Protein AF-0000000083272454 (afdb_homodimer)

Structure (mmCIF, N/CA/C/O backbone):
data_AF-0000000083272454-model_v1
#
loop_
_entity.id
_entity.type
_entity.pdbx_description
1 polymer 'Ammonium transporter'
#
loop_
_atom_site.group_PDB
_atom_site.id
_atom_site.type_symbol
_atom_site.label_atom_id
_atom_site.label_alt_id
_atom_site.label_comp_id
_atom_site.label_asym_id
_atom_site.label_entity_id
_atom_site.label_seq_id
_atom_site.pdbx_PDB_ins_code
_atom_site.Cartn_x
_atom_site.Cartn_y
_atom_site.Cartn_z
_atom_site.occupancy
_atom_site.B_iso_or_equiv
_atom_site.auth_seq_id
_atom_site.auth_comp_id
_atom_site.auth_asym_id
_atom_site.auth_atom_id
_atom_site.pdbx_PDB_model_num
ATOM 1 N N . MET A 1 1 ? -32.188 -14.422 2.324 1 35.94 1 MET A N 1
ATOM 2 C CA . MET A 1 1 ? -32.25 -13.211 3.135 1 35.94 1 MET A CA 1
ATOM 3 C C . MET A 1 1 ? -33.625 -12.57 3.037 1 35.94 1 MET A C 1
ATOM 5 O O . MET A 1 1 ? -34.156 -12.375 1.938 1 35.94 1 MET A O 1
ATOM 9 N N . ALA A 1 2 ? -34.5 -12.734 3.887 1 45.25 2 ALA A N 1
ATOM 10 C CA . ALA A 1 2 ? -35.844 -12.133 3.828 1 45.25 2 ALA A CA 1
ATOM 11 C C . ALA A 1 2 ? -35.781 -10.695 3.336 1 45.25 2 ALA A C 1
ATOM 13 O O . ALA A 1 2 ? -35 -9.891 3.846 1 45.25 2 ALA A O 1
ATOM 14 N N . GLU A 1 3 ? -36.125 -10.609 2.119 1 54.66 3 GLU A N 1
ATOM 15 C CA . GLU A 1 3 ? -36.25 -9.305 1.476 1 54.66 3 GLU A CA 1
ATOM 16 C C . GLU A 1 3 ? -36.969 -8.305 2.383 1 54.66 3 GLU A C 1
ATOM 18 O O . GLU A 1 3 ? -38.031 -8.617 2.949 1 54.66 3 GLU A O 1
ATOM 23 N N . MET A 1 4 ? -36.188 -7.562 3.189 1 67.75 4 MET A N 1
ATOM 24 C CA . MET A 1 4 ? -36.781 -6.504 3.98 1 67.75 4 MET A CA 1
ATOM 25 C C . MET A 1 4 ? -37.781 -5.703 3.137 1 67.75 4 MET A C 1
ATOM 27 O O . MET A 1 4 ? -38.188 -4.605 3.523 1 67.75 4 MET A O 1
ATOM 31 N N . ALA A 1 5 ? -38.219 -6.48 2.119 1 76.94 5 ALA A N 1
ATOM 32 C CA . ALA A 1 5 ? -39.156 -5.77 1.263 1 76.94 5 ALA A CA 1
ATOM 33 C C . ALA A 1 5 ? -40.531 -5.656 1.929 1 76.94 5 ALA A C 1
ATOM 35 O O . ALA A 1 5 ? -41.031 -6.621 2.514 1 76.94 5 ALA A O 1
ATOM 36 N N . CYS A 1 6 ? -41.031 -4.477 2.133 1 85.31 6 CYS A N 1
ATOM 37 C CA . CYS A 1 6 ? -42.375 -4.152 2.615 1 85.31 6 CYS A CA 1
ATOM 38 C C . CYS A 1 6 ? -43.281 -3.787 1.46 1 85.31 6 CYS A C 1
ATOM 40 O O . CYS A 1 6 ? -43.031 -2.811 0.75 1 85.31 6 CYS A O 1
ATOM 42 N N . SER A 1 7 ? -44.312 -4.66 1.194 1 87.44 7 SER A N 1
ATOM 43 C CA . SER A 1 7 ? -45.281 -4.379 0.149 1 87.44 7 SER A CA 1
ATOM 44 C C . SER A 1 7 ? -46.469 -3.592 0.7 1 87.44 7 SER A C 1
ATOM 46 O O . SER A 1 7 ? -47.25 -4.121 1.477 1 87.44 7 SER A O 1
ATOM 48 N N . THR A 1 8 ? -46.688 -2.396 0.195 1 88.56 8 THR A N 1
ATOM 49 C CA . THR A 1 8 ? -47.812 -1.562 0.633 1 88.56 8 THR A CA 1
ATOM 50 C C . THR A 1 8 ? -49.125 -2.217 0.287 1 88.56 8 THR A C 1
ATOM 52 O O . THR A 1 8 ? -50.094 -2.154 1.07 1 88.56 8 THR A O 1
ATOM 55 N N . ALA A 1 9 ? -49.188 -2.824 -0.837 1 87.12 9 ALA A N 1
ATOM 56 C CA . ALA A 1 9 ? -50.406 -3.482 -1.287 1 87.12 9 ALA A CA 1
ATOM 57 C C . ALA A 1 9 ? -50.781 -4.633 -0.358 1 87.12 9 ALA A C 1
ATOM 59 O O . ALA A 1 9 ? -51.938 -4.766 0.038 1 87.12 9 ALA A O 1
ATOM 60 N N . ASP A 1 10 ? -49.812 -5.363 0.024 1 87.62 10 ASP A N 1
ATOM 61 C CA . ASP A 1 10 ? -50.094 -6.5 0.901 1 87.62 10 ASP A CA 1
ATOM 62 C C . ASP A 1 10 ? -50.531 -6.035 2.287 1 87.62 10 ASP A C 1
ATOM 64 O O . ASP A 1 10 ? -51.469 -6.586 2.863 1 87.62 10 ASP A O 1
ATOM 68 N N . LEU A 1 11 ? -49.812 -5.043 2.779 1 87.69 11 LEU A N 1
ATOM 69 C CA . LEU A 1 11 ? -50.156 -4.551 4.113 1 87.69 11 LEU A CA 1
ATOM 70 C C . LEU A 1 11 ? -51.531 -3.895 4.125 1 87.69 11 LEU A C 1
ATOM 72 O O . LEU A 1 11 ? -52.281 -4.02 5.102 1 87.69 11 LEU A O 1
ATOM 76 N N . HIS A 1 12 ? -51.875 -3.219 3.059 1 86.19 12 HIS A N 1
ATOM 77 C CA . HIS A 1 12 ? -53.188 -2.615 2.934 1 86.19 12 HIS A CA 1
ATOM 78 C C . HIS A 1 12 ? -54.281 -3.664 3.064 1 86.19 12 HIS A C 1
ATOM 80 O O . HIS A 1 12 ? -55.281 -3.436 3.744 1 86.19 12 HIS A O 1
ATOM 86 N N . HIS A 1 13 ? -54.094 -4.711 2.439 1 86.75 13 HIS A N 1
ATOM 87 C CA . HIS A 1 13 ? -55.094 -5.785 2.48 1 86.75 13 HIS A CA 1
ATOM 88 C C . HIS A 1 13 ? -55.25 -6.32 3.9 1 86.75 13 HIS A C 1
ATOM 90 O O . HIS A 1 13 ? -56.375 -6.652 4.309 1 86.75 13 HIS A O 1
ATOM 96 N N . LEU A 1 14 ? -54.188 -6.398 4.582 1 82.94 14 LEU A N 1
ATOM 97 C CA . LEU A 1 14 ? -54.25 -6.926 5.941 1 82.94 14 LEU A CA 1
ATOM 98 C C . LEU A 1 14 ? -54.875 -5.918 6.895 1 82.94 14 LEU A C 1
ATOM 100 O O . LEU A 1 14 ? -55.5 -6.301 7.883 1 82.94 14 LEU A O 1
ATOM 104 N N . LEU A 1 15 ? -54.625 -4.609 6.621 1 82.25 15 LEU A N 1
ATOM 105 C CA . LEU A 1 15 ? -55.188 -3.551 7.457 1 82.25 15 LEU A CA 1
ATOM 106 C C . LEU A 1 15 ? -56.688 -3.416 7.227 1 82.25 15 LEU A C 1
ATOM 108 O O . LEU A 1 15 ? -57.406 -2.869 8.07 1 82.25 15 LEU A O 1
ATOM 112 N N . GLY A 1 16 ? -57.156 -4.086 6.254 1 73.81 16 GLY A N 1
ATOM 113 C CA . GLY A 1 16 ? -58.562 -4.164 5.996 1 73.81 16 GLY A CA 1
ATOM 114 C C . GLY A 1 16 ? -59.188 -2.838 5.578 1 73.81 16 GLY A C 1
ATOM 115 O O . GLY A 1 16 ? -58.5 -2.006 4.969 1 73.81 16 GLY A O 1
ATOM 116 N N . GLY A 1 17 ? -60.625 -2.635 5.793 1 67.44 17 GLY A N 1
ATOM 117 C CA . GLY A 1 17 ? -61.5 -1.564 5.355 1 67.44 17 GLY A CA 1
ATOM 118 C C . GLY A 1 17 ? -61.344 -0.292 6.164 1 67.44 17 GLY A C 1
ATOM 119 O O . GLY A 1 17 ? -62.25 0.567 6.16 1 67.44 17 GLY A O 1
ATOM 120 N N . SER A 1 18 ? -60.281 -0.209 6.84 1 69.25 18 SER A N 1
ATOM 121 C CA . SER A 1 18 ? -60.156 1.032 7.598 1 69.25 18 SER A CA 1
ATOM 122 C C . SER A 1 18 ? -59.969 2.227 6.668 1 69.25 18 SER A C 1
ATOM 124 O O . SER A 1 18 ? -59.469 2.08 5.559 1 69.25 18 SER A O 1
ATOM 126 N N . ALA A 1 19 ? -60.5 3.371 6.898 1 73.19 19 ALA A N 1
ATOM 127 C CA . ALA A 1 19 ? -60.562 4.566 6.062 1 73.19 19 ALA A CA 1
ATOM 128 C C . ALA A 1 19 ? -59.156 5.012 5.652 1 73.19 19 ALA A C 1
ATOM 130 O O . ALA A 1 19 ? -58.938 5.473 4.527 1 73.19 19 ALA A O 1
ATOM 131 N N . ASN A 1 20 ? -58.156 4.723 6.477 1 84.62 20 ASN A N 1
ATOM 132 C CA . ASN A 1 20 ? -56.844 5.246 6.18 1 84.62 20 ASN A CA 1
ATOM 133 C C . ASN A 1 20 ? -55.812 4.117 5.973 1 84.62 20 ASN A C 1
ATOM 135 O O . ASN A 1 20 ? -54.625 4.305 6.191 1 84.62 20 ASN A O 1
ATOM 139 N N . ALA A 1 21 ? -56.312 3.059 5.586 1 85.31 21 ALA A N 1
ATOM 140 C CA . ALA A 1 21 ? -55.469 1.857 5.48 1 85.31 21 ALA A CA 1
ATOM 141 C C . ALA A 1 21 ? -54.312 2.076 4.52 1 85.31 21 ALA A C 1
ATOM 143 O O . ALA A 1 21 ? -53.188 1.616 4.773 1 85.31 21 ALA A O 1
ATOM 144 N N . THR A 1 22 ? -54.625 2.764 3.445 1 87.56 22 THR A N 1
ATOM 145 C CA . THR A 1 22 ? -53.562 3.021 2.463 1 87.56 22 THR A CA 1
ATOM 146 C C . THR A 1 22 ? -52.469 3.889 3.061 1 87.56 22 THR A C 1
ATOM 148 O O . THR A 1 22 ? -51.281 3.588 2.908 1 87.56 22 THR A O 1
ATOM 151 N N . ALA A 1 23 ? -52.844 4.879 3.744 1 88.75 23 ALA A N 1
ATOM 152 C CA . ALA A 1 23 ? -51.875 5.801 4.332 1 88.75 23 ALA A CA 1
ATOM 153 C C . ALA A 1 23 ? -51.062 5.117 5.418 1 88.75 23 ALA A C 1
ATOM 155 O O . ALA A 1 23 ? -49.875 5.375 5.555 1 88.75 23 ALA A O 1
ATOM 156 N N . VAL A 1 24 ? -51.656 4.277 6.207 1 89 24 VAL A N 1
ATOM 157 C CA . VAL A 1 24 ? -50.969 3.545 7.266 1 89 24 VAL A CA 1
ATOM 158 C C . VAL A 1 24 ? -49.969 2.57 6.648 1 89 24 VAL A C 1
ATOM 160 O O . VAL A 1 24 ? -48.812 2.484 7.098 1 89 24 VAL A O 1
ATOM 163 N N . ALA A 1 25 ? -50.406 1.935 5.68 1 90.69 25 ALA A N 1
ATOM 164 C CA . ALA A 1 25 ? -49.531 0.975 5.004 1 90.69 25 ALA A CA 1
ATOM 165 C C . ALA A 1 25 ? -48.312 1.668 4.395 1 90.69 25 ALA A C 1
ATOM 167 O O . ALA A 1 25 ? -47.188 1.184 4.52 1 90.69 25 ALA A O 1
ATOM 168 N N . GLU A 1 26 ? -48.562 2.746 3.736 1 90.31 26 GLU A N 1
ATOM 169 C CA . GLU A 1 26 ? -47.469 3.51 3.135 1 90.31 26 GLU A CA 1
ATOM 170 C C . GLU A 1 26 ? -46.5 4.004 4.199 1 90.31 26 GLU A C 1
ATOM 172 O O . GLU A 1 26 ? -45.281 3.975 3.994 1 90.31 26 GLU A O 1
ATOM 177 N N . TYR A 1 27 ? -47 4.434 5.262 1 89.5 27 TYR A N 1
ATOM 178 C CA . TYR A 1 27 ? -46.188 4.941 6.352 1 89.5 27 TYR A CA 1
ATOM 179 C C . TYR A 1 27 ? -45.281 3.852 6.895 1 89.5 27 TYR A C 1
ATOM 181 O O . TYR A 1 27 ? -44.062 4.062 7.043 1 89.5 27 TYR A O 1
ATOM 189 N N . ILE A 1 28 ? -45.75 2.756 7.148 1 88.5 28 ILE A N 1
ATOM 190 C CA . ILE A 1 28 ? -45 1.654 7.734 1 88.5 28 ILE A CA 1
ATOM 191 C C . ILE A 1 28 ? -44 1.116 6.719 1 88.5 28 ILE A C 1
ATOM 193 O O . ILE A 1 28 ? -42.812 0.934 7.035 1 88.5 28 ILE A O 1
ATOM 197 N N . CYS A 1 29 ? -44.438 1.001 5.535 1 90.19 29 CYS A N 1
ATOM 198 C CA . CYS A 1 29 ? -43.594 0.413 4.512 1 90.19 29 CYS A CA 1
ATOM 199 C C . CYS A 1 29 ? -42.438 1.359 4.145 1 90.19 29 CYS A C 1
ATOM 201 O O . CYS A 1 29 ? -41.344 0.916 3.826 1 90.19 29 CYS A O 1
ATOM 203 N N . SER A 1 30 ? -42.688 2.596 4.188 1 89.5 30 SER A N 1
ATOM 204 C CA . SER A 1 30 ? -41.625 3.557 3.92 1 89.5 30 SER A CA 1
ATOM 205 C C . SER A 1 30 ? -40.531 3.455 4.961 1 89.5 30 SER A C 1
ATOM 207 O O . SER A 1 30 ? -39.344 3.656 4.648 1 89.5 30 SER A O 1
ATOM 209 N N . ARG A 1 31 ? -40.875 3.148 6.16 1 88.31 31 ARG A N 1
ATOM 210 C CA . ARG A 1 31 ? -39.875 2.975 7.211 1 88.31 31 ARG A CA 1
ATOM 211 C C . ARG A 1 31 ? -39.062 1.714 6.977 1 88.31 31 ARG A C 1
ATOM 213 O O . ARG A 1 31 ? -37.844 1.709 7.207 1 88.31 31 ARG A O 1
ATOM 220 N N . PHE A 1 32 ? -39.656 0.693 6.488 1 89.44 32 PHE A N 1
ATOM 221 C CA . PHE A 1 32 ? -38.938 -0.533 6.195 1 89.44 32 PHE A CA 1
ATOM 222 C C . PHE A 1 32 ? -38 -0.336 5.008 1 89.44 32 PHE A C 1
ATOM 224 O O . PHE A 1 32 ? -36.938 -0.926 4.953 1 89.44 32 PHE A O 1
ATOM 231 N N . GLU A 1 33 ? -38.469 0.474 4.109 1 88.31 33 GLU A N 1
ATOM 232 C CA . GLU A 1 33 ? -37.594 0.809 2.988 1 88.31 33 GLU A CA 1
ATOM 233 C C . GLU A 1 33 ? -36.344 1.552 3.463 1 88.31 33 GLU A C 1
ATOM 235 O O . GLU A 1 33 ? -35.25 1.307 2.967 1 88.31 33 GLU A O 1
ATOM 240 N N . SER A 1 34 ? -36.531 2.434 4.398 1 88.38 34 SER A N 1
ATOM 241 C CA . SER A 1 34 ? -35.406 3.162 4.977 1 88.38 34 SER A CA 1
ATOM 242 C C . SER A 1 34 ? -34.438 2.221 5.695 1 88.38 34 SER A C 1
ATOM 244 O O . SER A 1 34 ? -33.219 2.379 5.605 1 88.38 34 SER A O 1
ATOM 246 N N . VAL A 1 35 ? -35 1.29 6.363 1 90.38 35 VAL A N 1
ATOM 247 C CA . VAL A 1 35 ? -34.188 0.287 7.066 1 90.38 35 VAL A CA 1
ATOM 248 C C . VAL A 1 35 ? -33.406 -0.53 6.059 1 90.38 35 VAL A C 1
ATOM 250 O O . VAL A 1 35 ? -32.188 -0.774 6.262 1 90.38 35 VAL A O 1
ATOM 253 N N . SER A 1 36 ? -34.031 -0.897 4.98 1 90.06 36 SER A N 1
ATOM 254 C CA . SER A 1 36 ? -33.375 -1.669 3.936 1 90.06 36 SER A CA 1
ATOM 255 C C . SER A 1 36 ? -32.219 -0.89 3.322 1 90.06 36 SER A C 1
ATOM 257 O O . SER A 1 36 ? -31.141 -1.446 3.09 1 90.06 36 SER A O 1
ATOM 259 N N . THR A 1 37 ? -32.438 0.342 3.121 1 89.62 37 THR A N 1
ATOM 260 C CA . THR A 1 37 ? -31.406 1.199 2.547 1 89.62 37 THR A CA 1
ATOM 261 C C . THR A 1 37 ? -30.203 1.296 3.479 1 89.62 37 THR A C 1
ATOM 263 O O . THR A 1 37 ? -29.047 1.245 3.029 1 89.62 37 THR A O 1
ATOM 266 N N . LYS A 1 38 ? -30.438 1.36 4.75 1 91.62 38 LYS A N 1
ATOM 267 C CA . LYS A 1 38 ? -29.359 1.45 5.727 1 91.62 38 LYS A CA 1
ATOM 268 C C . LYS A 1 38 ? -28.547 0.16 5.766 1 91.62 38 LYS A C 1
ATOM 270 O O . LYS A 1 38 ? -27.328 0.194 5.957 1 91.62 38 LYS A O 1
ATOM 275 N N . PHE A 1 39 ? -29.219 -0.948 5.586 1 92.75 39 PHE A N 1
ATOM 276 C CA . PHE A 1 39 ? -28.516 -2.221 5.547 1 92.75 39 PHE A CA 1
ATOM 277 C C . PHE A 1 39 ? -27.625 -2.307 4.32 1 92.75 39 PHE A C 1
ATOM 279 O O . PHE A 1 39 ? -26.5 -2.82 4.398 1 92.75 39 PHE A O 1
ATOM 286 N N . VAL A 1 40 ? -28.141 -1.793 3.229 1 92.5 40 VAL A N 1
ATOM 287 C CA . VAL A 1 40 ? -27.375 -1.799 1.993 1 92.5 40 VAL A CA 1
ATOM 288 C C . VAL A 1 40 ? -26.125 -0.931 2.158 1 92.5 40 VAL A C 1
ATOM 290 O O . VAL A 1 40 ? -25.016 -1.347 1.808 1 92.5 40 VAL A O 1
ATOM 293 N N . ASP A 1 41 ? -26.266 0.231 2.746 1 94.06 41 ASP A N 1
ATOM 294 C CA . ASP A 1 41 ? -25.141 1.128 2.994 1 94.06 41 ASP A CA 1
ATOM 295 C C . ASP A 1 41 ? -24.094 0.47 3.896 1 94.06 41 ASP A C 1
ATOM 297 O O . ASP A 1 41 ? -22.891 0.554 3.633 1 94.06 41 ASP A O 1
ATOM 301 N N . THR A 1 42 ? -24.578 -0.123 4.922 1 96 42 THR A N 1
ATOM 302 C CA . THR A 1 42 ? -23.703 -0.794 5.867 1 96 42 THR A CA 1
ATOM 303 C C . THR A 1 42 ? -22.922 -1.91 5.18 1 96 42 THR A C 1
ATOM 305 O O . THR A 1 42 ? -21.719 -2.086 5.43 1 96 42 THR A O 1
ATOM 308 N N . THR A 1 43 ? -23.578 -2.615 4.316 1 96.38 43 THR A N 1
ATOM 309 C CA . THR A 1 43 ? -22.938 -3.695 3.578 1 96.38 43 THR A CA 1
ATOM 310 C C . THR A 1 43 ? -21.797 -3.156 2.717 1 96.38 43 THR A C 1
ATOM 312 O O . THR A 1 43 ? -20.688 -3.705 2.725 1 96.38 43 THR A O 1
ATOM 315 N N . TYR A 1 44 ? -22.016 -2.033 2.014 1 95.81 44 TYR A N 1
ATOM 316 C CA . TYR A 1 44 ? -20.969 -1.431 1.188 1 95.81 44 TYR A CA 1
ATOM 317 C C . TYR A 1 44 ? -19.781 -0.999 2.039 1 95.81 44 TYR A C 1
ATOM 319 O O . TYR A 1 44 ? -18.641 -1.234 1.671 1 95.81 44 TYR A O 1
ATOM 327 N N . ALA A 1 45 ? -20.031 -0.412 3.168 1 97.75 45 ALA A N 1
ATOM 328 C CA . ALA A 1 45 ? -18.969 0.078 4.035 1 97.75 45 ALA A CA 1
ATOM 329 C C . ALA A 1 45 ? -18.125 -1.075 4.574 1 97.75 45 ALA A C 1
ATOM 331 O O . ALA A 1 45 ? -16.891 -1.021 4.547 1 97.75 45 ALA A O 1
ATOM 332 N N . VAL A 1 46 ? -18.797 -2.129 5.062 1 97.94 46 VAL A N 1
ATOM 333 C CA . VAL A 1 46 ? -18.125 -3.281 5.652 1 97.94 46 VAL A CA 1
ATOM 334 C C . VAL A 1 46 ? -17.312 -4.008 4.578 1 97.94 46 VAL A C 1
ATOM 336 O O . VAL A 1 46 ? -16.125 -4.309 4.781 1 97.94 46 VAL A O 1
ATOM 339 N N . ASP A 1 47 ? -17.891 -4.215 3.432 1 97.94 47 ASP A N 1
ATOM 340 C CA . ASP A 1 47 ? -17.234 -4.945 2.352 1 97.94 47 ASP A CA 1
ATOM 341 C C . ASP A 1 47 ? -16.047 -4.164 1.803 1 97.94 47 ASP A C 1
ATOM 343 O O . ASP A 1 47 ? -15 -4.742 1.51 1 97.94 47 ASP A O 1
ATOM 347 N N . ASN A 1 48 ? -16.203 -2.867 1.67 1 97.62 48 ASN A N 1
ATOM 348 C CA . ASN A 1 48 ? -15.102 -2.082 1.136 1 97.62 48 ASN A CA 1
ATOM 349 C C . ASN A 1 48 ? -13.969 -1.94 2.152 1 97.62 48 ASN A C 1
ATOM 351 O O . ASN A 1 48 ? -12.797 -1.886 1.78 1 97.62 48 ASN A O 1
ATOM 355 N N . THR A 1 49 ? -14.281 -1.88 3.469 1 98 49 THR A N 1
ATOM 356 C CA . THR A 1 49 ? -13.234 -1.929 4.484 1 98 49 THR A CA 1
ATOM 357 C C . THR A 1 49 ? -12.406 -3.201 4.348 1 98 49 THR A C 1
ATOM 359 O O . THR A 1 49 ? -11.172 -3.143 4.312 1 98 49 THR A O 1
ATOM 362 N N . TYR A 1 50 ? -13.133 -4.324 4.215 1 98.25 50 TYR A N 1
ATOM 363 C CA . TYR A 1 50 ? -12.469 -5.617 4.078 1 98.25 50 TYR A CA 1
ATOM 364 C C . TYR A 1 50 ? -11.594 -5.652 2.832 1 98.25 50 TYR A C 1
ATOM 366 O O . TYR A 1 50 ? -10.438 -6.07 2.891 1 98.25 50 TYR A O 1
ATOM 374 N N . LEU A 1 51 ? -12.109 -5.168 1.741 1 98.5 51 LEU A N 1
ATOM 375 C CA . LEU A 1 51 ? -11.414 -5.25 0.459 1 98.5 51 LEU A CA 1
ATOM 376 C C . LEU A 1 51 ? -10.195 -4.34 0.442 1 98.5 51 LEU A C 1
ATOM 378 O O . LEU A 1 51 ? -9.117 -4.75 0.003 1 98.5 51 LEU A O 1
ATOM 382 N N . LEU A 1 52 ? -10.336 -3.107 0.897 1 98.38 52 LEU A N 1
ATOM 383 C CA . LEU A 1 52 ? -9.227 -2.16 0.9 1 98.38 52 LEU A CA 1
ATOM 384 C C . LEU A 1 52 ? -8.086 -2.66 1.783 1 98.38 52 LEU A C 1
ATOM 386 O O . LEU A 1 52 ? -6.922 -2.643 1.372 1 98.38 52 LEU A O 1
ATOM 390 N N . PHE A 1 53 ? -8.367 -3.17 2.904 1 98.06 53 PHE A N 1
ATOM 391 C CA . PHE A 1 53 ? -7.312 -3.648 3.795 1 98.06 53 PHE A CA 1
ATOM 392 C C . PHE A 1 53 ? -6.66 -4.906 3.236 1 98.06 53 PHE A C 1
ATOM 394 O O . PHE A 1 53 ? -5.461 -5.125 3.424 1 98.06 53 PHE A O 1
ATOM 401 N N . SER A 1 54 ? -7.445 -5.762 2.535 1 98.62 54 SER A N 1
ATOM 402 C CA . SER A 1 54 ? -6.852 -6.887 1.819 1 98.62 54 SER A CA 1
ATOM 403 C C . SER A 1 54 ? -5.895 -6.41 0.732 1 98.62 54 SER A C 1
ATOM 405 O O . SER A 1 54 ? -4.805 -6.957 0.575 1 98.62 54 SER A O 1
ATOM 407 N N . ALA A 1 55 ? -6.305 -5.355 0.011 1 98.56 55 ALA A N 1
ATOM 408 C CA . ALA A 1 55 ? -5.465 -4.797 -1.045 1 98.56 55 ALA A CA 1
ATOM 409 C C . ALA A 1 55 ? -4.145 -4.281 -0.48 1 98.56 55 ALA A C 1
ATOM 411 O O . ALA A 1 55 ? -3.084 -4.477 -1.083 1 98.56 55 ALA A O 1
ATOM 412 N N . TYR A 1 56 ? -4.191 -3.615 0.671 1 98.56 56 TYR A N 1
ATOM 413 C CA . TYR A 1 56 ? -2.988 -3.088 1.309 1 98.56 56 TYR A CA 1
ATOM 414 C C . TYR A 1 56 ? -2.047 -4.215 1.714 1 98.56 56 TYR A C 1
ATOM 416 O O . TYR A 1 56 ? -0.826 -4.09 1.589 1 98.56 56 TYR A O 1
ATOM 424 N N . LEU A 1 57 ? -2.623 -5.312 2.18 1 98.25 57 LEU A N 1
ATOM 425 C CA . LEU A 1 57 ? -1.806 -6.465 2.541 1 98.25 57 LEU A CA 1
ATOM 426 C C . LEU A 1 57 ? -1.154 -7.078 1.306 1 98.25 57 LEU A C 1
ATOM 428 O O . LEU A 1 57 ? 0.012 -7.477 1.347 1 98.25 57 LEU A O 1
ATOM 432 N N . VAL A 1 58 ? -1.908 -7.176 0.203 1 98.56 58 VAL A N 1
ATOM 433 C CA . VAL A 1 58 ? -1.312 -7.688 -1.025 1 98.56 58 VAL A CA 1
ATOM 434 C C . VAL A 1 58 ? -0.16 -6.785 -1.457 1 98.56 58 VAL A C 1
ATOM 436 O O . VAL A 1 58 ? 0.889 -7.27 -1.891 1 98.56 58 VAL A O 1
ATOM 439 N N . PHE A 1 59 ? -0.309 -5.488 -1.315 1 98.31 59 PHE A N 1
ATOM 440 C CA . PHE A 1 59 ? 0.758 -4.562 -1.674 1 98.31 59 PHE A CA 1
ATOM 441 C C . PHE A 1 59 ? 1.998 -4.805 -0.822 1 98.31 59 PHE A C 1
ATOM 443 O O . PHE A 1 59 ? 3.125 -4.66 -1.3 1 98.31 59 PHE A O 1
ATOM 450 N N . ALA A 1 60 ? 1.82 -5.207 0.43 1 97.06 60 ALA A N 1
ATOM 451 C CA . ALA A 1 60 ? 2.947 -5.504 1.312 1 97.06 60 ALA A CA 1
ATOM 452 C C . ALA A 1 60 ? 3.818 -6.613 0.735 1 97.06 60 ALA A C 1
ATOM 454 O O . ALA A 1 60 ? 5.004 -6.719 1.063 1 97.06 60 ALA A O 1
ATOM 455 N N . MET A 1 61 ? 3.277 -7.402 -0.155 1 97.62 61 MET A N 1
ATOM 456 C CA . MET A 1 61 ? 4.043 -8.461 -0.804 1 97.62 61 MET A CA 1
ATOM 457 C C . MET A 1 61 ? 5.133 -7.875 -1.698 1 97.62 61 MET A C 1
ATOM 459 O O . MET A 1 61 ? 6.176 -8.5 -1.9 1 97.62 61 MET A O 1
ATOM 463 N N . GLN A 1 62 ? 4.871 -6.645 -2.229 1 96.56 62 GLN A N 1
ATOM 464 C CA . GLN A 1 62 ? 5.906 -5.992 -3.023 1 96.56 62 GLN A CA 1
ATOM 465 C C . GLN A 1 62 ? 7.148 -5.719 -2.188 1 96.56 62 GLN A C 1
ATOM 467 O O . GLN A 1 62 ? 8.273 -5.855 -2.672 1 96.56 62 GLN A O 1
ATOM 472 N N . LEU A 1 63 ? 6.887 -5.324 -0.972 1 96.5 63 LEU A N 1
ATOM 473 C CA . LEU A 1 63 ? 7.969 -5.152 -0.013 1 96.5 63 LEU A CA 1
ATOM 474 C C . LEU A 1 63 ? 8.68 -6.477 0.249 1 96.5 63 LEU A C 1
ATOM 476 O O . LEU A 1 63 ? 9.906 -6.531 0.298 1 96.5 63 LEU A O 1
ATOM 480 N N . GLY A 1 64 ? 7.949 -7.52 0.399 1 97.44 64 GLY A N 1
ATOM 481 C CA . GLY A 1 64 ? 8.516 -8.844 0.598 1 97.44 64 GLY A CA 1
ATOM 482 C C . GLY A 1 64 ? 9.352 -9.32 -0.58 1 97.44 64 GLY A C 1
ATOM 483 O O . GLY A 1 64 ? 10.445 -9.852 -0.399 1 97.44 64 GLY A O 1
ATOM 484 N N . PHE A 1 65 ? 8.891 -9.062 -1.771 1 96.62 65 PHE A N 1
ATOM 485 C CA . PHE A 1 65 ? 9.609 -9.445 -2.984 1 96.62 65 PHE A CA 1
ATOM 486 C C . PHE A 1 65 ? 10.93 -8.695 -3.086 1 96.62 65 PHE A C 1
ATOM 488 O O . PHE A 1 65 ? 11.953 -9.281 -3.447 1 96.62 65 PHE A O 1
ATOM 495 N N . ALA A 1 66 ? 10.852 -7.434 -2.773 1 96.75 66 ALA A N 1
ATOM 496 C CA . ALA A 1 66 ? 12.07 -6.625 -2.854 1 96.75 66 ALA A CA 1
ATOM 497 C C . ALA A 1 66 ? 13.156 -7.172 -1.935 1 96.75 66 ALA A C 1
ATOM 499 O O . ALA A 1 66 ? 14.312 -7.312 -2.346 1 96.75 66 ALA A O 1
ATOM 500 N N . MET A 1 67 ? 12.781 -7.539 -0.711 1 97.56 67 MET A N 1
ATOM 501 C CA . MET A 1 67 ? 13.758 -8.039 0.255 1 97.56 67 MET A CA 1
ATOM 502 C C . MET A 1 67 ? 14.227 -9.445 -0.125 1 97.56 67 MET A C 1
ATOM 504 O O . MET A 1 67 ? 15.422 -9.734 -0.073 1 97.56 67 MET A O 1
ATOM 508 N N . LEU A 1 68 ? 13.297 -10.289 -0.527 1 97.12 68 LEU A N 1
ATOM 509 C CA . LEU A 1 68 ? 13.625 -11.648 -0.935 1 97.12 68 LEU A CA 1
ATOM 510 C C . LEU A 1 68 ? 14.586 -11.641 -2.119 1 97.12 68 LEU A C 1
ATOM 512 O O . LEU A 1 68 ? 15.594 -12.359 -2.113 1 97.12 68 LEU A O 1
ATOM 516 N N . CYS A 1 69 ? 14.336 -10.836 -3.115 1 96 69 CYS A N 1
ATOM 517 C CA . CYS A 1 69 ? 15.164 -10.758 -4.312 1 96 69 CYS A CA 1
ATOM 518 C C . CYS A 1 69 ? 16.547 -10.195 -3.982 1 96 69 CYS A C 1
ATOM 520 O O . CYS A 1 69 ? 17.562 -10.734 -4.43 1 96 69 CYS A O 1
ATOM 522 N N . ALA A 1 70 ? 16.516 -9.148 -3.186 1 95.88 70 ALA A N 1
ATOM 523 C CA . ALA A 1 70 ? 17.797 -8.555 -2.805 1 95.88 70 ALA A CA 1
ATOM 524 C C . ALA A 1 70 ? 18.672 -9.562 -2.066 1 95.88 70 ALA A C 1
ATOM 526 O O . ALA A 1 70 ? 19.859 -9.695 -2.369 1 95.88 70 ALA A O 1
ATOM 527 N N . GLY A 1 71 ? 18.094 -10.289 -1.168 1 96.31 71 GLY A N 1
ATOM 528 C CA . GLY A 1 71 ? 18.859 -11.25 -0.388 1 96.31 71 GLY A CA 1
ATOM 529 C C . GLY A 1 71 ? 19.344 -12.43 -1.205 1 96.31 71 GLY A C 1
ATOM 530 O O . GLY A 1 71 ? 20.359 -13.047 -0.876 1 96.31 71 GLY A O 1
ATOM 531 N N . SER A 1 72 ? 18.688 -12.703 -2.314 1 95.31 72 SER A N 1
ATOM 532 C CA . SER A 1 72 ? 18.938 -13.922 -3.082 1 95.31 72 SER A CA 1
ATOM 533 C C . SER A 1 72 ? 19.938 -13.672 -4.203 1 95.31 72 SER A C 1
ATOM 535 O O . SER A 1 72 ? 20.312 -14.602 -4.922 1 95.31 72 SER A O 1
ATOM 537 N N . VAL A 1 73 ? 20.391 -12.438 -4.41 1 94.62 73 VAL A N 1
ATOM 538 C CA . VAL A 1 73 ? 21.375 -12.133 -5.445 1 94.62 73 VAL A CA 1
ATOM 539 C C . VAL A 1 73 ? 22.688 -11.734 -4.801 1 94.62 73 VAL A C 1
ATOM 541 O O . VAL A 1 73 ? 22.75 -11.469 -3.6 1 94.62 73 VAL A O 1
ATOM 544 N N . ARG A 1 74 ? 23.812 -11.766 -5.648 1 93.75 74 ARG A N 1
ATOM 545 C CA . ARG A 1 74 ? 25.109 -11.328 -5.168 1 93.75 74 ARG A CA 1
ATOM 546 C C . ARG A 1 74 ? 25.094 -9.844 -4.824 1 93.75 74 ARG A C 1
ATOM 548 O O . ARG A 1 74 ? 24.422 -9.055 -5.488 1 93.75 74 ARG A O 1
ATOM 555 N N . ALA A 1 75 ? 25.812 -9.422 -3.885 1 93.56 75 ALA A N 1
ATOM 556 C CA . ALA A 1 75 ? 25.812 -8.078 -3.312 1 93.56 75 ALA A CA 1
ATOM 557 C C . ALA A 1 75 ? 26.047 -7.02 -4.391 1 93.56 75 ALA A C 1
ATOM 559 O O . ALA A 1 75 ? 25.469 -5.926 -4.332 1 93.56 75 ALA A O 1
ATOM 560 N N . LYS A 1 76 ? 26.844 -7.316 -5.379 1 93.06 76 LYS A N 1
ATOM 561 C CA . LYS A 1 76 ? 27.234 -6.363 -6.414 1 93.06 76 LYS A CA 1
ATOM 562 C C . LYS A 1 76 ? 26.062 -6.035 -7.336 1 93.06 76 LYS A C 1
ATOM 564 O O . LYS A 1 76 ? 26.188 -5.172 -8.211 1 93.06 76 LYS A O 1
ATOM 569 N N . ASN A 1 77 ? 24.828 -6.699 -7.145 1 94.38 77 ASN A N 1
ATOM 570 C CA . ASN A 1 77 ? 23.656 -6.484 -7.988 1 94.38 77 ASN A CA 1
ATOM 571 C C . ASN A 1 77 ? 22.453 -6.016 -7.168 1 94.38 77 ASN A C 1
ATOM 573 O O . ASN A 1 77 ? 21.328 -5.984 -7.672 1 94.38 77 ASN A O 1
ATOM 577 N N . THR A 1 78 ? 22.672 -5.645 -5.973 1 94 78 THR A N 1
ATOM 578 C CA . THR A 1 78 ? 21.609 -5.359 -5.023 1 94 78 THR A CA 1
ATOM 579 C C . THR A 1 78 ? 20.844 -4.094 -5.418 1 94 78 THR A C 1
ATOM 581 O O . THR A 1 78 ? 19.609 -4.078 -5.434 1 94 78 THR A O 1
ATOM 584 N N . MET A 1 79 ? 21.516 -3.041 -5.805 1 92.88 79 MET A N 1
ATOM 585 C CA . MET A 1 79 ? 20.875 -1.799 -6.203 1 92.88 79 MET A CA 1
ATOM 586 C C . MET A 1 79 ? 19.969 -2.021 -7.418 1 92.88 79 MET A C 1
ATOM 588 O O . MET A 1 79 ? 18.859 -1.484 -7.484 1 92.88 79 MET A O 1
ATOM 592 N N . ASN A 1 80 ? 20.453 -2.771 -8.242 1 92.31 80 ASN A N 1
ATOM 593 C CA . ASN A 1 80 ? 19.703 -3.037 -9.469 1 92.31 80 ASN A CA 1
ATOM 594 C C . ASN A 1 80 ? 18.391 -3.738 -9.18 1 92.31 80 ASN A C 1
ATOM 596 O O . ASN A 1 80 ? 17.328 -3.309 -9.648 1 92.31 80 ASN A O 1
ATOM 600 N N . ILE A 1 81 ? 18.469 -4.789 -8.453 1 93.19 81 ILE A N 1
ATOM 601 C CA . ILE A 1 81 ? 17.266 -5.582 -8.203 1 93.19 81 ILE A CA 1
ATOM 602 C C . ILE A 1 81 ? 16.297 -4.781 -7.348 1 93.19 81 ILE A C 1
ATOM 604 O O . ILE A 1 81 ? 15.07 -4.906 -7.5 1 93.19 81 ILE A O 1
ATOM 608 N N . MET A 1 82 ? 16.781 -3.977 -6.488 1 93.81 82 MET A N 1
ATOM 609 C CA . MET A 1 82 ? 15.93 -3.129 -5.664 1 93.81 82 MET A CA 1
ATOM 610 C C . MET A 1 82 ? 15.211 -2.09 -6.516 1 93.81 82 MET A C 1
ATOM 612 O O . MET A 1 82 ? 14 -1.891 -6.371 1 93.81 82 MET A O 1
ATOM 616 N N . LEU A 1 83 ? 15.945 -1.452 -7.328 1 92.62 83 LEU A N 1
ATOM 617 C CA . LEU A 1 83 ? 15.359 -0.448 -8.211 1 92.62 83 LEU A CA 1
ATOM 618 C C . LEU A 1 83 ? 14.297 -1.069 -9.109 1 92.62 83 LEU A C 1
ATOM 620 O O . LEU A 1 83 ? 13.242 -0.478 -9.328 1 92.62 83 LEU A O 1
ATOM 624 N N . THR A 1 84 ? 14.578 -2.215 -9.578 1 92.5 84 THR A N 1
ATOM 625 C CA . THR A 1 84 ? 13.625 -2.904 -10.445 1 92.5 84 THR A CA 1
ATOM 626 C C . THR A 1 84 ? 12.328 -3.186 -9.703 1 92.5 84 THR A C 1
ATOM 628 O O . THR A 1 84 ? 11.242 -3.09 -10.281 1 92.5 84 THR A O 1
ATOM 631 N N . ASN A 1 85 ? 12.414 -3.52 -8.5 1 94 85 ASN A N 1
ATOM 632 C CA . ASN A 1 85 ? 11.219 -3.799 -7.719 1 94 85 ASN A CA 1
ATOM 633 C C . ASN A 1 85 ? 10.383 -2.541 -7.504 1 94 85 ASN A C 1
ATOM 635 O O . ASN A 1 85 ? 9.148 -2.588 -7.578 1 94 85 ASN A O 1
ATOM 639 N N . VAL A 1 86 ? 11.016 -1.432 -7.246 1 94.5 86 VAL A N 1
ATOM 640 C CA . VAL A 1 86 ? 10.305 -0.163 -7.105 1 94.5 86 VAL A CA 1
ATOM 641 C C . VAL A 1 86 ? 9.625 0.198 -8.422 1 94.5 86 VAL A C 1
ATOM 643 O O . VAL A 1 86 ? 8.453 0.597 -8.43 1 94.5 86 VAL A O 1
ATOM 646 N N . LEU A 1 87 ? 10.273 -0.049 -9.453 1 93.06 87 LEU A N 1
ATOM 647 C CA . LEU A 1 87 ? 9.766 0.366 -10.75 1 93.06 87 LEU A CA 1
ATOM 648 C C . LEU A 1 87 ? 8.695 -0.596 -11.25 1 93.06 87 LEU A C 1
ATOM 650 O O . LEU A 1 87 ? 7.801 -0.203 -12.008 1 93.06 87 LEU A O 1
ATOM 654 N N . ASP A 1 88 ? 8.844 -1.843 -10.805 1 94 88 ASP A N 1
ATOM 655 C CA . ASP A 1 88 ? 7.762 -2.777 -11.094 1 94 88 ASP A CA 1
ATOM 656 C C . ASP A 1 88 ? 6.434 -2.27 -10.539 1 94 88 ASP A C 1
ATOM 658 O O . ASP A 1 88 ? 5.414 -2.305 -11.227 1 94 88 ASP A O 1
ATOM 662 N N . ALA A 1 89 ? 6.5 -1.786 -9.367 1 95.38 89 ALA A N 1
ATOM 663 C CA . ALA A 1 89 ? 5.293 -1.261 -8.734 1 95.38 89 ALA A CA 1
ATOM 664 C C . ALA A 1 89 ? 4.82 0.013 -9.43 1 95.38 89 ALA A C 1
ATOM 666 O O . ALA A 1 89 ? 3.627 0.169 -9.703 1 95.38 89 ALA A O 1
ATOM 667 N N . ALA A 1 90 ? 5.738 0.871 -9.789 1 96.69 90 ALA A N 1
ATOM 668 C CA . ALA A 1 90 ? 5.398 2.174 -10.352 1 96.69 90 ALA A CA 1
ATOM 669 C C . ALA A 1 90 ? 4.895 2.033 -11.781 1 96.69 90 ALA A C 1
ATOM 671 O O . ALA A 1 90 ? 3.848 2.582 -12.141 1 96.69 90 ALA A O 1
ATOM 672 N N . THR A 1 91 ? 5.617 1.263 -12.57 1 96.5 91 THR A N 1
ATOM 673 C CA . THR A 1 91 ? 5.219 1.045 -13.961 1 96.5 91 THR A CA 1
ATOM 674 C C . THR A 1 91 ? 3.91 0.265 -14.031 1 96.5 91 THR A C 1
ATOM 676 O O . THR A 1 91 ? 3.029 0.592 -14.828 1 96.5 91 THR A O 1
ATOM 679 N N . GLY A 1 92 ? 3.844 -0.733 -13.195 1 96.88 92 GLY A N 1
ATOM 680 C CA . GLY A 1 92 ? 2.605 -1.492 -13.125 1 96.88 92 GLY A CA 1
ATOM 681 C C . GLY A 1 92 ? 1.406 -0.643 -12.742 1 96.88 92 GLY A C 1
ATOM 682 O O . GLY A 1 92 ? 0.288 -0.902 -13.195 1 96.88 92 GLY A O 1
ATOM 683 N N . GLY A 1 93 ? 1.638 0.355 -11.859 1 97.06 93 GLY A N 1
ATOM 684 C CA . GLY A 1 93 ? 0.566 1.265 -11.484 1 97.06 93 GLY A CA 1
ATOM 685 C C . GLY A 1 93 ? 0.02 2.061 -12.656 1 97.06 93 GLY A C 1
ATOM 686 O O . GLY A 1 93 ? -1.194 2.127 -12.852 1 97.06 93 GLY A O 1
ATOM 687 N N . ILE A 1 94 ? 0.88 2.543 -13.484 1 97.69 94 ILE A N 1
ATOM 688 C CA . ILE A 1 94 ? 0.478 3.408 -14.586 1 97.69 94 ILE A CA 1
ATOM 689 C C . ILE A 1 94 ? -0.122 2.564 -15.711 1 97.69 94 ILE A C 1
ATOM 691 O O . ILE A 1 94 ? -1.204 2.873 -16.219 1 97.69 94 ILE A O 1
ATOM 695 N N . PHE A 1 95 ? 0.458 1.448 -16.047 1 98.25 95 PHE A N 1
ATOM 696 C CA . PHE A 1 95 ? 0.021 0.678 -17.203 1 98.25 95 PHE A CA 1
ATOM 697 C C . PHE A 1 95 ? -1.247 -0.106 -16.891 1 98.25 95 PHE A C 1
ATOM 699 O O . PHE A 1 95 ? -2.096 -0.304 -17.766 1 98.25 95 PHE A O 1
ATOM 706 N N . TYR A 1 96 ? -1.322 -0.598 -15.68 1 98.5 96 TYR A N 1
ATOM 707 C CA . TYR A 1 96 ? -2.57 -1.256 -15.32 1 98.5 96 TYR A CA 1
ATOM 708 C C . TYR A 1 96 ? -3.723 -0.258 -15.273 1 98.5 96 TYR A C 1
ATOM 710 O O . TYR A 1 96 ? -4.859 -0.597 -15.617 1 98.5 96 TYR A O 1
ATOM 718 N N . TYR A 1 97 ? -3.455 1.002 -14.844 1 98.38 97 TYR A N 1
ATOM 719 C CA . TYR A 1 97 ? -4.453 2.064 -14.805 1 98.38 97 TYR A CA 1
ATOM 720 C C . TYR A 1 97 ? -4.91 2.438 -16.219 1 98.38 97 TYR A C 1
ATOM 722 O O . TYR A 1 97 ? -6.109 2.527 -16.484 1 98.38 97 TYR A O 1
ATOM 730 N N . VAL A 1 98 ? -3.959 2.576 -17.125 1 97.94 98 VAL A N 1
ATOM 731 C CA . VAL A 1 98 ? -4.273 3.072 -18.453 1 97.94 98 VAL A CA 1
ATOM 732 C C . VAL A 1 98 ? -4.898 1.957 -19.297 1 97.94 98 VAL A C 1
ATOM 734 O O . VAL A 1 98 ? -5.875 2.184 -20.016 1 97.94 98 VAL A O 1
ATOM 737 N N . PHE A 1 99 ? -4.375 0.638 -19.156 1 97.88 99 PHE A N 1
ATOM 738 C CA . PHE A 1 99 ? -4.773 -0.409 -20.094 1 97.88 99 PHE A CA 1
ATOM 739 C C . PHE A 1 99 ? -5.266 -1.642 -19.344 1 97.88 99 PHE A C 1
ATOM 741 O O . PHE A 1 99 ? -6.328 -2.186 -19.656 1 97.88 99 PHE A O 1
ATOM 748 N N . GLY A 1 100 ? -4.551 -2.062 -18.359 1 98.44 100 GLY A N 1
ATOM 749 C CA . GLY A 1 100 ? -4.676 -3.395 -17.781 1 98.44 100 GLY A CA 1
ATOM 750 C C . GLY A 1 100 ? -6.059 -3.684 -17.234 1 98.44 100 GLY A C 1
ATOM 751 O O . GLY A 1 100 ? -6.66 -4.711 -17.562 1 98.44 100 GLY A O 1
ATOM 752 N N . PHE A 1 101 ? -6.559 -2.729 -16.422 1 98.38 101 PHE A N 1
ATOM 753 C CA . PHE A 1 101 ? -7.859 -2.969 -15.82 1 98.38 101 PHE A CA 1
ATOM 754 C C . PHE A 1 101 ? -8.938 -3.115 -16.891 1 98.38 101 PHE A C 1
ATOM 756 O O . PHE A 1 101 ? -9.805 -3.99 -16.781 1 98.38 101 PHE A O 1
ATOM 763 N N . ALA A 1 102 ? -8.906 -2.27 -17.906 1 98 102 ALA A N 1
ATOM 764 C CA . ALA A 1 102 ? -9.875 -2.285 -19 1 98 102 ALA A CA 1
ATOM 765 C C . ALA A 1 102 ? -9.852 -3.625 -19.734 1 98 102 ALA A C 1
ATOM 767 O O . ALA A 1 102 ? -10.906 -4.211 -20 1 98 102 ALA A O 1
ATOM 768 N N . LEU A 1 103 ? -8.719 -4.137 -19.953 1 98.5 103 LEU A N 1
ATOM 769 C CA . LEU A 1 103 ? -8.57 -5.379 -20.703 1 98.5 103 LEU A CA 1
ATOM 770 C C . LEU A 1 103 ? -8.961 -6.582 -19.859 1 98.5 103 LEU A C 1
ATOM 772 O O . LEU A 1 103 ? -9.406 -7.602 -20.391 1 98.5 103 LEU A O 1
ATOM 776 N N . ALA A 1 104 ? -8.898 -6.434 -18.562 1 98.5 104 ALA A N 1
ATOM 777 C CA . ALA A 1 104 ? -9.195 -7.535 -17.656 1 98.5 104 ALA A CA 1
ATOM 778 C C . ALA A 1 104 ? -10.688 -7.594 -17.328 1 98.5 104 ALA A C 1
ATOM 780 O O . ALA A 1 104 ? -11.289 -8.672 -17.359 1 98.5 104 ALA A O 1
ATOM 781 N N . PHE A 1 105 ? -11.336 -6.391 -17.078 1 97.5 105 PHE A N 1
ATOM 782 C CA . PHE A 1 105 ? -12.664 -6.422 -16.484 1 97.5 105 PHE A CA 1
ATOM 783 C C . PHE A 1 105 ? -13.609 -5.473 -17.203 1 97.5 105 PHE A C 1
ATOM 785 O O . PHE A 1 105 ? -14.766 -5.316 -16.812 1 97.5 105 PHE A O 1
ATOM 792 N N . GLY A 1 106 ? -13.148 -4.789 -18.281 1 95.94 106 GLY A N 1
ATOM 793 C CA . GLY A 1 106 ? -13.969 -3.818 -18.984 1 95.94 106 GLY A CA 1
ATOM 794 C C . GLY A 1 106 ? -15.195 -4.434 -19.641 1 95.94 106 GLY A C 1
ATOM 795 O O . GLY A 1 106 ? -15.117 -4.914 -20.781 1 95.94 106 GLY A O 1
ATOM 796 N N . THR A 1 107 ? -16.328 -4.445 -18.969 1 91.06 107 THR A N 1
ATOM 797 C CA . THR A 1 107 ? -17.578 -5.02 -19.484 1 91.06 107 THR A CA 1
ATOM 798 C C . THR A 1 107 ? -18.5 -3.926 -20 1 91.06 107 THR A C 1
ATOM 800 O O . THR A 1 107 ? -18.469 -2.793 -19.516 1 91.06 107 THR A O 1
ATOM 803 N N . PRO A 1 108 ? -19.328 -4.199 -20.922 1 91.12 108 PRO A N 1
ATOM 804 C CA . PRO A 1 108 ? -19.453 -5.457 -21.656 1 91.12 108 PRO A CA 1
ATOM 805 C C . PRO A 1 108 ? -18.234 -5.762 -22.531 1 91.12 108 PRO A C 1
ATOM 807 O O . PRO A 1 108 ? -17.547 -4.84 -22.969 1 91.12 108 PRO A O 1
ATOM 810 N N . SER A 1 109 ? -18.016 -7.09 -22.547 1 93 109 SER A N 1
ATOM 811 C CA . SER A 1 109 ? -16.828 -7.52 -23.266 1 93 109 SER A CA 1
ATOM 812 C C . SER A 1 109 ? -17.078 -8.812 -24.031 1 93 109 SER A C 1
ATOM 814 O O . SER A 1 109 ? -18.188 -9.359 -24 1 93 109 SER A O 1
ATOM 816 N N . ASN A 1 110 ? -16.141 -9.148 -24.875 1 94.44 110 ASN A N 1
ATOM 817 C CA . ASN A 1 110 ? -16.172 -10.508 -25.422 1 94.44 110 ASN A CA 1
ATOM 818 C C . ASN A 1 110 ? -15.453 -11.492 -24.5 1 94.44 110 ASN A C 1
ATOM 820 O O . ASN A 1 110 ? -14.961 -11.109 -23.438 1 94.44 110 ASN A O 1
ATOM 824 N N . SER A 1 111 ? -15.406 -12.742 -24.906 1 96.69 111 SER A N 1
ATOM 825 C CA . SER A 1 111 ? -14.898 -13.805 -24.031 1 96.69 111 SER A CA 1
ATOM 826 C C . SER A 1 111 ? -13.383 -13.773 -23.953 1 96.69 111 SER A C 1
ATOM 828 O O . SER A 1 111 ? -12.789 -14.375 -23.047 1 96.69 111 SER A O 1
ATOM 830 N N . PHE A 1 112 ? -12.742 -13.062 -24.797 1 98 112 PHE A N 1
ATOM 831 C CA . PHE A 1 112 ? -11.289 -13.117 -24.906 1 98 112 PHE A CA 1
ATOM 832 C C . PHE A 1 112 ? -10.648 -11.914 -24.219 1 98 112 PHE A C 1
ATOM 834 O O . PHE A 1 112 ? -9.547 -12.008 -23.672 1 98 112 PHE A O 1
ATOM 841 N N . ILE A 1 113 ? -11.289 -10.727 -24.266 1 97.94 113 ILE A N 1
ATOM 842 C CA . ILE A 1 113 ? -10.633 -9.5 -23.812 1 97.94 113 ILE A CA 1
ATOM 843 C C . ILE A 1 113 ? -11.688 -8.461 -23.438 1 97.94 113 ILE A C 1
ATOM 845 O O . ILE A 1 113 ? -12.766 -8.414 -24.047 1 97.94 113 ILE A O 1
ATOM 849 N N . GLY A 1 114 ? -11.367 -7.633 -22.375 1 96.62 114 GLY A N 1
ATOM 850 C CA . GLY A 1 114 ? -12.219 -6.516 -22.016 1 96.62 114 GLY A CA 1
ATOM 851 C C . GLY A 1 114 ? -11.984 -5.285 -22.859 1 96.62 114 GLY A C 1
ATOM 852 O O . GLY A 1 114 ? -10.945 -5.16 -23.516 1 96.62 114 GLY A O 1
ATOM 853 N N . HIS A 1 115 ? -12.969 -4.258 -22.781 1 93.88 115 HIS A N 1
ATOM 854 C CA . HIS A 1 115 ? -12.867 -3.17 -23.75 1 93.88 115 HIS A CA 1
ATOM 855 C C . HIS A 1 115 ? -13.281 -1.84 -23.125 1 93.88 115 HIS A C 1
ATOM 857 O O . HIS A 1 115 ? -13.383 -0.828 -23.828 1 93.88 115 HIS A O 1
ATOM 863 N N . HIS A 1 116 ? -13.562 -1.806 -21.906 1 91.31 116 HIS A N 1
ATOM 864 C CA . HIS A 1 116 ? -14.062 -0.583 -21.297 1 91.31 116 HIS A CA 1
ATOM 865 C C . HIS A 1 116 ? -13.25 -0.213 -20.062 1 91.31 116 HIS A C 1
ATOM 867 O O . HIS A 1 116 ? -12.438 -1.008 -19.594 1 91.31 116 HIS A O 1
ATOM 873 N N . TYR A 1 117 ? -13.414 1.062 -19.547 1 94.19 117 TYR A N 1
ATOM 874 C CA . TYR A 1 117 ? -12.836 1.565 -18.312 1 94.19 117 TYR A CA 1
ATOM 875 C C . TYR A 1 117 ? -11.359 1.901 -18.484 1 94.19 117 TYR A C 1
ATOM 877 O O . TYR A 1 117 ? -10.578 1.804 -17.531 1 94.19 117 TYR A O 1
ATOM 885 N N . PHE A 1 118 ? -10.891 2.154 -19.75 1 96.19 118 PHE A N 1
ATOM 886 C CA . PHE A 1 118 ? -9.531 2.645 -19.938 1 96.19 118 PHE A CA 1
ATOM 887 C C . PHE A 1 118 ? -9.305 3.92 -19.141 1 96.19 118 PHE A C 1
ATOM 889 O O . PHE A 1 118 ? -10.125 4.836 -19.172 1 96.19 118 PHE A O 1
ATOM 896 N N . GLY A 1 119 ? -8.273 3.98 -18.359 1 96.25 119 GLY A N 1
ATOM 897 C CA . GLY A 1 119 ? -8.016 5.129 -17.5 1 96.25 119 GLY A CA 1
ATOM 898 C C . GLY A 1 119 ? -9.086 5.336 -16.438 1 96.25 119 GLY A C 1
ATOM 899 O O . GLY A 1 119 ? -9.344 6.469 -16.031 1 96.25 119 GLY A O 1
ATOM 900 N N . LEU A 1 120 ? -9.828 4.273 -16.125 1 95.75 120 LEU A N 1
ATOM 901 C CA . LEU A 1 120 ? -10.922 4.293 -15.164 1 95.75 120 LEU A CA 1
ATOM 902 C C . LEU A 1 120 ? -11.984 5.316 -15.57 1 95.75 120 LEU A C 1
ATOM 904 O O . LEU A 1 120 ? -12.539 6.012 -14.711 1 95.75 120 LEU A O 1
ATOM 908 N N . SER A 1 121 ? -12.141 5.379 -16.812 1 92.12 121 SER A N 1
ATOM 909 C CA . SER A 1 121 ? -13.273 6.164 -17.297 1 92.12 121 SER A CA 1
ATOM 910 C C . SER A 1 121 ? -14.602 5.559 -16.859 1 92.12 121 SER A C 1
ATOM 912 O O . SER A 1 121 ? -14.734 4.336 -16.781 1 92.12 121 SER A O 1
ATOM 914 N N . GLN A 1 122 ? -15.562 6.379 -16.406 1 88.44 122 GLN A N 1
ATOM 915 C CA . GLN A 1 122 ? -16.891 5.961 -15.969 1 88.44 122 GLN A CA 1
ATOM 916 C C . GLN A 1 122 ? -16.812 5.195 -14.648 1 88.44 122 GLN A C 1
ATOM 918 O O . GLN A 1 122 ? -17.438 4.148 -14.5 1 88.44 122 GLN A O 1
ATOM 923 N N . PHE A 1 123 ? -15.883 5.496 -13.805 1 89.12 123 PHE A N 1
ATOM 924 C CA . PHE A 1 123 ? -15.719 4.953 -12.461 1 89.12 123 PHE A CA 1
ATOM 925 C C . PHE A 1 123 ? -16.219 5.938 -11.414 1 89.12 123 PHE A C 1
ATOM 927 O O . PHE A 1 123 ? -16.094 7.152 -11.578 1 89.12 123 PHE A O 1
ATOM 934 N N . PRO A 1 124 ? -16.891 5.453 -10.383 1 92.31 124 PRO A N 1
ATOM 935 C CA . PRO A 1 124 ? -17.297 4.062 -10.164 1 92.31 124 PRO A CA 1
ATOM 936 C C . PRO A 1 124 ? -18.562 3.693 -10.922 1 92.31 124 PRO A C 1
ATOM 938 O O . PRO A 1 124 ? -19.219 4.562 -11.5 1 92.31 124 PRO A O 1
ATOM 941 N N . SER A 1 125 ? -18.797 2.42 -11.039 1 90.25 125 SER A N 1
ATOM 942 C CA . SER A 1 125 ? -20.016 1.869 -11.625 1 90.25 125 SER A CA 1
ATOM 943 C C . SER A 1 125 ? -20.688 0.886 -10.672 1 90.25 125 SER A C 1
ATOM 945 O O . SER A 1 125 ? -20.219 0.69 -9.547 1 90.25 125 SER A O 1
ATOM 947 N N . SER A 1 126 ? -21.859 0.352 -11.109 1 87.25 126 SER A N 1
ATOM 948 C CA . SER A 1 126 ? -22.562 -0.638 -10.305 1 87.25 126 SER A CA 1
ATOM 949 C C . SER A 1 126 ? -21.75 -1.93 -10.188 1 87.25 126 SER A C 1
ATOM 951 O O . SER A 1 126 ? -21.953 -2.703 -9.242 1 87.25 126 SER A O 1
ATOM 953 N N . SER A 1 127 ? -20.734 -2.053 -11.086 1 87 127 SER A N 1
ATOM 954 C CA . SER A 1 127 ? -20.016 -3.316 -11.141 1 87 127 SER A CA 1
ATOM 955 C C . SER A 1 127 ? -18.672 -3.213 -10.414 1 87 127 SER A C 1
ATOM 957 O O . SER A 1 127 ? -18.219 -4.184 -9.812 1 87 127 SER A O 1
ATOM 959 N N . PHE A 1 128 ? -18.094 -2.018 -10.617 1 92.94 128 PHE A N 1
ATOM 960 C CA . PHE A 1 128 ? -16.734 -1.927 -10.109 1 92.94 128 PHE A CA 1
ATOM 961 C C . PHE A 1 128 ? -16.5 -0.588 -9.422 1 92.94 128 PHE A C 1
ATOM 963 O O . PHE A 1 128 ? -17.016 0.443 -9.867 1 92.94 128 PHE A O 1
ATOM 970 N N . ASP A 1 129 ? -15.797 -0.667 -8.328 1 96.19 129 ASP A N 1
ATOM 971 C CA . ASP A 1 129 ? -15.391 0.525 -7.586 1 96.19 129 ASP A CA 1
ATOM 972 C C . ASP A 1 129 ? -13.875 0.58 -7.422 1 96.19 129 ASP A C 1
ATOM 974 O O . ASP A 1 129 ? -13.164 -0.357 -7.801 1 96.19 129 ASP A O 1
ATOM 978 N N . TYR A 1 130 ? -13.359 1.663 -6.934 1 97.88 130 TYR A N 1
ATOM 979 C CA . TYR A 1 130 ? -11.93 1.958 -6.863 1 97.88 130 TYR A CA 1
ATOM 980 C C . TYR A 1 130 ? -11.203 0.926 -6.012 1 97.88 130 TYR A C 1
ATOM 982 O O . TYR A 1 130 ? -10.047 0.59 -6.285 1 97.88 130 TYR A O 1
ATOM 990 N N . GLY A 1 131 ? -11.852 0.449 -4.984 1 97.75 131 GLY A N 1
ATOM 991 C CA . GLY A 1 131 ? -11.234 -0.581 -4.164 1 97.75 131 GLY A CA 1
ATOM 992 C C . GLY A 1 131 ? -10.875 -1.829 -4.949 1 97.75 131 GLY A C 1
ATOM 993 O O . GLY A 1 131 ? -9.812 -2.422 -4.73 1 97.75 131 GLY A O 1
ATOM 994 N N . PHE A 1 132 ? -11.711 -2.223 -5.867 1 98.25 132 PHE A N 1
ATOM 995 C CA . PHE A 1 132 ? -11.461 -3.398 -6.695 1 98.25 132 PHE A CA 1
ATOM 996 C C . PHE A 1 132 ? -10.289 -3.154 -7.645 1 98.25 132 PHE A C 1
ATOM 998 O O . PHE A 1 132 ? -9.469 -4.043 -7.859 1 98.25 132 PHE A O 1
ATOM 1005 N N . PHE A 1 133 ? -10.203 -2.006 -8.172 1 98.19 133 PHE A N 1
ATOM 1006 C CA . PHE A 1 133 ? -9.062 -1.658 -9.016 1 98.19 133 PHE A CA 1
ATOM 1007 C C . PHE A 1 133 ? -7.762 -1.815 -8.242 1 98.19 133 PHE A C 1
ATOM 1009 O O . PHE A 1 133 ? -6.809 -2.422 -8.742 1 98.19 133 PHE A O 1
ATOM 1016 N N . LEU A 1 134 ? -7.719 -1.196 -7.074 1 98.44 134 LEU A N 1
ATOM 1017 C CA . LEU A 1 134 ? -6.504 -1.236 -6.266 1 98.44 134 LEU A CA 1
ATOM 1018 C C . LEU A 1 134 ? -6.109 -2.676 -5.949 1 98.44 134 LEU A C 1
ATOM 1020 O O . LEU A 1 134 ? -4.93 -3.027 -6.012 1 98.44 134 LEU A O 1
ATOM 1024 N N . PHE A 1 135 ? -7.102 -3.461 -5.559 1 98.56 135 PHE A N 1
ATOM 1025 C CA . PHE A 1 135 ? -6.875 -4.867 -5.246 1 98.56 135 PHE A CA 1
ATOM 1026 C C . PHE A 1 135 ? -6.285 -5.598 -6.445 1 98.56 135 PHE A C 1
ATOM 1028 O O . PHE A 1 135 ? -5.285 -6.309 -6.312 1 98.56 135 PHE A O 1
ATOM 1035 N N . GLN A 1 136 ? -6.848 -5.406 -7.633 1 98.62 136 GLN A N 1
ATOM 1036 C CA . GLN A 1 136 ? -6.41 -6.094 -8.844 1 98.62 136 GLN A CA 1
ATOM 1037 C C . GLN A 1 136 ? -5.062 -5.562 -9.32 1 98.62 136 GLN A C 1
ATOM 1039 O O . GLN A 1 136 ? -4.254 -6.309 -9.875 1 98.62 136 GLN A O 1
ATOM 1044 N N . TRP A 1 137 ? -4.828 -4.273 -9.164 1 98.25 137 TRP A N 1
ATOM 1045 C CA . TRP A 1 137 ? -3.521 -3.709 -9.484 1 98.25 137 TRP A CA 1
ATOM 1046 C C . TRP A 1 137 ? -2.424 -4.398 -8.68 1 98.25 137 TRP A C 1
ATOM 1048 O O . TRP A 1 137 ? -1.354 -4.703 -9.211 1 98.25 137 TRP A O 1
ATOM 1058 N N . ALA A 1 138 ? -2.678 -4.645 -7.395 1 98.31 138 ALA A N 1
ATOM 1059 C CA . ALA A 1 138 ? -1.69 -5.289 -6.535 1 98.31 138 ALA A CA 1
ATOM 1060 C C . ALA A 1 138 ? -1.364 -6.695 -7.035 1 98.31 138 ALA A C 1
ATOM 1062 O O . ALA A 1 138 ? -0.222 -7.148 -6.934 1 98.31 138 ALA A O 1
ATOM 1063 N N . PHE A 1 139 ? -2.363 -7.387 -7.629 1 98.5 139 PHE A N 1
ATOM 1064 C CA . PHE A 1 139 ? -2.131 -8.695 -8.227 1 98.5 139 PHE A CA 1
ATOM 1065 C C . PHE A 1 139 ? -1.271 -8.578 -9.477 1 98.5 139 PHE A C 1
ATOM 1067 O O . PHE A 1 139 ? -0.377 -9.398 -9.703 1 98.5 139 PHE A O 1
ATOM 1074 N N . ALA A 1 140 ? -1.546 -7.59 -10.219 1 98.31 140 ALA A N 1
ATOM 1075 C CA . ALA A 1 140 ? -0.828 -7.395 -11.477 1 98.31 140 ALA A CA 1
ATOM 1076 C C . ALA A 1 140 ? 0.661 -7.172 -11.234 1 98.31 140 ALA A C 1
ATOM 1078 O O . ALA A 1 140 ? 1.505 -7.754 -11.914 1 98.31 140 ALA A O 1
ATOM 1079 N N . ILE A 1 141 ? 0.976 -6.34 -10.25 1 97.56 141 ILE A N 1
ATOM 1080 C CA . ILE A 1 141 ? 2.385 -6.035 -10.023 1 97.56 141 ILE A CA 1
ATOM 1081 C C . ILE A 1 141 ? 3.072 -7.238 -9.375 1 97.56 141 ILE A C 1
ATOM 1083 O O . ILE A 1 141 ? 4.277 -7.438 -9.555 1 97.56 141 ILE A O 1
ATOM 1087 N N . ALA A 1 142 ? 2.312 -8.078 -8.672 1 96.5 142 ALA A N 1
ATOM 1088 C CA . ALA A 1 142 ? 2.879 -9.312 -8.141 1 96.5 142 ALA A CA 1
ATOM 1089 C C . ALA A 1 142 ? 3.324 -10.242 -9.266 1 96.5 142 ALA A C 1
ATOM 1091 O O . ALA A 1 142 ? 4.41 -10.828 -9.211 1 96.5 142 ALA A O 1
ATOM 1092 N N . ALA A 1 143 ? 2.508 -10.336 -10.289 1 97.12 143 ALA A N 1
ATOM 1093 C CA . ALA A 1 143 ? 2.865 -11.172 -11.43 1 97.12 143 ALA A CA 1
ATOM 1094 C C . ALA A 1 143 ? 4.148 -10.68 -12.094 1 97.12 143 ALA A C 1
ATOM 1096 O O . ALA A 1 143 ? 5.02 -11.477 -12.445 1 97.12 143 ALA A O 1
ATOM 1097 N N . ALA A 1 144 ? 4.254 -9.398 -12.242 1 96.56 144 ALA A N 1
ATOM 1098 C CA . ALA A 1 144 ? 5.457 -8.82 -12.836 1 96.56 144 ALA A CA 1
ATOM 1099 C C . ALA A 1 144 ? 6.68 -9.078 -11.961 1 96.56 144 ALA A C 1
ATOM 1101 O O . ALA A 1 144 ? 7.773 -9.336 -12.469 1 96.56 144 ALA A O 1
ATOM 1102 N N . GLY A 1 145 ? 6.492 -8.977 -10.672 1 95.5 145 GLY A N 1
ATOM 1103 C CA . GLY A 1 145 ? 7.582 -9.227 -9.734 1 95.5 145 GLY A CA 1
ATOM 1104 C C . GLY A 1 145 ? 8.125 -10.641 -9.812 1 95.5 145 GLY A C 1
ATOM 1105 O O . GLY A 1 145 ? 9.328 -10.859 -9.68 1 95.5 145 GLY A O 1
ATOM 1106 N N . ILE A 1 146 ? 7.301 -11.602 -10.086 1 97.12 146 ILE A N 1
ATOM 1107 C CA . ILE A 1 146 ? 7.699 -13 -10.203 1 97.12 146 ILE A CA 1
ATOM 1108 C C . ILE A 1 146 ? 8.672 -13.164 -11.375 1 97.12 146 ILE A C 1
ATOM 1110 O O . ILE A 1 146 ? 9.734 -13.773 -11.227 1 97.12 146 ILE A O 1
ATOM 1114 N N . THR A 1 147 ? 8.422 -12.516 -12.43 1 97.38 147 THR A N 1
ATOM 1115 C CA . THR A 1 147 ? 9.234 -12.617 -13.641 1 97.38 147 THR A CA 1
ATOM 1116 C C . THR A 1 147 ? 10.609 -11.992 -13.422 1 97.38 147 THR A C 1
ATOM 1118 O O . THR A 1 147 ? 11.625 -12.531 -13.883 1 97.38 147 THR A O 1
ATOM 1121 N N . SER A 1 148 ? 10.648 -10.922 -12.695 1 94.81 148 SER A N 1
ATOM 1122 C CA . SER A 1 148 ? 11.906 -10.211 -12.477 1 94.81 148 SER A CA 1
ATOM 1123 C C . SER A 1 148 ? 12.914 -11.094 -11.742 1 94.81 148 SER A C 1
ATOM 1125 O O . SER A 1 148 ? 14.117 -10.977 -11.961 1 94.81 148 SER A O 1
ATOM 1127 N N . GLY A 1 149 ? 12.461 -11.977 -10.93 1 94.06 149 GLY A N 1
ATOM 1128 C CA . GLY A 1 149 ? 13.336 -12.883 -10.195 1 94.06 149 GLY A CA 1
ATOM 1129 C C . GLY A 1 149 ? 14.078 -13.852 -11.094 1 94.06 149 GLY A C 1
ATOM 1130 O O . GLY A 1 149 ? 15.227 -14.219 -10.805 1 94.06 149 GLY A O 1
ATOM 1131 N N . SER A 1 150 ? 13.516 -14.18 -12.188 1 96.69 150 SER A N 1
ATOM 1132 C CA . SER A 1 150 ? 14.086 -15.18 -13.086 1 96.69 150 SER A CA 1
ATOM 1133 C C . SER A 1 150 ? 15.25 -14.602 -13.891 1 96.69 150 SER A C 1
ATOM 1135 O O . SER A 1 150 ? 16.156 -15.328 -14.305 1 96.69 150 SER A O 1
ATOM 1137 N N . ILE A 1 151 ? 15.258 -13.328 -14.07 1 95.94 151 ILE A N 1
ATOM 1138 C CA . ILE A 1 151 ? 16.219 -12.75 -15 1 95.94 151 ILE A CA 1
ATOM 1139 C C . ILE A 1 151 ? 17.156 -11.805 -14.25 1 95.94 151 ILE A C 1
ATOM 1141 O O . ILE A 1 151 ? 17.875 -11.008 -14.859 1 95.94 151 ILE A O 1
ATOM 1145 N N . ALA A 1 152 ? 17.25 -11.992 -13.016 1 94.25 152 ALA A N 1
ATOM 1146 C CA . ALA A 1 152 ? 18.047 -11.125 -12.156 1 94.25 152 ALA A CA 1
ATOM 1147 C C . ALA A 1 152 ? 19.547 -11.281 -12.453 1 94.25 152 ALA A C 1
ATOM 1149 O O . ALA A 1 152 ? 19.969 -12.328 -12.945 1 94.25 152 ALA A O 1
ATOM 1150 N N . GLU A 1 153 ? 20.375 -10.266 -12.258 1 94.75 153 GLU A N 1
ATOM 1151 C CA . GLU A 1 153 ? 21.844 -10.188 -12.172 1 94.75 153 GLU A CA 1
ATOM 1152 C C . GLU A 1 153 ? 22.453 -10.031 -13.555 1 94.75 153 GLU A C 1
ATOM 1154 O O . GLU A 1 153 ? 23.672 -9.82 -13.68 1 94.75 153 GLU A O 1
ATOM 1159 N N . ARG A 1 154 ? 21.672 -10.117 -14.633 1 95.88 154 ARG A N 1
ATOM 1160 C CA . ARG A 1 154 ? 22.344 -10 -15.922 1 95.88 154 ARG A CA 1
ATOM 1161 C C . ARG A 1 154 ? 21.438 -9.32 -16.953 1 95.88 154 ARG A C 1
ATOM 1163 O O . ARG A 1 154 ? 21.734 -9.367 -18.156 1 95.88 154 ARG A O 1
ATOM 1170 N N . THR A 1 155 ? 20.359 -8.766 -16.578 1 96.38 155 THR A N 1
ATOM 1171 C CA . THR A 1 155 ? 19.391 -8.156 -17.484 1 96.38 155 THR A CA 1
ATOM 1172 C C . THR A 1 155 ? 19.531 -6.637 -17.469 1 96.38 155 THR A C 1
ATOM 1174 O O . THR A 1 155 ? 19.703 -6.031 -16.422 1 96.38 155 THR A O 1
ATOM 1177 N N . GLN A 1 156 ? 19.453 -6.066 -18.672 1 94.38 156 GLN A N 1
ATOM 1178 C CA . GLN A 1 156 ? 19.5 -4.613 -18.781 1 94.38 156 GLN A CA 1
ATOM 1179 C C . GLN A 1 156 ? 18.281 -3.975 -18.141 1 94.38 156 GLN A C 1
ATOM 1181 O O . GLN A 1 156 ? 17.172 -4.516 -18.234 1 94.38 156 GLN A O 1
ATOM 1186 N N . PHE A 1 157 ? 18.516 -2.812 -17.609 1 89.44 157 PHE A N 1
ATOM 1187 C CA . PHE A 1 157 ? 17.469 -2.096 -16.906 1 89.44 157 PHE A CA 1
ATOM 1188 C C . PHE A 1 157 ? 16.281 -1.804 -17.828 1 89.44 157 PHE A C 1
ATOM 1190 O O . PHE A 1 157 ? 15.133 -1.921 -17.422 1 89.44 157 PHE A O 1
ATOM 1197 N N . VAL A 1 158 ? 16.453 -1.438 -18.984 1 91.19 158 VAL A N 1
ATOM 1198 C CA . VAL A 1 158 ? 15.422 -1.088 -19.953 1 91.19 158 VAL A CA 1
ATOM 1199 C C . VAL A 1 158 ? 14.531 -2.297 -20.219 1 91.19 158 VAL A C 1
ATOM 1201 O O . VAL A 1 158 ? 13.32 -2.148 -20.422 1 91.19 158 VAL A O 1
ATOM 1204 N N . ALA A 1 159 ? 15.086 -3.424 -20.219 1 95.69 159 ALA A N 1
ATOM 1205 C CA . ALA A 1 159 ? 14.32 -4.652 -20.406 1 95.69 159 ALA A CA 1
ATOM 1206 C C . ALA A 1 159 ? 13.297 -4.84 -19.297 1 95.69 159 ALA A C 1
ATOM 1208 O O . ALA A 1 159 ? 12.172 -5.277 -19.547 1 95.69 159 ALA A O 1
ATOM 1209 N N . TYR A 1 160 ? 13.688 -4.484 -18.125 1 93.81 160 TYR A N 1
ATOM 1210 C CA . TYR A 1 160 ? 12.781 -4.59 -16.984 1 93.81 160 TYR A CA 1
ATOM 1211 C C . TYR A 1 160 ? 11.57 -3.68 -17.172 1 93.81 160 TYR A C 1
ATOM 1213 O O . TYR A 1 160 ? 10.438 -4.078 -16.891 1 93.81 160 TYR A O 1
ATOM 1221 N N . LEU A 1 161 ? 11.781 -2.508 -17.609 1 94.19 161 LEU A N 1
ATOM 1222 C CA . LEU A 1 161 ? 10.695 -1.552 -17.812 1 94.19 161 LEU A CA 1
ATOM 1223 C C . LEU A 1 161 ? 9.742 -2.041 -18.906 1 94.19 161 LEU A C 1
ATOM 1225 O O . LEU A 1 161 ? 8.523 -1.966 -18.734 1 94.19 161 LEU A O 1
ATOM 1229 N N . ILE A 1 162 ? 10.32 -2.58 -19.906 1 96.62 162 ILE A N 1
ATOM 1230 C CA . ILE A 1 162 ? 9.523 -2.98 -21.062 1 96.62 162 ILE A CA 1
ATOM 1231 C C . ILE A 1 162 ? 8.68 -4.203 -20.719 1 96.62 162 ILE A C 1
ATOM 1233 O O . ILE A 1 162 ? 7.457 -4.195 -20.891 1 96.62 162 ILE A O 1
ATOM 1237 N N . TYR A 1 163 ? 9.281 -5.262 -20.266 1 96.75 163 TYR A N 1
ATOM 1238 C CA . TYR A 1 163 ? 8.477 -6.457 -20.031 1 96.75 163 TYR A CA 1
ATOM 1239 C C . TYR A 1 163 ? 7.418 -6.203 -18.969 1 96.75 163 TYR A C 1
ATOM 1241 O O . TYR A 1 163 ? 6.305 -6.723 -19.047 1 96.75 163 TYR A O 1
ATOM 1249 N N . SER A 1 164 ? 7.797 -5.434 -17.859 1 96.88 164 SER A N 1
ATOM 1250 C CA . SER A 1 164 ? 6.84 -5.137 -16.797 1 96.88 164 SER A CA 1
ATOM 1251 C C . SER A 1 164 ? 5.621 -4.398 -17.344 1 96.88 164 SER A C 1
ATOM 1253 O O . SER A 1 164 ? 4.488 -4.695 -16.969 1 96.88 164 SER A O 1
ATOM 1255 N N . SER A 1 165 ? 5.887 -3.426 -18.234 1 97.62 165 SER A N 1
ATOM 1256 C CA . SER A 1 165 ? 4.805 -2.666 -18.859 1 97.62 165 SER A CA 1
ATOM 1257 C C . SER A 1 165 ? 3.898 -3.57 -19.688 1 97.62 165 SER A C 1
ATOM 1259 O O . SER A 1 165 ? 2.674 -3.512 -19.562 1 97.62 165 SER A O 1
ATOM 1261 N N . VAL A 1 166 ? 4.492 -4.469 -20.406 1 98.38 166 VAL A N 1
ATOM 1262 C CA . VAL A 1 166 ? 3.736 -5.336 -21.297 1 98.38 166 VAL A CA 1
ATOM 1263 C C . VAL A 1 166 ? 2.986 -6.391 -20.484 1 98.38 166 VAL A C 1
ATOM 1265 O O . VAL A 1 166 ? 1.826 -6.691 -20.781 1 98.38 166 VAL A O 1
ATOM 1268 N N . LEU A 1 167 ? 3.646 -6.902 -19.531 1 98.5 167 LEU A N 1
ATOM 1269 C CA . LEU A 1 167 ? 3.043 -7.961 -18.734 1 98.5 167 LEU A CA 1
ATOM 1270 C C . LEU A 1 167 ? 1.853 -7.43 -17.938 1 98.5 167 LEU A C 1
ATOM 1272 O O . LEU A 1 167 ? 0.787 -8.047 -17.922 1 98.5 167 LEU A O 1
ATOM 1276 N N . THR A 1 168 ? 1.933 -6.234 -17.312 1 98.44 168 THR A N 1
ATOM 1277 C CA . THR A 1 168 ? 0.88 -5.699 -16.453 1 98.44 168 THR A CA 1
ATOM 1278 C C . THR A 1 168 ? -0.179 -4.977 -17.281 1 98.44 168 THR A C 1
ATOM 1280 O O . THR A 1 168 ? -1.336 -4.879 -16.875 1 98.44 168 THR A O 1
ATOM 1283 N N . GLY A 1 169 ? 0.216 -4.512 -18.469 1 98.31 169 GLY A N 1
ATOM 1284 C CA . GLY A 1 169 ? -0.698 -3.719 -19.281 1 98.31 169 GLY A CA 1
ATOM 1285 C C . GLY A 1 169 ? -1.452 -4.539 -20.312 1 98.31 169 GLY A C 1
ATOM 1286 O O . GLY A 1 169 ? -2.494 -4.113 -20.812 1 98.31 169 GLY A O 1
ATOM 1287 N N . LEU A 1 170 ? -0.934 -5.781 -20.562 1 98.44 170 LEU A N 1
ATOM 1288 C CA . LEU A 1 170 ? -1.533 -6.496 -21.688 1 98.44 170 LEU A CA 1
ATOM 1289 C C . LEU A 1 170 ? -1.648 -7.984 -21.375 1 98.44 170 LEU A C 1
ATOM 1291 O O . LEU A 1 170 ? -2.754 -8.523 -21.312 1 98.44 170 LEU A O 1
ATOM 1295 N N . VAL A 1 171 ? -0.59 -8.672 -21.094 1 98.81 171 VAL A N 1
ATOM 1296 C CA . VAL A 1 171 ? -0.545 -10.125 -21.094 1 98.81 171 VAL A CA 1
ATOM 1297 C C . VAL A 1 171 ? -1.319 -10.664 -19.891 1 98.81 171 VAL A C 1
ATOM 1299 O O . VAL A 1 171 ? -2.229 -11.484 -20.047 1 98.81 171 VAL A O 1
ATOM 1302 N N . TYR A 1 172 ? -0.966 -10.195 -18.719 1 98.75 172 TYR A N 1
ATOM 1303 C CA . TYR A 1 172 ? -1.628 -10.609 -17.484 1 98.75 172 TYR A CA 1
ATOM 1304 C C . TYR A 1 172 ? -3.107 -10.25 -17.5 1 98.75 172 TYR A C 1
ATOM 1306 O O . TYR A 1 172 ? -3.963 -11.07 -17.172 1 98.75 172 TYR A O 1
ATOM 1314 N N . PRO A 1 173 ? -3.475 -9.039 -17.953 1 98.81 173 PRO A N 1
ATOM 1315 C CA . PRO A 1 173 ? -4.883 -8.633 -17.938 1 98.81 173 PRO A CA 1
ATOM 1316 C C . PRO A 1 173 ? -5.766 -9.531 -18.812 1 98.81 173 PRO A C 1
ATOM 1318 O O . PRO A 1 173 ? -6.906 -9.82 -18.453 1 98.81 173 PRO A O 1
ATOM 1321 N N . ILE A 1 174 ? -5.242 -10.016 -19.859 1 98.81 174 ILE A N 1
ATOM 1322 C CA . ILE A 1 174 ? -6.031 -10.859 -20.75 1 98.81 174 ILE A CA 1
ATOM 1323 C C . ILE A 1 174 ? -6.27 -12.219 -20.094 1 98.81 174 ILE A C 1
ATOM 1325 O O . ILE A 1 174 ? -7.379 -12.758 -20.156 1 98.81 174 ILE A O 1
ATOM 1329 N N . VAL A 1 175 ? -5.277 -12.734 -19.453 1 98.88 175 VAL A N 1
ATOM 1330 C CA . VAL A 1 175 ? -5.445 -14 -18.734 1 98.88 175 VAL A CA 1
ATOM 1331 C C . VAL A 1 175 ? -6.43 -13.812 -17.578 1 98.88 175 VAL A C 1
ATOM 1333 O O . VAL A 1 175 ? -7.289 -14.672 -17.344 1 98.88 175 VAL A O 1
ATOM 1336 N N . SER A 1 176 ? -6.262 -12.695 -16.859 1 98.69 176 SER A N 1
ATOM 1337 C CA . SER A 1 176 ? -7.195 -12.383 -15.781 1 98.69 176 SER A CA 1
ATOM 1338 C C . SER A 1 176 ? -8.625 -12.312 -16.297 1 98.69 176 SER A C 1
ATOM 1340 O O . SER A 1 176 ? -9.555 -12.75 -15.617 1 98.69 176 SER A O 1
ATOM 1342 N N . HIS A 1 177 ? -8.797 -11.789 -17.469 1 98.75 177 HIS A N 1
ATOM 1343 C CA . HIS A 1 177 ? -10.109 -11.727 -18.094 1 98.75 177 HIS A CA 1
ATOM 1344 C C . HIS A 1 177 ? -10.68 -13.117 -18.328 1 98.75 177 HIS A C 1
ATOM 1346 O O . HIS A 1 177 ? -11.844 -13.383 -18 1 98.75 177 HIS A O 1
ATOM 1352 N N . TRP A 1 178 ? -9.898 -13.992 -18.812 1 98.81 178 TRP A N 1
ATOM 1353 C CA . TRP A 1 178 ? -10.344 -15.336 -19.188 1 98.81 178 TRP A CA 1
ATOM 1354 C C . TRP A 1 178 ? -10.93 -16.062 -17.984 1 98.81 178 TRP A C 1
ATOM 1356 O O . TRP A 1 178 ? -11.93 -16.781 -18.125 1 98.81 178 TRP A O 1
ATOM 1366 N N . PHE A 1 179 ? -10.383 -15.812 -16.844 1 98.81 179 PHE A N 1
ATOM 1367 C CA . PHE A 1 179 ? -10.703 -16.766 -15.789 1 98.81 179 PHE A CA 1
ATOM 1368 C C . PHE A 1 179 ? -11.367 -16.047 -14.609 1 98.81 179 PHE A C 1
ATOM 1370 O O . PHE A 1 179 ? -11.953 -16.703 -13.742 1 98.81 179 PHE A O 1
ATOM 1377 N N . TRP A 1 180 ? -11.281 -14.688 -14.586 1 98.19 180 TRP A N 1
ATOM 1378 C CA . TRP A 1 180 ? -11.828 -14.008 -13.414 1 98.19 180 TRP A CA 1
ATOM 1379 C C . TRP A 1 180 ? -12.953 -13.055 -13.812 1 98.19 180 TRP A C 1
ATOM 1381 O O . TRP A 1 180 ? -13.734 -12.625 -12.961 1 98.19 180 TRP A O 1
ATOM 1391 N N . SER A 1 181 ? -13.047 -12.641 -15.047 1 97.56 181 SER A N 1
ATOM 1392 C CA . SER A 1 181 ? -14.164 -11.828 -15.508 1 97.56 181 SER A CA 1
ATOM 1393 C C . SER A 1 181 ? -15.406 -12.68 -15.758 1 97.56 181 SER A C 1
ATOM 1395 O O . SER A 1 181 ? -15.305 -13.812 -16.219 1 97.56 181 SER A O 1
ATOM 1397 N N . SER A 1 182 ? -16.547 -12.172 -15.516 1 95.44 182 SER A N 1
ATOM 1398 C CA . SER A 1 182 ? -17.781 -12.898 -15.742 1 95.44 182 SER A CA 1
ATOM 1399 C C . SER A 1 182 ? -18 -13.195 -17.219 1 95.44 182 SER A C 1
ATOM 1401 O O . SER A 1 182 ? -18.75 -14.094 -17.578 1 95.44 182 SER A O 1
ATOM 1403 N N . ASP A 1 183 ? -17.266 -12.461 -18.062 1 96.38 183 ASP A N 1
ATOM 1404 C CA . ASP A 1 183 ? -17.375 -12.648 -19.516 1 96.38 183 ASP A CA 1
ATOM 1405 C C . ASP A 1 183 ? -16.297 -13.586 -20.031 1 96.38 183 ASP A C 1
ATOM 1407 O O . ASP A 1 183 ? -16.344 -14.023 -21.188 1 96.38 183 ASP A O 1
ATOM 1411 N N . GLY A 1 184 ? -15.359 -13.945 -19.25 1 98.25 184 GLY A N 1
ATOM 1412 C CA . GLY A 1 184 ? -14.227 -14.742 -19.688 1 98.25 184 GLY A CA 1
ATOM 1413 C C . GLY A 1 184 ? -14.609 -16.156 -20.078 1 98.25 184 GLY A C 1
ATOM 1414 O O . GLY A 1 184 ? -15.445 -16.781 -19.422 1 98.25 184 GLY A O 1
ATOM 1415 N N . TRP A 1 185 ? -14 -16.672 -21.016 1 98.31 185 TRP A N 1
ATOM 1416 C CA . TRP A 1 185 ? -14.406 -17.953 -21.609 1 98.31 185 TRP A CA 1
ATOM 1417 C C . TRP A 1 185 ? -14.172 -19.094 -20.641 1 98.31 185 TRP A C 1
ATOM 1419 O O . TRP A 1 185 ? -14.844 -20.125 -20.719 1 98.31 185 TRP A O 1
ATOM 1429 N N . GLY A 1 186 ? -13.281 -18.953 -19.766 1 98.56 186 GLY A N 1
ATOM 1430 C CA . GLY A 1 186 ? -12.953 -20.031 -18.844 1 98.56 186 GLY A CA 1
ATOM 1431 C C . GLY A 1 186 ? -13.398 -19.75 -17.422 1 98.56 186 GLY A C 1
ATOM 1432 O O . GLY A 1 186 ? -13.109 -20.531 -16.516 1 98.56 186 GLY A O 1
ATOM 1433 N N . SER A 1 187 ? -14.133 -18.656 -17.188 1 98.25 187 SER A N 1
ATOM 1434 C CA . SER A 1 187 ? -14.469 -18.188 -15.859 1 98.25 187 SER A CA 1
ATOM 1435 C C . SER A 1 187 ? -15.562 -19.062 -15.227 1 98.25 187 SER A C 1
ATOM 1437 O O . SER A 1 187 ? -16.562 -19.375 -15.875 1 98.25 187 SER A O 1
ATOM 1439 N N . ALA A 1 188 ? -15.359 -19.359 -13.953 1 97.75 188 ALA A N 1
ATOM 1440 C CA . ALA A 1 188 ? -16.375 -20.094 -13.203 1 97.75 188 ALA A CA 1
ATOM 1441 C C . ALA A 1 188 ? -17.531 -19.188 -12.812 1 97.75 188 ALA A C 1
ATOM 1443 O O . ALA A 1 188 ? -18.594 -19.672 -12.406 1 97.75 188 ALA A O 1
ATOM 1444 N N . ALA A 1 189 ? -17.375 -17.922 -12.984 1 95.12 189 ALA A N 1
ATOM 1445 C CA . ALA A 1 189 ? -18.406 -16.953 -12.609 1 95.12 189 ALA A CA 1
ATOM 1446 C C . ALA A 1 189 ? -19.312 -16.625 -13.797 1 95.12 189 ALA A C 1
ATOM 1448 O O . ALA A 1 189 ? -20.266 -15.867 -13.656 1 95.12 189 ALA A O 1
ATOM 1449 N N . ARG A 1 190 ? -19.062 -17.203 -14.898 1 94.31 190 ARG A N 1
ATOM 1450 C CA . ARG A 1 190 ? -19.891 -16.984 -16.078 1 94.31 190 ARG A CA 1
ATOM 1451 C C . ARG A 1 190 ? -21.297 -17.516 -15.875 1 94.31 190 ARG A C 1
ATOM 1453 O O . ARG A 1 190 ? -21.484 -18.562 -15.25 1 94.31 190 ARG A O 1
ATOM 1460 N N . SER A 1 191 ? -22.234 -16.812 -16.484 1 91.38 191 SER A N 1
ATOM 1461 C CA . SER A 1 191 ? -23.625 -17.203 -16.297 1 91.38 191 SER A CA 1
ATOM 1462 C C . SER A 1 191 ? -24.031 -18.297 -17.266 1 91.38 191 SER A C 1
ATOM 1464 O O . SER A 1 191 ? -24.969 -19.047 -17.016 1 91.38 191 SER A O 1
ATOM 1466 N N . ASP A 1 192 ? -23.328 -18.297 -18.391 1 91.75 192 ASP A N 1
ATOM 1467 C CA . ASP A 1 192 ? -23.688 -19.297 -19.391 1 91.75 192 ASP A CA 1
ATOM 1468 C C . ASP A 1 192 ? -22.438 -19.859 -20.078 1 91.75 192 ASP A C 1
ATOM 1470 O O . ASP A 1 192 ? -21.344 -19.297 -19.953 1 91.75 192 ASP A O 1
ATOM 1474 N N . ASN A 1 193 ? -22.562 -21.094 -20.703 1 94.44 193 ASN A N 1
ATOM 1475 C CA . ASN A 1 193 ? -21.516 -21.719 -21.531 1 94.44 193 ASN A CA 1
ATOM 1476 C C . ASN A 1 193 ? -20.234 -21.953 -20.719 1 94.44 193 ASN A C 1
ATOM 1478 O O . ASN A 1 193 ? -19.156 -21.547 -21.156 1 94.44 193 ASN A O 1
ATOM 1482 N N . LEU A 1 194 ? -20.469 -22.562 -19.562 1 97.12 194 LEU A N 1
ATOM 1483 C CA . LEU A 1 194 ? -19.328 -22.859 -18.703 1 97.12 194 LEU A CA 1
ATOM 1484 C C . LEU A 1 194 ? -18.453 -23.953 -19.328 1 97.12 194 LEU A C 1
ATOM 1486 O O . LEU A 1 194 ? -18.969 -24.969 -19.797 1 97.12 194 LEU A O 1
ATOM 1490 N N . LEU A 1 195 ? -17.172 -23.656 -19.328 1 98.06 195 LEU A N 1
ATOM 1491 C CA . LEU A 1 195 ? -16.219 -24.656 -19.812 1 98.06 195 LEU A CA 1
ATOM 1492 C C . LEU A 1 195 ? -16.391 -25.969 -19.078 1 98.06 195 LEU A C 1
ATOM 1494 O O . LEU A 1 195 ? -16.203 -26.047 -17.859 1 98.06 195 LEU A O 1
ATOM 1498 N N . PHE A 1 196 ? -16.844 -27.047 -19.75 1 97.75 196 PHE A N 1
ATOM 1499 C CA . PHE A 1 196 ? -17.094 -28.391 -19.25 1 97.75 196 PHE A CA 1
ATOM 1500 C C . PHE A 1 196 ? -18.078 -28.375 -18.094 1 97.75 196 PHE A C 1
ATOM 1502 O O . PHE A 1 196 ? -17.969 -29.188 -17.172 1 97.75 196 PHE A O 1
ATOM 1509 N N . GLY A 1 197 ? -18.922 -27.391 -18.047 1 96.44 197 GLY A N 1
ATOM 1510 C CA . GLY A 1 197 ? -19.984 -27.297 -17.062 1 96.44 197 GLY A CA 1
ATOM 1511 C C . GLY A 1 197 ? -19.531 -26.688 -15.75 1 96.44 197 GLY A C 1
ATOM 1512 O O . GLY A 1 197 ? -20.344 -26.438 -14.859 1 96.44 197 GLY A O 1
ATOM 1513 N N . SER A 1 198 ? -18.344 -26.359 -15.648 1 96.31 198 SER A N 1
ATOM 1514 C CA . SER A 1 198 ? -17.812 -25.875 -14.375 1 96.31 198 SER A CA 1
ATOM 1515 C C . SER A 1 198 ? -17.188 -24.5 -14.516 1 96.31 198 SER A C 1
ATOM 1517 O O . SER A 1 198 ? -17.406 -23.625 -13.688 1 96.31 198 SER A O 1
ATOM 1519 N N . GLY A 1 199 ? -16.406 -24.328 -15.57 1 97.81 199 GLY A N 1
ATOM 1520 C CA . GLY A 1 199 ? -15.414 -23.266 -15.594 1 97.81 199 GLY A CA 1
ATOM 1521 C C . GLY A 1 199 ? -14.188 -23.578 -14.75 1 97.81 199 GLY A C 1
ATOM 1522 O O . GLY A 1 199 ? -14.117 -24.641 -14.125 1 97.81 199 GLY A O 1
ATOM 1523 N N . VAL A 1 200 ? -13.281 -22.688 -14.742 1 98.62 200 VAL A N 1
ATOM 1524 C CA . VAL A 1 200 ? -12.039 -22.906 -14 1 98.62 200 VAL A CA 1
ATOM 1525 C C . VAL A 1 200 ? -12.133 -22.219 -12.633 1 98.62 200 VAL A C 1
ATOM 1527 O O . VAL A 1 200 ? -12.602 -21.094 -12.523 1 98.62 200 VAL A O 1
ATOM 1530 N N . ILE A 1 201 ? -11.734 -22.969 -11.617 1 98.62 201 ILE A N 1
ATOM 1531 C CA . ILE A 1 201 ? -11.68 -22.406 -10.273 1 98.62 201 ILE A CA 1
ATOM 1532 C C . ILE A 1 201 ? -10.234 -22.109 -9.891 1 98.62 201 ILE A C 1
ATOM 1534 O O . ILE A 1 201 ? -9.57 -22.922 -9.25 1 98.62 201 ILE A O 1
ATOM 1538 N N . ASP A 1 202 ? -9.75 -21.047 -10.336 1 98.88 202 ASP A N 1
ATOM 1539 C CA . ASP A 1 202 ? -8.492 -20.438 -9.906 1 98.88 202 ASP A CA 1
ATOM 1540 C C . ASP A 1 202 ? -8.742 -19.25 -8.984 1 98.88 202 ASP A C 1
ATOM 1542 O O . ASP A 1 202 ? -8.531 -18.094 -9.375 1 98.88 202 ASP A O 1
ATOM 1546 N N . PHE A 1 203 ? -9.102 -19.547 -7.797 1 98.81 203 PHE A N 1
ATOM 1547 C CA . PHE A 1 203 ? -9.766 -18.625 -6.879 1 98.81 203 PHE A CA 1
ATOM 1548 C C . PHE A 1 203 ? -8.938 -17.375 -6.68 1 98.81 203 PHE A C 1
ATOM 1550 O O . PHE A 1 203 ? -9.461 -16.25 -6.762 1 98.81 203 PHE A O 1
ATOM 1557 N N . ALA A 1 204 ? -7.609 -17.578 -6.367 1 98.81 204 ALA A N 1
ATOM 1558 C CA . ALA A 1 204 ? -6.785 -16.422 -6.051 1 98.81 204 ALA A CA 1
ATOM 1559 C C . ALA A 1 204 ? -5.605 -16.297 -7.016 1 98.81 204 ALA A C 1
ATOM 1561 O O . ALA A 1 204 ? -4.875 -15.305 -6.996 1 98.81 204 ALA A O 1
ATOM 1562 N N . GLY A 1 205 ? -5.262 -17.344 -7.816 1 98.81 205 GLY A N 1
ATOM 1563 C CA . GLY A 1 205 ? -4.355 -17.016 -8.906 1 98.81 205 GLY A CA 1
ATOM 1564 C C . GLY A 1 205 ? -3.131 -17.906 -8.953 1 98.81 205 GLY A C 1
ATOM 1565 O O . GLY A 1 205 ? -2.037 -17.453 -9.289 1 98.81 205 GLY A O 1
ATOM 1566 N N . SER A 1 206 ? -3.223 -19.25 -8.617 1 98.94 206 SER A N 1
ATOM 1567 C CA . SER A 1 206 ? -2.113 -20.156 -8.93 1 98.94 206 SER A CA 1
ATOM 1568 C C . SER A 1 206 ? -1.77 -20.109 -10.414 1 98.94 206 SER A C 1
ATOM 1570 O O . SER A 1 206 ? -0.6 -20.219 -10.789 1 98.94 206 SER A O 1
ATOM 1572 N N . GLY A 1 207 ? -2.795 -20.062 -11.172 1 98.88 207 GLY A N 1
ATOM 1573 C CA . GLY A 1 207 ? -2.629 -19.953 -12.617 1 98.88 207 GLY A CA 1
ATOM 1574 C C . GLY A 1 207 ? -2.477 -18.516 -13.078 1 98.88 207 GLY A C 1
ATOM 1575 O O . GLY A 1 207 ? -1.391 -18.109 -13.492 1 98.88 207 GLY A O 1
ATOM 1576 N N . VAL A 1 208 ? -3.457 -17.672 -12.836 1 98.88 208 VAL A N 1
ATOM 1577 C CA . VAL A 1 208 ? -3.592 -16.344 -13.398 1 98.88 208 VAL A CA 1
ATOM 1578 C C . VAL A 1 208 ? -2.398 -15.477 -12.984 1 98.88 208 VAL A C 1
ATOM 1580 O O . VAL A 1 208 ? -1.901 -14.672 -13.781 1 98.88 208 VAL A O 1
ATOM 1583 N N . VAL A 1 209 ? -1.927 -15.656 -11.766 1 98.81 209 VAL A N 1
ATOM 1584 C CA . VAL A 1 209 ? -0.839 -14.812 -11.281 1 98.81 209 VAL A CA 1
ATOM 1585 C C . VAL A 1 209 ? 0.475 -15.594 -11.32 1 98.81 209 VAL A C 1
ATOM 1587 O O . VAL A 1 209 ? 1.403 -15.219 -12.039 1 98.81 209 VAL A O 1
ATOM 1590 N N . HIS A 1 210 ? 0.536 -16.75 -10.602 1 98.88 210 HIS A N 1
ATOM 1591 C CA . HIS A 1 210 ? 1.791 -17.469 -10.383 1 98.88 210 HIS A CA 1
ATOM 1592 C C . HIS A 1 210 ? 2.289 -18.109 -11.68 1 98.88 210 HIS A C 1
ATOM 1594 O O . HIS A 1 210 ? 3.439 -17.906 -12.07 1 98.88 210 HIS A O 1
ATOM 1600 N N . MET A 1 211 ? 1.447 -18.797 -12.406 1 98.88 211 MET A N 1
ATOM 1601 C CA . MET A 1 211 ? 1.893 -19.422 -13.648 1 98.88 211 MET A CA 1
ATOM 1602 C C . MET A 1 211 ? 2.232 -18.375 -14.695 1 98.88 211 MET A C 1
ATOM 1604 O O . MET A 1 211 ? 3.201 -18.516 -15.438 1 98.88 211 MET A O 1
ATOM 1608 N N . VAL A 1 212 ? 1.425 -17.297 -14.758 1 98.94 212 VAL A N 1
ATOM 1609 C CA . VAL A 1 212 ? 1.708 -16.25 -15.734 1 98.94 212 VAL A CA 1
ATOM 1610 C C . VAL A 1 212 ? 3.09 -15.664 -15.469 1 98.94 212 VAL A C 1
ATOM 1612 O O . VAL A 1 212 ? 3.916 -15.57 -16.375 1 98.94 212 VAL A O 1
ATOM 1615 N N . GLY A 1 213 ? 3.328 -15.289 -14.25 1 98.75 213 GLY A N 1
ATOM 1616 C CA . GLY A 1 213 ? 4.637 -14.766 -13.898 1 98.75 213 GLY A CA 1
ATOM 1617 C C . GLY A 1 213 ? 5.754 -15.773 -14.086 1 98.75 213 GLY A C 1
ATOM 1618 O O . GLY A 1 213 ? 6.828 -15.438 -14.578 1 98.75 213 GLY A O 1
ATOM 1619 N N . GLY A 1 214 ? 5.488 -17.031 -13.688 1 98.81 214 GLY A N 1
ATOM 1620 C CA . GLY A 1 214 ? 6.484 -18.078 -13.773 1 98.81 214 GLY A CA 1
ATOM 1621 C C . GLY A 1 214 ? 6.852 -18.438 -15.203 1 98.81 214 GLY A C 1
ATOM 1622 O O . GLY A 1 214 ? 8.031 -18.625 -15.516 1 98.81 214 GLY A O 1
ATOM 1623 N N . ILE A 1 215 ? 5.879 -18.5 -16.062 1 98.88 215 ILE A N 1
ATOM 1624 C CA . ILE A 1 215 ? 6.121 -18.859 -17.453 1 98.88 215 ILE A CA 1
ATOM 1625 C C . ILE A 1 215 ? 6.82 -17.719 -18.172 1 98.88 215 ILE A C 1
ATOM 1627 O O . ILE A 1 215 ? 7.695 -17.938 -19 1 98.88 215 ILE A O 1
ATOM 1631 N N . ALA A 1 216 ? 6.402 -16.5 -17.875 1 98.81 216 ALA A N 1
ATOM 1632 C CA . ALA A 1 216 ? 7.133 -15.359 -18.406 1 98.81 216 ALA A CA 1
ATOM 1633 C C . ALA A 1 216 ? 8.602 -15.398 -17.984 1 98.81 216 ALA A C 1
ATOM 1635 O O . ALA A 1 216 ? 9.492 -15.188 -18.797 1 98.81 216 ALA A O 1
ATOM 1636 N N . GLY A 1 217 ? 8.789 -15.703 -16.703 1 98.56 217 GLY A N 1
ATOM 1637 C CA . GLY A 1 217 ? 10.148 -15.844 -16.203 1 98.56 217 GLY A CA 1
ATOM 1638 C C . GLY A 1 217 ? 10.922 -16.953 -16.875 1 98.56 217 GLY A C 1
ATOM 1639 O O . GLY A 1 217 ? 12.117 -16.828 -17.125 1 98.56 217 GLY A O 1
ATOM 1640 N N . LEU A 1 218 ? 10.258 -18.047 -17.141 1 98.69 218 LEU A N 1
ATOM 1641 C CA . LEU A 1 218 ? 10.875 -19.188 -17.828 1 98.69 218 LEU A CA 1
ATOM 1642 C C . LEU A 1 218 ? 11.453 -18.75 -19.172 1 98.69 218 LEU A C 1
ATOM 1644 O O . LEU A 1 218 ? 12.617 -19.031 -19.469 1 98.69 218 LEU A O 1
ATOM 1648 N N . TRP A 1 219 ? 10.695 -18.047 -19.953 1 98.75 219 TRP A N 1
ATOM 1649 C CA . TRP A 1 219 ? 11.133 -17.609 -21.281 1 98.75 219 TRP A CA 1
ATOM 1650 C C . TRP A 1 219 ? 12.211 -16.531 -21.172 1 98.75 219 TRP A C 1
ATOM 1652 O O . TRP A 1 219 ? 13.18 -16.531 -21.938 1 98.75 219 TRP A O 1
ATOM 1662 N N . GLY A 1 220 ? 12.016 -15.617 -20.25 1 98.44 220 GLY A N 1
ATOM 1663 C CA . GLY A 1 220 ? 13.047 -14.609 -20.031 1 98.44 220 GLY A CA 1
ATOM 1664 C C . GLY A 1 220 ? 14.406 -15.203 -19.734 1 98.44 220 GLY A C 1
ATOM 1665 O O . GLY A 1 220 ? 15.398 -14.883 -20.391 1 98.44 220 GLY A O 1
ATOM 1666 N N . ALA A 1 221 ? 14.43 -16.125 -18.828 1 98.31 221 ALA A N 1
ATOM 1667 C CA . ALA A 1 221 ? 15.688 -16.734 -18.391 1 98.31 221 ALA A CA 1
ATOM 1668 C C . ALA A 1 221 ? 16.25 -17.656 -19.469 1 98.31 221 ALA A C 1
ATOM 1670 O O . ALA A 1 221 ? 17.469 -17.719 -19.656 1 98.31 221 ALA A O 1
ATOM 1671 N N . LEU A 1 222 ? 15.398 -18.344 -20.141 1 98.25 222 LEU A N 1
ATOM 1672 C CA . LEU A 1 222 ? 15.844 -19.266 -21.188 1 98.25 222 LEU A CA 1
ATOM 1673 C C . LEU A 1 222 ? 16.5 -18.516 -22.344 1 98.25 222 LEU A C 1
ATOM 1675 O O . LEU A 1 222 ? 17.578 -18.891 -22.812 1 98.25 222 LEU A O 1
ATOM 1679 N N . ILE A 1 223 ? 15.898 -17.453 -22.797 1 98.38 223 ILE A N 1
ATOM 1680 C CA . ILE A 1 223 ? 16.391 -16.672 -23.938 1 98.38 223 ILE A CA 1
ATOM 1681 C C . ILE A 1 223 ? 17.641 -15.898 -23.531 1 98.38 223 ILE A C 1
ATOM 1683 O O . ILE A 1 223 ? 18.578 -15.773 -24.312 1 98.38 223 ILE A O 1
ATOM 1687 N N . GLU A 1 224 ? 17.656 -15.461 -22.328 1 97.38 224 GLU A N 1
ATOM 1688 C CA . GLU A 1 224 ? 18.781 -14.672 -21.828 1 97.38 224 GLU A CA 1
ATOM 1689 C C . GLU A 1 224 ? 20 -15.555 -21.578 1 97.38 224 GLU A C 1
ATOM 1691 O O . GLU A 1 224 ? 21.141 -15.094 -21.719 1 97.38 224 GLU A O 1
ATOM 1696 N N . GLY A 1 225 ? 19.781 -16.828 -21.188 1 96.88 225 GLY A N 1
ATOM 1697 C CA . GLY A 1 225 ? 20.859 -17.75 -20.906 1 96.88 225 GLY A CA 1
ATOM 1698 C C . GLY A 1 225 ? 21.359 -17.656 -19.469 1 96.88 225 GLY A C 1
ATOM 1699 O O . GLY A 1 225 ? 21.016 -16.719 -18.75 1 96.88 225 GLY A O 1
ATOM 1700 N N . PRO A 1 226 ? 22.203 -18.578 -19.109 1 97.06 226 PRO A N 1
ATOM 1701 C CA . PRO A 1 226 ? 22.656 -18.656 -17.719 1 97.06 226 PRO A CA 1
ATOM 1702 C C . PRO A 1 226 ? 23.656 -17.562 -17.359 1 97.06 226 PRO A C 1
ATOM 1704 O O . PRO A 1 226 ? 24.391 -17.078 -18.234 1 97.06 226 PRO A O 1
ATOM 1707 N N . ARG A 1 227 ? 23.766 -17.203 -16.156 1 96.88 227 ARG A N 1
ATOM 1708 C CA . ARG A 1 227 ? 24.781 -16.281 -15.648 1 96.88 227 ARG A CA 1
ATOM 1709 C C . ARG A 1 227 ? 26.172 -16.859 -15.797 1 96.88 227 ARG A C 1
ATOM 1711 O O . ARG A 1 227 ? 26.375 -18.078 -15.703 1 96.88 227 ARG A O 1
ATOM 1718 N N . ILE A 1 228 ? 27.047 -15.93 -15.914 1 94.94 228 ILE A N 1
ATOM 1719 C CA . ILE A 1 228 ? 28.438 -16.344 -16.016 1 94.94 228 ILE A CA 1
ATOM 1720 C C . ILE A 1 228 ? 28.875 -17.016 -14.711 1 94.94 228 ILE A C 1
ATOM 1722 O O . ILE A 1 228 ? 28.688 -16.453 -13.625 1 94.94 228 ILE A O 1
ATOM 1726 N N . GLY A 1 229 ? 29.328 -18.219 -14.859 1 93.81 229 GLY A N 1
ATOM 1727 C CA . GLY A 1 229 ? 29.844 -18.922 -13.695 1 93.81 229 GLY A CA 1
ATOM 1728 C C . GLY A 1 229 ? 28.844 -19.906 -13.102 1 93.81 229 GLY A C 1
ATOM 1729 O O . GLY A 1 229 ? 29.203 -20.703 -12.234 1 93.81 229 GLY A O 1
ATOM 1730 N N . ARG A 1 230 ? 27.641 -19.891 -13.562 1 94.5 230 ARG A N 1
ATOM 1731 C CA . ARG A 1 230 ? 26.609 -20.766 -13.016 1 94.5 230 ARG A CA 1
ATOM 1732 C C . ARG A 1 230 ? 26.859 -22.219 -13.406 1 94.5 230 ARG A C 1
ATOM 1734 O O . ARG A 1 230 ? 26.516 -23.141 -12.656 1 94.5 230 ARG A O 1
ATOM 1741 N N . PHE A 1 231 ? 27.406 -22.406 -14.523 1 93.38 231 PHE A N 1
ATOM 1742 C CA . PHE A 1 231 ? 27.828 -23.719 -15.008 1 93.38 231 PHE A CA 1
ATOM 1743 C C . PHE A 1 231 ? 29.281 -23.672 -15.477 1 93.38 231 PHE A C 1
ATOM 1745 O O . PHE A 1 231 ? 29.672 -22.75 -16.203 1 93.38 231 PHE A O 1
ATOM 1752 N N . ASP A 1 232 ? 30 -24.562 -15.016 1 89.25 232 ASP A N 1
ATOM 1753 C CA . ASP A 1 232 ? 31.422 -24.516 -15.336 1 89.25 232 ASP A CA 1
ATOM 1754 C C . ASP A 1 232 ? 31.703 -25.094 -16.719 1 89.25 232 ASP A C 1
ATOM 1756 O O . ASP A 1 232 ? 30.766 -25.406 -17.469 1 89.25 232 ASP A O 1
ATOM 1760 N N . HIS A 1 233 ? 33 -25.203 -17.047 1 88.19 233 HIS A N 1
ATOM 1761 C CA . HIS A 1 233 ? 33.438 -25.609 -18.375 1 88.19 233 HIS A CA 1
ATOM 1762 C C . HIS A 1 233 ? 33.031 -27.047 -18.688 1 88.19 233 HIS A C 1
ATOM 1764 O O . HIS A 1 233 ? 32.812 -27.406 -19.844 1 88.19 233 HIS A O 1
ATOM 1770 N N . ALA A 1 234 ? 32.875 -27.766 -17.656 1 87.94 234 ALA A N 1
ATOM 1771 C CA . ALA A 1 234 ? 32.5 -29.156 -17.844 1 87.94 234 ALA A CA 1
ATOM 1772 C C . ALA A 1 234 ? 30.969 -29.312 -17.781 1 87.94 234 ALA A C 1
ATOM 1774 O O . ALA A 1 234 ? 30.453 -30.422 -17.891 1 87.94 234 ALA A O 1
ATOM 1775 N N . GLY A 1 235 ? 30.344 -28.234 -17.469 1 85.38 235 GLY A N 1
ATOM 1776 C CA . GLY A 1 235 ? 28.891 -28.234 -17.438 1 85.38 235 GLY A CA 1
ATOM 1777 C C . GLY A 1 235 ? 28.344 -28.531 -16.047 1 85.38 235 GLY A C 1
ATOM 1778 O O . GLY A 1 235 ? 27.125 -28.719 -15.891 1 85.38 235 GLY A O 1
ATOM 1779 N N . ARG A 1 236 ? 29.25 -28.547 -15.086 1 84.19 236 ARG A N 1
ATOM 1780 C CA . ARG A 1 236 ? 28.812 -28.828 -13.719 1 84.19 236 ARG A CA 1
ATOM 1781 C C . ARG A 1 236 ? 28.203 -27.578 -13.086 1 84.19 236 ARG A C 1
ATOM 1783 O O . ARG A 1 236 ? 28.688 -26.469 -13.305 1 84.19 236 ARG A O 1
ATOM 1790 N N . SER A 1 237 ? 27.188 -27.812 -12.305 1 89.75 237 SER A N 1
ATOM 1791 C CA . SER A 1 237 ? 26.453 -26.734 -11.641 1 89.75 237 SER A CA 1
ATOM 1792 C C . SER A 1 237 ? 27.281 -26.125 -10.508 1 89.75 237 SER A C 1
ATOM 1794 O O . SER A 1 237 ? 27.875 -26.859 -9.711 1 89.75 237 SER A O 1
ATOM 1796 N N . VAL A 1 238 ? 27.375 -24.781 -10.516 1 90.19 238 VAL A N 1
ATOM 1797 C CA . VAL A 1 238 ? 28.016 -24.016 -9.445 1 90.19 238 VAL A CA 1
ATOM 1798 C C . VAL A 1 238 ? 26.984 -23.125 -8.758 1 90.19 238 VAL A C 1
ATOM 1800 O O . VAL A 1 238 ? 26.266 -22.391 -9.422 1 90.19 238 VAL A O 1
ATOM 1803 N N . ALA A 1 239 ? 27.016 -23.234 -7.461 1 86.38 239 ALA A N 1
ATOM 1804 C CA . ALA A 1 239 ? 26.016 -22.453 -6.715 1 86.38 239 ALA A CA 1
ATOM 1805 C C . ALA A 1 239 ? 26.453 -21 -6.59 1 86.38 239 ALA A C 1
ATOM 1807 O O . ALA A 1 239 ? 27.547 -20.703 -6.109 1 86.38 239 ALA A O 1
ATOM 1808 N N . LEU A 1 240 ? 25.672 -20.109 -7.117 1 90.69 240 LEU A N 1
ATOM 1809 C CA . LEU A 1 240 ? 25.828 -18.688 -6.875 1 90.69 240 LEU A CA 1
ATOM 1810 C C . LEU A 1 240 ? 24.922 -18.234 -5.73 1 90.69 240 LEU A C 1
ATOM 1812 O O . LEU A 1 240 ? 23.719 -18.047 -5.914 1 90.69 240 LEU A O 1
ATOM 1816 N N . ARG A 1 241 ? 25.5 -18 -4.598 1 89.38 241 ARG A N 1
ATOM 1817 C CA . ARG A 1 241 ? 24.734 -17.781 -3.377 1 89.38 241 ARG A CA 1
ATOM 1818 C C . ARG A 1 241 ? 24.359 -16.312 -3.229 1 89.38 241 ARG A C 1
ATOM 1820 O O . ARG A 1 241 ? 25.125 -15.422 -3.586 1 89.38 241 ARG A O 1
ATOM 1827 N N . GLY A 1 242 ? 23.156 -16.141 -2.699 1 92.81 242 GLY A N 1
ATOM 1828 C CA . GLY A 1 242 ? 22.766 -14.789 -2.307 1 92.81 242 GLY A CA 1
ATOM 1829 C C . GLY A 1 242 ? 23.594 -14.234 -1.16 1 92.81 242 GLY A C 1
ATOM 1830 O O . GLY A 1 242 ? 24.234 -14.992 -0.431 1 92.81 242 GLY A O 1
ATOM 1831 N N . HIS A 1 243 ? 23.516 -12.93 -0.965 1 93.62 243 HIS A N 1
ATOM 1832 C CA . HIS A 1 243 ? 24.484 -12.32 -0.055 1 93.62 243 HIS A CA 1
ATOM 1833 C C . HIS A 1 243 ? 23.891 -12.156 1.343 1 93.62 243 HIS A C 1
ATOM 1835 O O . HIS A 1 243 ? 24.625 -11.898 2.303 1 93.62 243 HIS A O 1
ATOM 1841 N N . SER A 1 244 ? 22.516 -12.305 1.506 1 96.06 244 SER A N 1
ATOM 1842 C CA . SER A 1 244 ? 21.953 -12 2.818 1 96.06 244 SER A CA 1
ATOM 1843 C C . SER A 1 244 ? 20.781 -12.922 3.154 1 96.06 244 SER A C 1
ATOM 1845 O O . SER A 1 244 ? 19.641 -12.648 2.783 1 96.06 244 SER A O 1
ATOM 1847 N N . GLY A 1 245 ? 21.047 -13.891 4.016 1 94.94 245 GLY A N 1
ATOM 1848 C CA . GLY A 1 245 ? 20 -14.781 4.488 1 94.94 245 GLY A CA 1
ATOM 1849 C C . GLY A 1 245 ? 18.938 -14.07 5.305 1 94.94 245 GLY A C 1
ATOM 1850 O O . GLY A 1 245 ? 17.766 -14.453 5.293 1 94.94 245 GLY A O 1
ATOM 1851 N N . THR A 1 246 ? 19.375 -13.031 5.992 1 95.44 246 THR A N 1
ATOM 1852 C CA . THR A 1 246 ? 18.453 -12.25 6.812 1 95.44 246 THR A CA 1
ATOM 1853 C C . THR A 1 246 ? 17.391 -11.578 5.945 1 95.44 246 THR A C 1
ATOM 1855 O O . THR A 1 246 ? 16.219 -11.562 6.293 1 95.44 246 THR A O 1
ATOM 1858 N N . LEU A 1 247 ? 17.797 -11.047 4.809 1 97.38 247 LEU A N 1
ATOM 1859 C CA . LEU A 1 247 ? 16.844 -10.398 3.902 1 97.38 247 LEU A CA 1
ATOM 1860 C C . LEU A 1 247 ? 15.906 -11.422 3.277 1 97.38 247 LEU A C 1
ATOM 1862 O O . LEU A 1 247 ? 14.727 -11.141 3.07 1 97.38 247 LEU A O 1
ATOM 1866 N N . VAL A 1 248 ? 16.359 -12.602 2.984 1 97.31 248 VAL A N 1
ATOM 1867 C CA . VAL A 1 248 ? 15.539 -13.672 2.432 1 97.31 248 VAL A CA 1
ATOM 1868 C C . VAL A 1 248 ? 14.43 -14.031 3.418 1 97.31 248 VAL A C 1
ATOM 1870 O O . VAL A 1 248 ? 13.266 -14.125 3.039 1 97.31 248 VAL A O 1
ATOM 1873 N N . VAL A 1 249 ? 14.789 -14.188 4.688 1 97.5 249 VAL A N 1
ATOM 1874 C CA . VAL A 1 249 ? 13.82 -14.555 5.711 1 97.5 249 VAL A CA 1
ATOM 1875 C C . VAL A 1 249 ? 12.82 -13.414 5.922 1 97.5 249 VAL A C 1
ATOM 1877 O O . VAL A 1 249 ? 11.617 -13.648 6.016 1 97.5 249 VAL A O 1
ATOM 1880 N N . LEU A 1 250 ? 13.344 -12.172 5.957 1 97.5 250 LEU A N 1
ATOM 1881 C CA . LEU A 1 250 ? 12.469 -11.016 6.078 1 97.5 250 LEU A CA 1
ATOM 1882 C C . LEU A 1 250 ? 11.469 -10.969 4.926 1 97.5 250 LEU A C 1
ATOM 1884 O O . LEU A 1 250 ? 10.266 -10.812 5.148 1 97.5 250 LEU A O 1
ATOM 1888 N N . GLY A 1 251 ? 12 -11.125 3.742 1 98.19 251 GLY A N 1
ATOM 1889 C CA . GLY A 1 251 ? 11.133 -11.141 2.574 1 98.19 251 GLY A CA 1
ATOM 1890 C C . GLY A 1 251 ? 10.094 -12.242 2.611 1 98.19 251 GLY A C 1
ATOM 1891 O O . GLY A 1 251 ? 8.93 -12.016 2.275 1 98.19 251 GLY A O 1
ATOM 1892 N N . THR A 1 252 ? 10.438 -13.367 3.064 1 98.38 252 THR A N 1
ATOM 1893 C CA . THR A 1 252 ? 9.539 -14.516 3.131 1 98.38 252 THR A CA 1
ATOM 1894 C C . THR A 1 252 ? 8.383 -14.25 4.094 1 98.38 252 THR A C 1
ATOM 1896 O O . THR A 1 252 ? 7.223 -14.492 3.762 1 98.38 252 THR A O 1
ATOM 1899 N N . PHE A 1 253 ? 8.688 -13.711 5.25 1 98 253 PHE A N 1
ATOM 1900 C CA . PHE A 1 253 ? 7.648 -13.445 6.234 1 98 253 PHE A CA 1
ATOM 1901 C C . PHE A 1 253 ? 6.734 -12.32 5.77 1 98 253 PHE A C 1
ATOM 1903 O O . PHE A 1 253 ? 5.535 -12.32 6.055 1 98 253 PHE A O 1
ATOM 1910 N N . LEU A 1 254 ? 7.281 -11.344 5.105 1 98.06 254 LEU A N 1
ATOM 1911 C CA . LEU A 1 254 ? 6.445 -10.273 4.574 1 98.06 254 LEU A CA 1
ATOM 1912 C C . LEU A 1 254 ? 5.531 -10.789 3.471 1 98.06 254 LEU A C 1
ATOM 1914 O O . LEU A 1 254 ? 4.383 -10.359 3.359 1 98.06 254 LEU A O 1
ATOM 1918 N N . LEU A 1 255 ? 6.035 -11.695 2.65 1 98.56 255 LEU A N 1
ATOM 1919 C CA . LEU A 1 255 ? 5.191 -12.336 1.651 1 98.56 255 LEU A CA 1
ATOM 1920 C C . LEU A 1 255 ? 4.09 -13.156 2.318 1 98.56 255 LEU A C 1
ATOM 1922 O O . LEU A 1 255 ? 2.928 -13.086 1.915 1 98.56 255 LEU A O 1
ATOM 1926 N N . TRP A 1 256 ? 4.445 -13.906 3.379 1 98.5 256 TRP A N 1
ATOM 1927 C CA . TRP A 1 256 ? 3.457 -14.664 4.137 1 98.5 256 TRP A CA 1
ATOM 1928 C C . TRP A 1 256 ? 2.385 -13.75 4.715 1 98.5 256 TRP A C 1
ATOM 1930 O O . TRP A 1 256 ? 1.188 -14.008 4.566 1 98.5 256 TRP A O 1
ATOM 1940 N N . PHE A 1 257 ? 2.789 -12.68 5.266 1 98.25 257 PHE A N 1
ATOM 1941 C CA . PHE A 1 257 ? 1.882 -11.68 5.816 1 98.25 257 PHE A CA 1
ATOM 1942 C C . PHE A 1 257 ? 0.931 -11.156 4.746 1 98.25 257 PHE A C 1
ATOM 1944 O O . PHE A 1 257 ? -0.278 -11.07 4.969 1 98.25 257 PHE A O 1
ATOM 1951 N N . GLY A 1 258 ? 1.478 -10.844 3.596 1 98.62 258 GLY A N 1
ATOM 1952 C CA . GLY A 1 258 ? 0.675 -10.336 2.496 1 98.62 258 GLY A CA 1
ATOM 1953 C C . GLY A 1 258 ? -0.277 -11.367 1.922 1 98.62 258 GLY A C 1
ATOM 1954 O O . GLY A 1 258 ? -1.347 -11.016 1.416 1 98.62 258 GLY A O 1
ATOM 1955 N N . TRP A 1 259 ? 0.011 -12.656 2.084 1 98.75 259 TRP A N 1
ATOM 1956 C CA . TRP A 1 259 ? -0.808 -13.727 1.515 1 98.75 259 TRP A CA 1
ATOM 1957 C C . TRP A 1 259 ? -2.164 -13.797 2.207 1 98.75 259 TRP A C 1
ATOM 1959 O O . TRP A 1 259 ? -3.121 -14.352 1.657 1 98.75 259 TRP A O 1
ATOM 1969 N N . TYR A 1 260 ? -2.266 -13.234 3.393 1 98.62 260 TYR A N 1
ATOM 1970 C CA . TYR A 1 260 ? -3.545 -13.203 4.09 1 98.62 260 TYR A CA 1
ATOM 1971 C C . TYR A 1 260 ? -4.496 -12.203 3.441 1 98.62 260 TYR A C 1
ATOM 1973 O O . TYR A 1 260 ? -5.711 -12.281 3.627 1 98.62 260 TYR A O 1
ATOM 1981 N N . GLY A 1 261 ? -3.918 -11.227 2.758 1 98.62 261 GLY A N 1
ATOM 1982 C CA . GLY A 1 261 ? -4.742 -10.375 1.916 1 98.62 261 GLY A CA 1
ATOM 1983 C C . GLY A 1 261 ? -5.008 -10.969 0.545 1 98.62 261 GLY A C 1
ATOM 1984 O O . GLY A 1 261 ? -6.051 -10.703 -0.058 1 98.62 261 GLY A O 1
ATOM 1985 N N . PHE A 1 262 ? -4.148 -11.781 0.093 1 98.69 262 PHE A N 1
ATOM 1986 C CA . PHE A 1 262 ? -4.152 -12.344 -1.254 1 98.69 262 PHE A CA 1
ATOM 1987 C C . PHE A 1 262 ? -5.227 -13.414 -1.391 1 98.69 262 PHE A C 1
ATOM 1989 O O . PHE A 1 262 ? -6.211 -13.227 -2.109 1 98.69 262 PHE A O 1
ATOM 1996 N N . ASN A 1 263 ? -5.125 -14.461 -0.59 1 98.88 263 ASN A N 1
ATOM 1997 C CA . ASN A 1 263 ? -6.043 -15.586 -0.706 1 98.88 263 ASN A CA 1
ATOM 1998 C C . ASN A 1 263 ? -7.391 -15.281 -0.06 1 98.88 263 ASN A C 1
ATOM 2000 O O . ASN A 1 263 ? -8.422 -15.266 -0.737 1 98.88 263 ASN A O 1
ATOM 2004 N N . PRO A 1 264 ? -7.445 -14.969 1.248 1 98.88 264 PRO A N 1
ATOM 2005 C CA . PRO A 1 264 ? -8.734 -14.617 1.839 1 98.88 264 PRO A CA 1
ATOM 2006 C C . PRO A 1 264 ? -9.383 -13.406 1.17 1 98.88 264 PRO A C 1
ATOM 2008 O O . PRO A 1 264 ? -10.602 -13.375 0.986 1 98.88 264 PRO A O 1
ATOM 2011 N N . GLY A 1 265 ? -8.555 -12.445 0.807 1 98.75 265 GLY A N 1
ATOM 2012 C CA . GLY A 1 265 ? -9.062 -11.219 0.21 1 98.75 265 GLY A CA 1
ATOM 2013 C C . GLY A 1 265 ? -9.75 -11.453 -1.124 1 98.75 265 GLY A C 1
ATOM 2014 O O . GLY A 1 265 ? -10.578 -10.641 -1.546 1 98.75 265 GLY A O 1
ATOM 2015 N N . SER A 1 266 ? -9.547 -12.562 -1.735 1 98.81 266 SER A N 1
ATOM 2016 C CA . SER A 1 266 ? -10.07 -12.852 -3.066 1 98.81 266 SER A CA 1
ATOM 2017 C C . SER A 1 266 ? -11.555 -13.203 -3.008 1 98.81 266 SER A C 1
ATOM 2019 O O . SER A 1 266 ? -12.203 -13.344 -4.043 1 98.81 266 SER A O 1
ATOM 2021 N N . PHE A 1 267 ? -12.109 -13.234 -1.799 1 98.69 267 PHE A N 1
ATOM 2022 C CA . PHE A 1 267 ? -13.562 -13.289 -1.672 1 98.69 267 PHE A CA 1
ATOM 2023 C C . PHE A 1 267 ? -14.195 -11.961 -2.064 1 98.69 267 PHE A C 1
ATOM 2025 O O . PHE A 1 267 ? -15.383 -11.898 -2.379 1 98.69 267 PHE A O 1
ATOM 2032 N N . LEU A 1 268 ? -13.438 -10.852 -1.929 1 97.88 268 LEU A N 1
ATOM 2033 C CA . LEU A 1 268 ? -13.789 -9.5 -2.361 1 97.88 268 LEU A CA 1
ATOM 2034 C C . LEU A 1 268 ? -14.773 -8.859 -1.387 1 97.88 268 LEU A C 1
ATOM 2036 O O . LEU A 1 268 ? -14.773 -7.637 -1.217 1 97.88 268 LEU A O 1
ATOM 2040 N N . ASN A 1 269 ? -15.734 -9.594 -0.805 1 97.88 269 ASN A N 1
ATOM 2041 C CA . ASN A 1 269 ? -16.688 -9.125 0.19 1 97.88 269 ASN A CA 1
ATOM 2042 C C . ASN A 1 269 ? -16.797 -10.102 1.363 1 97.88 269 ASN A C 1
ATOM 2044 O O . ASN A 1 269 ? -16.406 -11.258 1.252 1 97.88 269 ASN A O 1
ATOM 2048 N N . ILE A 1 270 ? -17.25 -9.594 2.486 1 98.38 270 ILE A N 1
ATOM 2049 C CA . ILE A 1 270 ? -17.25 -10.422 3.684 1 98.38 270 ILE A CA 1
ATOM 2050 C C . ILE A 1 270 ? -18.656 -10.523 4.246 1 98.38 270 ILE A C 1
ATOM 2052 O O . ILE A 1 270 ? -19.031 -11.547 4.836 1 98.38 270 ILE A O 1
ATOM 2056 N N . LEU A 1 271 ? -19.531 -9.484 4.055 1 97.25 271 LEU A N 1
ATOM 2057 C CA . LEU A 1 271 ? -20.875 -9.508 4.609 1 97.25 271 LEU A CA 1
ATOM 2058 C C . LEU A 1 271 ? -21.828 -10.234 3.676 1 97.25 271 LEU A C 1
ATOM 2060 O O . LEU A 1 271 ? -22.703 -9.609 3.055 1 97.25 271 LEU A O 1
ATOM 2064 N N . LYS A 1 272 ? -21.75 -11.539 3.68 1 96.06 272 LYS A N 1
ATOM 2065 C CA . LYS A 1 272 ? -22.594 -12.445 2.889 1 96.06 272 LYS A CA 1
ATOM 2066 C C . LYS A 1 272 ? -22.984 -13.68 3.693 1 96.06 272 LYS A C 1
ATOM 2068 O O . LYS A 1 272 ? -22.141 -14.539 3.959 1 96.06 272 LYS A O 1
ATOM 2073 N N . ALA A 1 273 ? -24.188 -13.75 4.008 1 93.94 273 ALA A N 1
ATOM 2074 C CA . ALA A 1 273 ? -24.719 -14.898 4.734 1 93.94 273 ALA A CA 1
ATOM 2075 C C . ALA A 1 273 ? -24.984 -16.062 3.789 1 93.94 273 ALA A C 1
ATOM 2077 O O . ALA A 1 273 ? -25.453 -15.867 2.664 1 93.94 273 ALA A O 1
ATOM 2078 N N . TYR A 1 274 ? -24.719 -17.25 4.227 1 92.38 274 TYR A N 1
ATOM 2079 C CA . TYR A 1 274 ? -25 -18.422 3.412 1 92.38 274 TYR A CA 1
ATOM 2080 C C . TYR A 1 274 ? -26.406 -18.953 3.674 1 92.38 274 TYR A C 1
ATOM 2082 O O . TYR A 1 274 ? -26.922 -19.75 2.889 1 92.38 274 TYR A O 1
ATOM 2090 N N . GLY A 1 275 ? -27.047 -18.578 4.719 1 87.56 275 GLY A N 1
ATOM 2091 C CA . GLY A 1 275 ? -28.453 -18.828 4.945 1 87.56 275 GLY A CA 1
ATOM 2092 C C . GLY A 1 275 ? -28.75 -20.234 5.414 1 87.56 275 GLY A C 1
ATOM 2093 O O . GLY A 1 275 ? -29.812 -20.781 5.129 1 87.56 275 GLY A O 1
ATOM 2094 N N . HIS A 1 276 ? -27.828 -20.828 6.027 1 86.5 276 HIS A N 1
ATOM 2095 C CA . HIS A 1 276 ? -28.094 -22.141 6.59 1 86.5 276 HIS A CA 1
ATOM 2096 C C . HIS A 1 276 ? -28.906 -22.047 7.871 1 86.5 276 HIS A C 1
ATOM 2098 O O . HIS A 1 276 ? -28.375 -21.656 8.922 1 86.5 276 HIS A O 1
ATOM 2104 N N . PRO A 1 277 ? -30.141 -22.5 7.848 1 86.81 277 PRO A N 1
ATOM 2105 C CA . PRO A 1 277 ? -30.984 -22.344 9.031 1 86.81 277 PRO A CA 1
ATOM 2106 C C . PRO A 1 277 ? -30.422 -23.031 10.266 1 86.81 277 PRO A C 1
ATOM 2108 O O . PRO A 1 277 ? -30.547 -22.531 11.375 1 86.81 277 PRO A O 1
ATOM 2111 N N . ALA A 1 278 ? -29.797 -24.156 10.047 1 89.69 278 ALA A N 1
ATOM 2112 C CA . ALA A 1 278 ? -29.266 -24.922 11.164 1 89.69 278 ALA A CA 1
ATOM 2113 C C . ALA A 1 278 ? -27.953 -24.328 11.664 1 89.69 278 ALA A C 1
ATOM 2115 O O . ALA A 1 278 ? -27.516 -24.625 12.781 1 89.69 278 ALA A O 1
ATOM 2116 N N . ALA A 1 279 ? -27.344 -23.5 10.891 1 92 279 ALA A N 1
ATOM 2117 C CA . ALA A 1 279 ? -26.062 -22.891 11.258 1 92 279 ALA A CA 1
ATOM 2118 C C . ALA A 1 279 ? -26.016 -21.422 10.875 1 92 279 ALA A C 1
ATOM 2120 O O . ALA A 1 279 ? -25.219 -21.016 10.023 1 92 279 ALA A O 1
ATOM 2121 N N . PRO A 1 280 ? -26.719 -20.547 11.594 1 89.31 280 PRO A N 1
ATOM 2122 C CA . PRO A 1 280 ? -26.828 -19.125 11.227 1 89.31 280 PRO A CA 1
ATOM 2123 C C . PRO A 1 280 ? -25.5 -18.375 11.383 1 89.31 280 PRO A C 1
ATOM 2125 O O . PRO A 1 280 ? -25.344 -17.281 10.836 1 89.31 280 PRO A O 1
ATOM 2128 N N . TYR A 1 281 ? -24.562 -19 12.125 1 93.62 281 TYR A N 1
ATOM 2129 C CA . TYR A 1 281 ? -23.266 -18.375 12.359 1 93.62 281 TYR A CA 1
ATOM 2130 C C . TYR A 1 281 ? -22.328 -18.609 11.18 1 93.62 281 TYR A C 1
ATOM 2132 O O . TYR A 1 281 ? -21.266 -17.969 11.086 1 93.62 281 TYR A O 1
ATOM 2140 N N . TYR A 1 282 ? -22.781 -19.391 10.281 1 95.25 282 TYR A N 1
ATOM 2141 C CA . TYR A 1 282 ? -21.922 -19.781 9.164 1 95.25 282 TYR A CA 1
ATOM 2142 C C . TYR A 1 282 ? -22.203 -18.906 7.941 1 95.25 282 TYR A C 1
ATOM 2144 O O . TYR A 1 282 ? -23.344 -18.828 7.477 1 95.25 282 TYR A O 1
ATOM 2152 N N . GLY A 1 283 ? -21.25 -18.172 7.469 1 96.81 283 GLY A N 1
ATOM 2153 C CA . GLY A 1 283 ? -21.312 -17.297 6.301 1 96.81 283 GLY A CA 1
ATOM 2154 C C . GLY A 1 283 ? -19.984 -17.125 5.613 1 96.81 283 GLY A C 1
ATOM 2155 O O . GLY A 1 283 ? -19.031 -17.859 5.883 1 96.81 283 GLY A O 1
ATOM 2156 N N . GLN A 1 284 ? -19.953 -16.281 4.676 1 97.94 284 GLN A N 1
ATOM 2157 C CA . GLN A 1 284 ? -18.734 -16.062 3.91 1 97.94 284 GLN A CA 1
ATOM 2158 C C . GLN A 1 284 ? -17.578 -15.648 4.82 1 97.94 284 GLN A C 1
ATOM 2160 O O . GLN A 1 284 ? -16.422 -15.961 4.547 1 97.94 284 GLN A O 1
ATOM 2165 N N . TRP A 1 285 ? -17.859 -14.945 5.996 1 98.12 285 TRP A N 1
ATOM 2166 C CA . TRP A 1 285 ? -16.844 -14.578 6.965 1 98.12 285 TRP A CA 1
ATOM 2167 C C . TRP A 1 285 ? -16.141 -15.812 7.523 1 98.12 285 TRP A C 1
ATOM 2169 O O . TRP A 1 285 ? -14.953 -15.781 7.832 1 98.12 285 TRP A O 1
ATOM 2179 N N . SER A 1 286 ? -16.875 -16.938 7.574 1 98.25 286 SER A N 1
ATOM 2180 C CA . SER A 1 286 ? -16.297 -18.203 8 1 98.25 286 SER A CA 1
ATOM 2181 C C . SER A 1 286 ? -15.406 -18.797 6.91 1 98.25 286 SER A C 1
ATOM 2183 O O . SER A 1 286 ? -14.312 -19.281 7.188 1 98.25 286 SER A O 1
ATOM 2185 N N . ALA A 1 287 ? -15.906 -18.734 5.672 1 98.5 287 ALA A N 1
ATOM 2186 C CA . ALA A 1 287 ? -15.148 -19.234 4.531 1 98.5 287 ALA A CA 1
ATOM 2187 C C . ALA A 1 287 ? -13.828 -18.469 4.379 1 98.5 287 ALA A C 1
ATOM 2189 O O . ALA A 1 287 ? -12.805 -19.062 4.035 1 98.5 287 ALA A O 1
ATOM 2190 N N . ILE A 1 288 ? -13.859 -17.203 4.613 1 98.75 288 ILE A N 1
ATOM 2191 C CA . ILE A 1 288 ? -12.664 -16.375 4.574 1 98.75 288 ILE A CA 1
ATOM 2192 C C . ILE A 1 288 ? -11.656 -16.844 5.613 1 98.75 288 ILE A C 1
ATOM 2194 O O . ILE A 1 288 ? -10.477 -17.031 5.309 1 98.75 288 ILE A O 1
ATOM 2198 N N . GLY A 1 289 ? -12.133 -17.156 6.832 1 98.75 289 GLY A N 1
ATOM 2199 C CA . GLY A 1 289 ? -11.273 -17.703 7.871 1 98.75 289 GLY A CA 1
ATOM 2200 C C . GLY A 1 289 ? -10.688 -19.047 7.504 1 98.75 289 GLY A C 1
ATOM 2201 O O . GLY A 1 289 ? -9.5 -19.297 7.738 1 98.75 289 GLY A O 1
ATOM 2202 N N . ARG A 1 290 ? -11.461 -19.875 6.914 1 98.69 290 ARG A N 1
ATOM 2203 C CA . ARG A 1 290 ? -10.992 -21.188 6.465 1 98.69 290 ARG A CA 1
ATOM 2204 C C . ARG A 1 290 ? -9.891 -21.047 5.418 1 98.69 290 ARG A C 1
ATOM 2206 O O . ARG A 1 290 ? -8.906 -21.781 5.441 1 98.69 290 ARG A O 1
ATOM 2213 N N . THR A 1 291 ? -10.109 -20.109 4.543 1 98.88 291 THR A N 1
ATOM 2214 C CA . THR A 1 291 ? -9.141 -19.859 3.484 1 98.88 291 THR A CA 1
ATOM 2215 C C . THR A 1 291 ? -7.797 -19.438 4.07 1 98.88 291 THR A C 1
ATOM 2217 O O . THR A 1 291 ? -6.742 -19.859 3.596 1 98.88 291 THR A O 1
ATOM 2220 N N . ALA A 1 292 ? -7.824 -18.594 5.137 1 98.88 292 ALA A N 1
ATOM 2221 C CA . ALA A 1 292 ? -6.594 -18.219 5.824 1 98.88 292 ALA A CA 1
ATOM 2222 C C . ALA A 1 292 ? -5.91 -19.438 6.438 1 98.88 292 ALA A C 1
ATOM 2224 O O . ALA A 1 292 ? -4.684 -19.562 6.379 1 98.88 292 ALA A O 1
ATOM 2225 N N . VAL A 1 293 ? -6.699 -20.328 6.953 1 98.88 293 VAL A N 1
ATOM 2226 C CA . VAL A 1 293 ? -6.18 -21.531 7.594 1 98.88 293 VAL A CA 1
ATOM 2227 C C . VAL A 1 293 ? -5.566 -22.453 6.539 1 98.88 293 VAL A C 1
ATOM 2229 O O . VAL A 1 293 ? -4.449 -22.938 6.711 1 98.88 293 VAL A O 1
ATOM 2232 N N . THR A 1 294 ? -6.254 -22.688 5.438 1 98.94 294 THR A N 1
ATOM 2233 C CA . THR A 1 294 ? -5.711 -23.547 4.391 1 98.94 294 THR A CA 1
ATOM 2234 C C . THR A 1 294 ? -4.422 -22.953 3.822 1 98.94 294 THR A C 1
ATOM 2236 O O . THR A 1 294 ? -3.473 -23.688 3.539 1 98.94 294 THR A O 1
ATOM 2239 N N . THR A 1 295 ? -4.395 -21.656 3.631 1 98.88 295 THR A N 1
ATOM 2240 C CA . THR A 1 295 ? -3.188 -20.969 3.166 1 98.88 295 THR A CA 1
ATOM 2241 C C . THR A 1 295 ? -2.016 -21.25 4.102 1 98.88 295 THR A C 1
ATOM 2243 O O . THR A 1 295 ? -0.948 -21.688 3.656 1 98.88 295 THR A O 1
ATOM 2246 N N . THR A 1 296 ? -2.262 -21.094 5.402 1 98.88 296 THR A N 1
ATOM 2247 C CA . THR A 1 296 ? -1.224 -21.266 6.414 1 98.88 296 THR A CA 1
ATOM 2248 C C . THR A 1 296 ? -0.722 -22.703 6.438 1 98.88 296 THR A C 1
ATOM 2250 O O . THR A 1 296 ? 0.487 -22.953 6.449 1 98.88 296 THR A O 1
ATOM 2253 N N . LEU A 1 297 ? -1.606 -23.594 6.367 1 98.88 297 LEU A N 1
ATOM 2254 C CA . LEU A 1 297 ? -1.242 -25 6.5 1 98.88 297 LEU A CA 1
ATOM 2255 C C . LEU A 1 297 ? -0.468 -25.484 5.273 1 98.88 297 LEU A C 1
ATOM 2257 O O . LEU A 1 297 ? 0.46 -26.281 5.395 1 98.88 297 LEU A O 1
ATOM 2261 N N . ALA A 1 298 ? -0.842 -25.031 4.117 1 98.94 298 ALA A N 1
ATOM 2262 C CA . ALA A 1 298 ? -0.112 -25.422 2.91 1 98.94 298 ALA A CA 1
ATOM 2263 C C . ALA A 1 298 ? 1.325 -24.906 2.955 1 98.94 298 ALA A C 1
ATOM 2265 O O . ALA A 1 298 ? 2.264 -25.656 2.66 1 98.94 298 ALA A O 1
ATOM 2266 N N . GLY A 1 299 ? 1.471 -23.641 3.305 1 98.88 299 GLY A N 1
ATOM 2267 C CA . GLY A 1 299 ? 2.809 -23.078 3.43 1 98.88 299 GLY A CA 1
ATOM 2268 C C . GLY A 1 299 ? 3.65 -23.781 4.477 1 98.88 299 GLY A C 1
ATOM 2269 O O . GLY A 1 299 ? 4.812 -24.109 4.227 1 98.88 299 GLY A O 1
ATOM 2270 N N . CYS A 1 300 ? 3.061 -24.062 5.645 1 98.69 300 CYS A N 1
ATOM 2271 C CA . CYS A 1 300 ? 3.756 -24.734 6.734 1 98.69 300 CYS A CA 1
ATOM 2272 C C . CYS A 1 300 ? 4.215 -26.125 6.316 1 98.69 300 CYS A C 1
ATOM 2274 O O . CYS A 1 300 ? 5.355 -26.516 6.578 1 98.69 300 CYS A O 1
ATOM 2276 N N . THR A 1 301 ? 3.387 -26.797 5.672 1 98.88 301 THR A N 1
ATOM 2277 C CA . THR A 1 301 ? 3.703 -28.156 5.266 1 98.88 301 THR A CA 1
ATOM 2278 C C . THR A 1 301 ? 4.797 -28.172 4.203 1 98.88 301 THR A C 1
ATOM 2280 O O . THR A 1 301 ? 5.715 -28.984 4.258 1 98.88 301 THR A O 1
ATOM 2283 N N . ALA A 1 302 ? 4.664 -27.312 3.25 1 98.94 302 ALA A N 1
ATOM 2284 C CA . ALA A 1 302 ? 5.68 -27.25 2.203 1 98.94 302 ALA A CA 1
ATOM 2285 C C . ALA A 1 302 ? 7.047 -26.891 2.783 1 98.94 302 ALA A C 1
ATOM 2287 O O . ALA A 1 302 ? 8.07 -27.438 2.354 1 98.94 302 ALA A O 1
ATOM 2288 N N . ALA A 1 303 ? 7.094 -26 3.762 1 98.62 303 ALA A N 1
ATOM 2289 C CA . ALA A 1 303 ? 8.336 -25.625 4.43 1 98.62 303 ALA A CA 1
ATOM 2290 C C . ALA A 1 303 ? 8.977 -26.828 5.117 1 98.62 303 ALA A C 1
ATOM 2292 O O . ALA A 1 303 ? 10.164 -27.109 4.922 1 98.62 303 ALA A O 1
ATOM 2293 N N . LEU A 1 304 ? 8.188 -27.547 5.871 1 98.31 304 LEU A N 1
ATOM 2294 C CA . LEU A 1 304 ? 8.695 -28.688 6.625 1 98.31 304 LEU A CA 1
ATOM 2295 C C . LEU A 1 304 ? 9.109 -29.812 5.688 1 98.31 304 LEU A C 1
ATOM 2297 O O . LEU A 1 304 ? 10.125 -30.469 5.91 1 98.31 304 LEU A O 1
ATOM 2301 N N . THR A 1 305 ? 8.344 -30.031 4.684 1 98.5 305 THR A N 1
ATOM 2302 C CA . THR A 1 305 ? 8.672 -31.062 3.711 1 98.5 305 THR A CA 1
ATOM 2303 C C . THR A 1 305 ? 9.969 -30.734 2.98 1 98.5 305 THR A C 1
ATOM 2305 O O . THR A 1 305 ? 10.805 -31.609 2.756 1 98.5 305 THR A O 1
ATOM 2308 N N . THR A 1 306 ? 10.102 -29.516 2.578 1 98 306 THR A N 1
ATOM 2309 C CA . THR A 1 306 ? 11.336 -29.078 1.93 1 98 306 THR A CA 1
ATOM 2310 C C . THR A 1 306 ? 12.523 -29.25 2.869 1 98 306 THR A C 1
ATOM 2312 O O . THR A 1 306 ? 13.602 -29.688 2.447 1 98 306 THR A O 1
ATOM 2315 N N . LEU A 1 307 ? 12.336 -28.828 4.145 1 96.19 307 LEU A N 1
ATOM 2316 C CA . LEU A 1 307 ? 13.391 -28.938 5.152 1 96.19 307 LEU A CA 1
ATOM 2317 C C . LEU A 1 307 ? 13.906 -30.375 5.234 1 96.19 307 LEU A C 1
ATOM 2319 O O . LEU A 1 307 ? 15.109 -30.609 5.086 1 96.19 307 LEU A O 1
ATOM 2323 N N . PHE A 1 308 ? 13.047 -31.328 5.375 1 96.06 308 PHE A N 1
ATOM 2324 C CA . PHE A 1 308 ? 13.445 -32.719 5.566 1 96.06 308 PHE A CA 1
ATOM 2325 C C . PHE A 1 308 ? 13.82 -33.344 4.238 1 96.06 308 PHE A C 1
ATOM 2327 O O . PHE A 1 308 ? 14.734 -34.188 4.176 1 96.06 308 PHE A O 1
ATOM 2334 N N . GLY A 1 309 ? 13.094 -33.031 3.232 1 94.31 309 GLY A N 1
ATOM 2335 C CA . GLY A 1 309 ? 13.438 -33.531 1.919 1 94.31 309 GLY A CA 1
ATOM 2336 C C . GLY A 1 309 ? 14.828 -33.156 1.461 1 94.31 309 GLY A C 1
ATOM 2337 O O . GLY A 1 309 ? 15.594 -34 0.992 1 94.31 309 GLY A O 1
ATOM 2338 N N . LYS A 1 310 ? 15.133 -31.922 1.62 1 92.25 310 LYS A N 1
ATOM 2339 C CA . LYS A 1 310 ? 16.438 -31.422 1.197 1 92.25 310 LYS A CA 1
ATOM 2340 C C . LYS A 1 310 ? 17.547 -31.969 2.096 1 92.25 310 LYS A C 1
ATOM 2342 O O . LYS A 1 310 ? 18.672 -32.219 1.635 1 92.25 310 LYS A O 1
ATOM 2347 N N . ARG A 1 311 ? 17.297 -32.031 3.387 1 91 311 ARG A N 1
ATOM 2348 C CA . ARG A 1 311 ? 18.281 -32.625 4.285 1 91 311 ARG A CA 1
ATOM 2349 C C . ARG A 1 311 ? 18.641 -34.062 3.84 1 91 311 ARG A C 1
ATOM 2351 O O . ARG A 1 311 ? 19.797 -34.438 3.902 1 91 311 ARG A O 1
ATOM 2358 N N . LEU A 1 312 ? 17.734 -34.75 3.389 1 91.12 312 LEU A N 1
ATOM 2359 C CA . LEU A 1 312 ? 17.953 -36.125 2.941 1 91.12 312 LEU A CA 1
ATOM 2360 C C . LEU A 1 312 ? 18.734 -36.156 1.629 1 91.12 312 LEU A C 1
ATOM 2362 O O . LEU A 1 312 ? 19.562 -37.062 1.41 1 91.12 312 LEU A O 1
ATOM 2366 N N . LEU A 1 313 ? 18.547 -35.219 0.858 1 88 313 LEU A N 1
ATOM 2367 C CA . LEU A 1 313 ? 19.141 -35.219 -0.475 1 88 313 LEU A CA 1
ATOM 2368 C C . LEU A 1 313 ? 20.531 -34.594 -0.442 1 88 313 LEU A C 1
ATOM 2370 O O . LEU A 1 313 ? 21.438 -35.062 -1.139 1 88 313 L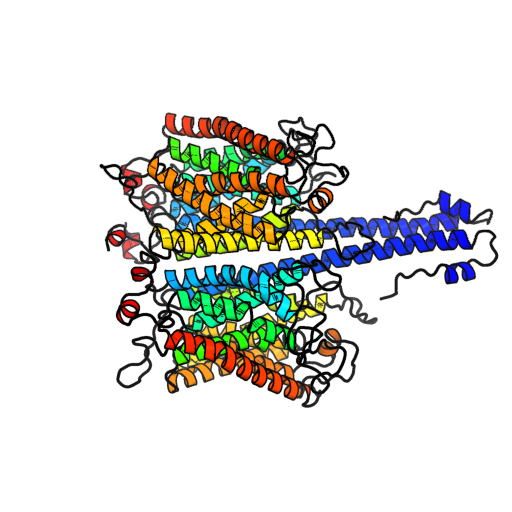EU A O 1
ATOM 2374 N N . VAL A 1 314 ? 20.719 -33.531 0.373 1 86.69 314 VAL A N 1
ATOM 2375 C CA . VAL A 1 314 ? 21.969 -32.781 0.251 1 86.69 314 VAL A CA 1
ATOM 2376 C C . VAL A 1 314 ? 22.703 -32.812 1.583 1 86.69 314 VAL A C 1
ATOM 2378 O O . VAL A 1 314 ? 23.906 -32.5 1.638 1 86.69 314 VAL A O 1
ATOM 2381 N N . GLY A 1 315 ? 22.062 -33.062 2.688 1 87.81 315 GLY A N 1
ATOM 2382 C CA . GLY A 1 315 ? 22.766 -33.312 3.939 1 87.81 315 GLY A CA 1
ATOM 2383 C C . GLY A 1 315 ? 22.781 -32.125 4.855 1 87.81 315 GLY A C 1
ATOM 2384 O O . GLY A 1 315 ? 23.266 -32.188 5.988 1 87.81 315 GLY A O 1
ATOM 2385 N N . HIS A 1 316 ? 22.406 -30.938 4.352 1 88.38 316 HIS A N 1
ATOM 2386 C CA . HIS A 1 316 ? 22.438 -29.766 5.223 1 88.38 316 HIS A CA 1
ATOM 2387 C C . HIS A 1 316 ? 21.078 -29.094 5.273 1 88.38 316 HIS A C 1
ATOM 2389 O O . HIS A 1 316 ? 20.266 -29.266 4.371 1 88.38 316 HIS A O 1
ATOM 2395 N N . TRP A 1 317 ? 20.844 -28.375 6.426 1 88.62 317 TRP A N 1
ATOM 2396 C CA . TRP A 1 317 ? 19.672 -27.531 6.598 1 88.62 317 TRP A CA 1
ATOM 2397 C C . TRP A 1 317 ? 19.891 -26.156 5.969 1 88.62 317 TRP A C 1
ATOM 2399 O O . TRP A 1 317 ? 20.812 -25.422 6.355 1 88.62 317 TRP A O 1
ATOM 2409 N N . ASN A 1 318 ? 19.125 -25.844 4.98 1 90.44 318 ASN A N 1
ATOM 2410 C CA . ASN A 1 318 ? 19.297 -24.578 4.266 1 90.44 318 ASN A CA 1
ATOM 2411 C C . ASN A 1 318 ? 18.078 -23.688 4.391 1 90.44 318 ASN A C 1
ATOM 2413 O O . ASN A 1 318 ? 16.984 -24.062 3.957 1 90.44 318 ASN A O 1
ATOM 2417 N N . VAL A 1 319 ? 18.25 -22.469 4.902 1 93.69 319 VAL A N 1
ATOM 2418 C CA . VAL A 1 319 ? 17.156 -21.547 5.199 1 93.69 319 VAL A CA 1
ATOM 2419 C C . VAL A 1 319 ? 16.5 -21.078 3.898 1 93.69 319 VAL A C 1
ATOM 2421 O O . VAL A 1 319 ? 15.281 -20.938 3.826 1 93.69 319 VAL A O 1
ATOM 2424 N N . THR A 1 320 ? 17.281 -20.844 2.904 1 93.81 320 THR A N 1
ATOM 2425 C CA . THR A 1 320 ? 16.75 -20.359 1.634 1 93.81 320 THR A CA 1
ATOM 2426 C C . THR A 1 320 ? 15.836 -21.406 0.993 1 93.81 320 THR A C 1
ATOM 2428 O O . THR A 1 320 ? 14.781 -21.078 0.458 1 93.81 320 THR A O 1
ATOM 2431 N N . ASP A 1 321 ? 16.266 -22.672 1.054 1 95 321 ASP A N 1
ATOM 2432 C CA . ASP A 1 321 ? 15.438 -23.75 0.517 1 95 321 ASP A CA 1
ATOM 2433 C C . ASP A 1 321 ? 14.086 -23.812 1.225 1 95 321 ASP A C 1
ATOM 2435 O O . ASP A 1 321 ? 13.047 -23.969 0.579 1 95 321 ASP A O 1
ATOM 2439 N N . VAL A 1 322 ? 14.156 -23.719 2.488 1 96.81 322 VAL A N 1
ATOM 2440 C CA . VAL A 1 322 ? 12.938 -23.828 3.287 1 96.81 322 VAL A CA 1
ATOM 2441 C C . VAL A 1 322 ? 12.008 -22.656 2.973 1 96.81 322 VAL A C 1
ATOM 2443 O O . VAL A 1 322 ? 10.797 -22.828 2.844 1 96.81 322 VAL A O 1
ATOM 2446 N N . CYS A 1 323 ? 12.594 -21.422 2.873 1 98.06 323 CYS A N 1
ATOM 2447 C CA . CYS A 1 323 ? 11.805 -20.25 2.521 1 98.06 323 CYS A CA 1
ATOM 2448 C C . CYS A 1 323 ? 11.156 -20.422 1.154 1 98.06 323 CYS A C 1
ATOM 2450 O O . CYS A 1 323 ? 9.969 -20.141 0.99 1 98.06 323 CYS A O 1
ATOM 2452 N N . ASN A 1 324 ? 11.867 -20.953 0.213 1 97.88 324 ASN A N 1
ATOM 2453 C CA . ASN A 1 324 ? 11.32 -21.172 -1.12 1 97.88 324 ASN A CA 1
ATOM 2454 C C . ASN A 1 324 ? 10.242 -22.25 -1.108 1 97.88 324 ASN A C 1
ATOM 2456 O O . ASN A 1 324 ? 9.242 -22.141 -1.817 1 97.88 324 ASN A O 1
ATOM 2460 N N . GLY A 1 325 ? 10.547 -23.297 -0.361 1 98.5 325 GLY A N 1
ATOM 2461 C CA . GLY A 1 325 ? 9.516 -24.312 -0.205 1 98.5 325 GLY A CA 1
ATOM 2462 C C . GLY A 1 325 ? 8.219 -23.766 0.358 1 98.5 325 GLY A C 1
ATOM 2463 O O . GLY A 1 325 ? 7.141 -24.062 -0.158 1 98.5 325 GLY A O 1
ATOM 2464 N N . LEU A 1 326 ? 8.336 -23 1.411 1 98.75 326 LEU A N 1
ATOM 2465 C CA . LEU A 1 326 ? 7.188 -22.344 2.025 1 98.75 326 LEU A CA 1
ATOM 2466 C C . LEU A 1 326 ? 6.406 -21.531 0.992 1 98.75 326 LEU A C 1
ATOM 2468 O O . LEU A 1 326 ? 5.188 -21.672 0.883 1 98.75 326 LEU A O 1
ATOM 2472 N N . LEU A 1 327 ? 7.078 -20.75 0.231 1 98.81 327 LEU A N 1
ATOM 2473 C CA . LEU A 1 327 ? 6.461 -19.906 -0.786 1 98.81 327 LEU A CA 1
ATOM 2474 C C . LEU A 1 327 ? 5.82 -20.766 -1.88 1 98.81 327 LEU A C 1
ATOM 2476 O O . LEU A 1 327 ? 4.777 -20.391 -2.426 1 98.81 327 LEU A O 1
ATOM 2480 N N . GLY A 1 328 ? 6.465 -21.875 -2.205 1 98.88 328 GLY A N 1
ATOM 2481 C CA . GLY A 1 328 ? 5.859 -22.797 -3.15 1 98.88 328 GLY A CA 1
ATOM 2482 C C . GLY A 1 328 ? 4.52 -23.328 -2.684 1 98.88 328 GLY A C 1
ATOM 2483 O O . GLY A 1 328 ? 3.602 -23.516 -3.486 1 98.88 328 GLY A O 1
ATOM 2484 N N . GLY A 1 329 ? 4.461 -23.641 -1.413 1 98.94 329 GLY A N 1
ATOM 2485 C CA . GLY A 1 329 ? 3.195 -24.062 -0.845 1 98.94 329 GLY A CA 1
ATOM 2486 C C . GLY A 1 329 ? 2.104 -23.016 -0.955 1 98.94 329 GLY A C 1
ATOM 2487 O O . GLY A 1 329 ? 0.952 -23.344 -1.257 1 98.94 329 GLY A O 1
ATOM 2488 N N . PHE A 1 330 ? 2.436 -21.766 -0.699 1 98.94 330 PHE A N 1
ATOM 2489 C CA . PHE A 1 330 ? 1.485 -20.656 -0.83 1 98.94 330 PHE A CA 1
ATOM 2490 C C . PHE A 1 330 ? 1.006 -20.531 -2.271 1 98.94 330 PHE A C 1
ATOM 2492 O O . PHE A 1 330 ? -0.193 -20.391 -2.521 1 98.94 330 PHE A O 1
ATOM 2499 N N . ALA A 1 331 ? 1.935 -20.578 -3.232 1 98.88 331 ALA A N 1
ATOM 2500 C CA . ALA A 1 331 ? 1.583 -20.453 -4.645 1 98.88 331 ALA A CA 1
ATOM 2501 C C . ALA A 1 331 ? 0.651 -21.578 -5.078 1 98.88 331 ALA A C 1
ATOM 2503 O O . ALA A 1 331 ? -0.292 -21.359 -5.84 1 98.88 331 ALA A O 1
ATOM 2504 N N . ALA A 1 332 ? 0.854 -22.703 -4.543 1 98.94 332 ALA A N 1
ATOM 2505 C CA . ALA A 1 332 ? 0.09 -23.891 -4.938 1 98.94 332 ALA A CA 1
ATOM 2506 C C . ALA A 1 332 ? -1.337 -23.812 -4.402 1 98.94 332 ALA A C 1
ATOM 2508 O O . ALA A 1 332 ? -2.297 -24.031 -5.148 1 98.94 332 ALA A O 1
ATOM 2509 N N . ILE A 1 333 ? -1.514 -23.516 -3.168 1 98.94 333 ILE A N 1
ATOM 2510 C CA . ILE A 1 333 ? -2.822 -23.594 -2.529 1 98.94 333 ILE A CA 1
ATOM 2511 C C . ILE A 1 333 ? -3.715 -22.469 -3.023 1 98.94 333 ILE A C 1
ATOM 2513 O O . ILE A 1 333 ? -4.934 -22.484 -2.824 1 98.94 333 ILE A O 1
ATOM 2517 N N . THR A 1 334 ? -3.16 -21.5 -3.662 1 98.88 334 THR A N 1
ATOM 2518 C CA . THR A 1 334 ? -3.803 -20.234 -4.016 1 98.88 334 THR A CA 1
ATOM 2519 C C . THR A 1 334 ? -5.02 -20.484 -4.906 1 98.88 334 THR A C 1
ATOM 2521 O O . THR A 1 334 ? -6.035 -19.797 -4.781 1 98.88 334 THR A O 1
ATOM 2524 N N . SER A 1 335 ? -5.004 -21.484 -5.719 1 98.88 335 SER A N 1
ATOM 2525 C CA . SER A 1 335 ? -6.121 -21.812 -6.602 1 98.88 335 SER A CA 1
ATOM 2526 C C . SER A 1 335 ? -7.281 -22.422 -5.824 1 98.88 335 SER A C 1
ATOM 2528 O O . SER A 1 335 ? -8.438 -22.062 -6.047 1 98.88 335 SER A O 1
ATOM 2530 N N . GLY A 1 336 ? -7.008 -23.312 -4.941 1 98.88 336 GLY A N 1
ATOM 2531 C CA . GLY A 1 336 ? -8.047 -24.078 -4.281 1 98.88 336 GLY A CA 1
ATOM 2532 C C . GLY A 1 336 ? -8.281 -23.656 -2.844 1 98.88 336 GLY A C 1
ATOM 2533 O O . GLY A 1 336 ? -9.086 -24.266 -2.139 1 98.88 336 GLY A O 1
ATOM 2534 N N . CYS A 1 337 ? -7.676 -22.578 -2.381 1 98.88 337 CYS A N 1
ATOM 2535 C CA . CYS A 1 337 ? -7.625 -22.219 -0.968 1 98.88 337 CYS A CA 1
ATOM 2536 C C . CYS A 1 337 ? -9.023 -22.047 -0.395 1 98.88 337 CYS A C 1
ATOM 2538 O O . CYS A 1 337 ? -9.25 -22.297 0.792 1 98.88 337 CYS A O 1
ATOM 2540 N N . ALA A 1 338 ? -10.008 -21.688 -1.19 1 98.88 338 ALA A N 1
ATOM 2541 C CA . ALA A 1 338 ? -11.344 -21.359 -0.698 1 98.88 338 ALA A CA 1
ATOM 2542 C C . ALA A 1 338 ? -12.273 -22.562 -0.833 1 98.88 338 ALA A C 1
ATOM 2544 O O . ALA A 1 338 ? -13.391 -22.562 -0.305 1 98.88 338 ALA A O 1
ATOM 2545 N N . VAL A 1 339 ? -11.812 -23.656 -1.513 1 98.81 339 VAL A N 1
ATOM 2546 C CA . VAL A 1 339 ? -12.789 -24.688 -1.841 1 98.81 339 VAL A CA 1
ATOM 2547 C C . VAL A 1 339 ? -12.289 -26.047 -1.354 1 98.81 339 VAL A C 1
ATOM 2549 O O . VAL A 1 339 ? -12.727 -27.094 -1.839 1 98.81 339 VAL A O 1
ATOM 2552 N N . VAL A 1 340 ? -11.344 -26.047 -0.468 1 98.88 340 VAL A N 1
ATOM 2553 C CA . VAL A 1 340 ? -10.852 -27.328 0.061 1 98.88 340 VAL A CA 1
ATOM 2554 C C . VAL A 1 340 ? -10.875 -27.297 1.588 1 98.88 340 VAL A C 1
ATOM 2556 O O . VAL A 1 340 ? -10.938 -26.219 2.191 1 98.88 340 VAL A O 1
ATOM 2559 N N . ASP A 1 341 ? -10.812 -28.438 2.15 1 98.62 341 ASP A N 1
ATOM 2560 C CA . ASP A 1 341 ? -10.703 -28.578 3.6 1 98.62 341 ASP A CA 1
ATOM 2561 C C . ASP A 1 341 ? -9.266 -28.328 4.062 1 98.62 341 ASP A C 1
ATOM 2563 O O . ASP A 1 341 ? -8.32 -28.484 3.285 1 98.62 341 ASP A O 1
ATOM 2567 N N . PRO A 1 342 ? -9.102 -28 5.316 1 98.75 342 PRO A N 1
ATOM 2568 C CA . PRO A 1 342 ? -7.758 -27.781 5.855 1 98.75 342 PRO A CA 1
ATOM 2569 C C . PRO A 1 342 ? -6.852 -29 5.699 1 98.75 342 PRO A C 1
ATOM 2571 O O . PRO A 1 342 ? -5.66 -28.859 5.41 1 98.75 342 PRO A O 1
ATOM 2574 N N . TRP A 1 343 ? -7.359 -30.203 5.848 1 98.75 343 TRP A N 1
ATOM 2575 C CA . TRP A 1 343 ? -6.512 -31.391 5.703 1 98.75 343 TRP A CA 1
ATOM 2576 C C . TRP A 1 343 ? -5.973 -31.5 4.281 1 98.75 343 TRP A C 1
ATOM 2578 O O . TRP A 1 343 ? -4.844 -31.953 4.07 1 98.75 343 TRP A O 1
ATOM 2588 N N . ALA A 1 344 ? -6.762 -31.172 3.291 1 98.88 344 ALA A N 1
ATOM 2589 C CA . ALA A 1 344 ? -6.336 -31.219 1.895 1 98.88 344 ALA A CA 1
ATOM 2590 C C . ALA A 1 344 ? -5.215 -30.234 1.625 1 98.88 344 ALA A C 1
ATOM 2592 O O . ALA A 1 344 ? -4.344 -30.469 0.785 1 98.88 344 ALA A O 1
ATOM 2593 N N . ALA A 1 345 ? -5.242 -29.094 2.336 1 98.94 345 ALA A N 1
ATOM 2594 C CA . ALA A 1 345 ? -4.188 -28.109 2.182 1 98.94 345 ALA A CA 1
ATOM 2595 C C . ALA A 1 345 ? -2.828 -28.672 2.582 1 98.94 345 ALA A C 1
ATOM 2597 O O . ALA A 1 345 ? -1.801 -28.312 2.006 1 98.94 345 ALA A O 1
ATOM 2598 N N . ILE A 1 346 ? -2.82 -29.5 3.586 1 98.88 346 ILE A N 1
ATOM 2599 C CA . ILE A 1 346 ? -1.596 -30.188 3.998 1 98.88 346 ILE A CA 1
ATOM 2600 C C . ILE A 1 346 ? -1.069 -31.031 2.85 1 98.88 346 ILE A C 1
ATOM 2602 O O . ILE A 1 346 ? 0.125 -31.016 2.543 1 98.88 346 ILE A O 1
ATOM 2606 N N . VAL A 1 347 ? -1.912 -31.734 2.145 1 98.88 347 VAL A N 1
ATOM 2607 C CA . VAL A 1 347 ? -1.553 -32.562 0.993 1 98.88 347 VAL A CA 1
ATOM 2608 C C . VAL A 1 347 ? -0.996 -31.672 -0.119 1 98.88 347 VAL A C 1
ATOM 2610 O O . VAL A 1 347 ? 0.003 -32.031 -0.755 1 98.88 347 VAL A O 1
ATOM 2613 N N . CYS A 1 348 ? -1.648 -30.578 -0.294 1 98.94 348 CYS A N 1
ATOM 2614 C CA . CYS A 1 348 ? -1.205 -29.625 -1.311 1 98.94 348 CYS A CA 1
ATOM 2615 C C . CYS A 1 348 ? 0.233 -29.188 -1.061 1 98.94 348 CYS A C 1
ATOM 2617 O O . CYS A 1 348 ? 1.066 -29.234 -1.968 1 98.94 348 CYS A O 1
ATOM 2619 N N . GLY A 1 349 ? 0.469 -28.75 0.187 1 98.94 349 GLY A N 1
ATOM 2620 C CA . GLY A 1 349 ? 1.803 -28.281 0.539 1 98.94 349 GLY A CA 1
ATOM 2621 C C . GLY A 1 349 ? 2.859 -29.375 0.417 1 98.94 349 GLY A C 1
ATOM 2622 O O . GLY A 1 349 ? 3.975 -29.109 -0.037 1 98.94 349 GLY A O 1
ATOM 2623 N N . PHE A 1 350 ? 2.508 -30.594 0.796 1 98.88 350 PHE A N 1
ATOM 2624 C CA . PHE A 1 350 ? 3.441 -31.719 0.741 1 98.88 350 PHE A CA 1
ATOM 2625 C C . PHE A 1 350 ? 3.932 -31.938 -0.684 1 98.88 350 PHE A C 1
ATOM 2627 O O . PHE A 1 350 ? 5.141 -32.031 -0.924 1 98.88 350 PHE A O 1
ATOM 2634 N N . PHE A 1 351 ? 3.061 -31.984 -1.622 1 98.88 351 PHE A N 1
ATOM 2635 C CA . PHE A 1 351 ? 3.451 -32.281 -2.994 1 98.88 351 PHE A CA 1
ATOM 2636 C C . PHE A 1 351 ? 4.059 -31.047 -3.662 1 98.88 351 PHE A C 1
ATOM 2638 O O . PHE A 1 351 ? 4.914 -31.172 -4.539 1 98.88 351 PHE A O 1
ATOM 2645 N N . ALA A 1 352 ? 3.609 -29.828 -3.236 1 98.94 352 ALA A N 1
ATOM 2646 C CA . ALA A 1 352 ? 4.223 -28.625 -3.773 1 98.94 352 ALA A CA 1
ATOM 2647 C C . ALA A 1 352 ? 5.73 -28.625 -3.541 1 98.94 352 ALA A C 1
ATOM 2649 O O . ALA A 1 352 ? 6.5 -28.219 -4.418 1 98.94 352 ALA A O 1
ATOM 2650 N N . ALA A 1 353 ? 6.129 -29.062 -2.352 1 98.75 353 ALA A N 1
ATOM 2651 C CA . ALA A 1 353 ? 7.551 -29.141 -2.027 1 98.75 353 ALA A CA 1
ATOM 2652 C C . ALA A 1 353 ? 8.289 -30.047 -3.01 1 98.75 353 ALA A C 1
ATOM 2654 O O . ALA A 1 353 ? 9.367 -29.688 -3.502 1 98.75 353 ALA A O 1
ATOM 2655 N N . TRP A 1 354 ? 7.758 -31.141 -3.344 1 98.62 354 TRP A N 1
ATOM 2656 C CA . TRP A 1 354 ? 8.406 -32.094 -4.242 1 98.62 354 TRP A CA 1
ATOM 2657 C C . TRP A 1 354 ? 8.391 -31.578 -5.676 1 98.62 354 TRP A C 1
ATOM 2659 O O . TRP A 1 354 ? 9.32 -31.844 -6.445 1 98.62 354 TRP A O 1
ATOM 2669 N N . VAL A 1 355 ? 7.355 -30.906 -6.039 1 98.81 355 VAL A N 1
ATOM 2670 C CA . VAL A 1 355 ? 7.316 -30.281 -7.352 1 98.81 355 VAL A CA 1
ATOM 2671 C C . VAL A 1 355 ? 8.469 -29.281 -7.484 1 98.81 355 VAL A C 1
ATOM 2673 O O . VAL A 1 355 ? 9.195 -29.297 -8.484 1 98.81 355 VAL A O 1
ATOM 2676 N N . LEU A 1 356 ? 8.625 -28.438 -6.477 1 98.56 356 LEU A N 1
ATOM 2677 C CA . LEU A 1 356 ? 9.711 -27.469 -6.512 1 98.56 356 LEU A CA 1
ATOM 2678 C C . LEU A 1 356 ? 11.07 -28.156 -6.539 1 98.56 356 LEU A C 1
ATOM 2680 O O . LEU A 1 356 ? 11.93 -27.797 -7.348 1 98.56 356 LEU A O 1
ATOM 2684 N N . ILE A 1 357 ? 11.289 -29.172 -5.703 1 97.56 357 ILE A N 1
ATOM 2685 C CA . ILE A 1 357 ? 12.547 -29.906 -5.652 1 97.56 357 ILE A CA 1
ATOM 2686 C C . ILE A 1 357 ? 12.812 -30.562 -7 1 97.56 357 ILE A C 1
ATOM 2688 O O . ILE A 1 357 ? 13.93 -30.516 -7.516 1 97.56 357 ILE A O 1
ATOM 2692 N N . GLY A 1 358 ? 11.773 -31.172 -7.555 1 98 358 GLY A N 1
ATOM 2693 C CA . GLY A 1 358 ? 11.898 -31.844 -8.844 1 98 358 GLY A CA 1
ATOM 2694 C C . GLY A 1 358 ? 12.258 -30.891 -9.969 1 98 358 GLY A C 1
ATOM 2695 O O . GLY A 1 358 ? 13.141 -31.172 -10.781 1 98 358 GLY A O 1
ATOM 2696 N N . PHE A 1 359 ? 11.594 -29.75 -10.047 1 98.5 359 PHE A N 1
ATOM 2697 C CA . PHE A 1 359 ? 11.852 -28.797 -11.117 1 98.5 359 PHE A CA 1
ATOM 2698 C C . PHE A 1 359 ? 13.211 -28.125 -10.938 1 98.5 359 PHE A C 1
ATOM 2700 O O . PHE A 1 359 ? 13.859 -27.734 -11.906 1 98.5 359 PHE A O 1
ATOM 2707 N N . ASN A 1 360 ? 13.625 -27.953 -9.711 1 96.62 360 ASN A N 1
ATOM 2708 C CA . ASN A 1 360 ? 14.977 -27.453 -9.492 1 96.62 360 ASN A CA 1
ATOM 2709 C C . ASN A 1 360 ? 16.031 -28.438 -10.008 1 96.62 360 ASN A C 1
ATOM 2711 O O . ASN A 1 360 ? 17.016 -28.031 -10.609 1 96.62 360 ASN A O 1
ATOM 2715 N N . LYS A 1 361 ? 15.852 -29.719 -9.75 1 95.5 361 LYS A N 1
ATOM 2716 C CA . LYS A 1 361 ? 16.75 -30.734 -10.281 1 95.5 361 LYS A CA 1
ATOM 2717 C C . LYS A 1 361 ? 16.75 -30.75 -11.805 1 95.5 361 LYS A C 1
ATOM 2719 O O . LYS A 1 361 ? 17.797 -30.875 -12.438 1 95.5 361 LYS A O 1
ATOM 2724 N N . LEU A 1 362 ? 15.562 -30.625 -12.344 1 97.62 362 LEU A N 1
ATOM 2725 C CA . LEU A 1 362 ? 15.43 -30.594 -13.797 1 97.62 362 LEU A CA 1
ATOM 2726 C C . LEU A 1 362 ? 16.141 -29.375 -14.383 1 97.62 362 LEU A C 1
ATOM 2728 O O . LEU A 1 362 ? 16.781 -29.469 -15.43 1 97.62 362 LEU A O 1
ATOM 2732 N N . ALA A 1 363 ? 15.953 -28.25 -13.758 1 97.12 363 ALA A N 1
ATOM 2733 C CA . ALA A 1 363 ? 16.625 -27.031 -14.211 1 97.12 363 ALA A CA 1
ATOM 2734 C C . ALA A 1 363 ? 18.141 -27.219 -14.242 1 97.12 363 ALA A C 1
ATOM 2736 O O . ALA A 1 363 ? 18.797 -26.781 -15.18 1 97.12 363 ALA A O 1
ATOM 2737 N N . GLU A 1 364 ? 18.625 -27.859 -13.234 1 94.62 364 GLU A N 1
ATOM 2738 C CA . GLU A 1 364 ? 20.062 -28.125 -13.188 1 94.62 364 GLU A CA 1
ATOM 2739 C C . GLU A 1 364 ? 20.5 -29.031 -14.336 1 94.62 364 GLU A C 1
ATOM 2741 O O . GLU A 1 364 ? 21.516 -28.781 -14.977 1 94.62 364 GLU A O 1
ATOM 2746 N N . LYS A 1 365 ? 19.781 -30 -14.547 1 95.44 365 LYS A N 1
ATOM 2747 C CA . LYS A 1 365 ? 20.094 -30.969 -15.594 1 95.44 365 LYS A CA 1
ATOM 2748 C C . LYS A 1 365 ? 20.062 -30.297 -16.969 1 95.44 365 LYS A C 1
ATOM 2750 O O . LYS A 1 365 ? 20.875 -30.625 -17.844 1 95.44 365 LYS A O 1
ATOM 2755 N N . LEU A 1 366 ? 19.141 -29.344 -17.156 1 96.69 366 LEU A N 1
ATOM 2756 C CA . LEU A 1 366 ? 18.953 -28.688 -18.438 1 96.69 366 LEU A CA 1
ATOM 2757 C C . LEU A 1 366 ? 19.797 -27.422 -18.547 1 96.69 366 LEU A C 1
ATOM 2759 O O . LEU A 1 366 ? 19.734 -26.688 -19.531 1 96.69 366 LEU A O 1
ATOM 2763 N N . LYS A 1 367 ? 20.516 -27.109 -17.547 1 96.44 367 LYS A N 1
ATOM 2764 C CA . LYS A 1 367 ? 21.391 -25.938 -17.453 1 96.44 367 LYS A CA 1
ATOM 2765 C C . LYS A 1 367 ? 20.594 -24.656 -17.594 1 96.44 367 LYS A C 1
ATOM 2767 O O . LYS A 1 367 ? 20.984 -23.75 -18.328 1 96.44 367 LYS A O 1
ATOM 2772 N N . TYR A 1 368 ? 19.406 -24.688 -17.016 1 97.25 368 TYR A N 1
ATOM 2773 C CA . TYR A 1 368 ? 18.531 -23.531 -16.891 1 97.25 368 TYR A CA 1
ATOM 2774 C C . TYR A 1 368 ? 18.844 -22.734 -15.633 1 97.25 368 TYR A C 1
ATOM 2776 O O . TYR A 1 368 ? 18.891 -23.281 -14.531 1 97.25 368 TYR A O 1
ATOM 2784 N N . ASP A 1 369 ? 19.109 -21.438 -15.797 1 97.38 369 ASP A N 1
ATOM 2785 C CA . ASP A 1 369 ? 19.5 -20.609 -14.664 1 97.38 369 ASP A CA 1
ATOM 2786 C C . ASP A 1 369 ? 18.422 -19.578 -14.328 1 97.38 369 ASP A C 1
ATOM 2788 O O . ASP A 1 369 ? 18.234 -18.609 -15.07 1 97.38 369 ASP A O 1
ATOM 2792 N N . ASP A 1 370 ? 17.797 -19.781 -13.242 1 97 370 ASP A N 1
ATOM 2793 C CA . ASP A 1 370 ? 16.812 -18.891 -12.633 1 97 370 ASP A CA 1
ATOM 2794 C C . ASP A 1 370 ? 17.219 -18.531 -11.203 1 97 370 ASP A C 1
ATOM 2796 O O . ASP A 1 370 ? 16.953 -19.297 -10.273 1 97 370 ASP A O 1
ATOM 2800 N N . PRO A 1 371 ? 17.797 -17.344 -11.023 1 95.06 371 PRO A N 1
ATOM 2801 C CA . PRO A 1 371 ? 18.406 -17 -9.734 1 95.06 371 PRO A CA 1
ATOM 2802 C C . PRO A 1 371 ? 17.438 -17.141 -8.562 1 95.06 371 PRO A C 1
ATOM 2804 O O . PRO A 1 371 ? 17.844 -17.484 -7.457 1 95.06 371 PRO A O 1
ATOM 2807 N N . LEU A 1 372 ? 16.156 -16.922 -8.758 1 95.88 372 LEU A N 1
ATOM 2808 C CA . LEU A 1 372 ? 15.211 -16.984 -7.652 1 95.88 372 LEU A CA 1
ATOM 2809 C C . LEU A 1 372 ? 14.297 -18.203 -7.801 1 95.88 372 LEU A C 1
ATOM 2811 O O . LEU A 1 372 ? 13.281 -18.297 -7.109 1 95.88 372 LEU A O 1
ATOM 2815 N N . GLU A 1 373 ? 14.57 -19.078 -8.75 1 97.06 373 GLU A N 1
ATOM 2816 C CA . GLU A 1 373 ? 13.766 -20.266 -9.016 1 97.06 373 GLU A CA 1
ATOM 2817 C C . GLU A 1 373 ? 12.305 -19.891 -9.258 1 97.06 373 GLU A C 1
ATOM 2819 O O . GLU A 1 373 ? 11.398 -20.594 -8.797 1 97.06 373 GLU A O 1
ATOM 2824 N N . ALA A 1 374 ? 12.062 -18.766 -9.859 1 97.38 374 ALA A N 1
ATOM 2825 C CA . ALA A 1 374 ? 10.703 -18.25 -10.016 1 97.38 374 ALA A CA 1
ATOM 2826 C C . ALA A 1 374 ? 9.883 -19.141 -10.953 1 97.38 374 ALA A C 1
ATOM 2828 O O . ALA A 1 374 ? 8.719 -19.438 -10.672 1 97.38 374 ALA A O 1
ATOM 2829 N N . ALA A 1 375 ? 10.445 -19.578 -12.047 1 98.5 375 ALA A N 1
ATOM 2830 C CA . ALA A 1 375 ? 9.734 -20.453 -12.969 1 98.5 375 ALA A CA 1
AT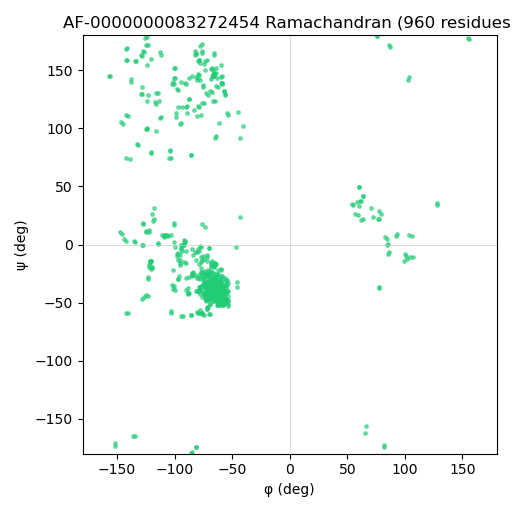OM 2831 C C . ALA A 1 375 ? 9.383 -21.781 -12.305 1 98.5 375 ALA A C 1
ATOM 2833 O O . ALA A 1 375 ? 8.273 -22.297 -12.469 1 98.5 375 ALA A O 1
ATOM 2834 N N . GLN A 1 376 ? 10.367 -22.359 -11.625 1 98.69 376 GLN A N 1
ATOM 2835 C CA . GLN A 1 376 ? 10.164 -23.641 -10.945 1 98.69 376 GLN A CA 1
ATOM 2836 C C . GLN A 1 376 ? 9.102 -23.516 -9.852 1 98.69 376 GLN A C 1
ATOM 2838 O O . GLN A 1 376 ? 8.227 -24.375 -9.742 1 98.69 376 GLN A O 1
ATOM 2843 N N . LEU A 1 377 ? 9.211 -22.453 -9.102 1 98.75 377 LEU A N 1
ATOM 2844 C CA . LEU A 1 377 ? 8.328 -22.266 -7.949 1 98.75 377 LEU A CA 1
ATOM 2845 C C . LEU A 1 377 ? 6.938 -21.828 -8.398 1 98.75 377 LEU A C 1
ATOM 2847 O O . LEU A 1 377 ? 5.953 -22.516 -8.148 1 98.75 377 LEU A O 1
ATOM 2851 N N . HIS A 1 378 ? 6.844 -20.703 -9.102 1 98.88 378 HIS A N 1
ATOM 2852 C CA . HIS A 1 378 ? 5.551 -20.125 -9.461 1 98.88 378 HIS A CA 1
ATOM 2853 C C . HIS A 1 378 ? 4.945 -20.828 -10.664 1 98.88 378 HIS A C 1
ATOM 2855 O O . HIS A 1 378 ? 3.73 -21.031 -10.734 1 98.88 378 HIS A O 1
ATOM 2861 N N . GLY A 1 379 ? 5.75 -21.172 -11.648 1 98.81 379 GLY A N 1
ATOM 2862 C CA . GLY A 1 379 ? 5.25 -21.953 -12.766 1 98.81 379 GLY A CA 1
ATOM 2863 C C . GLY A 1 379 ? 4.902 -23.375 -12.383 1 98.81 379 GLY A C 1
ATOM 2864 O O . GLY A 1 379 ? 3.809 -23.859 -12.68 1 98.81 379 GLY A O 1
ATOM 2865 N N . GLY A 1 380 ? 5.852 -24.031 -11.734 1 98.88 380 GLY A N 1
ATOM 2866 C CA . GLY A 1 380 ? 5.672 -25.438 -11.359 1 98.88 380 GLY A CA 1
ATOM 2867 C C . GLY A 1 380 ? 4.641 -25.625 -10.258 1 98.88 380 GLY A C 1
ATOM 2868 O O . GLY A 1 380 ? 3.646 -26.328 -10.453 1 98.88 380 GLY A O 1
ATOM 2869 N N . CYS A 1 381 ? 4.879 -25.016 -9.109 1 98.94 381 CYS A N 1
ATOM 2870 C CA . CYS A 1 381 ? 3.949 -25.156 -7.992 1 98.94 381 CYS A CA 1
ATOM 2871 C C . CYS A 1 381 ? 2.596 -24.547 -8.328 1 98.94 381 CYS A C 1
ATOM 2873 O O . CYS A 1 381 ? 1.558 -25.031 -7.871 1 98.94 381 CYS A O 1
ATOM 2875 N N . GLY A 1 382 ? 2.57 -23.453 -9.125 1 98.88 382 GLY A N 1
ATOM 2876 C CA . GLY A 1 382 ? 1.308 -22.922 -9.609 1 98.88 382 GLY A CA 1
ATOM 2877 C C . GLY A 1 382 ? 0.494 -23.922 -10.398 1 98.88 382 GLY A C 1
ATOM 2878 O O . GLY A 1 382 ? -0.706 -24.078 -10.164 1 98.88 382 GLY A O 1
ATOM 2879 N N . ALA A 1 383 ? 1.168 -24.609 -11.281 1 98.94 383 ALA A N 1
ATOM 2880 C CA . ALA A 1 383 ? 0.502 -25.641 -12.07 1 98.94 383 ALA A CA 1
ATOM 2881 C C . ALA A 1 383 ? -0.004 -26.766 -11.172 1 98.94 383 ALA A C 1
ATOM 2883 O O . ALA A 1 383 ? -1.122 -27.266 -11.352 1 98.94 383 ALA A O 1
ATOM 2884 N N . TRP A 1 384 ? 0.806 -27.141 -10.273 1 98.94 384 TRP A N 1
ATOM 2885 C CA . TRP A 1 384 ? 0.363 -28.141 -9.312 1 98.94 384 TRP A CA 1
ATOM 2886 C C . TRP A 1 384 ? -0.887 -27.672 -8.578 1 98.94 384 TRP A C 1
ATOM 2888 O O . TRP A 1 384 ? -1.817 -28.453 -8.359 1 98.94 384 TRP A O 1
ATOM 2898 N N . GLY A 1 385 ? -0.873 -26.438 -8.133 1 98.94 385 GLY A N 1
ATOM 2899 C CA . GLY A 1 385 ? -2.033 -25.891 -7.453 1 98.94 385 GLY A CA 1
ATOM 2900 C C . GLY A 1 385 ? -3.311 -26 -8.266 1 98.94 385 GLY A C 1
ATOM 2901 O O . GLY A 1 385 ? -4.367 -26.328 -7.727 1 98.94 385 GLY A O 1
ATOM 2902 N N . ILE A 1 386 ? -3.193 -25.75 -9.547 1 98.88 386 ILE A N 1
ATOM 2903 C CA . ILE A 1 386 ? -4.336 -25.828 -10.445 1 98.88 386 ILE A CA 1
ATOM 2904 C C . ILE A 1 386 ? -4.824 -27.281 -10.531 1 98.88 386 ILE A C 1
ATOM 2906 O O . ILE A 1 386 ? -6.023 -27.547 -10.43 1 98.88 386 ILE A O 1
ATOM 2910 N N . LEU A 1 387 ? -3.924 -28.219 -10.727 1 98.88 387 LEU A N 1
ATOM 2911 C CA . LEU A 1 387 ? -4.285 -29.625 -10.766 1 98.88 387 LEU A CA 1
ATOM 2912 C C . LEU A 1 387 ? -4.891 -30.078 -9.438 1 98.88 387 LEU A C 1
ATOM 2914 O O . LEU A 1 387 ? -5.902 -30.781 -9.414 1 98.88 387 LEU A O 1
ATOM 2918 N N . PHE A 1 388 ? -4.285 -29.656 -8.391 1 98.94 388 PHE A N 1
ATOM 2919 C CA . PHE A 1 388 ? -4.73 -29.984 -7.043 1 98.94 388 PHE A CA 1
ATOM 2920 C C . PHE A 1 388 ? -6.18 -29.578 -6.832 1 98.94 388 PHE A C 1
ATOM 2922 O O . PHE A 1 388 ? -6.977 -30.344 -6.281 1 98.94 388 PHE A O 1
ATOM 2929 N N . THR A 1 389 ? -6.547 -28.375 -7.211 1 98.88 389 THR A N 1
ATOM 2930 C CA . THR A 1 389 ? -7.91 -27.875 -7.066 1 98.88 389 THR A CA 1
ATOM 2931 C C . THR A 1 389 ? -8.898 -28.766 -7.816 1 98.88 389 THR A C 1
ATOM 2933 O O . THR A 1 389 ? -9.961 -29.109 -7.293 1 98.88 389 THR A O 1
ATOM 2936 N N . GLY A 1 390 ? -8.5 -29.219 -9.047 1 98.75 390 GLY A N 1
ATOM 2937 C CA . GLY A 1 390 ? -9.344 -30.109 -9.836 1 98.75 390 GLY A CA 1
ATOM 2938 C C . GLY A 1 390 ? -9.523 -31.469 -9.195 1 98.75 390 GLY A C 1
ATOM 2939 O O . GLY A 1 390 ? -10.492 -32.188 -9.477 1 98.75 390 GLY A O 1
ATOM 2940 N N . LEU A 1 391 ? -8.664 -31.797 -8.297 1 98.81 391 LEU A N 1
ATOM 2941 C CA . LEU A 1 391 ? -8.695 -33.125 -7.664 1 98.81 391 LEU A CA 1
ATOM 2942 C C . LEU A 1 391 ? -9.43 -33.062 -6.332 1 98.81 391 LEU A C 1
ATOM 2944 O O . LEU A 1 391 ? -10.117 -34.031 -5.957 1 98.81 391 LEU A O 1
ATOM 2948 N N . PHE A 1 392 ? -9.414 -31.875 -5.582 1 98.88 392 PHE A N 1
ATOM 2949 C CA . PHE A 1 392 ? -9.781 -31.969 -4.172 1 98.88 392 PHE A CA 1
ATOM 2950 C C . PHE A 1 392 ? -10.875 -30.953 -3.83 1 98.88 392 PHE A C 1
ATOM 2952 O O . PHE A 1 392 ? -11.352 -30.922 -2.695 1 98.88 392 PHE A O 1
ATOM 2959 N N . ALA A 1 393 ? -11.344 -30.141 -4.734 1 98.88 393 ALA A N 1
ATOM 2960 C CA . ALA A 1 393 ? -12.391 -29.172 -4.445 1 98.88 393 ALA A CA 1
ATOM 2961 C C . ALA A 1 393 ? -13.641 -29.859 -3.898 1 98.88 393 ALA A C 1
ATOM 2963 O O . ALA A 1 393 ? -14.109 -30.844 -4.469 1 98.88 393 ALA A O 1
ATOM 2964 N N . LYS A 1 394 ? -14.125 -29.312 -2.836 1 98.56 394 LYS A N 1
ATOM 2965 C CA . LYS A 1 394 ? -15.305 -29.891 -2.188 1 98.56 394 LYS A CA 1
ATOM 2966 C C . LYS A 1 394 ? -16.578 -29.266 -2.736 1 98.56 394 LYS A C 1
ATOM 2968 O O . LYS A 1 394 ? -16.672 -28.047 -2.895 1 98.56 394 LYS A O 1
ATOM 2973 N N . GLN A 1 395 ? -17.562 -30.156 -2.939 1 97.94 395 GLN A N 1
ATOM 2974 C CA . GLN A 1 395 ? -18.812 -29.719 -3.555 1 97.94 395 GLN A CA 1
ATOM 2975 C C . GLN A 1 395 ? -19.453 -28.578 -2.768 1 97.94 395 GLN A C 1
ATOM 2977 O O . GLN A 1 395 ? -19.859 -27.578 -3.348 1 97.94 395 GLN A O 1
ATOM 2982 N N . ALA A 1 396 ? -19.531 -28.703 -1.492 1 96.44 396 ALA A N 1
ATOM 2983 C CA . ALA A 1 396 ? -20.188 -27.719 -0.635 1 96.44 396 ALA A CA 1
ATOM 2984 C C . ALA A 1 396 ? -19.531 -26.344 -0.767 1 96.44 396 ALA A C 1
ATOM 2986 O O . ALA A 1 396 ? -20.219 -25.328 -0.835 1 96.44 396 ALA A O 1
ATOM 2987 N N . TYR A 1 397 ? -18.219 -26.359 -0.771 1 98.06 397 TYR A N 1
ATOM 2988 C CA . TYR A 1 397 ? -17.484 -25.094 -0.825 1 98.06 397 TYR A CA 1
ATOM 2989 C C . TYR A 1 397 ? -17.578 -24.469 -2.213 1 98.06 397 TYR A C 1
ATOM 2991 O O . TYR A 1 397 ? -17.672 -23.25 -2.348 1 98.06 397 TYR A O 1
ATOM 2999 N N . VAL A 1 398 ? -17.547 -25.266 -3.273 1 98.06 398 VAL A N 1
ATOM 3000 C CA . VAL A 1 398 ? -17.719 -24.781 -4.641 1 98.06 398 VAL A CA 1
ATOM 3001 C C . VAL A 1 398 ? -19.062 -24.094 -4.777 1 98.06 398 VAL A C 1
ATOM 3003 O O . VAL A 1 398 ? -19.156 -23.016 -5.363 1 98.06 398 VAL A O 1
ATOM 3006 N N . ASN A 1 399 ? -20.109 -24.656 -4.191 1 95.94 399 ASN A N 1
ATOM 3007 C CA . ASN A 1 399 ? -21.453 -24.094 -4.273 1 95.94 399 ASN A CA 1
ATOM 3008 C C . ASN A 1 399 ? -21.594 -22.812 -3.453 1 95.94 399 ASN A C 1
ATOM 3010 O O . ASN A 1 399 ? -22.422 -21.969 -3.756 1 95.94 399 ASN A O 1
ATOM 3014 N N . GLU A 1 400 ? -20.766 -22.719 -2.43 1 95.19 400 GLU A N 1
ATOM 3015 C CA . GLU A 1 400 ? -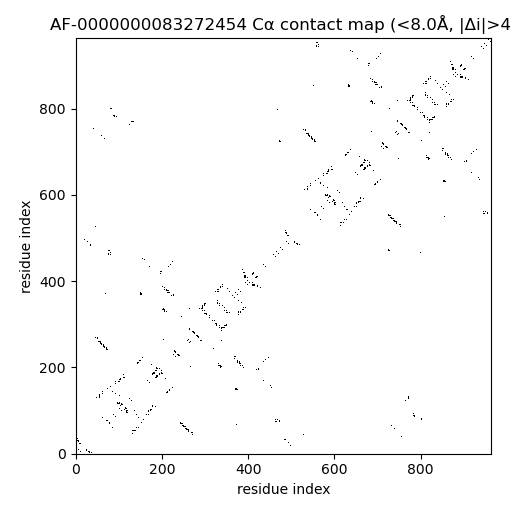20.75 -21.484 -1.638 1 95.19 400 GLU A CA 1
ATOM 3016 C C . GLU A 1 400 ? -20.219 -20.312 -2.445 1 95.19 400 GLU A C 1
ATOM 3018 O O . GLU A 1 400 ? -20.734 -19.203 -2.361 1 95.19 400 GLU A O 1
ATOM 3023 N N . ILE A 1 401 ? -19.25 -20.578 -3.225 1 96.06 401 ILE A N 1
ATOM 3024 C CA . ILE A 1 401 ? -18.547 -19.516 -3.949 1 96.06 401 ILE A CA 1
ATOM 3025 C C . ILE A 1 401 ? -19.25 -19.25 -5.273 1 96.06 401 ILE A C 1
ATOM 3027 O O . ILE A 1 401 ? -19.375 -18.094 -5.691 1 96.06 401 ILE A O 1
ATOM 3031 N N . TYR A 1 402 ? -19.641 -20.328 -5.898 1 95.31 402 TYR A N 1
ATOM 3032 C CA . TYR A 1 402 ? -20.328 -20.25 -7.18 1 95.31 402 TYR A CA 1
ATOM 3033 C C . TYR A 1 402 ? -21.719 -20.891 -7.102 1 95.31 402 TYR A C 1
ATOM 3035 O O . TYR A 1 402 ? -21.938 -21.969 -7.648 1 95.31 402 TYR A O 1
ATOM 3043 N N . PRO A 1 403 ? -22.641 -20.172 -6.555 1 92.88 403 PRO A N 1
ATOM 3044 C CA . PRO A 1 403 ? -23.984 -20.75 -6.348 1 92.88 403 PRO A CA 1
ATOM 3045 C C . PRO A 1 403 ? -24.797 -20.828 -7.633 1 92.88 403 PRO A C 1
ATOM 3047 O O . PRO A 1 403 ? -24.438 -20.203 -8.633 1 92.88 403 PRO A O 1
ATOM 3050 N N . GLY A 1 404 ? -25.891 -21.594 -7.57 1 90.69 404 GLY A N 1
ATOM 3051 C CA . GLY A 1 404 ? -26.875 -21.594 -8.648 1 90.69 404 GLY A CA 1
ATOM 3052 C C . GLY A 1 404 ? -26.797 -22.828 -9.516 1 90.69 404 GLY A C 1
ATOM 3053 O O . GLY A 1 404 ? -27.703 -23.078 -10.328 1 90.69 404 GLY A O 1
ATOM 3054 N N . LEU A 1 405 ? -25.766 -23.609 -9.352 1 92.62 405 LEU A N 1
ATOM 3055 C CA . LEU A 1 405 ? -25.609 -24.859 -10.094 1 92.62 405 LEU A CA 1
ATOM 3056 C C . LEU A 1 405 ? -25.25 -26.016 -9.164 1 92.62 405 LEU A C 1
ATOM 3058 O O . LEU A 1 405 ? -24.078 -26.422 -9.094 1 92.62 405 LEU A O 1
ATOM 3062 N N . PRO A 1 406 ? -26.188 -26.625 -8.602 1 90 406 PRO A N 1
ATOM 3063 C CA . PRO A 1 406 ? -25.938 -27.656 -7.586 1 90 406 PRO A CA 1
ATOM 3064 C C . PRO A 1 406 ? -25.156 -28.844 -8.133 1 90 406 PRO A C 1
ATOM 3066 O O . PRO A 1 406 ? -24.438 -29.5 -7.383 1 90 406 PRO A O 1
ATOM 3069 N N . GLU A 1 407 ? -25.266 -29.062 -9.422 1 91.62 407 GLU A N 1
ATOM 3070 C CA . GLU A 1 407 ? -24.609 -30.234 -9.992 1 91.62 407 GLU A CA 1
ATOM 3071 C C . GLU A 1 407 ? -23.297 -29.844 -10.672 1 91.62 407 GLU A C 1
ATOM 3073 O O . GLU A 1 407 ? -22.75 -30.625 -11.461 1 91.62 407 GLU A O 1
ATOM 3078 N N . ARG A 1 408 ? -22.828 -28.719 -10.32 1 95.5 408 ARG A N 1
ATOM 3079 C CA . ARG A 1 408 ? -21.547 -28.281 -10.891 1 95.5 408 ARG A CA 1
ATOM 3080 C C . ARG A 1 408 ? -20.438 -29.266 -10.555 1 95.5 408 ARG A C 1
ATOM 3082 O O . ARG A 1 408 ? -20.359 -29.766 -9.43 1 95.5 408 ARG A O 1
ATOM 3089 N N . PRO A 1 409 ? -19.594 -29.531 -11.531 1 97.81 409 PRO A N 1
ATOM 3090 C CA . PRO A 1 409 ? -18.453 -30.422 -11.258 1 97.81 409 PRO A CA 1
ATOM 3091 C C . PRO A 1 409 ? -17.547 -29.891 -10.148 1 97.81 409 PRO A C 1
ATOM 3093 O O . PRO A 1 409 ? -17.406 -28.672 -9.984 1 97.81 409 PRO A O 1
ATOM 3096 N N . TYR A 1 410 ? -17 -30.797 -9.344 1 98.19 410 TYR A N 1
ATOM 3097 C CA . TYR A 1 410 ? -16.047 -30.516 -8.281 1 98.19 410 TYR A CA 1
ATOM 3098 C C . TYR A 1 410 ? -14.883 -31.5 -8.305 1 98.19 410 TYR A C 1
ATOM 3100 O O . TYR A 1 410 ? -14.617 -32.125 -9.336 1 98.19 410 TYR A O 1
ATOM 3108 N N . GLY A 1 411 ? -14.109 -31.594 -7.277 1 98.62 411 GLY A N 1
ATOM 3109 C CA . GLY A 1 411 ? -12.875 -32.375 -7.301 1 98.62 411 GLY A CA 1
ATOM 3110 C C . GLY A 1 411 ? -13.086 -33.844 -7.637 1 98.62 411 GLY A C 1
ATOM 3111 O O . GLY A 1 411 ? -14.008 -34.469 -7.109 1 98.62 411 GLY A O 1
ATOM 3112 N N . MET A 1 412 ? -12.203 -34.312 -8.445 1 98.69 412 MET A N 1
ATOM 3113 C CA . MET A 1 412 ? -12.32 -35.688 -8.922 1 98.69 412 MET A CA 1
ATOM 3114 C C . MET A 1 412 ? -12.242 -36.656 -7.766 1 98.69 412 MET A C 1
ATOM 3116 O O . MET A 1 412 ? -13.062 -37.594 -7.664 1 98.69 412 MET A O 1
ATOM 3120 N N . LEU A 1 413 ? -11.312 -36.469 -6.887 1 98.56 413 LEU A N 1
ATOM 3121 C CA . LEU A 1 413 ? -11.086 -37.406 -5.793 1 98.56 413 LEU A CA 1
ATOM 3122 C C . LEU A 1 413 ? -12.109 -37.188 -4.68 1 98.56 413 LEU A C 1
ATOM 3124 O O . LEU A 1 413 ? -12.164 -37.969 -3.723 1 98.56 413 LEU A O 1
ATOM 3128 N N . MET A 1 414 ? -12.906 -36.188 -4.805 1 98.19 414 MET A N 1
ATOM 3129 C CA . MET A 1 414 ? -13.977 -35.875 -3.844 1 98.19 414 MET A CA 1
ATOM 3130 C C . MET A 1 414 ? -15.32 -36.375 -4.375 1 98.19 414 MET A C 1
ATOM 3132 O O . MET A 1 414 ? -16.359 -36.094 -3.77 1 98.19 414 MET A O 1
ATOM 3136 N N . GLY A 1 415 ? -15.297 -36.938 -5.594 1 97.31 415 GLY A N 1
ATOM 3137 C CA . GLY A 1 415 ? -16.516 -37.5 -6.152 1 97.31 415 GLY A CA 1
ATOM 3138 C C . GLY A 1 415 ? -17.125 -36.656 -7.258 1 97.31 415 GLY A C 1
ATOM 3139 O O . GLY A 1 415 ? -18.219 -36.969 -7.73 1 97.31 415 GLY A O 1
ATOM 3140 N N . GLY A 1 416 ? -16.484 -35.625 -7.719 1 96.5 416 GLY A N 1
ATOM 3141 C CA . GLY A 1 416 ? -17.078 -34.625 -8.602 1 96.5 416 GLY A CA 1
ATOM 3142 C C . GLY A 1 416 ? -16.875 -34.969 -10.07 1 96.5 416 GLY A C 1
ATOM 3143 O O . GLY A 1 416 ? -17.25 -34.156 -10.945 1 96.5 416 GLY A O 1
ATOM 3144 N N . GLY A 1 417 ? -16.266 -36.062 -10.352 1 94.44 417 GLY A N 1
ATOM 3145 C CA . GLY A 1 417 ? -15.984 -36.406 -11.742 1 94.44 417 GLY A CA 1
ATOM 3146 C C . GLY A 1 417 ? -14.75 -35.719 -12.289 1 94.44 417 GLY A C 1
ATOM 3147 O O . GLY A 1 417 ? -14.07 -35 -11.57 1 94.44 417 GLY A O 1
ATOM 3148 N N . GLY A 1 418 ? -14.422 -35.844 -13.578 1 97.19 418 GLY A N 1
ATOM 3149 C CA . GLY A 1 418 ? -13.156 -35.406 -14.133 1 97.19 418 GLY A CA 1
ATOM 3150 C C . GLY A 1 418 ? -13.266 -34.094 -14.898 1 97.19 418 GLY A C 1
ATOM 3151 O O . GLY A 1 418 ? -12.258 -33.562 -15.375 1 97.19 418 GLY A O 1
ATOM 3152 N N . TRP A 1 419 ? -14.422 -33.438 -14.836 1 98 419 TRP A N 1
ATOM 3153 C CA . TRP A 1 419 ? -14.656 -32.312 -15.727 1 98 419 TRP A CA 1
ATOM 3154 C C . TRP A 1 419 ? -13.969 -31.047 -15.188 1 98 419 TRP A C 1
ATOM 3156 O O . TRP A 1 419 ? -13.477 -30.234 -15.961 1 98 419 TRP A O 1
ATOM 3166 N N . LEU A 1 420 ? -14.039 -30.859 -13.836 1 98.62 420 LEU A N 1
ATOM 3167 C CA . LEU A 1 420 ? -13.281 -29.734 -13.297 1 98.62 420 LEU A CA 1
ATOM 3168 C C . LEU A 1 420 ? -11.797 -29.891 -13.609 1 98.62 420 LEU A C 1
ATOM 3170 O O . LEU A 1 420 ? -11.133 -28.922 -13.984 1 98.62 420 LEU A O 1
ATOM 3174 N N . LEU A 1 421 ? -11.266 -31.062 -13.43 1 98.75 421 LEU A N 1
ATOM 3175 C CA . LEU A 1 421 ? -9.859 -31.312 -13.742 1 98.75 421 LEU A CA 1
ATOM 3176 C C . LEU A 1 421 ? -9.57 -31.016 -15.203 1 98.75 421 LEU A C 1
ATOM 3178 O O . LEU A 1 421 ? -8.523 -30.438 -15.523 1 98.75 421 LEU A O 1
ATOM 3182 N N . ALA A 1 422 ? -10.453 -31.406 -16.078 1 98.69 422 ALA A N 1
ATOM 3183 C CA . ALA A 1 422 ? -10.297 -31.125 -17.5 1 98.69 422 ALA A CA 1
ATOM 3184 C C . ALA A 1 422 ? -10.227 -29.625 -17.766 1 98.69 422 ALA A C 1
ATOM 3186 O O . ALA A 1 422 ? -9.406 -29.156 -18.562 1 98.69 422 ALA A O 1
ATOM 3187 N N . ALA A 1 423 ? -11.148 -28.891 -17.141 1 98.69 423 ALA A N 1
ATOM 3188 C CA . ALA A 1 423 ? -11.133 -27.438 -17.281 1 98.69 423 ALA A CA 1
ATOM 3189 C C . ALA A 1 423 ? -9.797 -26.859 -16.828 1 98.69 423 ALA A C 1
ATOM 3191 O O . ALA A 1 423 ? -9.258 -25.938 -17.453 1 98.69 423 ALA A O 1
ATOM 3192 N N . HIS A 1 424 ? -9.32 -27.375 -15.719 1 98.81 424 HIS A N 1
ATOM 3193 C CA . HIS A 1 424 ? -8.062 -26.906 -15.164 1 98.81 424 HIS A CA 1
ATOM 3194 C C . HIS A 1 424 ? -6.891 -27.234 -16.078 1 98.81 424 HIS A C 1
ATOM 3196 O O . HIS A 1 424 ? -5.941 -26.453 -16.203 1 98.81 424 HIS A O 1
ATOM 3202 N N . LEU A 1 425 ? -6.879 -28.344 -16.734 1 98.81 425 LEU A N 1
ATOM 3203 C CA . LEU A 1 425 ? -5.863 -28.688 -17.734 1 98.81 425 LEU A CA 1
ATOM 3204 C C . LEU A 1 425 ? -5.879 -27.688 -18.891 1 98.81 425 LEU A C 1
ATOM 3206 O O . LEU A 1 425 ? -4.824 -27.266 -19.375 1 98.81 425 LEU A O 1
ATOM 3210 N N . VAL A 1 426 ? -7.078 -27.359 -19.297 1 98.81 426 VAL A N 1
ATOM 3211 C CA . VAL A 1 426 ? -7.219 -26.375 -20.359 1 98.81 426 VAL A CA 1
ATOM 3212 C C . VAL A 1 426 ? -6.625 -25.047 -19.906 1 98.81 426 VAL A C 1
ATOM 3214 O O . VAL A 1 426 ? -5.977 -24.344 -20.703 1 98.81 426 VAL A O 1
ATOM 3217 N N . GLN A 1 427 ? -6.875 -24.672 -18.641 1 98.88 427 GLN A N 1
ATOM 3218 C CA . GLN A 1 427 ? -6.293 -23.438 -18.109 1 98.88 427 GLN A CA 1
ATOM 3219 C C . GLN A 1 427 ? -4.77 -23.469 -18.203 1 98.88 427 GLN A C 1
ATOM 3221 O O . GLN A 1 427 ? -4.152 -22.516 -18.656 1 98.88 427 GLN A O 1
ATOM 3226 N N . ILE A 1 428 ? -4.18 -24.547 -17.719 1 98.94 428 ILE A N 1
ATOM 3227 C CA . ILE A 1 428 ? -2.725 -24.672 -17.719 1 98.94 428 ILE A CA 1
ATOM 3228 C C . ILE A 1 428 ? -2.191 -24.516 -19.141 1 98.94 428 ILE A C 1
ATOM 3230 O O . ILE A 1 428 ? -1.282 -23.719 -19.391 1 98.94 428 ILE A O 1
ATOM 3234 N N . LEU A 1 429 ? -2.764 -25.172 -20.078 1 98.88 429 LEU A N 1
ATOM 3235 C CA . LEU A 1 429 ? -2.293 -25.156 -21.469 1 98.88 429 LEU A CA 1
ATOM 3236 C C . LEU A 1 429 ? -2.492 -23.781 -22.094 1 98.88 429 LEU A C 1
ATOM 3238 O O . LEU A 1 429 ? -1.635 -23.297 -22.844 1 98.88 429 LEU A O 1
ATOM 3242 N N . SER A 1 430 ? -3.648 -23.172 -21.859 1 98.88 430 SER A N 1
ATOM 3243 C CA . SER A 1 430 ? -3.924 -21.859 -22.422 1 98.88 430 SER A CA 1
ATOM 3244 C C . SER A 1 430 ? -2.957 -20.812 -21.891 1 98.88 430 SER A C 1
ATOM 3246 O O . SER A 1 430 ? -2.486 -19.953 -22.641 1 98.88 430 SER A O 1
ATOM 3248 N N . ILE A 1 431 ? -2.695 -20.859 -20.547 1 98.88 431 ILE A N 1
ATOM 3249 C CA . ILE A 1 431 ? -1.772 -19.891 -19.953 1 98.88 431 ILE A CA 1
ATOM 3250 C C . ILE A 1 431 ? -0.365 -20.125 -20.5 1 98.88 431 ILE A C 1
ATOM 3252 O O . ILE A 1 431 ? 0.311 -19.172 -20.906 1 98.88 431 ILE A O 1
ATOM 3256 N N . VAL A 1 432 ? 0.102 -21.406 -20.516 1 98.88 432 VAL A N 1
ATOM 3257 C CA . VAL A 1 432 ? 1.418 -21.719 -21.062 1 98.88 432 VAL A CA 1
ATOM 3258 C C . VAL A 1 432 ? 1.51 -21.234 -22.5 1 98.88 432 VAL A C 1
ATOM 3260 O O . VAL A 1 432 ? 2.49 -20.578 -22.891 1 98.88 432 VAL A O 1
ATOM 3263 N N . GLY A 1 433 ? 0.513 -21.516 -23.281 1 98.88 433 GLY A N 1
ATOM 3264 C CA . GLY A 1 433 ? 0.506 -21.094 -24.672 1 98.88 433 GLY A CA 1
ATOM 3265 C C . GLY A 1 433 ? 0.527 -19.594 -24.859 1 98.88 433 GLY A C 1
ATOM 3266 O O . GLY A 1 433 ? 1.384 -19.062 -25.562 1 98.88 433 GLY A O 1
ATOM 3267 N N . TRP A 1 434 ? -0.38 -18.875 -24.203 1 98.81 434 TRP A N 1
ATOM 3268 C CA . TRP A 1 434 ? -0.538 -17.438 -24.344 1 98.81 434 TRP A CA 1
ATOM 3269 C C . TRP A 1 434 ? 0.72 -16.703 -23.891 1 98.81 434 TRP A C 1
ATOM 3271 O O . TRP A 1 434 ? 1.237 -15.844 -24.609 1 98.81 434 TRP A O 1
ATOM 3281 N N . VAL A 1 435 ? 1.205 -17.047 -22.703 1 98.88 435 VAL A N 1
ATOM 3282 C CA . VAL A 1 435 ? 2.355 -16.359 -22.141 1 98.88 435 VAL A CA 1
ATOM 3283 C C . VAL A 1 435 ? 3.609 -16.688 -22.938 1 98.88 435 VAL A C 1
ATOM 3285 O O . VAL A 1 435 ? 4.469 -15.828 -23.156 1 98.88 435 VAL A O 1
ATOM 3288 N N . SER A 1 436 ? 3.707 -17.984 -23.438 1 98.88 436 SER A N 1
ATOM 3289 C CA . SER A 1 436 ? 4.848 -18.359 -24.266 1 98.88 436 SER A CA 1
ATOM 3290 C C . SER A 1 436 ? 4.867 -17.562 -25.578 1 98.88 436 SER A C 1
ATOM 3292 O O . SER A 1 436 ? 5.914 -17.062 -25.984 1 98.88 436 SER A O 1
ATOM 3294 N N . VAL A 1 437 ? 3.783 -17.406 -26.203 1 98.75 437 VAL A N 1
ATOM 3295 C CA . VAL A 1 437 ? 3.723 -16.703 -27.484 1 98.75 437 VAL A CA 1
ATOM 3296 C C . VAL A 1 437 ? 3.959 -15.203 -27.266 1 98.75 437 VAL A C 1
ATOM 3298 O O . VAL A 1 437 ? 4.719 -14.578 -28 1 98.75 437 VAL A O 1
ATOM 3301 N N . THR A 1 438 ? 3.365 -14.625 -26.25 1 98.75 438 THR A N 1
ATOM 3302 C CA . THR A 1 438 ? 3.432 -13.18 -26.047 1 98.75 438 THR A CA 1
ATOM 3303 C C . THR A 1 438 ? 4.75 -12.781 -25.406 1 98.75 438 THR A C 1
ATOM 3305 O O . THR A 1 438 ? 5.574 -12.102 -26.016 1 98.75 438 THR A O 1
ATOM 3308 N N . MET A 1 439 ? 5.023 -13.336 -24.203 1 98.69 439 MET A N 1
ATOM 3309 C CA . MET A 1 439 ? 6.234 -12.93 -23.5 1 98.69 439 MET A CA 1
ATOM 3310 C C . MET A 1 439 ? 7.473 -13.562 -24.125 1 98.69 439 MET A C 1
ATOM 3312 O O . MET A 1 439 ? 8.555 -12.984 -24.078 1 98.69 439 MET A O 1
ATOM 3316 N N . GLY A 1 440 ? 7.285 -14.789 -24.719 1 98.62 440 GLY A N 1
ATOM 3317 C CA . GLY A 1 440 ? 8.383 -15.32 -25.516 1 98.62 440 GLY A CA 1
ATOM 3318 C C . GLY A 1 440 ? 8.82 -14.383 -26.641 1 98.62 440 GLY A C 1
ATOM 3319 O O . GLY A 1 440 ? 10.016 -14.172 -26.844 1 98.62 440 GLY A O 1
ATOM 3320 N N . VAL A 1 441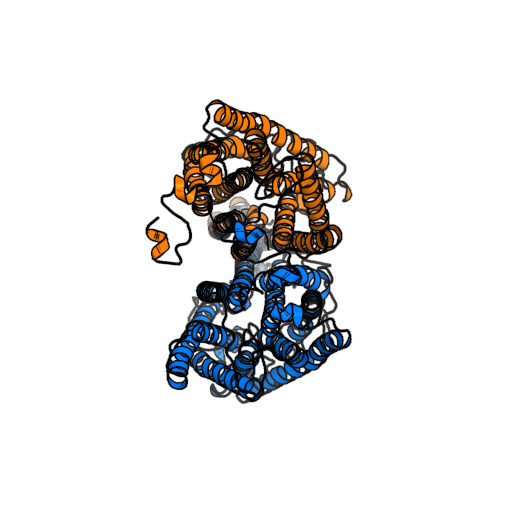 ? 7.898 -13.797 -27.312 1 98.69 441 VAL A N 1
ATOM 3321 C CA . VAL A 1 441 ? 8.172 -12.859 -28.406 1 98.69 441 VAL A CA 1
ATOM 3322 C C . VAL A 1 441 ? 8.805 -11.586 -27.844 1 98.69 441 VAL A C 1
ATOM 3324 O O . VAL A 1 441 ? 9.758 -11.055 -28.406 1 98.69 441 VAL A O 1
ATOM 3327 N N . VAL A 1 442 ? 8.281 -11.102 -26.703 1 98.62 442 VAL A N 1
ATOM 3328 C CA . VAL A 1 442 ? 8.812 -9.883 -26.094 1 98.62 442 VAL A CA 1
ATOM 3329 C C . VAL A 1 442 ? 10.289 -10.086 -25.734 1 98.62 442 VAL A C 1
ATOM 3331 O O . VAL A 1 442 ? 11.133 -9.273 -26.125 1 98.62 442 VAL A O 1
ATOM 3334 N N . PHE A 1 443 ? 10.594 -11.164 -25.062 1 98.69 443 PHE A N 1
ATOM 3335 C CA . PHE A 1 443 ? 11.977 -11.398 -24.656 1 98.69 443 PHE A CA 1
ATOM 3336 C C . PHE A 1 443 ? 12.852 -11.711 -25.859 1 98.69 443 PHE A C 1
ATOM 3338 O O . PHE A 1 443 ? 14.031 -11.352 -25.891 1 98.69 443 PHE A O 1
ATOM 3345 N N . TRP A 1 444 ? 12.289 -12.391 -26.875 1 98.56 444 TRP A N 1
ATOM 3346 C CA . TRP A 1 444 ? 13.039 -12.648 -28.094 1 98.56 444 TRP A CA 1
ATOM 3347 C C . TRP A 1 444 ? 13.398 -11.336 -28.797 1 98.56 444 TRP A C 1
ATOM 3349 O O . TRP A 1 444 ? 14.523 -11.172 -29.266 1 98.56 444 TRP A O 1
ATOM 3359 N N . LEU A 1 445 ? 12.477 -10.398 -28.906 1 98.56 445 LEU A N 1
ATOM 3360 C CA . LEU A 1 445 ? 12.727 -9.102 -29.516 1 98.56 445 LEU A CA 1
ATOM 3361 C C . LEU A 1 445 ? 13.773 -8.32 -28.734 1 98.56 445 LEU A C 1
ATOM 3363 O O . LEU A 1 445 ? 14.656 -7.688 -29.312 1 98.56 445 LEU A O 1
ATOM 3367 N N . LEU A 1 446 ? 13.641 -8.375 -27.391 1 98.38 446 LEU A N 1
ATOM 3368 C CA . LEU A 1 446 ? 14.633 -7.707 -26.547 1 98.38 446 LEU A CA 1
ATOM 3369 C C . LEU A 1 446 ? 16.016 -8.297 -26.781 1 98.38 446 LEU A C 1
ATOM 3371 O O . LEU A 1 446 ? 17.016 -7.559 -26.812 1 98.38 446 LEU A O 1
ATOM 3375 N N . HIS A 1 447 ? 16.078 -9.617 -26.922 1 98.25 447 HIS A N 1
ATOM 3376 C CA . HIS A 1 447 ? 17.344 -10.273 -27.203 1 98.25 447 HIS A CA 1
ATOM 3377 C C . HIS A 1 447 ? 17.875 -9.891 -28.578 1 98.25 447 HIS A C 1
ATOM 3379 O O . HIS A 1 447 ? 19.062 -9.586 -28.734 1 98.25 447 HIS A O 1
ATOM 3385 N N . LYS A 1 448 ? 17.047 -9.844 -29.594 1 98.12 448 LYS A N 1
ATOM 3386 C CA . LYS A 1 448 ? 17.422 -9.531 -30.969 1 98.12 448 LYS A CA 1
ATOM 3387 C C . LYS A 1 448 ? 17.906 -8.094 -31.078 1 98.12 448 LYS A C 1
ATOM 3389 O O . LYS A 1 448 ? 18.844 -7.812 -31.844 1 98.12 448 LYS A O 1
ATOM 3394 N N . PHE A 1 449 ? 17.344 -7.195 -30.328 1 97.94 449 PHE A N 1
ATOM 3395 C CA . PHE A 1 449 ? 17.719 -5.785 -30.406 1 97.94 449 PHE A CA 1
ATOM 3396 C C . PHE A 1 449 ? 18.828 -5.473 -29.406 1 97.94 449 PHE A C 1
ATOM 3398 O O . PHE A 1 449 ? 19.172 -4.305 -29.188 1 97.94 449 PHE A O 1
ATOM 3405 N N . GLU A 1 450 ? 19.297 -6.445 -28.734 1 97.31 450 GLU A N 1
ATOM 3406 C CA . GLU A 1 450 ? 20.406 -6.332 -27.781 1 97.31 450 GLU A CA 1
ATOM 3407 C C . GLU A 1 450 ? 20.047 -5.43 -26.609 1 97.31 450 GLU A C 1
ATOM 3409 O O . GLU A 1 450 ? 20.859 -4.605 -26.172 1 97.31 450 GLU A O 1
ATOM 3414 N N . LEU A 1 451 ? 18.844 -5.617 -26.156 1 97 451 LEU A N 1
ATOM 3415 C CA . LEU A 1 451 ? 18.344 -4.816 -25.047 1 97 451 LEU A CA 1
ATOM 3416 C C . LEU A 1 451 ? 18.094 -5.691 -23.828 1 97 451 LEU A C 1
ATOM 3418 O O . LEU A 1 451 ? 17.703 -5.188 -22.766 1 97 451 LEU A O 1
ATOM 3422 N N . LEU A 1 452 ? 18.344 -6.961 -23.906 1 97.69 452 LEU A N 1
ATOM 3423 C CA . LEU A 1 452 ? 17.984 -7.891 -22.844 1 97.69 452 LEU A CA 1
ATOM 3424 C C . LEU A 1 452 ? 19.141 -8.086 -21.875 1 97.69 452 LEU A C 1
ATOM 3426 O O . LEU A 1 452 ? 19.094 -7.605 -20.75 1 97.69 452 LEU A O 1
ATOM 3430 N N . ARG A 1 453 ? 20.297 -8.617 -22.375 1 97.56 453 ARG A N 1
ATOM 3431 C CA . ARG A 1 453 ? 21.406 -9 -21.516 1 97.56 453 ARG A CA 1
ATOM 3432 C C . ARG A 1 453 ? 22.484 -7.918 -21.5 1 97.56 453 ARG A C 1
ATOM 3434 O O . ARG A 1 453 ? 22.766 -7.297 -22.531 1 97.56 453 ARG A O 1
ATOM 3441 N N . ILE A 1 454 ? 23.062 -7.719 -20.422 1 96.25 454 ILE A N 1
ATOM 3442 C CA . ILE A 1 454 ? 24.172 -6.789 -20.281 1 96.25 454 ILE A CA 1
ATOM 3443 C C . ILE A 1 454 ? 25.453 -7.434 -20.828 1 96.25 454 ILE A C 1
ATOM 3445 O O . ILE A 1 454 ? 25.469 -8.633 -21.125 1 96.25 454 ILE A O 1
ATOM 3449 N N . THR A 1 455 ? 26.531 -6.629 -20.953 1 96.25 455 THR A N 1
ATOM 3450 C CA . THR A 1 455 ? 27.797 -7.156 -21.453 1 96.25 455 THR A CA 1
ATOM 3451 C C . THR A 1 455 ? 28.453 -8.047 -20.406 1 96.25 455 THR A C 1
ATOM 3453 O O . THR A 1 455 ? 28.172 -7.93 -19.219 1 96.25 455 THR A O 1
ATOM 3456 N N . ALA A 1 456 ? 29.328 -8.906 -20.844 1 95.69 456 ALA A N 1
ATOM 3457 C CA . ALA A 1 456 ? 30.062 -9.797 -19.938 1 95.69 456 ALA A CA 1
ATOM 3458 C C . ALA A 1 456 ? 30.859 -9.008 -18.922 1 95.69 456 ALA A C 1
ATOM 3460 O O . ALA A 1 456 ? 30.969 -9.398 -17.75 1 95.69 456 ALA A O 1
ATOM 3461 N N . GLU A 1 457 ? 31.375 -7.918 -19.359 1 95.19 457 GLU A N 1
ATOM 3462 C CA . GLU A 1 457 ? 32.156 -7.07 -18.484 1 95.19 457 GLU A CA 1
ATOM 3463 C C . GLU A 1 457 ? 31.312 -6.473 -17.375 1 95.19 457 GLU A C 1
ATOM 3465 O O . GLU A 1 457 ? 31.703 -6.477 -16.203 1 95.19 457 GLU A O 1
ATOM 3470 N N . GLU A 1 458 ? 30.203 -6.043 -17.75 1 93.56 458 GLU A N 1
ATOM 3471 C CA . GLU A 1 458 ? 29.281 -5.48 -16.781 1 93.56 458 GLU A CA 1
ATOM 3472 C C . GLU A 1 458 ? 28.781 -6.547 -15.805 1 93.56 458 GLU A C 1
ATOM 3474 O O . GLU A 1 458 ? 28.641 -6.285 -14.609 1 93.56 458 GLU A O 1
ATOM 3479 N N . GLU A 1 459 ? 28.531 -7.703 -16.328 1 95.06 459 GLU A N 1
ATOM 3480 C CA . GLU A 1 459 ? 28.047 -8.805 -15.5 1 95.06 459 GLU A CA 1
ATOM 3481 C C . GLU A 1 459 ? 29.078 -9.219 -14.469 1 95.06 459 GLU A C 1
ATOM 3483 O O . GLU A 1 459 ? 28.75 -9.516 -13.32 1 95.06 459 GLU A O 1
ATOM 3488 N N . MET A 1 460 ? 30.359 -9.227 -14.812 1 93.56 460 MET A N 1
ATOM 3489 C CA . MET A 1 460 ? 31.438 -9.625 -13.914 1 93.56 460 MET A CA 1
ATOM 3490 C C . MET A 1 460 ? 31.688 -8.547 -12.867 1 93.56 460 MET A C 1
ATOM 3492 O O . MET A 1 460 ? 31.969 -8.852 -11.703 1 93.56 460 MET A O 1
ATOM 3496 N N . ALA A 1 461 ? 31.562 -7.328 -13.281 1 92.44 461 ALA A N 1
ATOM 3497 C CA . ALA A 1 461 ? 31.797 -6.215 -12.375 1 92.44 461 ALA A CA 1
ATOM 3498 C C . ALA A 1 461 ? 30.641 -6.035 -11.398 1 92.44 461 ALA A C 1
ATOM 3500 O O . ALA A 1 461 ? 30.828 -5.664 -10.242 1 92.44 461 ALA A O 1
ATOM 3501 N N . GLY A 1 462 ? 29.438 -6.289 -11.914 1 92.25 462 GLY A N 1
ATOM 3502 C CA . GLY A 1 462 ? 28.234 -6.023 -11.164 1 92.25 462 GLY A CA 1
ATOM 3503 C C . GLY A 1 462 ? 27.516 -4.762 -11.609 1 92.25 462 GLY A C 1
ATOM 3504 O O . GLY A 1 462 ? 28.156 -3.734 -11.852 1 92.25 462 GLY A O 1
ATOM 3505 N N . MET A 1 463 ? 26.312 -4.781 -11.625 1 91.19 463 MET A N 1
ATOM 3506 C CA . MET A 1 463 ? 25.516 -3.699 -12.195 1 91.19 463 MET A CA 1
ATOM 3507 C C . MET A 1 463 ? 25.469 -2.506 -11.25 1 91.19 463 MET A C 1
ATOM 3509 O O . MET A 1 463 ? 25.219 -1.376 -11.68 1 91.19 463 MET A O 1
ATOM 3513 N N . ASP A 1 464 ? 25.609 -2.711 -9.953 1 90.81 464 ASP A N 1
ATOM 3514 C CA . ASP A 1 464 ? 25.562 -1.605 -9 1 90.81 464 ASP A CA 1
ATOM 3515 C C . ASP A 1 464 ? 26.609 -0.544 -9.344 1 90.81 464 ASP A C 1
ATOM 3517 O O . ASP A 1 464 ? 26.312 0.65 -9.359 1 90.81 464 ASP A O 1
ATOM 3521 N N . LEU A 1 465 ? 27.75 -1.005 -9.711 1 86.25 465 LEU A N 1
ATOM 3522 C CA . LEU A 1 465 ? 28.859 -0.105 -10.039 1 86.25 465 LEU A CA 1
ATOM 3523 C C . LEU A 1 465 ? 28.672 0.484 -11.438 1 86.25 465 LEU A C 1
ATOM 3525 O O . LEU A 1 465 ? 28.938 1.671 -11.648 1 86.25 465 LEU A O 1
ATOM 3529 N N . THR A 1 466 ? 28.172 -0.247 -12.328 1 85.88 466 THR A N 1
ATOM 3530 C CA . THR A 1 466 ? 28.234 0.144 -13.727 1 85.88 466 THR A CA 1
ATOM 3531 C C . THR A 1 466 ? 27.016 0.973 -14.109 1 85.88 466 THR A C 1
ATOM 3533 O O . THR A 1 466 ? 27.078 1.826 -14.992 1 85.88 466 THR A O 1
ATOM 3536 N N . SER A 1 467 ? 25.922 0.704 -13.406 1 86.12 467 SER A N 1
ATOM 3537 C CA . SER A 1 467 ? 24.688 1.301 -13.891 1 86.12 467 SER A CA 1
ATOM 3538 C C . SER A 1 467 ? 24.047 2.188 -12.828 1 86.12 467 SER A C 1
ATOM 3540 O O . SER A 1 467 ? 23.188 3.029 -13.141 1 86.12 467 SER A O 1
ATOM 3542 N N . HIS A 1 468 ? 24.484 2.018 -11.602 1 86.62 468 HIS A N 1
ATOM 3543 C CA . HIS A 1 468 ? 23.688 2.664 -10.555 1 86.62 468 HIS A CA 1
ATOM 3544 C C . HIS A 1 468 ? 24.562 3.586 -9.703 1 86.62 468 HIS A C 1
ATOM 3546 O O . HIS A 1 468 ? 24.125 4.059 -8.656 1 86.62 468 HIS A O 1
ATOM 3552 N N . GLY A 1 469 ? 25.734 3.846 -10.102 1 78.5 469 GLY A N 1
ATOM 3553 C CA . GLY A 1 469 ? 26.578 4.887 -9.539 1 78.5 469 GLY A CA 1
ATOM 3554 C C . GLY A 1 469 ? 27.312 4.449 -8.281 1 78.5 469 GLY A C 1
ATOM 3555 O O . GLY A 1 469 ? 27.906 5.27 -7.586 1 78.5 469 GLY A O 1
ATOM 3556 N N . GLY A 1 470 ? 27.219 3.139 -7.895 1 81.94 470 GLY A N 1
ATOM 3557 C CA . GLY A 1 470 ? 27.922 2.662 -6.719 1 81.94 470 GLY A CA 1
ATOM 3558 C C . GLY A 1 470 ? 27.281 1.438 -6.09 1 81.94 470 GLY A C 1
ATOM 3559 O O . GLY A 1 470 ? 26.219 0.996 -6.527 1 81.94 470 GLY A O 1
ATOM 3560 N N . LEU A 1 471 ? 27.969 0.942 -5 1 86.81 471 LEU A N 1
ATOM 3561 C CA . LEU A 1 471 ? 27.516 -0.274 -4.336 1 86.81 471 LEU A CA 1
ATOM 3562 C C . LEU A 1 471 ? 26.359 0.022 -3.402 1 86.81 471 LEU A C 1
ATOM 3564 O O . LEU A 1 471 ? 26.203 1.152 -2.936 1 86.81 471 LEU A O 1
ATOM 3568 N N . ALA A 1 472 ? 25.609 -0.99 -3.113 1 88.94 472 ALA A N 1
ATOM 3569 C CA . ALA A 1 472 ? 24.438 -0.869 -2.262 1 88.94 472 ALA A CA 1
ATOM 3570 C C . ALA A 1 472 ? 24.828 -0.634 -0.807 1 88.94 472 ALA A C 1
ATOM 3572 O O . ALA A 1 472 ? 24.047 -0.094 -0.024 1 88.94 472 ALA A O 1
ATOM 3573 N N . TYR A 1 473 ? 26 -1.111 -0.454 1 88.56 473 TYR A N 1
ATOM 3574 C CA . TYR A 1 473 ? 26.484 -1.019 0.917 1 88.56 473 TYR A CA 1
ATOM 3575 C C . TYR A 1 473 ? 27.828 -0.308 0.968 1 88.56 473 TYR A C 1
ATOM 3577 O O . TYR A 1 473 ? 28.75 -0.65 0.219 1 88.56 473 TYR A O 1
ATOM 3585 N N . VAL A 1 474 ? 27.922 0.747 1.729 1 85.75 474 VAL A N 1
ATOM 3586 C CA . VAL A 1 474 ? 29.172 1.481 1.954 1 85.75 474 VAL A CA 1
ATOM 3587 C C . VAL A 1 474 ? 29.453 1.582 3.453 1 85.75 474 VAL A C 1
ATOM 3589 O O . VAL A 1 474 ? 28.922 2.467 4.129 1 85.75 474 VAL A O 1
ATOM 3592 N N . TYR A 1 475 ? 30.328 0.707 3.92 1 76.69 475 TYR A N 1
ATOM 3593 C CA . TYR A 1 475 ? 30.5 0.674 5.367 1 76.69 475 TYR A CA 1
ATOM 3594 C C . TYR A 1 475 ? 31.766 1.42 5.777 1 76.69 475 TYR A C 1
ATOM 3596 O O . TYR A 1 475 ? 31.906 1.841 6.926 1 76.69 475 TYR A O 1
ATOM 3604 N N . ASN A 1 476 ? 32.719 1.559 4.824 1 68.5 476 ASN A N 1
ATOM 3605 C CA . ASN A 1 476 ? 33.906 2.311 5.145 1 68.5 476 ASN A CA 1
ATOM 3606 C C . ASN A 1 476 ? 34.125 3.465 4.172 1 68.5 476 ASN A C 1
ATOM 3608 O O . ASN A 1 476 ? 33.812 3.352 2.988 1 68.5 476 ASN A O 1
ATOM 3612 N N . ASP A 1 477 ? 34.312 4.633 4.676 1 61.62 477 ASP A N 1
ATOM 3613 C CA . ASP A 1 477 ? 34.5 5.848 3.891 1 61.62 477 ASP A CA 1
ATOM 3614 C C . ASP A 1 477 ? 35.5 5.617 2.752 1 61.62 477 ASP A C 1
ATOM 3616 O O . ASP A 1 477 ? 35.406 6.254 1.7 1 61.62 477 ASP A O 1
ATOM 3620 N N . GLU A 1 478 ? 36.438 4.879 2.998 1 50.94 478 GLU A N 1
ATOM 3621 C CA . GLU A 1 478 ? 37.438 4.633 1.961 1 50.94 478 GLU A CA 1
ATOM 3622 C C . GLU A 1 478 ? 36.812 3.959 0.743 1 50.94 478 GLU A C 1
ATOM 3624 O O . GLU A 1 478 ? 37.312 4.074 -0.371 1 50.94 478 GLU A O 1
ATOM 3629 N N . GLU A 1 479 ? 35.812 3.398 0.943 1 48.34 479 GLU A N 1
ATOM 3630 C CA . GLU A 1 479 ? 35.156 2.656 -0.128 1 48.34 479 GLU A CA 1
ATOM 3631 C C . GLU A 1 479 ? 34.438 3.594 -1.082 1 48.34 479 GLU A C 1
ATOM 3633 O O . GLU A 1 479 ? 34.094 3.211 -2.205 1 48.34 479 GLU A O 1
ATOM 3638 N N . GLU A 1 480 ? 34.125 4.781 -0.734 1 48.81 480 GLU A N 1
ATOM 3639 C CA . GLU A 1 480 ? 33.438 5.754 -1.599 1 48.81 480 GLU A CA 1
ATOM 3640 C C . GLU A 1 480 ? 34.375 6.191 -2.742 1 48.81 480 GLU A C 1
ATOM 3642 O O . GLU A 1 480 ? 33.906 6.699 -3.76 1 48.81 480 GLU A O 1
ATOM 3647 N N . LYS A 1 481 ? 35.812 5.98 -2.666 1 44.97 481 LYS A N 1
ATOM 3648 C CA . LYS A 1 481 ? 36.75 6.473 -3.674 1 44.97 481 LYS A CA 1
ATOM 3649 C C . LYS A 1 481 ? 36.875 5.496 -4.844 1 44.97 481 LYS A C 1
ATOM 3651 O O . LYS A 1 481 ? 37.594 5.754 -5.809 1 44.97 481 LYS A O 1
ATOM 3656 N N . LEU A 1 482 ? 36.25 4.422 -4.762 1 40.03 482 LEU A N 1
ATOM 3657 C CA . LEU A 1 482 ? 36.375 3.529 -5.91 1 40.03 482 LEU A CA 1
ATOM 3658 C C . LEU A 1 482 ? 35.188 3.725 -6.852 1 40.03 482 LEU A C 1
ATOM 3660 O O . LEU A 1 482 ? 34.031 3.82 -6.406 1 40.03 482 LEU A O 1
ATOM 3664 N N . MET B 1 1 ? -32.969 11.398 2.645 1 37.09 1 MET B N 1
ATOM 3665 C CA . MET B 1 1 ? -32.781 10.156 3.391 1 37.09 1 MET B CA 1
ATOM 3666 C C . MET B 1 1 ? -34.031 9.82 4.195 1 37.09 1 MET B C 1
ATOM 3668 O O . MET B 1 1 ? -34.531 10.641 4.98 1 37.09 1 MET B O 1
ATOM 3672 N N . ALA B 1 2 ? -34.906 9.055 3.732 1 49.09 2 ALA B N 1
ATOM 3673 C CA . ALA B 1 2 ? -36.125 8.75 4.457 1 49.09 2 ALA B CA 1
ATOM 3674 C C . ALA B 1 2 ? -35.844 8.438 5.926 1 49.09 2 ALA B C 1
ATOM 3676 O O . ALA B 1 2 ? -34.938 7.656 6.234 1 49.09 2 ALA B O 1
ATOM 3677 N N . GLU B 1 3 ? -36.344 9.312 6.754 1 60.47 3 GLU B N 1
ATOM 3678 C CA . GLU B 1 3 ? -36.094 9.328 8.195 1 60.47 3 GLU B CA 1
ATOM 3679 C C . GLU B 1 3 ? -36.594 8.031 8.844 1 60.47 3 GLU B C 1
ATOM 3681 O O . GLU B 1 3 ? -37.688 7.566 8.547 1 60.47 3 GLU B O 1
ATOM 3686 N N . MET B 1 4 ? -35.688 7.133 9.195 1 68.06 4 MET B N 1
ATOM 3687 C CA . MET B 1 4 ? -36.031 5.957 9.984 1 68.06 4 MET B CA 1
ATOM 3688 C C . MET B 1 4 ? -36.906 6.34 11.18 1 68.06 4 MET B C 1
ATOM 3690 O O . MET B 1 4 ? -37.5 5.473 11.836 1 68.06 4 MET B O 1
ATOM 3694 N N . ALA B 1 5 ? -37.094 7.656 11.219 1 80 5 ALA B N 1
ATOM 3695 C CA . ALA B 1 5 ? -37.812 8.094 12.414 1 80 5 ALA B CA 1
ATOM 3696 C C . ALA B 1 5 ? -39.312 7.738 12.32 1 80 5 ALA B C 1
ATOM 3698 O O . ALA B 1 5 ? -39.938 7.969 11.289 1 80 5 ALA B O 1
ATOM 3699 N N . CYS B 1 6 ? -39.812 7.008 13.227 1 87.38 6 CYS B N 1
ATOM 3700 C CA . CYS B 1 6 ? -41.219 6.645 13.414 1 87.38 6 CYS B CA 1
ATOM 3701 C C . CYS B 1 6 ? -41.875 7.523 14.477 1 87.38 6 CYS B C 1
ATOM 3703 O O . CYS B 1 6 ? -41.469 7.48 15.641 1 87.38 6 CYS B O 1
ATOM 3705 N N . SER B 1 7 ? -42.75 8.383 13.977 1 89.12 7 SER B N 1
ATOM 3706 C CA . SER B 1 7 ? -43.469 9.25 14.898 1 89.12 7 SER B CA 1
ATOM 3707 C C . SER B 1 7 ? -44.75 8.594 15.375 1 89.12 7 SER B C 1
ATOM 3709 O O . SER B 1 7 ? -45.688 8.391 14.586 1 89.12 7 SER B O 1
ATOM 3711 N N . THR B 1 8 ? -44.844 8.391 16.688 1 89 8 THR B N 1
ATOM 3712 C CA . THR B 1 8 ? -46.031 7.793 17.25 1 89 8 THR B CA 1
ATOM 3713 C C . THR B 1 8 ? -47.25 8.672 16.984 1 89 8 THR B C 1
ATOM 3715 O O . THR B 1 8 ? -48.344 8.164 16.703 1 89 8 THR B O 1
ATOM 3718 N N . ALA B 1 9 ? -47.031 9.93 17.078 1 88.25 9 ALA B N 1
ATOM 3719 C CA . ALA B 1 9 ? -48.125 10.875 16.859 1 88.25 9 ALA B CA 1
ATOM 3720 C C . ALA B 1 9 ? -48.625 10.797 15.43 1 88.25 9 ALA B C 1
ATOM 3722 O O . ALA B 1 9 ? -49.844 10.773 15.195 1 88.25 9 ALA B O 1
ATOM 3723 N N . ASP B 1 10 ? -47.75 10.672 14.523 1 88.06 10 ASP B N 1
ATOM 3724 C CA . ASP B 1 10 ? -48.125 10.602 13.117 1 88.06 10 ASP B CA 1
ATOM 3725 C C . ASP B 1 10 ? -48.875 9.305 12.812 1 88.06 10 ASP B C 1
ATOM 3727 O O . ASP B 1 10 ? -49.906 9.312 12.141 1 88.06 10 ASP B O 1
ATOM 3731 N N . LEU B 1 11 ? -48.312 8.227 13.328 1 88.12 11 LEU B N 1
ATOM 3732 C CA . LEU B 1 11 ? -48.938 6.934 13.07 1 88.12 11 LEU B CA 1
ATOM 3733 C C . LEU B 1 11 ? -50.281 6.836 13.766 1 88.12 11 LEU B C 1
ATOM 3735 O O . LEU B 1 11 ? -51.25 6.258 13.227 1 88.12 11 LEU B O 1
ATOM 3739 N N . HIS B 1 12 ? -50.406 7.422 14.906 1 86.62 12 HIS B N 1
ATOM 3740 C CA . HIS B 1 12 ? -51.688 7.461 15.617 1 86.62 12 HIS B CA 1
ATOM 3741 C C . HIS B 1 12 ? -52.75 8.18 14.812 1 86.62 12 HIS B C 1
ATOM 3743 O O . HIS B 1 12 ? -53.906 7.723 14.727 1 86.62 12 HIS B O 1
ATOM 3749 N N . HIS B 1 13 ? -52.344 9.281 14.266 1 87 13 HIS B N 1
ATOM 3750 C CA . HIS B 1 13 ? -53.281 10.062 13.461 1 87 13 HIS B CA 1
ATOM 3751 C C . HIS B 1 13 ? -53.75 9.266 12.258 1 87 13 HIS B C 1
ATOM 3753 O O . HIS B 1 13 ? -54.938 9.336 11.891 1 87 13 HIS B O 1
ATOM 3759 N N . LEU B 1 14 ? -52.875 8.5 11.734 1 85.81 14 LEU B N 1
ATOM 3760 C CA . LEU B 1 14 ? -53.219 7.719 10.555 1 85.81 14 LEU B CA 1
ATOM 3761 C C . LEU B 1 14 ? -54.094 6.531 10.93 1 85.81 14 LEU B C 1
ATOM 3763 O O . LEU B 1 14 ? -54.969 6.125 10.156 1 85.81 14 LEU B O 1
ATOM 3767 N N . LEU B 1 15 ? -53.844 5.945 12.109 1 84.94 15 LEU B N 1
ATOM 3768 C CA . LEU B 1 15 ? -54.594 4.785 12.57 1 84.94 15 LEU B CA 1
ATOM 3769 C C . LEU B 1 15 ? -56.031 5.18 12.969 1 84.94 15 LEU B C 1
ATOM 3771 O O . LEU B 1 15 ? -56.906 4.328 13.055 1 84.94 15 LEU B O 1
ATOM 3775 N N . GLY B 1 16 ? -56.219 6.43 13.031 1 75.5 16 GLY B N 1
ATOM 3776 C CA . GLY B 1 16 ? -57.562 6.941 13.281 1 75.5 16 GLY B CA 1
ATOM 3777 C C . GLY B 1 16 ? -58.094 6.57 14.648 1 75.5 16 GLY B C 1
ATOM 3778 O O . GLY B 1 16 ? -57.312 6.367 15.594 1 75.5 16 GLY B O 1
ATOM 3779 N N . GLY B 1 17 ? -59.5 6.664 14.883 1 69.06 17 GLY B N 1
ATOM 3780 C CA . GLY B 1 17 ? -60.25 6.543 16.125 1 69.06 17 GLY B CA 1
ATOM 3781 C C . GLY B 1 17 ? -60.344 5.113 16.625 1 69.06 17 GLY B C 1
ATOM 3782 O O . GLY B 1 17 ? -61.219 4.793 17.453 1 69.06 17 GLY B O 1
ATOM 3783 N N . SER B 1 18 ? -59.469 4.285 16.031 1 70.5 18 SER B N 1
ATOM 3784 C CA . SER B 1 18 ? -59.562 2.93 16.562 1 70.5 18 SER B CA 1
ATOM 3785 C C . SER B 1 18 ? -59.188 2.896 18.047 1 70.5 18 SER B C 1
ATOM 3787 O O . SER B 1 18 ? -58.406 3.732 18.531 1 70.5 18 SER B O 1
ATOM 3789 N N . ALA B 1 19 ? -59.812 2.109 18.891 1 75.75 19 ALA B N 1
ATOM 3790 C CA . ALA B 1 19 ? -59.688 2.061 20.344 1 75.75 19 ALA B CA 1
ATOM 3791 C C . ALA B 1 19 ? -58.25 1.868 20.797 1 75.75 19 ALA B C 1
ATOM 3793 O O . ALA B 1 19 ? -57.812 2.461 21.781 1 75.75 19 ALA B O 1
ATOM 3794 N N . ASN B 1 20 ? -57.406 1.171 20.016 1 84.62 20 ASN B N 1
ATOM 3795 C CA . ASN B 1 20 ? -56.062 0.876 20.484 1 84.62 20 ASN B CA 1
ATOM 3796 C C . ASN B 1 20 ? -55.031 1.515 19.578 1 84.62 20 ASN B C 1
ATOM 3798 O O . ASN B 1 20 ? -53.875 1.042 19.5 1 84.62 20 ASN B O 1
ATOM 3802 N N . ALA B 1 21 ? -55.469 2.621 19.062 1 85.5 21 ALA B N 1
ATOM 3803 C CA . ALA B 1 21 ? -54.594 3.24 18.047 1 85.5 21 ALA B CA 1
ATOM 3804 C C . ALA B 1 21 ? -53.281 3.721 18.641 1 85.5 21 ALA B C 1
ATOM 3806 O O . ALA B 1 21 ? -52.219 3.574 18.031 1 85.5 21 ALA B O 1
ATOM 3807 N N . THR B 1 22 ? -53.375 4.23 19.875 1 87.75 22 THR B N 1
ATOM 3808 C CA . THR B 1 22 ? -52.188 4.734 20.547 1 87.75 22 THR B CA 1
ATOM 3809 C C . THR B 1 22 ? -51.219 3.594 20.875 1 87.75 22 THR B C 1
ATOM 3811 O O . THR B 1 22 ? -50.031 3.688 20.625 1 87.75 22 THR B O 1
ATOM 3814 N N . ALA B 1 23 ? -51.719 2.557 21.328 1 89.81 23 ALA B N 1
ATOM 3815 C CA . ALA B 1 23 ? -50.906 1.418 21.719 1 89.81 23 ALA B CA 1
ATOM 3816 C C . ALA B 1 23 ? -50.25 0.766 20.5 1 89.81 23 ALA B C 1
ATOM 3818 O O . ALA B 1 23 ? -49.094 0.341 20.547 1 89.81 23 ALA B O 1
ATOM 3819 N N . VAL B 1 24 ? -50.969 0.662 19.422 1 88 24 VAL B N 1
ATOM 3820 C CA . VAL B 1 24 ? -50.469 0.074 18.188 1 88 24 VAL B CA 1
ATOM 3821 C C . VAL B 1 24 ? -49.344 0.942 17.641 1 88 24 VAL B C 1
ATOM 3823 O O . VAL B 1 24 ? -48.281 0.432 17.266 1 88 24 VAL B O 1
ATOM 3826 N N . ALA B 1 25 ? -49.594 2.232 17.609 1 91.12 25 ALA B N 1
ATOM 3827 C CA . ALA B 1 25 ? -48.594 3.16 17.094 1 91.12 25 ALA B CA 1
ATOM 3828 C C . ALA B 1 25 ? -47.312 3.105 17.922 1 91.12 25 ALA B C 1
ATOM 3830 O O . ALA B 1 25 ? -46.188 3.066 17.375 1 91.12 25 ALA B O 1
ATOM 3831 N N . GLU B 1 26 ? -47.438 3.102 19.203 1 92.06 26 GLU B N 1
ATOM 3832 C CA . GLU B 1 26 ? -46.312 3.035 20.109 1 92.06 26 GLU B CA 1
ATOM 3833 C C . GLU B 1 26 ? -45.531 1.733 19.906 1 92.06 26 GLU B C 1
ATOM 3835 O O . GLU B 1 26 ? -44.281 1.732 19.922 1 92.06 26 GLU B O 1
ATOM 3840 N N . TYR B 1 27 ? -46.219 0.703 19.781 1 91.31 27 TYR B N 1
ATOM 3841 C CA . TYR B 1 27 ? -45.594 -0.596 19.594 1 91.31 27 TYR B CA 1
ATOM 3842 C C . TYR B 1 27 ? -44.75 -0.619 18.328 1 91.31 27 TYR B C 1
ATOM 3844 O O . TYR B 1 27 ? -43.562 -1.005 18.344 1 91.31 27 TYR B O 1
ATOM 3852 N N . ILE B 1 28 ? -45.312 -0.23 17.281 1 90.06 28 ILE B N 1
ATOM 3853 C CA . ILE B 1 28 ? -44.656 -0.274 15.977 1 90.06 28 ILE B CA 1
ATOM 3854 C C . ILE B 1 28 ? -43.469 0.684 15.977 1 90.06 28 ILE B C 1
ATOM 3856 O O . ILE B 1 28 ? -42.344 0.302 15.602 1 90.06 28 ILE B O 1
ATOM 3860 N N . CYS B 1 29 ? -43.688 1.851 16.438 1 92.06 29 CYS B N 1
ATOM 3861 C CA . CYS B 1 29 ? -42.625 2.865 16.406 1 92.06 29 CYS B CA 1
ATOM 3862 C C . CYS B 1 29 ? -41.5 2.514 17.344 1 92.06 29 CYS B C 1
ATOM 3864 O O . CYS B 1 29 ? -40.344 2.836 17.078 1 92.06 29 CYS B O 1
ATOM 3866 N N . SER B 1 30 ? -41.812 1.837 18.406 1 92.25 30 SER B N 1
ATOM 3867 C CA . SER B 1 30 ? -40.75 1.408 19.312 1 92.25 30 SER B CA 1
ATOM 3868 C C . SER B 1 30 ? -39.844 0.393 18.641 1 92.25 30 SER B C 1
ATOM 3870 O O . SER B 1 30 ? -38.625 0.356 18.938 1 92.25 30 SER B O 1
ATOM 3872 N N . ARG B 1 31 ? -40.344 -0.425 17.766 1 90.12 31 ARG B N 1
ATOM 3873 C CA . ARG B 1 31 ? -39.531 -1.372 17.031 1 90.12 31 ARG B CA 1
ATOM 3874 C C . ARG B 1 31 ? -38.562 -0.647 16.078 1 90.12 31 ARG B C 1
ATOM 3876 O O . ARG B 1 31 ? -37.406 -1.008 15.961 1 90.12 31 ARG B O 1
ATOM 3883 N N . PHE B 1 32 ? -39.062 0.386 15.461 1 91 32 PHE B N 1
ATOM 3884 C CA . PHE B 1 32 ? -38.25 1.151 14.539 1 91 32 PHE B CA 1
ATOM 3885 C C . PHE B 1 32 ? -37.156 1.922 15.289 1 91 32 PHE B C 1
ATOM 3887 O O . PHE B 1 32 ? -36.062 2.102 14.781 1 91 32 PHE B O 1
ATOM 3894 N N . GLU B 1 33 ? -37.531 2.326 16.438 1 90.56 33 GLU B N 1
ATOM 3895 C CA . GLU B 1 33 ? -36.531 2.984 17.281 1 90.56 33 GLU B CA 1
ATOM 3896 C C . GLU B 1 33 ? -35.406 2.02 17.656 1 90.56 33 GLU B C 1
ATOM 3898 O O . GLU B 1 33 ? -34.25 2.396 17.688 1 90.56 33 GLU B O 1
ATOM 3903 N N . SER B 1 34 ? -35.812 0.79 17.984 1 91.69 34 SER B N 1
ATOM 3904 C CA . SER B 1 34 ? -34.812 -0.23 18.312 1 91.69 34 SER B CA 1
ATOM 3905 C C . SER B 1 34 ? -33.906 -0.519 17.141 1 91.69 34 SER B C 1
ATOM 3907 O O . SER B 1 34 ? -32.688 -0.671 17.312 1 91.69 34 SER B O 1
ATOM 3909 N N . VAL B 1 35 ? -34.438 -0.55 15.977 1 91.75 35 VAL B N 1
ATOM 3910 C CA . VAL B 1 35 ? -33.656 -0.785 14.758 1 91.75 35 VAL B CA 1
ATOM 3911 C C . VAL B 1 35 ? -32.688 0.376 14.523 1 91.75 35 VAL B C 1
ATOM 3913 O O . VAL B 1 35 ? -31.531 0.164 14.195 1 91.75 35 VAL B O 1
ATOM 3916 N N . SER B 1 36 ? -33.188 1.524 14.727 1 91.25 36 SER B N 1
ATOM 3917 C CA . SER B 1 36 ? -32.375 2.717 14.555 1 91.25 36 SER B CA 1
ATOM 3918 C C . SER B 1 36 ? -31.172 2.713 15.508 1 91.25 36 SER B C 1
ATOM 3920 O O . SER B 1 36 ? -30.047 3.041 15.117 1 91.25 36 SER B O 1
ATOM 3922 N N . THR B 1 37 ? -31.453 2.322 16.703 1 92.25 37 THR B N 1
ATOM 3923 C CA . THR B 1 37 ? -30.391 2.268 17.703 1 92.25 37 THR B CA 1
ATOM 3924 C C . THR B 1 37 ? -29.328 1.248 17.312 1 92.25 37 THR B C 1
ATOM 3926 O O . THR B 1 37 ? -28.141 1.503 17.453 1 92.25 37 THR B O 1
ATOM 3929 N N . LYS B 1 38 ? -29.766 0.129 16.797 1 93.44 38 LYS B N 1
ATOM 3930 C CA . LYS B 1 38 ? -28.812 -0.897 16.375 1 93.44 38 LYS B CA 1
ATOM 3931 C C . LYS B 1 38 ? -27.953 -0.399 15.219 1 93.44 38 LYS B C 1
ATOM 3933 O O . LYS B 1 38 ? -26.766 -0.723 15.141 1 93.44 38 LYS B O 1
ATOM 3938 N N . PHE B 1 39 ? -28.5 0.404 14.352 1 93.31 39 PHE B N 1
ATOM 3939 C CA . PHE B 1 39 ? -27.734 0.961 13.234 1 93.31 39 PHE B CA 1
ATOM 3940 C C . PHE B 1 39 ? -26.703 1.959 13.734 1 93.31 39 PHE B C 1
ATOM 3942 O O . PHE B 1 39 ? -25.578 2.004 13.219 1 93.31 39 PHE B O 1
ATOM 3949 N N . VAL B 1 40 ? -27.094 2.762 14.711 1 93.19 40 VAL B N 1
ATOM 3950 C CA . VAL B 1 40 ? -26.156 3.729 15.273 1 93.19 40 VAL B CA 1
ATOM 3951 C C . VAL B 1 40 ? -24.984 2.996 15.898 1 93.19 40 VAL B C 1
ATOM 3953 O O . VAL B 1 40 ? -23.828 3.35 15.648 1 93.19 40 VAL B O 1
ATOM 3956 N N . ASP B 1 41 ? -25.234 1.936 16.656 1 95.31 41 ASP B N 1
ATOM 3957 C CA . ASP B 1 41 ? -24.188 1.141 17.297 1 95.31 41 ASP B CA 1
ATOM 3958 C C . ASP B 1 41 ? -23.266 0.525 16.25 1 95.31 41 ASP B C 1
ATOM 3960 O O . ASP B 1 41 ? -22.047 0.564 16.391 1 95.31 41 ASP B O 1
ATOM 3964 N N . THR B 1 42 ? -23.875 -0.034 15.234 1 96.06 42 THR B N 1
ATOM 3965 C CA . THR B 1 42 ? -23.109 -0.667 14.164 1 96.06 42 THR B CA 1
ATOM 3966 C C . THR B 1 42 ? -22.234 0.355 13.453 1 96.06 42 THR B C 1
ATOM 3968 O O . THR B 1 42 ? -21.062 0.074 13.133 1 96.06 42 THR B O 1
ATOM 3971 N N . THR B 1 43 ? -22.797 1.493 13.25 1 96.38 43 THR B N 1
ATOM 3972 C CA . THR B 1 43 ? -22.047 2.557 12.586 1 96.38 43 THR B CA 1
ATOM 3973 C C . THR B 1 43 ? -20.797 2.92 13.383 1 96.38 43 THR B C 1
ATOM 3975 O O . THR B 1 43 ? -19.703 3.037 12.82 1 96.38 43 THR B O 1
ATOM 3978 N N . TYR B 1 44 ? -20.859 3.055 14.711 1 96.25 44 TYR B N 1
ATOM 3979 C CA . TYR B 1 44 ? -19.719 3.35 15.562 1 96.25 44 TYR B CA 1
ATOM 3980 C C . TYR B 1 44 ? -18.656 2.256 15.445 1 96.25 44 TYR B C 1
ATOM 3982 O O . TYR B 1 44 ? -17.469 2.547 15.352 1 96.25 44 TYR B O 1
ATOM 3990 N N . ALA B 1 45 ? -19.156 1.035 15.445 1 97.12 45 ALA B N 1
ATOM 3991 C CA . ALA B 1 45 ? -18.219 -0.086 15.398 1 97.12 45 ALA B CA 1
ATOM 3992 C C . ALA B 1 45 ? -17.469 -0.129 14.07 1 97.12 45 ALA B C 1
ATOM 3994 O O . ALA B 1 45 ? -16.25 -0.3 14.047 1 97.12 45 ALA B O 1
ATOM 3995 N N . VAL B 1 46 ? -18.203 0.037 12.938 1 97.75 46 VAL B N 1
ATOM 3996 C CA . VAL B 1 46 ? -17.625 -0.022 11.602 1 97.75 46 VAL B CA 1
ATOM 3997 C C . VAL B 1 46 ? -16.656 1.14 11.414 1 97.75 46 VAL B C 1
ATOM 3999 O O . VAL B 1 46 ? -15.516 0.939 10.984 1 97.75 46 VAL B O 1
ATOM 4002 N N . ASP B 1 47 ? -16.984 2.297 11.82 1 97.94 47 ASP B N 1
ATOM 4003 C CA . ASP B 1 47 ? -16.172 3.494 11.625 1 97.94 47 ASP B CA 1
ATOM 4004 C C . ASP B 1 47 ? -14.922 3.453 12.484 1 97.94 47 ASP B C 1
ATOM 4006 O O . ASP B 1 47 ? -13.836 3.824 12.031 1 97.94 47 ASP B O 1
ATOM 4010 N N . ASN B 1 48 ? -15.055 2.998 13.727 1 97.31 48 ASN B N 1
ATOM 4011 C CA . ASN B 1 48 ? -13.883 2.957 14.586 1 97.31 48 ASN B CA 1
ATOM 4012 C C . ASN B 1 48 ? -12.914 1.854 14.172 1 97.31 48 ASN B C 1
ATOM 4014 O O . ASN B 1 48 ? -11.695 2.002 14.32 1 97.31 48 ASN B O 1
ATOM 4018 N N . THR B 1 49 ? -13.445 0.742 13.633 1 97.56 49 THR B N 1
ATOM 4019 C CA . THR B 1 49 ? -12.562 -0.282 13.078 1 97.56 49 THR B CA 1
ATOM 4020 C C . THR B 1 49 ? -11.734 0.282 11.93 1 97.56 49 THR B C 1
ATOM 4022 O O . THR B 1 49 ? -10.516 0.11 11.898 1 97.56 49 THR B O 1
ATOM 4025 N N . TYR B 1 50 ? -12.438 0.978 11.047 1 98.19 50 TYR B N 1
ATOM 4026 C CA . TYR B 1 50 ? -11.766 1.601 9.914 1 98.19 50 TYR B CA 1
ATOM 4027 C C . TYR B 1 50 ? -10.703 2.586 10.383 1 98.19 50 TYR B C 1
ATOM 4029 O O . TYR B 1 50 ? -9.57 2.566 9.898 1 98.19 50 TYR B O 1
ATOM 4037 N N . LEU B 1 51 ? -10.977 3.414 11.344 1 98.31 51 LEU B N 1
ATOM 4038 C CA . LEU B 1 51 ? -10.086 4.465 11.82 1 98.31 51 LEU B CA 1
ATOM 4039 C C . LEU B 1 51 ? -8.875 3.871 12.531 1 98.31 51 LEU B C 1
ATOM 4041 O O . LEU B 1 51 ? -7.742 4.301 12.305 1 98.31 51 LEU B O 1
ATOM 4045 N N . LEU B 1 52 ? -9.102 2.885 13.414 1 97.94 52 LEU B N 1
ATOM 4046 C CA . LEU B 1 52 ? -8.016 2.273 14.172 1 97.94 52 LEU B CA 1
ATOM 4047 C C . LEU B 1 52 ? -7.023 1.584 13.242 1 97.94 52 LEU B C 1
ATOM 4049 O O . LEU B 1 52 ? -5.812 1.746 13.391 1 97.94 52 LEU B O 1
ATOM 4053 N N . PHE B 1 53 ? -7.504 0.91 12.25 1 97.75 53 PHE B N 1
ATOM 4054 C CA . PHE B 1 53 ? -6.598 0.24 11.328 1 97.75 53 PHE B CA 1
ATOM 4055 C C . PHE B 1 53 ? -5.828 1.257 10.492 1 97.75 53 PHE B C 1
ATOM 4057 O O . PHE B 1 53 ? -4.656 1.045 10.172 1 97.75 53 PHE B O 1
ATOM 4064 N N . SER B 1 54 ? -6.504 2.311 10.117 1 98.56 54 SER B N 1
ATOM 4065 C CA . SER B 1 54 ? -5.801 3.387 9.43 1 98.56 54 SER B CA 1
ATOM 4066 C C . SER B 1 54 ? -4.688 3.969 10.297 1 98.56 54 SER B C 1
ATOM 4068 O O . SER B 1 54 ? -3.582 4.215 9.812 1 98.56 54 SER B O 1
ATOM 4070 N N . ALA B 1 55 ? -4.957 4.145 11.617 1 98.44 55 ALA B N 1
ATOM 4071 C CA . ALA B 1 55 ? -3.963 4.668 12.555 1 98.44 55 ALA B CA 1
ATOM 4072 C C . ALA B 1 55 ? -2.754 3.742 12.641 1 98.44 55 ALA B C 1
ATOM 4074 O O . ALA B 1 55 ? -1.611 4.207 12.688 1 98.44 55 ALA B O 1
ATOM 4075 N N . TYR B 1 56 ? -3.025 2.447 12.695 1 98.38 56 TYR B N 1
ATOM 4076 C CA . TYR B 1 56 ? -1.948 1.467 12.758 1 98.38 56 TYR B CA 1
ATOM 4077 C C . TYR B 1 56 ? -1.066 1.544 11.516 1 98.38 56 TYR B C 1
ATOM 4079 O O . TYR B 1 56 ? 0.159 1.433 11.609 1 98.38 56 TYR B O 1
ATOM 4087 N N . LEU B 1 57 ? -1.679 1.723 10.359 1 98.44 57 LEU B N 1
ATOM 4088 C CA . LEU B 1 57 ? -0.923 1.859 9.117 1 98.44 57 LEU B CA 1
ATOM 4089 C C . LEU B 1 57 ? -0.089 3.137 9.133 1 98.44 57 LEU B C 1
ATOM 4091 O O . LEU B 1 57 ? 1.063 3.135 8.688 1 98.44 57 LEU B O 1
ATOM 4095 N N . VAL B 1 58 ? -0.649 4.266 9.609 1 98.44 58 VAL B N 1
ATOM 4096 C CA . VAL B 1 58 ? 0.125 5.5 9.703 1 98.44 58 VAL B CA 1
ATOM 4097 C C . VAL B 1 58 ? 1.329 5.281 10.617 1 98.44 58 VAL B C 1
ATOM 4099 O O . VAL B 1 58 ? 2.434 5.742 10.32 1 98.44 58 VAL B O 1
ATOM 4102 N N . PHE B 1 59 ? 1.147 4.562 11.703 1 98 59 PHE B N 1
ATOM 4103 C CA . PHE B 1 59 ? 2.252 4.312 12.617 1 98 59 PHE B CA 1
ATOM 4104 C C . PHE B 1 59 ? 3.35 3.504 11.938 1 98 59 PHE B C 1
ATOM 4106 O O . PHE B 1 59 ? 4.531 3.674 12.234 1 98 59 PHE B O 1
ATOM 4113 N N . ALA B 1 60 ? 2.998 2.65 11.023 1 97.25 60 ALA B N 1
ATOM 4114 C CA . ALA B 1 60 ? 3.988 1.874 10.281 1 97.25 60 ALA B CA 1
ATOM 4115 C C . ALA B 1 60 ? 4.949 2.789 9.531 1 97.25 60 ALA B C 1
ATOM 4117 O O . ALA B 1 60 ? 6.078 2.398 9.227 1 97.25 60 ALA B O 1
ATOM 4118 N N . MET B 1 61 ? 4.555 3.992 9.266 1 97.5 61 MET B N 1
ATOM 4119 C CA . MET B 1 61 ? 5.422 4.961 8.602 1 97.5 61 MET B CA 1
ATOM 4120 C C . MET B 1 61 ? 6.629 5.293 9.477 1 97.5 61 MET B C 1
ATOM 4122 O O . MET B 1 61 ? 7.699 5.617 8.961 1 97.5 61 MET B O 1
ATOM 4126 N N . GLN B 1 62 ? 6.43 5.164 10.805 1 96.44 62 GLN B N 1
ATOM 4127 C CA . GLN B 1 62 ? 7.562 5.395 11.695 1 96.44 62 GLN B CA 1
ATOM 4128 C C . GLN B 1 62 ? 8.656 4.359 11.469 1 96.44 62 GLN B C 1
ATOM 4130 O O . GLN B 1 62 ? 9.844 4.684 11.516 1 96.44 62 GLN B O 1
ATOM 4135 N N . LEU B 1 63 ? 8.219 3.127 11.219 1 96 63 LEU B N 1
ATOM 4136 C CA . LEU B 1 63 ? 9.172 2.086 10.844 1 96 63 LEU B CA 1
ATOM 4137 C C . LEU B 1 63 ? 9.867 2.432 9.531 1 96 63 LEU B C 1
ATOM 4139 O O . LEU B 1 63 ? 11.086 2.26 9.406 1 96 63 LEU B O 1
ATOM 4143 N N . GLY B 1 64 ? 9.086 2.906 8.602 1 97.31 64 GLY B N 1
ATOM 4144 C CA . GLY B 1 64 ? 9.633 3.295 7.312 1 97.31 64 GLY B CA 1
ATOM 4145 C C . GLY B 1 64 ? 10.633 4.434 7.406 1 97.31 64 GLY B C 1
ATOM 4146 O O . GLY B 1 64 ? 11.695 4.387 6.789 1 97.31 64 GLY B O 1
ATOM 4147 N N . PHE B 1 65 ? 10.359 5.41 8.227 1 96.25 65 PHE B N 1
ATOM 4148 C CA . PHE B 1 65 ? 11.266 6.539 8.43 1 96.25 65 PHE B CA 1
ATOM 4149 C C . PHE B 1 65 ? 12.57 6.078 9.055 1 96.25 65 PHE B C 1
ATOM 4151 O O . PHE B 1 65 ? 13.648 6.535 8.656 1 96.25 65 PHE B O 1
ATOM 4158 N N . ALA B 1 66 ? 12.438 5.223 10.008 1 96.62 66 ALA B N 1
ATOM 4159 C CA . ALA B 1 66 ? 13.633 4.719 10.68 1 96.62 66 ALA B CA 1
ATOM 4160 C C . ALA B 1 66 ? 14.57 4.031 9.695 1 96.62 66 ALA B C 1
ATOM 4162 O O . ALA B 1 66 ? 15.773 4.297 9.688 1 96.62 66 ALA B O 1
ATOM 4163 N N . MET B 1 67 ? 14.016 3.221 8.812 1 97.56 67 MET B N 1
ATOM 4164 C CA . MET B 1 67 ? 14.836 2.492 7.848 1 97.56 67 MET B CA 1
ATOM 4165 C C . MET B 1 67 ? 15.375 3.432 6.773 1 97.56 67 MET B C 1
ATOM 4167 O O . MET B 1 67 ? 16.547 3.369 6.422 1 97.56 67 MET B O 1
ATOM 4171 N N . LEU B 1 68 ? 14.531 4.293 6.285 1 97 68 LEU B N 1
ATOM 4172 C CA . LEU B 1 68 ? 14.93 5.254 5.262 1 97 68 LEU B CA 1
ATOM 4173 C C . LEU B 1 68 ? 16.062 6.145 5.773 1 97 68 LEU B C 1
ATOM 4175 O O . LEU B 1 68 ? 17.062 6.344 5.078 1 97 68 LEU B O 1
ATOM 4179 N N . CYS B 1 69 ? 15.945 6.625 6.996 1 95.88 69 CYS B N 1
ATOM 4180 C CA . CYS B 1 69 ? 16.953 7.504 7.574 1 95.88 69 CYS B CA 1
ATOM 4181 C C . CYS B 1 69 ? 18.25 6.754 7.832 1 95.88 69 CYS B C 1
ATOM 4183 O O . CYS B 1 69 ? 19.344 7.242 7.504 1 95.88 69 CYS B O 1
ATOM 4185 N N . ALA B 1 70 ? 18.078 5.566 8.375 1 95.62 70 ALA B N 1
ATOM 4186 C CA . ALA B 1 70 ? 19.266 4.758 8.641 1 95.62 70 ALA B CA 1
ATOM 4187 C C . ALA B 1 70 ? 20.047 4.469 7.355 1 95.62 70 ALA B C 1
ATOM 4189 O O . ALA B 1 70 ? 21.266 4.613 7.309 1 95.62 70 ALA B O 1
ATOM 4190 N N . GLY B 1 71 ? 19.328 4.141 6.355 1 96.12 71 GLY B N 1
ATOM 4191 C CA . GLY B 1 71 ? 19.984 3.807 5.102 1 96.12 71 GLY B CA 1
ATOM 4192 C C . GLY B 1 71 ? 20.594 5.008 4.414 1 96.12 71 GLY B C 1
ATOM 4193 O O . GLY B 1 71 ? 21.578 4.871 3.666 1 96.12 71 GLY B O 1
ATOM 4194 N N . SER B 1 72 ? 20.141 6.203 4.703 1 94.81 72 SER B N 1
ATOM 4195 C CA . SER B 1 72 ? 20.531 7.414 3.982 1 94.81 72 SER B CA 1
ATOM 4196 C C . SER B 1 72 ? 21.688 8.125 4.672 1 94.81 72 SER B C 1
ATOM 4198 O O . SER B 1 72 ? 22.188 9.141 4.176 1 94.81 72 SER B O 1
ATOM 4200 N N . VAL B 1 73 ? 22.141 7.633 5.805 1 94.25 73 VAL B N 1
ATOM 4201 C CA . VAL B 1 73 ? 23.266 8.25 6.5 1 94.25 73 VAL B CA 1
ATOM 4202 C C . VAL B 1 73 ? 24.469 7.312 6.465 1 94.25 73 VAL B C 1
ATOM 4204 O O . VAL B 1 73 ? 24.344 6.129 6.145 1 94.25 73 VAL B O 1
ATOM 4207 N N . ARG B 1 74 ? 25.688 7.887 6.809 1 93.31 74 ARG B N 1
ATOM 4208 C CA . ARG B 1 74 ? 26.906 7.082 6.887 1 93.31 74 ARG B CA 1
ATOM 4209 C C . ARG B 1 74 ? 26.812 6.062 8.016 1 93.31 74 ARG B C 1
ATOM 4211 O O . ARG B 1 74 ? 26.203 6.332 9.055 1 93.31 74 ARG B O 1
ATOM 4218 N N . ALA B 1 75 ? 27.375 4.949 7.871 1 92.75 75 ALA B N 1
ATOM 4219 C CA . ALA B 1 75 ? 27.266 3.811 8.781 1 92.75 75 ALA B CA 1
ATOM 4220 C C . ALA B 1 75 ? 27.641 4.207 10.203 1 92.75 75 ALA B C 1
ATOM 4222 O O . ALA B 1 75 ? 27.047 3.711 11.164 1 92.75 75 ALA B O 1
ATOM 4223 N N . LYS B 1 76 ? 28.578 5.086 10.367 1 91.69 76 LYS B N 1
ATOM 4224 C CA . LYS B 1 76 ? 29.109 5.477 11.672 1 91.69 76 LYS B CA 1
ATOM 4225 C C . LYS B 1 76 ? 28.094 6.281 12.461 1 91.69 76 LYS B C 1
ATOM 4227 O O . LYS B 1 76 ? 28.312 6.602 13.633 1 91.69 76 LYS B O 1
ATOM 4232 N N . ASN B 1 77 ? 26.875 6.598 11.867 1 93.75 77 ASN B N 1
ATOM 4233 C CA . ASN B 1 77 ? 25.844 7.398 12.523 1 93.75 77 ASN B CA 1
ATOM 4234 C C . ASN B 1 77 ? 24.531 6.637 12.625 1 93.75 77 ASN B C 1
ATOM 4236 O O . ASN B 1 77 ? 23.5 7.219 12.945 1 93.75 77 ASN B O 1
ATOM 4240 N N . THR B 1 78 ? 24.516 5.363 12.352 1 93.75 78 THR B N 1
ATOM 4241 C CA . THR B 1 78 ? 23.312 4.555 12.219 1 93.75 78 THR B CA 1
ATOM 4242 C C . THR B 1 78 ? 22.609 4.41 13.57 1 93.75 78 THR B C 1
ATOM 4244 O O . THR B 1 78 ? 21.391 4.574 13.656 1 93.75 78 THR B O 1
ATOM 4247 N N . MET B 1 79 ? 23.328 4.16 14.617 1 92.19 79 MET B N 1
ATOM 4248 C CA . MET B 1 79 ? 22.719 4.004 15.938 1 92.19 79 MET B CA 1
ATOM 4249 C C . MET B 1 79 ? 22.031 5.289 16.375 1 92.19 79 MET B C 1
ATOM 4251 O O . MET B 1 79 ? 20.938 5.242 16.938 1 92.19 79 MET B O 1
ATOM 4255 N N . ASN B 1 80 ? 22.656 6.328 16.125 1 91.88 80 ASN B N 1
ATOM 4256 C CA . ASN B 1 80 ? 22.109 7.621 16.516 1 91.88 80 ASN B CA 1
ATOM 4257 C C . ASN B 1 80 ? 20.766 7.895 15.844 1 91.88 80 ASN B C 1
ATOM 4259 O O . ASN B 1 80 ? 19.797 8.25 16.516 1 91.88 80 ASN B O 1
ATOM 4263 N N . ILE B 1 81 ? 20.75 7.766 14.57 1 92.38 81 ILE B N 1
ATOM 4264 C CA . ILE B 1 81 ? 19.531 8.102 13.828 1 92.38 81 ILE B CA 1
ATOM 4265 C C . ILE B 1 81 ? 18.422 7.117 14.18 1 92.38 81 ILE B C 1
ATOM 4267 O O . ILE B 1 81 ? 17.25 7.488 14.219 1 92.38 81 ILE B O 1
ATOM 4271 N N . MET B 1 82 ? 18.719 5.855 14.422 1 92.75 82 MET B N 1
ATOM 4272 C CA . MET B 1 82 ? 17.719 4.863 14.812 1 92.75 82 MET B CA 1
ATOM 4273 C C . MET B 1 82 ? 17.125 5.203 16.172 1 92.75 82 MET B C 1
ATOM 4275 O O . MET B 1 82 ? 15.914 5.113 16.359 1 92.75 82 MET B O 1
ATOM 4279 N N . LEU B 1 83 ? 17.984 5.555 17.078 1 91.5 83 LEU B N 1
ATOM 4280 C CA . LEU B 1 83 ? 17.5 5.922 18.406 1 91.5 83 LEU B CA 1
ATOM 4281 C C . LEU B 1 83 ? 16.609 7.156 18.344 1 91.5 83 LEU B C 1
ATOM 4283 O O . LEU B 1 83 ? 15.578 7.223 19.016 1 91.5 83 LEU B O 1
ATOM 4287 N N . THR B 1 84 ? 17 8.094 17.594 1 91.19 84 THR B N 1
ATOM 4288 C CA . THR B 1 84 ? 16.219 9.32 17.453 1 91.19 84 THR B CA 1
ATOM 4289 C C . THR B 1 84 ? 14.828 9.008 16.906 1 91.19 84 THR B C 1
ATOM 4291 O O . THR B 1 84 ? 13.844 9.633 17.312 1 91.19 84 THR B O 1
ATOM 4294 N N . ASN B 1 85 ? 14.719 8.141 16 1 92.94 85 ASN B N 1
ATOM 4295 C CA . ASN B 1 85 ? 13.422 7.762 15.445 1 92.94 85 ASN B CA 1
ATOM 4296 C C . ASN B 1 85 ? 12.531 7.121 16.5 1 92.94 85 ASN B C 1
ATOM 4298 O O . ASN B 1 85 ? 11.336 7.414 16.562 1 92.94 85 ASN B O 1
ATOM 4302 N N . VAL B 1 86 ? 13.086 6.277 17.344 1 93.62 86 VAL B N 1
ATOM 4303 C CA . VAL B 1 86 ? 12.336 5.656 18.438 1 93.62 86 VAL B CA 1
ATOM 4304 C C . VAL B 1 86 ? 11.852 6.727 19.406 1 93.62 86 VAL B C 1
ATOM 4306 O O . VAL B 1 86 ? 10.695 6.715 19.844 1 93.62 86 VAL B O 1
ATOM 4309 N N . LEU B 1 87 ? 12.688 7.594 19.688 1 90.5 87 LEU B N 1
ATOM 4310 C CA . LEU B 1 87 ? 12.375 8.617 20.672 1 90.5 87 LEU B CA 1
ATOM 4311 C C . LEU B 1 87 ? 11.383 9.633 20.125 1 90.5 87 LEU B C 1
ATOM 4313 O O . LEU B 1 87 ? 10.578 10.195 20.859 1 90.5 87 LEU B O 1
ATOM 4317 N N . ASP B 1 88 ? 11.484 9.891 18.812 1 92.19 88 ASP B N 1
ATOM 4318 C CA . ASP B 1 88 ? 10.477 10.734 18.188 1 92.19 88 ASP B CA 1
ATOM 4319 C C . ASP B 1 88 ? 9.07 10.203 18.469 1 92.19 88 ASP B C 1
ATOM 4321 O O . ASP B 1 88 ? 8.164 10.969 18.812 1 92.19 88 ASP B O 1
ATOM 4325 N N . ALA B 1 89 ? 8.922 8.938 18.344 1 94.06 89 ALA B N 1
ATOM 4326 C CA . ALA B 1 89 ? 7.629 8.312 18.578 1 94.06 89 ALA B CA 1
ATOM 4327 C C . ALA B 1 89 ? 7.246 8.375 20.062 1 94.06 89 ALA B C 1
ATOM 4329 O O . ALA B 1 89 ? 6.102 8.68 20.406 1 94.06 89 ALA B O 1
ATOM 4330 N N . ALA B 1 90 ? 8.227 8.141 20.922 1 95.44 90 ALA B N 1
ATOM 4331 C CA . ALA B 1 90 ? 7.973 8.086 22.359 1 95.44 90 ALA B CA 1
ATOM 4332 C C . ALA B 1 90 ? 7.684 9.469 22.922 1 95.44 90 ALA B C 1
ATOM 4334 O O . ALA B 1 90 ? 6.688 9.672 23.625 1 95.44 90 ALA B O 1
ATOM 4335 N N . THR B 1 91 ? 8.531 10.406 22.562 1 95.75 91 THR B N 1
ATOM 4336 C CA . THR B 1 91 ? 8.352 11.781 23.047 1 95.75 91 THR B CA 1
ATOM 4337 C C . THR B 1 91 ? 7.09 12.398 22.453 1 95.75 91 THR B C 1
ATOM 4339 O O . THR B 1 91 ? 6.328 13.062 23.156 1 95.75 91 THR B O 1
ATOM 4342 N N . GLY B 1 92 ? 6.902 12.164 21.188 1 96.75 92 GLY B N 1
ATOM 4343 C CA . GLY B 1 92 ? 5.691 12.656 20.547 1 96.75 92 GLY B CA 1
ATOM 4344 C C . GLY B 1 92 ? 4.422 12.117 21.172 1 96.75 92 GLY B C 1
ATOM 4345 O O . GLY B 1 92 ? 3.402 12.812 21.219 1 96.75 92 GLY B O 1
ATOM 4346 N N . GLY B 1 93 ? 4.5 10.844 21.672 1 97.06 93 GLY B N 1
ATOM 4347 C CA . GLY B 1 93 ? 3.348 10.258 22.344 1 97.06 93 GLY B CA 1
ATOM 4348 C C . GLY B 1 93 ? 2.973 10.977 23.625 1 97.06 93 GLY B C 1
ATOM 4349 O O . GLY B 1 93 ? 1.803 11.289 23.844 1 97.06 93 GLY B O 1
ATOM 4350 N N . ILE B 1 94 ? 3.957 11.305 24.375 1 97.81 94 ILE B N 1
ATOM 4351 C CA . ILE B 1 94 ? 3.709 11.914 25.672 1 97.81 94 ILE B CA 1
ATOM 4352 C C . ILE B 1 94 ? 3.318 13.383 25.5 1 97.81 94 ILE B C 1
ATOM 4354 O O . ILE B 1 94 ? 2.322 13.844 26.062 1 97.81 94 ILE B O 1
ATOM 4358 N N . PHE B 1 95 ? 4.008 14.125 24.672 1 98.25 95 PHE B N 1
ATOM 4359 C CA . PHE B 1 95 ? 3.771 15.562 24.562 1 98.25 95 PHE B CA 1
ATOM 4360 C C . PHE B 1 95 ? 2.492 15.836 23.781 1 98.25 95 PHE B C 1
ATOM 4362 O O . PHE B 1 95 ? 1.794 16.812 24.047 1 98.25 95 PHE B O 1
ATOM 4369 N N . TYR B 1 96 ? 2.219 15 22.828 1 98.44 96 TYR B N 1
ATOM 4370 C CA . TYR B 1 96 ? 0.943 15.172 22.141 1 98.44 96 TYR B CA 1
ATOM 4371 C C . TYR B 1 96 ? -0.223 14.852 23.062 1 98.44 96 TYR B C 1
ATOM 4373 O O . TYR B 1 96 ? -1.282 15.477 22.984 1 98.44 96 TYR B O 1
ATOM 4381 N N . TYR B 1 97 ? -0.043 13.875 23.969 1 98.06 97 TYR B N 1
ATOM 4382 C CA . TYR B 1 97 ? -1.06 13.5 24.938 1 98.06 97 TYR B CA 1
ATOM 4383 C C . TYR B 1 97 ? -1.292 14.617 25.938 1 98.06 97 TYR B C 1
ATOM 4385 O O . TYR B 1 97 ? -2.436 14.992 26.219 1 98.06 97 TYR B O 1
ATOM 4393 N N . VAL B 1 98 ? -0.186 15.18 26.422 1 98 98 VAL B N 1
ATOM 4394 C CA . VAL B 1 98 ? -0.295 16.156 27.5 1 98 98 VAL B CA 1
ATOM 4395 C C . VAL B 1 98 ? -0.76 17.5 26.938 1 98 98 VAL B C 1
ATOM 4397 O O . VAL B 1 98 ? -1.599 18.172 27.531 1 98 98 VAL B O 1
ATOM 4400 N N . PHE B 1 99 ? -0.221 17.922 25.703 1 97.94 99 PHE B N 1
ATOM 4401 C CA . PHE B 1 99 ? -0.463 19.281 25.234 1 97.94 99 PHE B CA 1
ATOM 4402 C C . PHE B 1 99 ? -1.048 19.266 23.828 1 97.94 99 PHE B C 1
ATOM 4404 O O . PHE B 1 99 ? -2.041 19.938 23.547 1 97.94 99 PHE B O 1
ATOM 4411 N N . GLY B 1 100 ? -0.506 18.469 22.938 1 98.5 100 GLY B N 1
ATOM 4412 C CA . GLY B 1 100 ? -0.694 18.578 21.5 1 98.5 100 GLY B CA 1
ATOM 4413 C C . GLY B 1 100 ? -2.145 18.438 21.078 1 98.5 100 GLY B C 1
ATOM 4414 O O . GLY B 1 100 ? -2.672 19.297 20.359 1 98.5 100 GLY B O 1
ATOM 4415 N N . PHE B 1 101 ? -2.771 17.359 21.594 1 98.25 101 PHE B N 1
ATOM 4416 C CA . PHE B 1 101 ? -4.148 17.125 21.172 1 98.25 101 PHE B CA 1
ATOM 4417 C C . PHE B 1 101 ? -5.051 18.281 21.609 1 98.25 101 PHE B C 1
ATOM 4419 O O . PHE B 1 101 ? -5.914 18.719 20.844 1 98.25 101 PHE B O 1
ATOM 4426 N N . ALA B 1 102 ? -4.883 18.766 22.828 1 97.81 102 ALA B N 1
ATOM 4427 C CA . ALA B 1 102 ? -5.676 19.859 23.375 1 97.81 102 ALA B CA 1
ATOM 4428 C C . ALA B 1 102 ? -5.523 21.125 22.531 1 97.81 102 ALA B C 1
ATOM 4430 O O . ALA B 1 102 ? -6.512 21.781 22.203 1 97.81 102 ALA B O 1
ATOM 4431 N N . LEU B 1 103 ? -4.336 21.422 22.141 1 98.44 103 LEU B N 1
ATOM 4432 C CA . LEU B 1 103 ? -4.051 22.625 21.375 1 98.44 103 LEU B CA 1
ATOM 4433 C C . LEU B 1 103 ? -4.547 22.5 19.938 1 98.44 103 LEU B C 1
ATOM 4435 O O . LEU B 1 103 ? -4.898 23.5 19.312 1 98.44 103 LEU B O 1
ATOM 4439 N N . ALA B 1 104 ? -4.695 21.312 19.469 1 98.5 104 ALA B N 1
ATOM 4440 C CA . ALA B 1 104 ? -5.105 21.062 18.094 1 98.5 104 ALA B CA 1
ATOM 4441 C C . ALA B 1 104 ? -6.625 21.016 17.969 1 98.5 104 ALA B C 1
ATOM 4443 O O . ALA B 1 104 ? -7.203 21.609 17.062 1 98.5 104 ALA B O 1
ATOM 4444 N N . PHE B 1 105 ? -7.312 20.328 18.969 1 97.31 105 PHE B N 1
ATOM 4445 C CA . PHE B 1 105 ? -8.711 20 18.734 1 97.31 105 PHE B CA 1
ATOM 4446 C C . PHE B 1 105 ? -9.547 20.312 19.969 1 97.31 105 PHE B C 1
ATOM 4448 O O . PHE B 1 105 ? -10.742 20.016 20.016 1 97.31 105 PHE B O 1
ATOM 4455 N N . GLY B 1 106 ? -8.953 20.875 21.031 1 95.75 106 GLY B N 1
ATOM 4456 C CA . GLY B 1 106 ? -9.664 21.141 22.266 1 95.75 106 GLY B CA 1
ATOM 4457 C C . GLY B 1 106 ? -10.773 22.172 22.109 1 95.75 106 GLY B C 1
ATOM 4458 O O . GLY B 1 106 ? -10.547 23.359 22.297 1 95.75 106 GLY B O 1
ATOM 4459 N N . THR B 1 107 ? -11.977 21.734 21.828 1 90.19 107 THR B N 1
ATOM 4460 C CA . THR B 1 107 ? -13.133 22.609 21.641 1 90.19 107 THR B CA 1
ATOM 4461 C C . THR B 1 107 ? -13.977 22.656 22.906 1 90.19 107 THR B C 1
ATOM 4463 O O . THR B 1 107 ? -14.031 21.688 23.672 1 90.19 107 THR B O 1
ATOM 4466 N N . PRO B 1 108 ? -14.672 23.719 23.141 1 91.06 108 PRO B N 1
ATOM 4467 C CA . PRO B 1 108 ? -14.688 24.969 22.375 1 91.06 108 PRO B CA 1
ATOM 4468 C C . PRO B 1 108 ? -13.352 25.719 22.453 1 91.06 108 PRO B C 1
ATOM 4470 O O . PRO B 1 108 ? -12.617 25.578 23.438 1 91.06 108 PRO B O 1
ATOM 4473 N N . SER B 1 109 ? -13.125 26.344 21.25 1 92.81 109 SER B N 1
ATOM 4474 C CA . SER B 1 109 ? -11.828 27.016 21.141 1 92.81 109 SER B CA 1
ATOM 4475 C C . SER B 1 109 ? -11.953 28.328 20.359 1 92.81 109 SER B C 1
ATOM 4477 O O . SER B 1 109 ? -13.031 28.672 19.891 1 92.81 109 SER B O 1
ATOM 4479 N N . ASN B 1 110 ? -10.883 29.094 20.438 1 94.12 110 ASN B N 1
ATOM 4480 C CA . ASN B 1 110 ? -10.805 30.203 19.484 1 94.12 110 ASN B CA 1
ATOM 4481 C C . ASN B 1 110 ? -10.227 29.766 18.156 1 94.12 110 ASN B C 1
ATOM 4483 O O . ASN B 1 110 ? -9.914 28.578 17.969 1 94.12 110 ASN B O 1
ATOM 4487 N N . SER B 1 111 ? -10.078 30.672 17.25 1 96.75 111 SER B N 1
ATOM 4488 C CA . SER B 1 111 ? -9.703 30.359 15.875 1 96.75 111 SER B CA 1
ATOM 4489 C C . SER B 1 111 ? -8.211 30.047 15.773 1 96.75 111 SER B C 1
ATOM 4491 O O . SER B 1 111 ? -7.758 29.453 14.789 1 96.75 111 SER B O 1
ATOM 4493 N N . PHE B 1 112 ? -7.461 30.375 16.75 1 97.94 112 PHE B N 1
ATOM 4494 C CA . PHE B 1 112 ? -6.008 30.281 16.672 1 97.94 112 PHE B CA 1
ATOM 4495 C C . PHE B 1 112 ? -5.496 29.031 17.375 1 97.94 112 PHE B C 1
ATOM 4497 O O . PHE B 1 112 ? -4.488 28.453 16.969 1 97.94 112 PHE B O 1
ATOM 4504 N N . ILE B 1 113 ? -6.152 28.641 18.484 1 97.94 113 ILE B N 1
ATOM 4505 C CA . ILE B 1 113 ? -5.594 27.578 19.312 1 97.94 113 ILE B CA 1
ATOM 4506 C C . ILE B 1 113 ? -6.703 26.906 20.109 1 97.94 113 ILE B C 1
ATOM 4508 O O . ILE B 1 113 ? -7.68 27.547 20.5 1 97.94 113 ILE B O 1
ATOM 4512 N N . GLY B 1 114 ? -6.578 25.547 20.328 1 96.56 114 GLY B N 1
ATOM 4513 C CA . GLY B 1 114 ? -7.496 24.812 21.188 1 96.56 114 GLY B CA 1
ATOM 4514 C C . GLY B 1 114 ? -7.152 24.953 22.672 1 96.56 114 GLY B C 1
ATOM 4515 O O . GLY B 1 114 ? -6.027 25.312 23.016 1 96.56 114 GLY B O 1
ATOM 4516 N N . HIS B 1 115 ? -8.125 24.578 23.578 1 94.12 115 HIS B N 1
ATOM 4517 C CA . HIS B 1 115 ? -7.891 24.891 24.984 1 94.12 115 HIS B CA 1
ATOM 4518 C C . HIS B 1 115 ? -8.406 23.766 25.891 1 94.12 115 HIS B C 1
ATOM 4520 O O . HIS B 1 115 ? -8.383 23.906 27.125 1 94.12 115 HIS B O 1
ATOM 4526 N N . HIS B 1 116 ? -8.891 22.719 25.344 1 91.75 116 HIS B N 1
ATOM 4527 C CA . HIS B 1 116 ? -9.492 21.672 26.156 1 91.75 116 HIS B CA 1
ATOM 4528 C C . HIS B 1 116 ? -8.867 20.312 25.844 1 91.75 116 HIS B C 1
ATOM 4530 O O . HIS B 1 116 ? -8.094 20.188 24.891 1 91.75 116 HIS B O 1
ATOM 4536 N N . TYR B 1 117 ? -9.125 19.266 26.75 1 94.31 117 TYR B N 1
ATOM 4537 C CA . TYR B 1 117 ? -8.742 17.859 26.562 1 94.31 117 TYR B CA 1
ATOM 4538 C C . TYR B 1 117 ? -7.262 17.672 26.859 1 94.31 117 TYR B C 1
ATOM 4540 O O . TYR B 1 117 ? -6.621 16.781 26.281 1 94.31 117 TYR B O 1
ATOM 4548 N N . PHE B 1 118 ? -6.637 18.609 27.656 1 96.56 118 PHE B N 1
ATOM 4549 C CA . PHE B 1 118 ? -5.277 18.344 28.109 1 96.56 118 PHE B CA 1
ATOM 4550 C C . PHE B 1 118 ? -5.203 17.016 28.859 1 96.56 118 PHE B C 1
ATOM 4552 O O . PHE B 1 118 ? -6.043 16.734 29.719 1 96.56 118 PHE B O 1
ATOM 4559 N N . GLY B 1 119 ? -4.285 16.141 28.531 1 96.88 119 GLY B N 1
ATOM 4560 C CA . GLY B 1 119 ? -4.199 14.82 29.125 1 96.88 119 GLY B CA 1
ATOM 4561 C C . GLY B 1 119 ? -5.418 13.961 28.859 1 96.88 119 GLY B C 1
ATOM 4562 O O . GLY B 1 119 ? -5.777 13.117 29.688 1 96.88 119 GLY B O 1
ATOM 4563 N N . LEU B 1 120 ? -6.164 14.32 27.812 1 95.81 120 LEU B N 1
ATOM 4564 C CA . LEU B 1 120 ? -7.391 13.641 27.422 1 95.81 120 LEU B CA 1
ATOM 4565 C C . LEU B 1 120 ? -8.43 13.68 28.531 1 95.81 120 LEU B C 1
ATOM 4567 O O . LEU B 1 120 ? -9.156 12.711 28.75 1 95.81 120 LEU B O 1
ATOM 4571 N N . SER B 1 121 ? -8.375 14.75 29.219 1 93.31 121 SER B N 1
ATOM 4572 C CA . SER B 1 121 ? -9.43 14.969 30.203 1 93.31 121 SER B CA 1
ATOM 4573 C C . SER B 1 121 ? -10.797 15.07 29.547 1 93.31 121 SER B C 1
ATOM 4575 O O . SER B 1 121 ? -10.93 15.664 28.469 1 93.31 121 SER B O 1
ATOM 4577 N N . GLN B 1 122 ? -11.812 14.398 30.125 1 91.25 122 GLN B N 1
ATOM 4578 C CA . GLN B 1 122 ? -13.188 14.414 29.641 1 91.25 122 GLN B CA 1
ATOM 4579 C C . GLN B 1 122 ? -13.336 13.609 28.359 1 91.25 122 GLN B C 1
ATOM 4581 O O . GLN B 1 122 ? -14.07 14 27.453 1 91.25 122 GLN B O 1
ATOM 4586 N N . PHE B 1 123 ? -12.445 12.711 28.172 1 89.44 123 PHE B N 1
ATOM 4587 C CA . PHE B 1 123 ? -12.492 11.734 27.094 1 89.44 123 PHE B CA 1
ATOM 4588 C C . PHE B 1 123 ? -13.141 10.438 27.562 1 89.44 123 PHE B C 1
ATOM 4590 O O . PHE B 1 123 ? -12.961 10.031 28.719 1 89.44 123 PHE B O 1
ATOM 4597 N N . PRO B 1 124 ? -14 9.797 26.703 1 92.69 124 PRO B N 1
ATOM 4598 C CA . PRO B 1 124 ? -14.414 10.281 25.375 1 92.69 124 PRO B CA 1
ATOM 4599 C C . PRO B 1 124 ? -15.547 11.305 25.453 1 92.69 124 PRO B C 1
ATOM 4601 O O . PRO B 1 124 ? -16.141 11.492 26.516 1 92.69 124 PRO B O 1
ATOM 4604 N N . SER B 1 125 ? -15.727 12.016 24.406 1 90.62 125 SER B N 1
ATOM 4605 C CA . SER B 1 125 ? -16.828 12.953 24.25 1 90.62 125 SER B CA 1
ATOM 4606 C C . SER B 1 125 ? -17.641 12.656 23 1 90.62 125 SER B C 1
ATOM 4608 O O . SER B 1 125 ? -17.359 11.688 22.281 1 90.62 125 SER B O 1
ATOM 4610 N N . SER B 1 126 ? -18.688 13.422 22.766 1 87.81 126 SER B N 1
ATOM 4611 C CA . SER B 1 126 ? -19.5 13.266 21.562 1 87.81 126 SER B CA 1
ATOM 4612 C C . SER B 1 126 ? -18.703 13.656 20.312 1 87.81 126 SER B C 1
ATOM 4614 O O . SER B 1 126 ? -19.047 13.234 19.203 1 87.81 126 SER B O 1
ATOM 4616 N N . SER B 1 127 ? -17.578 14.359 20.562 1 85.12 127 SER B N 1
ATOM 4617 C CA . SER B 1 127 ? -16.844 14.898 19.438 1 85.12 127 SER B CA 1
ATOM 4618 C C . SER B 1 127 ? -15.648 14.023 19.078 1 85.12 127 SER B C 1
ATOM 4620 O O . SER B 1 127 ? -15.273 13.914 17.906 1 85.12 127 SER B O 1
ATOM 4622 N N . PHE B 1 128 ? -15.055 13.555 20.203 1 91.88 128 PHE B N 1
ATOM 4623 C CA . PHE B 1 128 ? -13.797 12.859 19.953 1 91.88 128 PHE B CA 1
ATOM 4624 C C . PHE B 1 128 ? -13.703 11.594 20.797 1 91.88 128 PHE B C 1
ATOM 4626 O O . PHE B 1 128 ? -14.195 11.555 21.938 1 91.88 128 PHE B O 1
ATOM 4633 N N . ASP B 1 129 ? -13.141 10.547 20.234 1 95.38 129 ASP B N 1
ATOM 4634 C CA . ASP B 1 129 ? -12.852 9.297 20.922 1 95.38 129 ASP B CA 1
ATOM 4635 C C . ASP B 1 129 ? -11.375 8.914 20.797 1 95.38 129 ASP B C 1
ATOM 4637 O O . ASP B 1 129 ? -10.617 9.594 20.094 1 95.38 129 ASP B O 1
ATOM 4641 N N . TYR B 1 130 ? -10.953 7.902 21.5 1 97.25 130 TYR B N 1
ATOM 4642 C CA . TYR B 1 130 ? -9.555 7.516 21.656 1 97.25 130 TYR B CA 1
ATOM 4643 C C . TYR B 1 130 ? -8.938 7.176 20.297 1 97.25 130 TYR B C 1
ATOM 4645 O O . TYR B 1 130 ? -7.746 7.41 20.078 1 97.25 130 TYR B O 1
ATOM 4653 N N . GLY B 1 131 ? -9.758 6.598 19.359 1 97.5 131 GLY B N 1
ATOM 4654 C CA . GLY B 1 131 ? -9.25 6.289 18.031 1 97.5 131 GLY B CA 1
ATOM 4655 C C . GLY B 1 131 ? -8.773 7.516 17.281 1 97.5 131 GLY B C 1
ATOM 4656 O O . GLY B 1 131 ? -7.762 7.465 16.578 1 97.5 131 GLY B O 1
ATOM 4657 N N . PHE B 1 132 ? -9.453 8.594 17.453 1 97.88 132 PHE B N 1
ATOM 4658 C CA . PHE B 1 132 ? -9.078 9.836 16.781 1 97.88 132 PHE B CA 1
ATOM 4659 C C . PHE B 1 132 ? -7.785 10.391 17.359 1 97.88 132 PHE B C 1
ATOM 4661 O O . PHE B 1 132 ? -6.93 10.891 16.625 1 97.88 132 PHE B O 1
ATOM 4668 N N . PHE B 1 133 ? -7.613 10.312 18.672 1 97.81 133 PHE B N 1
ATOM 4669 C CA . PHE B 1 133 ? -6.359 10.719 19.297 1 97.81 133 PHE B CA 1
ATOM 4670 C C . PHE B 1 133 ? -5.184 9.938 18.719 1 97.81 133 PHE B C 1
ATOM 4672 O O . PHE B 1 133 ? -4.168 10.531 18.344 1 97.81 133 PHE B O 1
ATOM 4679 N N . LEU B 1 134 ? -5.363 8.609 18.672 1 98.25 134 LEU B N 1
ATOM 4680 C CA . LEU B 1 134 ? -4.289 7.758 18.188 1 98.25 134 LEU B CA 1
ATOM 4681 C C . LEU B 1 134 ? -3.934 8.102 16.75 1 98.25 134 LEU B C 1
ATOM 4683 O O . LEU B 1 134 ? -2.754 8.18 16.391 1 98.25 134 LEU B O 1
ATOM 4687 N N . PHE B 1 135 ? -4.945 8.273 15.953 1 98.5 135 PHE B N 1
ATOM 4688 C CA . PHE B 1 135 ? -4.762 8.633 14.555 1 98.5 135 PHE B CA 1
ATOM 4689 C C . PHE B 1 135 ? -4 9.945 14.422 1 98.5 135 PHE B C 1
ATOM 4691 O O . PHE B 1 135 ? -3.033 10.031 13.664 1 98.5 135 PHE B O 1
ATOM 4698 N N . GLN B 1 136 ? -4.355 10.977 15.172 1 98.44 136 GLN B N 1
ATOM 4699 C CA . GLN B 1 136 ? -3.742 12.297 15.094 1 98.44 136 GLN B CA 1
ATOM 4700 C C . GLN B 1 136 ? -2.342 12.289 15.703 1 98.44 136 GLN B C 1
ATOM 4702 O O . GLN B 1 136 ? -1.457 13.016 15.242 1 98.44 136 GLN B O 1
ATOM 4707 N N . TRP B 1 137 ? -2.143 11.516 16.719 1 98.19 137 TRP B N 1
ATOM 4708 C CA . TRP B 1 137 ? -0.806 11.344 17.281 1 98.19 137 TRP B CA 1
ATOM 4709 C C . TRP B 1 137 ? 0.165 10.82 16.234 1 98.19 137 TRP B C 1
ATOM 4711 O O . TRP B 1 137 ? 1.303 11.281 16.141 1 98.19 137 TRP B O 1
ATOM 4721 N N . ALA B 1 138 ? -0.296 9.859 15.461 1 98.31 138 ALA B N 1
ATOM 4722 C CA . ALA B 1 138 ? 0.558 9.273 14.43 1 98.31 138 ALA B CA 1
ATOM 4723 C C . ALA B 1 138 ? 0.965 10.32 13.398 1 98.31 138 ALA B C 1
ATOM 4725 O O . ALA B 1 138 ? 2.078 10.281 12.875 1 98.31 138 ALA B O 1
ATOM 4726 N N . PHE B 1 139 ? 0.095 11.289 13.156 1 98.44 139 PHE B N 1
ATOM 4727 C CA . PHE B 1 139 ? 0.423 12.383 12.258 1 98.44 139 PHE B CA 1
ATOM 4728 C C . PHE B 1 139 ? 1.466 13.305 12.883 1 98.44 139 PHE B C 1
ATOM 4730 O O . PHE B 1 139 ? 2.387 13.758 12.203 1 98.44 139 PHE B O 1
ATOM 4737 N N . ALA B 1 140 ? 1.303 13.523 14.125 1 98.31 140 ALA B N 1
ATOM 4738 C CA . ALA B 1 140 ? 2.203 14.43 14.836 1 98.31 140 ALA B CA 1
ATOM 4739 C C . ALA B 1 140 ? 3.637 13.906 14.812 1 98.31 140 ALA B C 1
ATOM 4741 O O . ALA B 1 140 ? 4.578 14.664 14.555 1 98.31 140 ALA B O 1
ATOM 4742 N N . ILE B 1 141 ? 3.77 12.656 15.047 1 97.5 141 ILE B N 1
ATOM 4743 C CA . ILE B 1 141 ? 5.125 12.117 15.125 1 97.5 141 ILE B CA 1
ATOM 4744 C C . ILE B 1 141 ? 5.715 12.016 13.719 1 97.5 141 ILE B C 1
ATOM 4746 O O . ILE B 1 141 ? 6.938 12.07 13.547 1 97.5 141 ILE B O 1
ATOM 4750 N N . ALA B 1 142 ? 4.863 11.867 12.727 1 96.38 142 ALA B N 1
ATOM 4751 C CA . ALA B 1 142 ? 5.355 11.898 11.352 1 96.38 142 ALA B CA 1
ATOM 4752 C C . ALA B 1 142 ? 5.973 13.258 11.031 1 96.38 142 ALA B C 1
ATOM 4754 O O . ALA B 1 142 ? 7.031 13.328 10.398 1 96.38 142 ALA B O 1
ATOM 4755 N N . ALA B 1 143 ? 5.352 14.289 11.469 1 97 143 ALA B N 1
ATOM 4756 C CA . ALA B 1 143 ? 5.891 15.625 11.242 1 97 143 ALA B CA 1
ATOM 4757 C C . ALA B 1 143 ? 7.254 15.789 11.906 1 97 143 ALA B C 1
ATOM 4759 O O . ALA B 1 143 ? 8.18 16.344 11.312 1 97 143 ALA B O 1
ATOM 4760 N N . ALA B 1 144 ? 7.355 15.312 13.094 1 96.5 144 ALA B N 1
ATOM 4761 C CA . ALA B 1 144 ? 8.625 15.383 13.805 1 96.5 144 ALA B CA 1
ATOM 4762 C C . ALA B 1 144 ? 9.703 14.562 13.094 1 96.5 144 ALA B C 1
ATOM 4764 O O . ALA B 1 144 ? 10.867 14.977 13.031 1 96.5 144 ALA B O 1
ATOM 4765 N N . GLY B 1 145 ? 9.305 13.43 12.625 1 95.38 145 GLY B N 1
ATOM 4766 C CA . GLY B 1 145 ? 10.234 12.578 11.906 1 95.38 145 GLY B CA 1
ATOM 4767 C C . GLY B 1 145 ? 10.805 13.227 10.656 1 95.38 145 GLY B C 1
ATOM 4768 O O . GLY B 1 145 ? 11.969 13.031 10.32 1 95.38 145 GLY B O 1
ATOM 4769 N N . ILE B 1 146 ? 10.055 14 9.961 1 97 146 ILE B N 1
ATOM 4770 C CA . ILE B 1 146 ? 10.484 14.703 8.758 1 97 146 ILE B CA 1
ATOM 4771 C C . ILE B 1 146 ? 11.633 15.656 9.102 1 97 146 ILE B C 1
ATOM 4773 O O . ILE B 1 146 ? 12.656 15.664 8.43 1 97 146 ILE B O 1
ATOM 4777 N N . THR B 1 147 ? 11.562 16.312 10.164 1 97.12 147 THR B N 1
ATOM 4778 C CA . THR B 1 147 ? 12.555 17.297 10.594 1 97.12 147 THR B CA 1
ATOM 4779 C C . THR B 1 147 ? 13.867 16.609 10.961 1 97.12 147 THR B C 1
ATOM 4781 O O . THR B 1 147 ? 14.945 17.125 10.641 1 97.12 147 THR B O 1
ATOM 4784 N N . SER B 1 148 ? 13.773 15.5 11.57 1 94.62 148 SER B N 1
ATOM 4785 C CA . SER B 1 148 ? 14.969 14.789 12.016 1 94.62 148 SER B CA 1
ATOM 4786 C C . SER B 1 148 ? 15.875 14.422 10.844 1 94.62 148 SER B C 1
ATOM 4788 O O . SER B 1 148 ? 17.094 14.391 10.984 1 94.62 148 SER B O 1
ATOM 4790 N N . GLY B 1 149 ? 15.297 14.188 9.727 1 93.88 149 GLY B N 1
ATOM 4791 C CA . GLY B 1 149 ? 16.078 13.852 8.547 1 93.88 149 GLY B CA 1
ATOM 4792 C C . GLY B 1 149 ? 16.953 14.984 8.07 1 93.88 149 GLY B C 1
ATOM 4793 O O . GLY B 1 149 ? 18.047 14.742 7.539 1 93.88 149 GLY B O 1
ATOM 4794 N N . SER B 1 150 ? 16.578 16.156 8.312 1 96.38 150 SER B N 1
ATOM 4795 C CA . SER B 1 150 ? 17.297 17.328 7.828 1 96.38 150 SER B CA 1
ATOM 4796 C C . SER B 1 150 ? 18.547 17.594 8.648 1 96.38 150 SER B C 1
ATOM 4798 O O . SER B 1 150 ? 19.516 18.172 8.148 1 96.38 150 SER B O 1
ATOM 4800 N N . ILE B 1 151 ? 18.609 17.156 9.836 1 95.75 151 ILE B N 1
ATOM 4801 C CA . ILE B 1 151 ? 19.688 17.562 10.727 1 95.75 151 ILE B CA 1
ATOM 4802 C C . ILE B 1 151 ? 20.484 16.328 11.148 1 95.75 151 ILE B C 1
ATOM 4804 O O . ILE B 1 151 ? 21.266 16.375 12.102 1 95.75 151 ILE B O 1
ATOM 4808 N N . ALA B 1 152 ? 20.391 15.305 10.43 1 94.19 152 ALA B N 1
ATOM 4809 C CA . ALA B 1 152 ? 21.031 14.031 10.75 1 94.19 152 ALA B CA 1
ATOM 4810 C C . ALA B 1 152 ? 22.547 14.148 10.656 1 94.19 152 ALA B C 1
ATOM 4812 O O . ALA B 1 152 ? 23.062 15 9.93 1 94.19 152 ALA B O 1
ATOM 4813 N N . GLU B 1 153 ? 23.312 13.359 11.398 1 94.38 153 GLU B N 1
ATOM 4814 C CA . GLU B 1 153 ? 24.734 13.031 11.336 1 94.38 153 GLU B CA 1
ATOM 4815 C C . GLU B 1 153 ? 25.578 14.07 12.094 1 94.38 153 GLU B C 1
ATOM 4817 O O . GLU B 1 153 ? 26.781 13.883 12.281 1 94.38 153 GLU B O 1
ATOM 4822 N N . ARG B 1 154 ? 24.969 15.172 12.547 1 95.69 154 ARG B N 1
ATOM 4823 C CA . ARG B 1 154 ? 25.828 16.141 13.219 1 95.69 154 ARG B CA 1
ATOM 4824 C C . ARG B 1 154 ? 25.094 16.844 14.352 1 95.69 154 ARG B C 1
ATOM 4826 O O . ARG B 1 154 ? 25.547 17.875 14.852 1 95.69 154 ARG B O 1
ATOM 4833 N N . THR B 1 155 ? 23.938 16.438 14.719 1 96.19 155 THR B N 1
ATOM 4834 C CA . THR B 1 155 ? 23.125 17.078 15.742 1 96.19 155 THR B CA 1
ATOM 4835 C C . THR B 1 155 ? 23.219 16.328 17.062 1 96.19 155 THR B C 1
ATOM 4837 O O . THR B 1 155 ? 23.219 15.086 17.078 1 96.19 155 THR B O 1
ATOM 4840 N N . GLN B 1 156 ? 23.312 17.094 18.109 1 95.25 156 GLN B N 1
ATOM 4841 C CA . GLN B 1 156 ? 23.344 16.484 19.438 1 95.25 156 GLN B CA 1
ATOM 4842 C C . GLN B 1 156 ? 22.016 15.82 19.781 1 95.25 156 GLN B C 1
ATOM 4844 O O . GLN B 1 156 ? 20.953 16.312 19.406 1 95.25 156 GLN B O 1
ATOM 4849 N N . PHE B 1 157 ? 22.109 14.766 20.594 1 91.81 157 PHE B N 1
ATOM 4850 C CA . PHE B 1 157 ? 20.938 13.969 20.969 1 91.81 157 PHE B CA 1
ATOM 4851 C C . PHE B 1 157 ? 19.922 14.82 21.703 1 91.81 157 PHE B C 1
ATOM 4853 O O . PHE B 1 157 ? 18.719 14.695 21.484 1 91.81 157 PHE B O 1
ATOM 4860 N N . VAL B 1 158 ? 20.312 15.648 22.547 1 93.56 158 VAL B N 1
ATOM 4861 C CA . VAL B 1 158 ? 19.438 16.484 23.359 1 93.56 158 VAL B CA 1
ATOM 4862 C C . VAL B 1 158 ? 18.625 17.406 22.453 1 93.56 158 VAL B C 1
ATOM 4864 O O . VAL B 1 158 ? 17.469 17.703 22.75 1 93.56 158 VAL B O 1
ATOM 4867 N N . ALA B 1 159 ? 19.219 17.875 21.453 1 95.88 159 ALA B N 1
ATOM 4868 C CA . ALA B 1 159 ? 18.516 18.734 20.5 1 95.88 159 ALA B CA 1
ATOM 4869 C C . ALA B 1 159 ? 17.328 18 19.875 1 95.88 159 ALA B C 1
ATOM 4871 O O . ALA B 1 159 ? 16.266 18.594 19.656 1 95.88 159 ALA B O 1
ATOM 4872 N N . TYR B 1 160 ? 17.484 16.734 19.594 1 94 160 TYR B N 1
ATOM 4873 C CA . TYR B 1 160 ? 16.406 15.938 19.031 1 94 160 TYR B CA 1
ATOM 4874 C C . TYR B 1 160 ? 15.219 15.844 19.984 1 94 160 TYR B C 1
ATOM 4876 O O . TYR B 1 160 ? 14.07 15.953 19.562 1 94 160 TYR B O 1
ATOM 4884 N N . LEU B 1 161 ? 15.492 15.664 21.219 1 95.25 161 LEU B N 1
ATOM 4885 C CA . LEU B 1 161 ? 14.445 15.555 22.219 1 95.25 161 LEU B CA 1
ATOM 4886 C C . LEU B 1 161 ? 13.68 16.875 22.359 1 95.25 161 LEU B C 1
ATOM 4888 O O . LEU B 1 161 ? 12.453 16.875 22.422 1 95.25 161 LEU B O 1
ATOM 4892 N N . ILE B 1 162 ? 14.422 17.906 22.312 1 96.88 162 ILE B N 1
ATOM 4893 C CA . ILE B 1 162 ? 13.82 19.219 22.562 1 96.88 162 ILE B CA 1
ATOM 4894 C C . ILE B 1 162 ? 12.945 19.609 21.359 1 96.88 162 ILE B C 1
ATOM 4896 O O . ILE B 1 162 ? 11.766 19.922 21.531 1 96.88 162 ILE B O 1
ATOM 4900 N N . TYR B 1 163 ? 13.508 19.625 20.188 1 96.56 163 TYR B N 1
ATOM 4901 C CA . TYR B 1 163 ? 12.688 20.094 19.078 1 96.56 163 TYR B CA 1
ATOM 4902 C C . TYR B 1 163 ? 11.477 19.203 18.859 1 96.56 163 TYR B C 1
ATOM 4904 O O . TYR B 1 163 ? 10.391 19.672 18.516 1 96.56 163 TYR B O 1
ATOM 4912 N N . SER B 1 164 ? 11.641 17.828 18.984 1 96.81 164 SER B N 1
ATOM 4913 C CA . SER B 1 164 ? 10.531 16.891 18.812 1 96.81 164 SER B CA 1
ATOM 4914 C C . SER B 1 164 ? 9.398 17.188 19.797 1 96.81 164 SER B C 1
ATOM 4916 O O . SER B 1 164 ? 8.227 17.156 19.422 1 96.81 164 SER B O 1
ATOM 4918 N N . SER B 1 165 ? 9.789 17.453 21.031 1 97.75 165 SER B N 1
ATOM 4919 C CA . SER B 1 165 ? 8.812 17.781 22.062 1 97.75 165 SER B CA 1
ATOM 4920 C C . SER B 1 165 ? 8.062 19.078 21.719 1 97.75 165 SER B C 1
ATOM 4922 O O . SER B 1 165 ? 6.836 19.125 21.781 1 97.75 165 SER B O 1
ATOM 4924 N N . VAL B 1 166 ? 8.797 20.062 21.234 1 98.38 166 VAL B N 1
ATOM 4925 C CA . VAL B 1 166 ? 8.203 21.359 20.938 1 98.38 166 VAL B CA 1
ATOM 4926 C C . VAL B 1 166 ? 7.348 21.266 19.688 1 98.38 166 VAL B C 1
ATOM 4928 O O . VAL B 1 166 ? 6.25 21.828 19.625 1 98.38 166 VAL B O 1
ATOM 4931 N N . LEU B 1 167 ? 7.848 20.562 18.75 1 98.44 167 LEU B N 1
ATOM 4932 C CA . LEU B 1 167 ? 7.137 20.453 17.484 1 98.44 167 LEU B CA 1
ATOM 4933 C C . LEU B 1 167 ? 5.832 19.688 17.656 1 98.44 167 LEU B C 1
ATOM 4935 O O . LEU B 1 167 ? 4.785 20.109 17.156 1 98.44 167 LEU B O 1
ATOM 4939 N N . THR B 1 168 ? 5.77 18.562 18.391 1 98.38 168 THR B N 1
ATOM 4940 C CA . THR B 1 168 ? 4.59 17.719 18.531 1 98.38 168 THR B CA 1
ATOM 4941 C C . THR B 1 168 ? 3.66 18.25 19.625 1 98.38 168 THR B C 1
ATOM 4943 O O . THR B 1 168 ? 2.453 18.016 19.578 1 98.38 168 THR B O 1
ATOM 4946 N N . GLY B 1 169 ? 4.246 19.016 20.547 1 98.31 169 GLY B N 1
ATOM 4947 C CA . GLY B 1 169 ? 3.455 19.484 21.672 1 98.31 169 GLY B CA 1
ATOM 4948 C C . GLY B 1 169 ? 2.881 20.875 21.469 1 98.31 169 GLY B C 1
ATOM 4949 O O . GLY B 1 169 ? 1.913 21.25 22.125 1 98.31 169 GLY B O 1
ATOM 4950 N N . LEU B 1 170 ? 3.473 21.609 20.484 1 98.44 170 LEU B N 1
ATOM 4951 C CA . LEU B 1 170 ? 3.062 23.016 20.406 1 98.44 170 LEU B CA 1
ATOM 4952 C C . LEU B 1 170 ? 2.928 23.469 18.953 1 98.44 170 LEU B C 1
ATOM 4954 O O . LEU B 1 170 ? 1.834 23.828 18.516 1 98.44 170 LEU B O 1
ATOM 4958 N N . VAL B 1 171 ? 3.947 23.391 18.188 1 98.81 171 VAL B N 1
ATOM 4959 C CA . VAL B 1 171 ? 4.012 24.062 16.891 1 98.81 171 VAL B CA 1
ATOM 4960 C C . VAL B 1 171 ? 3.07 23.375 15.914 1 98.81 171 VAL B C 1
ATOM 4962 O O . VAL B 1 171 ? 2.209 24.016 15.312 1 98.81 171 VAL B O 1
ATOM 4965 N N . TYR B 1 172 ? 3.217 22.047 15.766 1 98.75 172 TYR B N 1
ATOM 4966 C CA . TYR B 1 172 ? 2.383 21.266 14.859 1 98.75 172 TYR B CA 1
ATOM 4967 C C . TYR B 1 172 ? 0.918 21.328 15.273 1 98.75 172 TYR B C 1
ATOM 4969 O O . TYR B 1 172 ? 0.038 21.547 14.438 1 98.75 172 TYR B O 1
ATOM 4977 N N . PRO B 1 173 ? 0.581 21.203 16.578 1 98.81 173 PRO B N 1
ATOM 4978 C CA . PRO B 1 173 ? -0.822 21.203 17 1 98.81 173 PRO B CA 1
ATOM 4979 C C . PRO B 1 173 ? -1.542 22.5 16.656 1 98.81 173 PRO B C 1
ATOM 4981 O O . PRO B 1 173 ? -2.721 22.484 16.297 1 98.81 173 PRO B O 1
ATOM 4984 N N . ILE B 1 174 ? -0.84 23.578 16.703 1 98.81 174 ILE B N 1
ATOM 4985 C CA . ILE B 1 174 ? -1.472 24.859 16.422 1 98.81 174 ILE B CA 1
ATOM 4986 C C . ILE B 1 174 ? -1.786 24.969 14.93 1 98.81 174 ILE B C 1
ATOM 4988 O O . ILE B 1 174 ? -2.863 25.438 14.547 1 98.81 174 ILE B O 1
ATOM 4992 N N . VAL B 1 175 ? -0.884 24.531 14.109 1 98.88 175 VAL B N 1
ATOM 4993 C CA . VAL B 1 175 ? -1.139 24.516 12.672 1 98.88 175 VAL B CA 1
ATOM 4994 C C . VAL B 1 175 ? -2.289 23.562 12.359 1 98.88 175 VAL B C 1
ATOM 4996 O O . VAL B 1 175 ? -3.162 23.875 11.547 1 98.88 175 VAL B O 1
ATOM 4999 N N . SER B 1 176 ? -2.268 22.391 13.016 1 98.75 176 SER B N 1
ATOM 5000 C CA . SER B 1 176 ? -3.355 21.422 12.844 1 98.75 176 SER B CA 1
ATOM 5001 C C . SER B 1 176 ? -4.695 22.031 13.227 1 98.75 176 SER B C 1
ATOM 5003 O O . SER B 1 176 ? -5.711 21.797 12.57 1 98.75 176 SER B O 1
ATOM 5005 N N . HIS B 1 177 ? -4.711 22.828 14.25 1 98.75 177 HIS B N 1
ATOM 5006 C CA . HIS B 1 177 ? -5.918 23.531 14.672 1 98.75 177 HIS B CA 1
ATOM 5007 C C . HIS B 1 177 ? -6.422 24.469 13.578 1 98.75 177 HIS B C 1
ATOM 5009 O O . HIS B 1 177 ? -7.613 24.484 13.266 1 98.75 177 HIS B O 1
ATOM 5015 N N . TRP B 1 178 ? -5.535 25.203 13.008 1 98.81 178 TRP B N 1
ATOM 5016 C CA . TRP B 1 178 ? -5.898 26.219 12.031 1 98.81 178 TRP B CA 1
ATOM 5017 C C . TRP B 1 178 ? -6.656 25.609 10.859 1 98.81 178 TRP B C 1
ATOM 5019 O O . TRP B 1 178 ? -7.609 26.203 10.344 1 98.81 178 TRP B O 1
ATOM 5029 N N . PHE B 1 179 ? -6.301 24.406 10.492 1 98.81 179 PHE B N 1
ATOM 5030 C CA . PHE B 1 179 ? -6.766 23.969 9.18 1 98.81 179 PHE B CA 1
ATOM 5031 C C . PHE B 1 179 ? -7.605 22.703 9.297 1 98.81 179 PHE B C 1
ATOM 5033 O O . PHE B 1 179 ? -8.328 22.344 8.367 1 98.81 179 PHE B O 1
ATOM 5040 N N . TRP B 1 180 ? -7.543 22.016 10.508 1 98.06 180 TRP B N 1
ATOM 5041 C CA . TRP B 1 180 ? -8.266 20.75 10.594 1 98.06 180 TRP B CA 1
ATOM 5042 C C . TRP B 1 180 ? -9.328 20.812 11.688 1 98.06 180 TRP B C 1
ATOM 5044 O O . TRP B 1 180 ? -10.234 19.969 11.727 1 98.06 180 TRP B O 1
ATOM 5054 N N . SER B 1 181 ? -9.258 21.719 12.625 1 97.44 181 SER B N 1
ATOM 5055 C CA . SER B 1 181 ? -10.305 21.891 13.625 1 97.44 181 SER B CA 1
ATOM 5056 C C . SER B 1 181 ? -11.477 22.688 13.062 1 97.44 181 SER B C 1
ATOM 5058 O O . SER B 1 181 ? -11.281 23.609 12.273 1 97.44 181 SER B O 1
ATOM 5060 N N . SER B 1 182 ? -12.656 22.391 13.484 1 95.19 182 SER B N 1
ATOM 5061 C CA . SER B 1 182 ? -13.844 23.109 13.023 1 95.19 182 SER B CA 1
ATOM 5062 C C . SER B 1 182 ? -13.82 24.562 13.469 1 95.19 182 SER B C 1
ATOM 5064 O O . SER B 1 182 ? -14.508 25.406 12.891 1 95.19 182 SER B O 1
ATOM 5066 N N . ASP B 1 183 ? -12.969 24.859 14.438 1 96.25 183 ASP B N 1
ATOM 5067 C CA . ASP B 1 183 ? -12.867 26.234 14.945 1 96.25 183 ASP B CA 1
ATOM 5068 C C . ASP B 1 183 ? -11.695 26.969 14.297 1 96.25 183 ASP B C 1
ATOM 5070 O O . ASP B 1 183 ? -11.562 28.188 14.453 1 96.25 183 ASP B O 1
ATOM 5074 N N . GLY B 1 184 ? -10.883 26.312 13.594 1 98.31 184 GLY B N 1
ATOM 5075 C CA . GLY B 1 184 ? -9.68 26.906 13.031 1 98.31 184 GLY B CA 1
ATOM 5076 C C . GLY B 1 184 ? -9.977 27.969 11.977 1 98.31 184 GLY B C 1
ATOM 5077 O O . GLY B 1 184 ? -10.898 27.797 11.172 1 98.31 184 GLY B O 1
ATOM 5078 N N . TRP B 1 185 ? -9.211 28.953 11.898 1 98.31 185 TRP B N 1
ATOM 5079 C CA . TRP B 1 185 ? -9.508 30.125 11.078 1 98.31 185 TRP B CA 1
ATOM 5080 C C . TRP B 1 185 ? -9.414 29.781 9.594 1 98.31 185 TRP B C 1
ATOM 5082 O O . TRP B 1 185 ? -10.047 30.438 8.758 1 98.31 185 TRP B O 1
ATOM 5092 N N . GLY B 1 186 ? -8.664 28.844 9.258 1 98.56 186 GLY B N 1
ATOM 5093 C CA . GLY B 1 186 ? -8.469 28.484 7.859 1 98.56 186 GLY B CA 1
ATOM 5094 C C . GLY B 1 186 ? -9.125 27.172 7.477 1 98.56 186 GLY B C 1
ATOM 5095 O O . GLY B 1 186 ? -8.969 26.703 6.348 1 98.56 186 GLY B O 1
ATOM 5096 N N . SER B 1 187 ? -9.914 26.578 8.391 1 98.25 187 SER B N 1
ATOM 5097 C CA . SER B 1 187 ? -10.461 25.234 8.211 1 98.25 187 SER B CA 1
ATOM 5098 C C . SER B 1 187 ? -11.617 25.234 7.219 1 98.25 187 SER B C 1
ATOM 5100 O O . SER B 1 187 ? -12.508 26.078 7.301 1 98.25 187 SER B O 1
ATOM 5102 N N . ALA B 1 188 ? -11.617 24.266 6.324 1 97.75 188 ALA B N 1
ATOM 5103 C CA . ALA B 1 188 ? -12.727 24.094 5.387 1 97.75 188 ALA B CA 1
ATOM 5104 C C . ALA B 1 188 ? -13.945 23.484 6.082 1 97.75 188 ALA B C 1
ATOM 5106 O O . ALA B 1 188 ? -15.055 23.5 5.539 1 97.75 188 ALA B O 1
ATOM 5107 N N . ALA B 1 189 ? -13.789 23.031 7.293 1 95.12 189 ALA B N 1
ATOM 5108 C CA . ALA B 1 189 ? -14.875 22.391 8.039 1 95.12 189 ALA B CA 1
ATOM 5109 C C . ALA B 1 189 ? -15.602 23.391 8.922 1 95.12 189 ALA B C 1
ATOM 5111 O O . ALA B 1 189 ? -16.578 23.047 9.586 1 95.12 189 ALA B O 1
ATOM 5112 N N . ARG B 1 190 ? -15.18 24.594 8.906 1 94.25 190 ARG B N 1
ATOM 5113 C CA . ARG B 1 190 ? -15.82 25.625 9.711 1 94.25 190 ARG B CA 1
ATOM 5114 C C . ARG B 1 190 ? -17.234 25.891 9.219 1 94.25 190 ARG B C 1
ATOM 5116 O O . ARG B 1 190 ? -17.5 25.875 8.016 1 94.25 190 ARG B O 1
ATOM 5123 N N . SER B 1 191 ? -18.078 26.219 10.164 1 91.44 191 SER B N 1
ATOM 5124 C CA . SER B 1 191 ? -19.484 26.438 9.82 1 91.44 191 SER B CA 1
ATOM 5125 C C . SER B 1 191 ? -19.719 27.859 9.336 1 91.44 191 SER B C 1
ATOM 5127 O O . SER B 1 191 ? -20.672 28.125 8.602 1 91.44 191 SER B O 1
ATOM 5129 N N . ASP B 1 192 ? -18.844 28.734 9.797 1 91.81 192 ASP B N 1
ATOM 5130 C CA . ASP B 1 192 ? -19.031 30.125 9.406 1 91.81 192 ASP B CA 1
ATOM 5131 C C . ASP B 1 192 ? -17.688 30.812 9.148 1 91.81 192 ASP B C 1
ATOM 5133 O O . ASP B 1 192 ? -16.625 30.281 9.508 1 91.81 192 ASP B O 1
ATOM 5137 N N . ASN B 1 193 ? -17.656 31.953 8.359 1 94.62 193 ASN B N 1
ATOM 5138 C CA . ASN B 1 193 ? -16.5 32.812 8.117 1 94.62 193 ASN B CA 1
ATOM 5139 C C . ASN B 1 193 ? -15.359 32.031 7.469 1 94.62 193 ASN B C 1
ATOM 5141 O O . ASN B 1 193 ? -14.227 32.062 7.953 1 94.62 193 ASN B O 1
ATOM 5145 N N . LEU B 1 194 ? -15.773 31.328 6.426 1 97.06 194 LEU B N 1
ATOM 5146 C CA . LEU B 1 194 ? -14.766 30.562 5.688 1 97.06 194 LEU B CA 1
ATOM 5147 C C . LEU B 1 194 ? -13.797 31.5 4.965 1 97.06 194 LEU B C 1
ATOM 5149 O O . LEU B 1 194 ? -14.219 32.438 4.305 1 97.06 194 LEU B O 1
ATOM 5153 N N . LEU B 1 195 ? -12.539 31.188 5.16 1 98.06 195 LEU B N 1
ATOM 5154 C CA . LEU B 1 195 ? -11.508 31.938 4.449 1 98.06 195 LEU B CA 1
ATOM 5155 C C . LEU B 1 195 ? -11.781 31.938 2.949 1 98.06 195 LEU B C 1
ATOM 5157 O O . LEU B 1 195 ? -11.758 30.891 2.307 1 98.06 195 LEU B O 1
ATOM 5161 N N . PHE B 1 196 ? -12.141 33.094 2.316 1 97.75 196 PHE B N 1
ATOM 5162 C CA . PHE B 1 196 ? -12.43 33.344 0.908 1 97.75 196 PHE B CA 1
ATOM 5163 C C . PHE B 1 196 ? -13.586 32.469 0.44 1 97.75 196 PHE B C 1
ATOM 5165 O O . PHE B 1 196 ? -13.609 32.031 -0.712 1 97.75 196 PHE B O 1
ATOM 5172 N N . GLY B 1 197 ? -14.43 32.062 1.352 1 96.62 197 GLY B N 1
ATOM 5173 C CA . GLY B 1 197 ? -15.625 31.281 1.032 1 96.62 197 GLY B CA 1
ATOM 5174 C C . GLY B 1 197 ? -15.375 29.797 0.93 1 96.62 197 GLY B C 1
ATOM 5175 O O . GLY B 1 197 ? -16.312 29.016 0.795 1 96.62 197 GLY B O 1
ATOM 5176 N N . SER B 1 198 ? -14.227 29.422 1.123 1 96.25 198 SER B N 1
ATOM 5177 C CA . SER B 1 198 ? -13.898 28.016 0.912 1 96.25 198 SER B CA 1
ATOM 5178 C C . SER B 1 198 ? -13.258 27.391 2.154 1 96.25 198 SER B C 1
ATOM 5180 O O . SER B 1 198 ? -13.609 26.281 2.555 1 96.25 198 SER B O 1
ATOM 5182 N N . GLY B 1 199 ? -12.344 28.141 2.744 1 97.81 199 GLY B N 1
ATOM 5183 C CA . GLY B 1 199 ? -11.367 27.516 3.627 1 97.81 199 GLY B CA 1
ATOM 5184 C C . GLY B 1 199 ? -10.289 26.766 2.883 1 97.81 199 GLY B C 1
ATOM 5185 O O . GLY B 1 199 ? -10.297 26.703 1.651 1 97.81 199 GLY B O 1
ATOM 5186 N N . VAL B 1 200 ? -9.398 26.203 3.631 1 98.62 200 VAL B N 1
ATOM 5187 C CA . VAL B 1 200 ? -8.281 25.484 3.029 1 98.62 200 VAL B CA 1
ATOM 5188 C C . VAL B 1 200 ? -8.586 23.984 2.992 1 98.62 200 VAL B C 1
ATOM 5190 O O . VAL B 1 200 ? -9.078 23.422 3.975 1 98.62 200 VAL B O 1
ATOM 5193 N N . ILE B 1 201 ? -8.336 23.391 1.844 1 98.69 201 ILE B N 1
ATOM 5194 C CA . ILE B 1 201 ? -8.492 21.953 1.706 1 98.69 201 ILE B CA 1
ATOM 5195 C C . ILE B 1 201 ? -7.125 21.281 1.716 1 98.69 201 ILE B C 1
ATOM 5197 O O . ILE B 1 201 ? -6.539 21.031 0.659 1 98.69 201 ILE B O 1
ATOM 5201 N N . ASP B 1 202 ? -6.609 21.078 2.824 1 98.81 202 ASP B N 1
ATOM 5202 C CA . ASP B 1 202 ? -5.434 20.25 3.088 1 98.81 202 ASP B CA 1
ATOM 5203 C C . ASP B 1 202 ? -5.828 18.922 3.725 1 98.81 202 ASP B C 1
ATOM 5205 O O . ASP B 1 202 ? -5.559 18.688 4.906 1 98.81 202 ASP B O 1
ATOM 5209 N N . PHE B 1 203 ? -6.367 18.094 2.902 1 98.75 203 PHE B N 1
ATOM 5210 C CA . PHE B 1 203 ? -7.176 16.953 3.33 1 98.75 203 PHE B CA 1
ATOM 5211 C C . PHE B 1 203 ? -6.398 16.078 4.301 1 98.75 203 PHE B C 1
ATOM 5213 O O . PHE B 1 203 ? -6.922 15.68 5.344 1 98.75 203 PHE B O 1
ATOM 5220 N N . ALA B 1 204 ? -5.141 15.727 3.879 1 98.81 204 ALA B N 1
ATOM 5221 C CA . ALA B 1 204 ? -4.391 14.789 4.715 1 98.81 204 ALA B CA 1
ATOM 5222 C C . ALA B 1 204 ? -3.082 15.414 5.191 1 98.81 204 ALA B C 1
ATOM 5224 O O . ALA B 1 204 ? -2.377 14.828 6.02 1 98.81 204 ALA B O 1
ATOM 5225 N N . GLY B 1 205 ? -2.605 16.547 4.633 1 98.81 205 GLY B N 1
ATOM 5226 C CA . GLY B 1 205 ? -1.546 17.219 5.371 1 98.81 205 GLY B CA 1
ATOM 5227 C C . GLY B 1 205 ? -0.319 17.516 4.527 1 98.81 205 GLY B C 1
ATOM 5228 O O . GLY B 1 205 ? 0.81 17.422 5.016 1 98.81 205 GLY B O 1
ATOM 5229 N N . SER B 1 206 ? -0.453 17.828 3.174 1 98.88 206 SER B N 1
ATOM 5230 C CA . SER B 1 206 ? 0.703 18.359 2.459 1 98.88 206 SER B CA 1
ATOM 5231 C C . SER B 1 206 ? 1.275 19.578 3.168 1 98.88 206 SER B C 1
ATOM 5233 O O . SER B 1 206 ? 2.49 19.781 3.176 1 98.88 206 SER B O 1
ATOM 5235 N N . GLY B 1 207 ? 0.394 20.391 3.656 1 98.88 207 GLY B N 1
ATOM 5236 C CA . GLY B 1 207 ? 0.78 21.562 4.426 1 98.88 207 GLY B CA 1
ATOM 5237 C C . GLY B 1 207 ? 0.981 21.266 5.902 1 98.88 207 GLY B C 1
ATOM 5238 O O . GLY B 1 207 ? 2.115 21.25 6.387 1 98.88 207 GLY B O 1
ATOM 5239 N N . VAL B 1 208 ? -0.037 20.812 6.566 1 98.88 208 VAL B N 1
ATOM 5240 C CA . VAL B 1 208 ? -0.1 20.688 8.016 1 98.88 208 VAL B CA 1
ATOM 5241 C C . VAL B 1 208 ? 1.003 19.766 8.508 1 98.88 208 VAL B C 1
ATOM 5243 O O . VAL B 1 208 ? 1.606 20 9.555 1 98.88 208 VAL B O 1
ATOM 5246 N N . VAL B 1 209 ? 1.277 18.719 7.742 1 98.81 209 VAL B N 1
ATOM 5247 C CA . VAL B 1 209 ? 2.268 17.75 8.195 1 98.81 209 VAL B CA 1
ATOM 5248 C C . VAL B 1 209 ? 3.58 17.953 7.449 1 98.81 209 VAL B C 1
ATOM 5250 O O . VAL B 1 209 ? 4.605 18.266 8.055 1 98.81 209 VAL B O 1
ATOM 5253 N N . HIS B 1 210 ? 3.545 17.875 6.09 1 98.88 210 HIS B N 1
ATOM 5254 C CA . HIS B 1 210 ? 4.762 17.844 5.285 1 98.88 210 HIS B CA 1
ATOM 5255 C C . HIS B 1 210 ? 5.465 19.188 5.293 1 98.88 210 HIS B C 1
ATOM 5257 O O . HIS B 1 210 ? 6.66 19.266 5.574 1 98.88 210 HIS B O 1
ATOM 5263 N N . MET B 1 211 ? 4.75 20.266 5.086 1 98.88 211 MET B N 1
ATOM 5264 C CA . MET B 1 211 ? 5.395 21.578 5.09 1 98.88 211 MET B CA 1
ATOM 5265 C C . MET B 1 211 ? 5.879 21.938 6.492 1 98.88 211 MET B C 1
ATOM 5267 O O . MET B 1 211 ? 6.953 22.531 6.652 1 98.88 211 MET B O 1
ATOM 5271 N N . VAL B 1 212 ? 5.086 21.609 7.477 1 98.94 212 VAL B N 1
ATOM 5272 C CA . VAL B 1 212 ? 5.504 21.922 8.836 1 98.94 212 VAL B CA 1
ATOM 5273 C C . VAL B 1 212 ? 6.82 21.219 9.156 1 98.94 212 VAL B C 1
ATOM 5275 O O . VAL B 1 212 ? 7.777 21.859 9.609 1 98.94 212 VAL B O 1
ATOM 5278 N N . GLY B 1 213 ? 6.836 19.922 8.906 1 98.69 213 GLY B N 1
ATOM 5279 C CA . GLY B 1 213 ? 8.07 19.188 9.125 1 98.69 213 GLY B CA 1
ATOM 5280 C C . GLY B 1 213 ? 9.211 19.672 8.25 1 98.69 213 GLY B C 1
ATOM 5281 O O . GLY B 1 213 ? 10.352 19.781 8.711 1 98.69 213 GLY B O 1
ATOM 5282 N N . GLY B 1 214 ? 8.922 19.953 6.98 1 98.81 214 GLY B N 1
ATOM 5283 C CA . GLY B 1 214 ? 9.93 20.375 6.027 1 98.81 214 GLY B CA 1
ATOM 5284 C C . GLY B 1 214 ? 10.516 21.734 6.352 1 98.81 214 GLY B C 1
ATOM 5285 O O . GLY B 1 214 ? 11.734 21.922 6.266 1 98.81 214 GLY B O 1
ATOM 5286 N N . ILE B 1 215 ? 9.711 22.672 6.77 1 98.88 215 ILE B N 1
ATOM 5287 C CA . ILE B 1 215 ? 10.172 24.016 7.094 1 98.88 215 ILE B CA 1
ATOM 5288 C C . ILE B 1 215 ? 10.961 24 8.406 1 98.88 215 ILE B C 1
ATOM 5290 O O . ILE B 1 215 ? 11.961 24.703 8.547 1 98.88 215 ILE B O 1
ATOM 5294 N N . ALA B 1 216 ? 10.477 23.234 9.336 1 98.81 216 ALA B N 1
ATOM 5295 C CA . ALA B 1 216 ? 11.266 23.047 10.547 1 98.81 216 ALA B CA 1
ATOM 5296 C C . ALA B 1 216 ? 12.641 22.484 10.227 1 98.81 216 ALA B C 1
ATOM 5298 O O . ALA B 1 216 ? 13.656 22.969 10.742 1 98.81 216 ALA B O 1
ATOM 5299 N N . GLY B 1 217 ? 12.633 21.469 9.367 1 98.56 217 GLY B N 1
ATOM 5300 C CA . GLY B 1 217 ? 13.898 20.906 8.93 1 98.56 217 GLY B CA 1
ATOM 5301 C C . GLY B 1 217 ? 14.781 21.906 8.211 1 98.56 217 GLY B C 1
ATOM 5302 O O . GLY B 1 217 ? 16 21.891 8.367 1 98.56 217 GLY B O 1
ATOM 5303 N N . LEU B 1 218 ? 14.188 22.75 7.426 1 98.69 218 LEU B N 1
ATOM 5304 C CA . LEU B 1 218 ? 14.914 23.797 6.715 1 98.69 218 LEU B CA 1
ATOM 5305 C C . LEU B 1 218 ? 15.695 24.672 7.688 1 98.69 218 LEU B C 1
ATOM 5307 O O . LEU B 1 218 ? 16.891 24.891 7.504 1 98.69 218 LEU B O 1
ATOM 5311 N N . TRP B 1 219 ? 15.078 25.156 8.695 1 98.69 219 TRP B N 1
ATOM 5312 C CA . TRP B 1 219 ? 15.719 26.031 9.664 1 98.69 219 TRP B CA 1
ATOM 5313 C C . TRP B 1 219 ? 16.75 25.281 10.508 1 98.69 219 TRP B C 1
ATOM 5315 O O . TRP B 1 219 ? 17.812 25.812 10.805 1 98.69 219 TRP B O 1
ATOM 5325 N N . GLY B 1 220 ? 16.375 24.062 10.906 1 98.44 220 GLY B N 1
ATOM 5326 C CA . GLY B 1 220 ? 17.344 23.266 11.625 1 98.44 220 GLY B CA 1
ATOM 5327 C C . GLY B 1 220 ? 18.656 23.078 10.875 1 98.44 220 GLY B C 1
ATOM 5328 O O . GLY B 1 220 ? 19.734 23.359 11.406 1 98.44 220 GLY B O 1
ATOM 5329 N N . ALA B 1 221 ? 18.547 22.719 9.648 1 98.31 221 ALA B N 1
ATOM 5330 C CA . ALA B 1 221 ? 19.734 22.453 8.828 1 98.31 221 ALA B CA 1
ATOM 5331 C C . ALA B 1 221 ? 20.469 23.734 8.492 1 98.31 221 ALA B C 1
ATOM 5333 O O . ALA B 1 221 ? 21.703 23.766 8.43 1 98.31 221 ALA B O 1
ATOM 5334 N N . LEU B 1 222 ? 19.75 24.797 8.258 1 98.25 222 LEU B N 1
ATOM 5335 C CA . LEU B 1 222 ? 20.359 26.078 7.91 1 98.25 222 LEU B CA 1
ATOM 5336 C C . LEU B 1 222 ? 21.172 26.625 9.078 1 98.25 222 LEU B C 1
ATOM 5338 O O . LEU B 1 222 ? 22.312 27.062 8.891 1 98.25 222 LEU B O 1
ATOM 5342 N N . ILE B 1 223 ? 20.656 26.609 10.25 1 98.31 223 ILE B N 1
ATOM 5343 C CA . ILE B 1 223 ? 21.297 27.156 11.438 1 98.31 223 ILE B CA 1
ATOM 5344 C C . ILE B 1 223 ? 22.453 26.266 11.859 1 98.31 223 ILE B C 1
ATOM 5346 O O . ILE B 1 223 ? 23.5 26.766 12.273 1 98.31 223 ILE B O 1
ATOM 5350 N N . GLU B 1 224 ? 22.266 25.016 11.672 1 97.44 224 GLU B N 1
ATOM 5351 C CA . GLU B 1 224 ? 23.297 24.047 12.062 1 97.44 224 GLU B CA 1
ATOM 5352 C C . GLU B 1 224 ? 24.469 24.078 11.094 1 97.44 224 GLU B C 1
ATOM 5354 O O . GLU B 1 224 ? 25.609 23.812 11.484 1 97.44 224 GLU B O 1
ATOM 5359 N N . GLY B 1 225 ? 24.188 24.344 9.812 1 96.75 225 GLY B N 1
ATOM 5360 C CA . GLY B 1 225 ? 25.234 24.359 8.797 1 96.75 225 GLY B CA 1
ATOM 5361 C C . GLY B 1 225 ? 25.5 23 8.188 1 96.75 225 GLY B C 1
ATOM 5362 O O . GLY B 1 225 ? 25.031 21.984 8.703 1 96.75 225 GLY B O 1
ATOM 5363 N N . PRO B 1 226 ? 26.281 23 7.137 1 97.06 226 PRO B N 1
ATOM 5364 C CA . PRO B 1 226 ? 26.531 21.75 6.398 1 97.06 226 PRO B CA 1
ATOM 5365 C C . PRO B 1 226 ? 27.453 20.797 7.145 1 97.06 226 PRO B C 1
ATOM 5367 O O . PRO B 1 226 ? 28.297 21.219 7.93 1 97.06 226 PRO B O 1
ATOM 5370 N N . ARG B 1 227 ? 27.328 19.531 6.965 1 96.31 227 ARG B N 1
ATOM 5371 C CA . ARG B 1 227 ? 28.234 18.516 7.484 1 96.31 227 ARG B CA 1
ATOM 5372 C C . ARG B 1 227 ? 29.656 18.719 6.965 1 96.31 227 ARG B C 1
ATOM 5374 O O . ARG B 1 227 ? 29.844 19.156 5.832 1 96.31 227 ARG B O 1
ATOM 5381 N N . ILE B 1 228 ? 30.531 18.25 7.711 1 93.94 228 ILE B N 1
ATOM 5382 C CA . ILE B 1 228 ? 31.938 18.328 7.305 1 93.94 228 ILE B CA 1
ATOM 5383 C C . ILE B 1 228 ? 32.156 17.438 6.078 1 93.94 228 ILE B C 1
ATOM 5385 O O . ILE B 1 228 ? 31.797 16.266 6.074 1 93.94 228 ILE B O 1
ATOM 5389 N N . GLY B 1 229 ? 32.656 18.109 5.039 1 92.31 229 GLY B N 1
ATOM 5390 C CA . GLY B 1 229 ? 33 17.344 3.85 1 92.31 229 GLY B CA 1
ATOM 5391 C C . GLY B 1 229 ? 31.953 17.438 2.762 1 92.31 229 GLY B C 1
ATOM 5392 O O . GLY B 1 229 ? 32.188 17 1.63 1 92.31 229 GLY B O 1
ATOM 5393 N N . ARG B 1 230 ? 30.812 18 3.062 1 93.94 230 ARG B N 1
ATOM 5394 C CA . ARG B 1 230 ? 29.719 18.094 2.088 1 93.94 230 ARG B CA 1
ATOM 5395 C C . ARG B 1 230 ? 30.062 19.094 0.98 1 93.94 230 ARG B C 1
ATOM 5397 O O . ARG B 1 230 ? 29.641 18.922 -0.164 1 93.94 230 ARG B O 1
ATOM 5404 N N . PHE B 1 231 ? 30.781 20.062 1.316 1 92.69 231 PHE B N 1
ATOM 5405 C CA . PHE B 1 231 ? 31.297 21.047 0.376 1 92.69 231 PHE B CA 1
ATOM 5406 C C . PHE B 1 231 ? 32.812 21.219 0.553 1 92.69 231 PHE B C 1
ATOM 5408 O O . PHE B 1 231 ? 33.281 21.344 1.678 1 92.69 231 PHE B O 1
ATOM 5415 N N . ASP B 1 232 ? 33.469 21.125 -0.527 1 88.5 232 ASP B N 1
ATOM 5416 C CA . ASP B 1 232 ? 34.938 21.172 -0.417 1 88.5 232 ASP B CA 1
ATOM 5417 C C . ASP B 1 232 ? 35.406 22.609 -0.3 1 88.5 232 ASP B C 1
ATOM 5419 O O . ASP B 1 232 ? 34.625 23.547 -0.185 1 88.5 232 ASP B O 1
ATOM 5423 N N . HIS B 1 233 ? 36.781 22.75 -0.312 1 87.75 233 HIS B N 1
ATOM 5424 C CA . HIS B 1 233 ? 37.406 24.047 -0.074 1 87.75 233 HIS B CA 1
ATOM 5425 C C . HIS B 1 233 ? 37.062 25.047 -1.179 1 87.75 233 HIS B C 1
ATOM 5427 O O . HIS B 1 233 ? 37.031 26.25 -0.942 1 87.75 233 HIS B O 1
ATOM 5433 N N . ALA B 1 234 ? 36.812 24.484 -2.314 1 87.94 234 ALA B N 1
ATOM 5434 C CA . ALA B 1 234 ? 36.469 25.344 -3.445 1 87.94 234 ALA B CA 1
ATOM 5435 C C . ALA B 1 234 ? 34.969 25.578 -3.525 1 87.94 234 ALA B C 1
ATOM 5437 O O . ALA B 1 234 ? 34.469 26.25 -4.434 1 87.94 234 ALA B O 1
ATOM 5438 N N . GLY B 1 235 ? 34.281 24.906 -2.674 1 83.5 235 GLY B N 1
ATOM 5439 C CA . GLY B 1 235 ? 32.844 25.078 -2.619 1 83.5 235 GLY B CA 1
ATOM 5440 C C . GLY B 1 235 ? 32.094 24.078 -3.488 1 83.5 235 GLY B C 1
ATOM 5441 O O . GLY B 1 235 ? 30.891 24.203 -3.662 1 83.5 235 GLY B O 1
ATOM 5442 N N . ARG B 1 236 ? 32.875 23.141 -4.02 1 85.06 236 ARG B N 1
ATOM 5443 C CA . ARG B 1 236 ? 32.219 22.141 -4.871 1 85.06 236 ARG B CA 1
ATOM 5444 C C . ARG B 1 236 ? 31.5 21.094 -4.035 1 85.06 236 ARG B C 1
ATOM 5446 O O . ARG B 1 236 ? 31.984 20.703 -2.971 1 85.06 236 ARG B O 1
ATOM 5453 N N . SER B 1 237 ? 30.344 20.672 -4.504 1 89.31 237 SER B N 1
ATOM 5454 C CA . SER B 1 237 ? 29.5 19.703 -3.816 1 89.31 237 SER B CA 1
ATOM 5455 C C . SER B 1 237 ? 30.109 18.312 -3.855 1 89.31 237 SER B C 1
ATOM 5457 O O . SER B 1 237 ? 30.609 17.859 -4.898 1 89.31 237 SER B O 1
ATOM 5459 N N . VAL B 1 238 ? 30.203 17.703 -2.656 1 89.06 238 VAL B N 1
ATOM 5460 C CA . VAL B 1 238 ? 30.656 16.328 -2.52 1 89.06 238 VAL B CA 1
ATOM 5461 C C . VAL B 1 238 ? 29.516 15.461 -1.992 1 89.06 238 VAL B C 1
ATOM 5463 O O . VAL B 1 238 ? 28.906 15.789 -0.978 1 89.06 238 VAL B O 1
ATOM 5466 N N . ALA B 1 239 ? 29.328 14.375 -2.682 1 84.38 239 ALA B N 1
ATOM 5467 C CA . ALA B 1 239 ? 28.234 13.5 -2.287 1 84.38 239 ALA B CA 1
ATOM 5468 C C . ALA B 1 239 ? 28.609 12.648 -1.08 1 84.38 239 ALA B C 1
ATOM 5470 O O . ALA B 1 239 ? 29.625 11.945 -1.103 1 84.38 239 ALA B O 1
ATOM 5471 N N . LEU B 1 240 ? 27.875 12.828 -0.003 1 87.94 240 LEU B N 1
ATOM 5472 C CA . LEU B 1 240 ? 27.969 11.93 1.143 1 87.94 240 LEU B CA 1
ATOM 5473 C C . LEU B 1 240 ? 26.891 10.844 1.062 1 87.94 240 LEU B C 1
ATOM 5475 O O . LEU B 1 240 ? 25.734 11.086 1.397 1 87.94 240 LEU B O 1
ATOM 5479 N N . ARG B 1 241 ? 27.266 9.711 0.707 1 87.88 241 ARG B N 1
ATOM 5480 C CA . ARG B 1 241 ? 26.312 8.656 0.372 1 87.88 241 ARG B CA 1
ATOM 5481 C C . ARG B 1 241 ? 25.859 7.906 1.621 1 87.88 241 ARG B C 1
ATOM 5483 O O . ARG B 1 241 ? 26.641 7.707 2.547 1 87.88 241 ARG B O 1
ATOM 5490 N N . GLY B 1 242 ? 24.641 7.512 1.611 1 91.75 242 GLY B N 1
ATOM 5491 C CA . GLY B 1 242 ? 24.172 6.59 2.631 1 91.75 242 GLY B CA 1
ATOM 5492 C C . GLY B 1 242 ? 24.812 5.219 2.547 1 91.75 242 GLY B C 1
ATOM 5493 O O . GLY B 1 242 ? 25.375 4.855 1.513 1 91.75 242 GLY B O 1
ATOM 5494 N N . HIS B 1 243 ? 24.703 4.445 3.615 1 92.81 243 HIS B N 1
ATOM 5495 C CA . HIS B 1 243 ? 25.516 3.232 3.693 1 92.81 243 HIS B CA 1
ATOM 5496 C C . HIS B 1 243 ? 24.734 2.016 3.211 1 92.81 243 HIS B C 1
ATOM 5498 O O . HIS B 1 243 ? 25.312 0.955 2.969 1 92.81 243 HIS B O 1
ATOM 5504 N N . SER B 1 244 ? 23.359 2.168 3.061 1 95.25 244 SER B N 1
ATOM 5505 C CA . SER B 1 244 ? 22.609 0.959 2.742 1 95.25 244 SER B CA 1
ATOM 5506 C C . SER B 1 244 ? 21.422 1.269 1.835 1 95.25 244 SER B C 1
ATOM 5508 O O . SER B 1 244 ? 20.359 1.679 2.309 1 95.25 244 SER B O 1
ATOM 5510 N N . GLY B 1 245 ? 21.562 0.916 0.579 1 94.25 245 GLY B N 1
ATOM 5511 C CA . GLY B 1 245 ? 20.469 1.064 -0.363 1 94.25 245 GLY B CA 1
ATOM 5512 C C . GLY B 1 245 ? 19.281 0.181 -0.038 1 94.25 245 GLY B C 1
ATOM 5513 O O . GLY B 1 245 ? 18.125 0.558 -0.287 1 94.25 245 GLY B O 1
ATOM 5514 N N . THR B 1 246 ? 19.531 -0.937 0.562 1 95.25 246 THR B N 1
ATOM 5515 C CA . THR B 1 246 ? 18.469 -1.878 0.918 1 95.25 246 THR B CA 1
ATOM 5516 C C . THR B 1 246 ? 17.547 -1.285 1.983 1 95.25 246 THR B C 1
ATOM 5518 O O . THR B 1 246 ? 16.328 -1.431 1.909 1 95.25 246 THR B O 1
ATOM 5521 N N . LEU B 1 247 ? 18.125 -0.619 2.93 1 96.81 247 LEU B N 1
ATOM 5522 C CA . LEU B 1 247 ? 17.312 0.012 3.975 1 96.81 247 LEU B CA 1
ATOM 5523 C C . LEU B 1 247 ? 16.5 1.165 3.408 1 96.81 247 LEU B C 1
ATOM 5525 O O . LEU B 1 247 ? 15.359 1.389 3.83 1 96.81 247 LEU B O 1
ATOM 5529 N N . VAL B 1 248 ? 17.078 1.876 2.449 1 97 248 VAL B N 1
ATOM 5530 C CA . VAL B 1 248 ? 16.359 2.975 1.811 1 97 248 VAL B CA 1
ATOM 5531 C C . VAL B 1 248 ? 15.109 2.441 1.108 1 97 248 VAL B C 1
ATOM 5533 O O . VAL B 1 248 ? 14.016 2.98 1.279 1 97 248 VAL B O 1
ATOM 5536 N N . VAL B 1 249 ? 15.266 1.382 0.367 1 97.31 249 VAL B N 1
ATOM 5537 C CA . VAL B 1 249 ? 14.141 0.809 -0.374 1 97.31 249 VAL B CA 1
ATOM 5538 C C . VAL B 1 249 ? 13.133 0.211 0.6 1 97.31 249 VAL B C 1
ATOM 5540 O O . VAL B 1 249 ? 11.922 0.386 0.434 1 97.31 249 VAL B O 1
ATOM 5543 N N . LEU B 1 250 ? 13.625 -0.468 1.627 1 97.44 250 LEU B N 1
ATOM 5544 C CA . LEU B 1 250 ? 12.742 -1.004 2.66 1 97.44 250 LEU B CA 1
ATOM 5545 C C . LEU B 1 250 ? 11.906 0.105 3.293 1 97.44 250 LEU B C 1
ATOM 5547 O O . LEU B 1 250 ? 10.688 -0.026 3.422 1 97.44 250 LEU B O 1
ATOM 5551 N N . GLY B 1 251 ? 12.602 1.15 3.68 1 98.12 251 GLY B N 1
ATOM 5552 C CA . GLY B 1 251 ? 11.906 2.287 4.27 1 98.12 251 GLY B CA 1
ATOM 5553 C C . GLY B 1 251 ? 10.891 2.914 3.336 1 98.12 251 GLY B C 1
ATOM 5554 O O . GLY B 1 251 ? 9.789 3.268 3.76 1 98.12 251 GLY B O 1
ATOM 5555 N N . THR B 1 252 ? 11.227 3.027 2.078 1 98.12 252 THR B N 1
ATOM 5556 C CA . THR B 1 252 ? 10.352 3.646 1.09 1 98.12 252 THR B CA 1
ATOM 5557 C C . THR B 1 252 ? 9.062 2.842 0.93 1 98.12 252 THR B C 1
ATOM 5559 O O . THR B 1 252 ? 7.965 3.408 0.934 1 98.12 252 THR B O 1
ATOM 5562 N N . PHE B 1 253 ? 9.133 1.551 0.847 1 98.12 253 PHE B N 1
ATOM 5563 C CA . PHE B 1 253 ? 7.953 0.712 0.686 1 98.12 253 PHE B CA 1
ATOM 5564 C C . PHE B 1 253 ? 7.102 0.726 1.951 1 98.12 253 PHE B C 1
ATOM 5566 O O . PHE B 1 253 ? 5.871 0.679 1.88 1 98.12 253 PHE B O 1
ATOM 5573 N N . LEU B 1 254 ? 7.727 0.742 3.119 1 98.06 254 LEU B N 1
ATOM 5574 C CA . LEU B 1 254 ? 6.973 0.812 4.367 1 98.06 254 LEU B CA 1
ATOM 5575 C C . LEU B 1 254 ? 6.219 2.133 4.473 1 98.06 254 LEU B C 1
ATOM 5577 O O . LEU B 1 254 ? 5.09 2.17 4.961 1 98.06 254 LEU B O 1
ATOM 5581 N N . LEU B 1 255 ? 6.883 3.189 4.031 1 98.5 255 LEU B N 1
ATOM 5582 C CA . LEU B 1 255 ? 6.199 4.477 3.982 1 98.5 255 LEU B CA 1
ATOM 5583 C C . LEU B 1 255 ? 5.027 4.438 3.01 1 98.5 255 LEU B C 1
ATOM 5585 O O . LEU B 1 255 ? 3.938 4.918 3.326 1 98.5 255 LEU B O 1
ATOM 5589 N N . TRP B 1 256 ? 5.258 3.828 1.826 1 98.44 256 TRP B N 1
ATOM 5590 C CA . TRP B 1 256 ? 4.184 3.66 0.852 1 98.44 256 TRP B CA 1
ATOM 5591 C C . TRP B 1 256 ? 3.021 2.875 1.451 1 98.44 256 TRP B C 1
ATOM 5593 O O . TRP B 1 256 ? 1.866 3.293 1.356 1 98.44 256 TRP B O 1
ATOM 5603 N N . PHE B 1 257 ? 3.289 1.825 2.172 1 98.31 257 PHE B N 1
ATOM 5604 C CA . PHE B 1 257 ? 2.291 1.006 2.848 1 98.31 257 PHE B CA 1
ATOM 5605 C C . PHE B 1 257 ? 1.518 1.829 3.871 1 98.31 257 PHE B C 1
ATOM 5607 O O . PHE B 1 257 ? 0.29 1.75 3.939 1 98.31 257 PHE B O 1
ATOM 5614 N N . GLY B 1 258 ? 2.189 2.619 4.637 1 98.56 258 GLY B N 1
ATOM 5615 C CA . GLY B 1 258 ? 1.562 3.459 5.645 1 98.56 258 GLY B CA 1
ATOM 5616 C C . GLY B 1 258 ? 0.721 4.574 5.051 1 98.56 258 GLY B C 1
ATOM 5617 O O . GLY B 1 258 ? -0.264 5.004 5.656 1 98.56 258 GLY B O 1
ATOM 5618 N N . TRP B 1 259 ? 1.058 5.035 3.84 1 98.75 259 TRP B N 1
ATOM 5619 C CA . TRP B 1 259 ? 0.346 6.145 3.211 1 98.75 259 TRP B CA 1
ATOM 5620 C C . TRP B 1 259 ? -1.096 5.758 2.896 1 98.75 259 TRP B C 1
ATOM 5622 O O . TRP B 1 259 ? -1.952 6.625 2.715 1 98.75 259 TRP B O 1
ATOM 5632 N N . TYR B 1 260 ? -1.373 4.453 2.84 1 98.62 260 TYR B N 1
ATOM 5633 C CA . TYR B 1 260 ? -2.742 3.992 2.629 1 98.62 260 TYR B CA 1
ATOM 5634 C C . TYR B 1 260 ? -3.592 4.219 3.873 1 98.62 260 TYR B C 1
ATOM 5636 O O . TYR B 1 260 ? -4.82 4.273 3.791 1 98.62 260 TYR B O 1
ATOM 5644 N N . GLY B 1 261 ? -2.939 4.27 5.031 1 98.56 261 GLY B N 1
ATOM 5645 C CA . GLY B 1 261 ? -3.635 4.711 6.23 1 98.56 261 GLY B CA 1
ATOM 5646 C C . GLY B 1 261 ? -3.699 6.219 6.359 1 98.56 261 GLY B C 1
ATOM 5647 O O . GLY B 1 261 ? -4.645 6.758 6.938 1 98.56 261 GLY B O 1
ATOM 5648 N N . PHE B 1 262 ? -2.771 6.875 5.785 1 98.62 262 PHE B N 1
ATOM 5649 C CA . PHE B 1 262 ? -2.576 8.312 5.922 1 98.62 262 PHE B CA 1
ATOM 5650 C C . PHE B 1 262 ? -3.598 9.078 5.09 1 98.62 262 PHE B C 1
ATOM 5652 O O . PHE B 1 262 ? -4.48 9.742 5.637 1 98.62 262 PHE B O 1
ATOM 5659 N N . ASN B 1 263 ? -3.598 8.867 3.787 1 98.88 263 ASN B N 1
ATOM 5660 C CA . ASN B 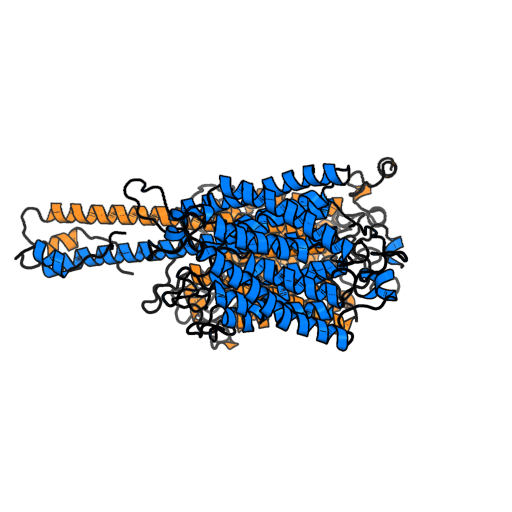1 263 ? -4.473 9.625 2.896 1 98.88 263 ASN B CA 1
ATOM 5661 C C . ASN B 1 263 ? -5.906 9.102 2.939 1 98.88 263 ASN B C 1
ATOM 5663 O O . ASN B 1 263 ? -6.828 9.828 3.307 1 98.88 263 ASN B O 1
ATOM 5667 N N . PRO B 1 264 ? -6.137 7.797 2.658 1 98.88 264 PRO B N 1
ATOM 5668 C CA . PRO B 1 264 ? -7.508 7.293 2.771 1 98.88 264 PRO B CA 1
ATOM 5669 C C . PRO B 1 264 ? -8.062 7.395 4.191 1 98.88 264 PRO B C 1
ATOM 5671 O O . PRO B 1 264 ? -9.234 7.707 4.379 1 98.88 264 PRO B O 1
ATOM 5674 N N . GLY B 1 265 ? -7.223 7.176 5.148 1 98.75 265 GLY B N 1
ATOM 5675 C CA . GLY B 1 265 ? -7.656 7.184 6.535 1 98.75 265 GLY B CA 1
ATOM 5676 C C . GLY B 1 265 ? -8.141 8.539 7 1 98.75 265 GLY B C 1
ATOM 5677 O O . GLY B 1 265 ? -8.906 8.633 7.969 1 98.75 265 GLY B O 1
ATOM 5678 N N . SER B 1 266 ? -7.852 9.562 6.305 1 98.75 266 SER B N 1
ATOM 5679 C CA . SER B 1 266 ? -8.18 10.922 6.719 1 98.75 266 SER B CA 1
ATOM 5680 C C . SER B 1 266 ? -9.648 11.242 6.473 1 98.75 266 SER B C 1
ATOM 5682 O O . SER B 1 266 ? -10.133 12.305 6.867 1 98.75 266 SER B O 1
ATOM 5684 N N . PHE B 1 267 ? -10.375 10.289 5.914 1 98.62 267 PHE B N 1
ATOM 5685 C CA . PHE B 1 267 ? -11.828 10.406 5.891 1 98.62 267 PHE B CA 1
ATOM 5686 C C . PHE B 1 267 ? -12.414 10.211 7.281 1 98.62 267 PHE B C 1
ATOM 5688 O O . PHE B 1 267 ? -13.539 10.625 7.555 1 98.62 267 PHE B O 1
ATOM 5695 N N . LEU B 1 268 ? -11.695 9.453 8.156 1 97.94 268 LEU B N 1
ATOM 5696 C CA . LEU B 1 268 ? -12 9.25 9.57 1 97.94 268 LEU B CA 1
ATOM 5697 C C . LEU B 1 268 ? -13.133 8.242 9.742 1 97.94 268 LEU B C 1
ATOM 5699 O O . LEU B 1 268 ? -13.172 7.504 10.734 1 97.94 268 LEU B O 1
ATOM 5703 N N . ASN B 1 269 ? -14.141 8.227 8.875 1 98 269 ASN B N 1
ATOM 5704 C CA . ASN B 1 269 ? -15.25 7.277 8.875 1 98 269 ASN B CA 1
ATOM 5705 C C . ASN B 1 269 ? -15.523 6.746 7.469 1 98 269 ASN B C 1
ATOM 5707 O O . ASN B 1 269 ? -15.117 7.355 6.48 1 98 269 ASN B O 1
ATOM 5711 N N . ILE B 1 270 ? -16.172 5.578 7.402 1 98.44 270 ILE B N 1
ATOM 5712 C CA . ILE B 1 270 ? -16.344 4.953 6.098 1 98.44 270 ILE B CA 1
ATOM 5713 C C . ILE B 1 270 ? -17.844 4.723 5.84 1 98.44 270 ILE B C 1
ATOM 5715 O O . ILE B 1 270 ? -18.281 4.754 4.691 1 98.44 270 ILE B O 1
ATOM 5719 N N . LEU B 1 271 ? -18.641 4.543 6.898 1 97.94 271 LEU B N 1
ATOM 5720 C CA . LEU B 1 271 ? -20.062 4.285 6.715 1 97.94 271 LEU B CA 1
ATOM 5721 C C . LEU B 1 271 ? -20.844 5.59 6.574 1 97.94 271 LEU B C 1
ATOM 5723 O O . LEU B 1 271 ? -21.547 6 7.496 1 97.94 271 LEU B O 1
ATOM 5727 N N . LYS B 1 272 ? -20.75 6.172 5.402 1 96.62 272 LYS B N 1
ATOM 5728 C CA . LYS B 1 272 ? -21.438 7.402 5.023 1 96.62 272 LYS B CA 1
ATOM 5729 C C . LYS B 1 272 ? -21.906 7.344 3.574 1 96.62 272 LYS B C 1
ATOM 5731 O O . LYS B 1 272 ? -21.094 7.426 2.648 1 96.62 272 LYS B O 1
ATOM 5736 N N . ALA B 1 273 ? -23.188 7.277 3.408 1 94.5 273 ALA B N 1
ATOM 5737 C CA . ALA B 1 273 ? -23.766 7.258 2.066 1 94.5 273 ALA B CA 1
ATOM 5738 C C . ALA B 1 273 ? -23.859 8.664 1.492 1 94.5 273 ALA B C 1
ATOM 5740 O O . ALA B 1 273 ? -24.141 9.625 2.221 1 94.5 273 ALA B O 1
ATOM 5741 N N . TYR B 1 274 ? -23.656 8.805 0.192 1 93.25 274 TYR B N 1
ATOM 5742 C CA . TYR B 1 274 ? -23.766 10.109 -0.448 1 93.25 274 TYR B CA 1
ATOM 5743 C C . TYR B 1 274 ? -25.188 10.336 -0.976 1 93.25 274 TYR B C 1
ATOM 5745 O O . TYR B 1 274 ? -25.562 11.469 -1.28 1 93.25 274 TYR B O 1
ATOM 5753 N N . GLY B 1 275 ? -25.984 9.352 -1.076 1 86 275 GLY B N 1
ATOM 5754 C CA . GLY B 1 275 ? -27.406 9.492 -1.322 1 86 275 GLY B CA 1
ATOM 5755 C C . GLY B 1 275 ? -27.734 9.805 -2.77 1 86 275 GLY B C 1
ATOM 5756 O O . GLY B 1 275 ? -28.719 10.484 -3.055 1 86 275 GLY B O 1
ATOM 5757 N N . HIS B 1 276 ? -26.922 9.367 -3.686 1 85 276 HIS B N 1
ATOM 5758 C CA . HIS B 1 276 ? -27.234 9.57 -5.098 1 85 276 HIS B CA 1
ATOM 5759 C C . HIS B 1 276 ? -28.234 8.539 -5.586 1 85 276 HIS B C 1
ATOM 5761 O O . HIS B 1 276 ? -27.922 7.355 -5.719 1 85 276 HIS B O 1
ATOM 5767 N N . PRO B 1 277 ? -29.469 8.977 -5.883 1 82.38 277 PRO B N 1
ATOM 5768 C CA . PRO B 1 277 ? -30.516 8.023 -6.277 1 82.38 277 PRO B CA 1
ATOM 5769 C C . PRO B 1 277 ? -30.109 7.199 -7.5 1 82.38 277 PRO B C 1
ATOM 5771 O O . PRO B 1 277 ? -30.453 6.016 -7.59 1 82.38 277 PRO B O 1
ATOM 5774 N N . ALA B 1 278 ? -29.359 7.816 -8.398 1 84.75 278 ALA B N 1
ATOM 5775 C CA . ALA B 1 278 ? -28.984 7.148 -9.641 1 84.75 278 ALA B CA 1
ATOM 5776 C C . ALA B 1 278 ? -27.781 6.223 -9.422 1 84.75 278 ALA B C 1
ATOM 5778 O O . ALA B 1 278 ? -27.484 5.379 -10.266 1 84.75 278 ALA B O 1
ATOM 5779 N N . ALA B 1 279 ? -27.141 6.371 -8.312 1 89.94 279 ALA B N 1
ATOM 5780 C CA . ALA B 1 279 ? -25.953 5.57 -8.023 1 89.94 279 ALA B CA 1
ATOM 5781 C C . ALA B 1 279 ? -25.906 5.18 -6.547 1 89.94 279 ALA B C 1
ATOM 5783 O O . ALA B 1 279 ? -25.016 5.617 -5.809 1 89.94 279 ALA B O 1
ATOM 5784 N N . PRO B 1 280 ? -26.734 4.254 -6.164 1 86.25 280 PRO B N 1
ATOM 5785 C CA . PRO B 1 280 ? -26.828 3.889 -4.75 1 86.25 280 PRO B CA 1
ATOM 5786 C C . PRO B 1 280 ? -25.562 3.217 -4.223 1 86.25 280 PRO B C 1
ATOM 5788 O O . PRO B 1 280 ? -25.359 3.15 -3.01 1 86.25 280 PRO B O 1
ATOM 5791 N N . TYR B 1 281 ? -24.719 2.805 -5.156 1 91.5 281 TYR B N 1
ATOM 5792 C CA . TYR B 1 281 ? -23.5 2.123 -4.773 1 91.5 281 TYR B CA 1
ATOM 5793 C C . TYR B 1 281 ? -22.406 3.125 -4.426 1 91.5 281 TYR B C 1
ATOM 5795 O O . TYR B 1 281 ? -21.359 2.752 -3.887 1 91.5 281 TYR B O 1
ATOM 5803 N N . TYR B 1 282 ? -22.656 4.352 -4.688 1 94.69 282 TYR B N 1
ATOM 5804 C CA . TYR B 1 282 ? -21.641 5.387 -4.527 1 94.69 282 TYR B CA 1
ATOM 5805 C C . TYR B 1 282 ? -21.734 6.035 -3.15 1 94.69 282 TYR B C 1
ATOM 5807 O O . TYR B 1 282 ? -22.797 6.539 -2.768 1 94.69 282 TYR B O 1
ATOM 5815 N N . GLY B 1 283 ? -20.734 5.961 -2.318 1 96.69 283 GLY B N 1
ATOM 5816 C CA . GLY B 1 283 ? -20.641 6.551 -0.993 1 96.69 283 GLY B CA 1
ATOM 5817 C C . GLY B 1 283 ? -19.219 6.867 -0.586 1 96.69 283 GLY B C 1
ATOM 5818 O O . GLY B 1 283 ? -18.312 6.859 -1.423 1 96.69 283 GLY B O 1
ATOM 5819 N N . GLN B 1 284 ? -19.031 7.215 0.648 1 98 284 GLN B N 1
ATOM 5820 C CA . GLN B 1 284 ? -17.703 7.609 1.123 1 98 284 GLN B CA 1
ATOM 5821 C C . GLN B 1 284 ? -16.703 6.461 0.983 1 98 284 GLN B C 1
ATOM 5823 O O . GLN B 1 284 ? -15.516 6.691 0.785 1 98 284 GLN B O 1
ATOM 5828 N N . TRP B 1 285 ? -17.234 5.188 1.034 1 98.06 285 TRP B N 1
ATOM 5829 C CA . TRP B 1 285 ? -16.359 4.035 0.813 1 98.06 285 TRP B CA 1
ATOM 5830 C C . TRP B 1 285 ? -15.742 4.078 -0.58 1 98.06 285 TRP B C 1
ATOM 5832 O O . TRP B 1 285 ? -14.594 3.662 -0.77 1 98.06 285 TRP B O 1
ATOM 5842 N N . SER B 1 286 ? -16.422 4.629 -1.55 1 98 286 SER B N 1
ATOM 5843 C CA . SER B 1 286 ? -15.898 4.801 -2.898 1 98 286 SER B CA 1
ATOM 5844 C C . SER B 1 286 ? -14.852 5.902 -2.947 1 98 286 SER B C 1
ATOM 5846 O O . SER B 1 286 ? -13.805 5.75 -3.584 1 98 286 SER B O 1
ATOM 5848 N N . ALA B 1 287 ? -15.148 6.988 -2.238 1 98.44 287 ALA B N 1
ATOM 5849 C CA . ALA B 1 287 ? -14.211 8.109 -2.178 1 98.44 287 ALA B CA 1
ATOM 5850 C C . ALA B 1 287 ? -12.898 7.691 -1.527 1 98.44 287 ALA B C 1
ATOM 5852 O O . ALA B 1 287 ? -11.82 8.141 -1.937 1 98.44 287 ALA B O 1
ATOM 5853 N N . ILE B 1 288 ? -13 6.875 -0.554 1 98.75 288 ILE B N 1
ATOM 5854 C CA . ILE B 1 288 ? -11.82 6.344 0.13 1 98.75 288 ILE B CA 1
ATOM 5855 C C . ILE B 1 288 ? -10.992 5.516 -0.845 1 98.75 288 ILE B C 1
ATOM 5857 O O . ILE B 1 288 ? -9.773 5.684 -0.929 1 98.75 288 ILE B O 1
ATOM 5861 N N . GLY B 1 289 ? -11.633 4.641 -1.627 1 98.69 289 GLY B N 1
ATOM 5862 C CA . GLY B 1 289 ? -10.938 3.885 -2.656 1 98.69 289 GLY B CA 1
ATOM 5863 C C . GLY B 1 289 ? -10.281 4.766 -3.701 1 98.69 289 GLY B C 1
ATOM 5864 O O . GLY B 1 289 ? -9.141 4.512 -4.109 1 98.69 289 GLY B O 1
ATOM 5865 N N . ARG B 1 290 ? -10.961 5.785 -4.145 1 98.44 290 ARG B N 1
ATOM 5866 C CA . ARG B 1 290 ? -10.422 6.734 -5.109 1 98.44 290 ARG B CA 1
ATOM 5867 C C . ARG B 1 290 ? -9.164 7.41 -4.566 1 98.44 290 ARG B C 1
ATOM 5869 O O . ARG B 1 290 ? -8.195 7.609 -5.301 1 98.44 290 ARG B O 1
ATOM 5876 N N . THR B 1 291 ? -9.242 7.742 -3.314 1 98.88 291 THR B N 1
ATOM 5877 C CA . THR B 1 291 ? -8.117 8.406 -2.664 1 98.88 291 THR B CA 1
ATOM 5878 C C . THR B 1 291 ? -6.895 7.492 -2.635 1 98.88 291 THR B C 1
ATOM 5880 O O . THR B 1 291 ? -5.77 7.945 -2.846 1 98.88 291 THR B O 1
ATOM 5883 N N . ALA B 1 292 ? -7.113 6.188 -2.385 1 98.81 292 ALA B N 1
ATOM 5884 C CA . ALA B 1 292 ? -6.016 5.227 -2.447 1 98.81 292 ALA B CA 1
ATOM 5885 C C . ALA B 1 292 ? -5.422 5.164 -3.852 1 98.81 292 ALA B C 1
ATOM 5887 O O . ALA B 1 292 ? -4.203 5.09 -4.016 1 98.81 292 ALA B O 1
ATOM 5888 N N . VAL B 1 293 ? -6.25 5.289 -4.859 1 98.69 293 VAL B N 1
ATOM 5889 C CA . VAL B 1 293 ? -5.824 5.215 -6.25 1 98.69 293 VAL B CA 1
ATOM 5890 C C . VAL B 1 293 ? -5.043 6.473 -6.617 1 98.69 293 VAL B C 1
ATOM 5892 O O . VAL B 1 293 ? -3.961 6.391 -7.211 1 98.69 293 VAL B O 1
ATOM 5895 N N . THR B 1 294 ? -5.543 7.652 -6.234 1 98.88 294 THR B N 1
ATOM 5896 C CA . THR B 1 294 ? -4.836 8.891 -6.535 1 98.88 294 THR B CA 1
ATOM 5897 C C . THR B 1 294 ? -3.48 8.922 -5.836 1 98.88 294 THR B C 1
ATOM 5899 O O . THR B 1 294 ? -2.49 9.383 -6.406 1 98.88 294 THR B O 1
ATOM 5902 N N . THR B 1 295 ? -3.436 8.438 -4.598 1 98.88 295 THR B N 1
ATOM 5903 C CA . THR B 1 295 ? -2.182 8.352 -3.857 1 98.88 295 THR B CA 1
ATOM 5904 C C . THR B 1 295 ? -1.168 7.496 -4.613 1 98.88 295 THR B C 1
ATOM 5906 O O . THR B 1 295 ? -0.037 7.926 -4.848 1 98.88 295 THR B O 1
ATOM 5909 N N . THR B 1 296 ? -1.63 6.328 -5.07 1 98.81 296 THR B N 1
ATOM 5910 C CA . THR B 1 296 ? -0.762 5.383 -5.762 1 98.81 296 THR B CA 1
ATOM 5911 C C . THR B 1 296 ? -0.25 5.977 -7.07 1 98.81 296 THR B C 1
ATOM 5913 O O . THR B 1 296 ? 0.948 5.922 -7.355 1 98.81 296 THR B O 1
ATOM 5916 N N . LEU B 1 297 ? -1.116 6.598 -7.809 1 98.81 297 LEU B N 1
ATOM 5917 C CA . LEU B 1 297 ? -0.759 7.094 -9.133 1 98.81 297 LEU B CA 1
ATOM 5918 C C . LEU B 1 297 ? 0.198 8.281 -9.023 1 98.81 297 LEU B C 1
ATOM 5920 O O . LEU B 1 297 ? 1.103 8.422 -9.852 1 98.81 297 LEU B O 1
ATOM 5924 N N . ALA B 1 298 ? 0.007 9.117 -8.039 1 98.94 298 ALA B N 1
ATOM 5925 C CA . ALA B 1 298 ? 0.914 10.242 -7.848 1 98.94 298 ALA B CA 1
ATOM 5926 C C . ALA B 1 298 ? 2.322 9.766 -7.512 1 98.94 298 ALA B C 1
ATOM 5928 O O . ALA B 1 298 ? 3.301 10.234 -8.094 1 98.94 298 ALA B O 1
ATOM 5929 N N . GLY B 1 299 ? 2.398 8.852 -6.559 1 98.81 299 GLY B N 1
ATOM 5930 C CA . GLY B 1 299 ? 3.695 8.289 -6.211 1 98.81 299 GLY B CA 1
ATOM 5931 C C . GLY B 1 299 ? 4.375 7.594 -7.375 1 98.81 299 GLY B C 1
ATOM 5932 O O . GLY B 1 299 ? 5.566 7.797 -7.617 1 98.81 299 GLY B O 1
ATOM 5933 N N . CYS B 1 300 ? 3.605 6.789 -8.148 1 98.62 300 CYS B N 1
ATOM 5934 C CA . CYS B 1 300 ? 4.137 6.059 -9.289 1 98.62 300 CYS B CA 1
ATOM 5935 C C . CYS B 1 300 ? 4.676 7.016 -10.352 1 98.62 300 CYS B C 1
ATOM 5937 O O . CYS B 1 300 ? 5.781 6.824 -10.859 1 98.62 300 CYS B O 1
ATOM 5939 N N . THR B 1 301 ? 3.943 8.023 -10.609 1 98.75 301 THR B N 1
ATOM 5940 C CA . THR B 1 301 ? 4.332 8.984 -11.633 1 98.75 301 THR B CA 1
ATOM 5941 C C . THR B 1 301 ? 5.578 9.75 -11.211 1 98.75 301 THR B C 1
ATOM 5943 O O . THR B 1 301 ? 6.488 9.969 -12.016 1 98.75 301 THR B O 1
ATOM 5946 N N . ALA B 1 302 ? 5.594 10.148 -9.984 1 98.88 302 ALA B N 1
ATOM 5947 C CA . ALA B 1 302 ? 6.754 10.883 -9.5 1 98.88 302 ALA B CA 1
ATOM 5948 C C . ALA B 1 302 ? 8.016 10.016 -9.547 1 98.88 302 ALA B C 1
ATOM 5950 O O . ALA B 1 302 ? 9.094 10.5 -9.891 1 98.88 302 ALA B O 1
ATOM 5951 N N . ALA B 1 303 ? 7.918 8.766 -9.227 1 98.5 303 ALA B N 1
ATOM 5952 C CA . ALA B 1 303 ? 9.039 7.832 -9.289 1 98.5 303 ALA B CA 1
ATOM 5953 C C . ALA B 1 303 ? 9.578 7.715 -10.711 1 98.5 303 ALA B C 1
ATOM 5955 O O . ALA B 1 303 ? 10.773 7.871 -10.945 1 98.5 303 ALA B O 1
ATOM 5956 N N . LEU B 1 304 ? 8.688 7.523 -11.641 1 97.56 304 LEU B N 1
ATOM 5957 C CA . LEU B 1 304 ? 9.078 7.336 -13.031 1 97.56 304 LEU B CA 1
ATOM 5958 C C . LEU B 1 304 ? 9.641 8.625 -13.617 1 97.56 304 LEU B C 1
ATOM 5960 O O . LEU B 1 304 ? 10.625 8.602 -14.359 1 97.56 304 LEU B O 1
ATOM 5964 N N . THR B 1 305 ? 9.031 9.719 -13.258 1 98.31 305 THR B N 1
ATOM 5965 C CA . THR B 1 305 ? 9.523 11 -13.742 1 98.31 305 THR B CA 1
ATOM 5966 C C . THR B 1 305 ? 10.914 11.289 -13.188 1 98.31 305 THR B C 1
ATOM 5968 O O . THR B 1 305 ? 11.789 11.773 -13.914 1 98.31 305 THR B O 1
ATOM 5971 N N . THR B 1 306 ? 11.109 11.023 -11.938 1 97.75 306 THR B N 1
ATOM 5972 C CA . THR B 1 306 ? 12.43 11.211 -11.336 1 97.75 306 THR B CA 1
ATOM 5973 C C . THR B 1 306 ? 13.453 10.289 -11.992 1 97.75 306 THR B C 1
ATOM 5975 O O . THR B 1 306 ? 14.586 10.703 -12.25 1 97.75 306 THR B O 1
ATOM 5978 N N . LEU B 1 307 ? 13.062 9.023 -12.227 1 95.25 307 LEU B N 1
ATOM 5979 C CA . LEU B 1 307 ? 13.938 8.055 -12.875 1 95.25 307 LEU B CA 1
ATOM 5980 C C . LEU B 1 307 ? 14.461 8.594 -14.203 1 95.25 307 LEU B C 1
ATOM 5982 O O . LEU B 1 307 ? 15.672 8.68 -14.414 1 95.25 307 LEU B O 1
ATOM 5986 N N . PHE B 1 308 ? 13.586 9.023 -15.055 1 95.06 308 PHE B N 1
ATOM 5987 C CA . PHE B 1 308 ? 13.969 9.453 -16.391 1 95.06 308 PHE B CA 1
ATOM 5988 C C . PHE B 1 308 ? 14.562 10.859 -16.359 1 95.06 308 PHE B C 1
ATOM 5990 O O . PHE B 1 308 ? 15.492 11.156 -17.125 1 95.06 308 PHE B O 1
ATOM 5997 N N . GLY B 1 309 ? 14.016 11.695 -15.508 1 94.31 309 GLY B N 1
ATOM 5998 C CA . GLY B 1 309 ? 14.57 13.031 -15.375 1 94.31 309 GLY B CA 1
ATOM 5999 C C . GLY B 1 309 ? 16.016 13.031 -14.898 1 94.31 309 GLY B C 1
ATOM 6000 O O . GLY B 1 309 ? 16.859 13.719 -15.477 1 94.31 309 GLY B O 1
ATOM 6001 N N . LYS B 1 310 ? 16.297 12.266 -13.93 1 91.38 310 LYS B N 1
ATOM 6002 C CA . LYS B 1 310 ? 17.641 12.211 -13.375 1 91.38 310 LYS B CA 1
ATOM 6003 C C . LYS B 1 310 ? 18.594 11.508 -14.336 1 91.38 310 LYS B C 1
ATOM 6005 O O . LYS B 1 310 ? 19.781 11.867 -14.414 1 91.38 310 LYS B O 1
ATOM 6010 N N . ARG B 1 311 ? 18.109 10.445 -14.969 1 89 311 ARG B N 1
ATOM 6011 C CA . ARG B 1 311 ? 18.938 9.789 -15.977 1 89 311 ARG B CA 1
ATOM 6012 C C . ARG B 1 311 ? 19.406 10.789 -17.047 1 89 311 ARG B C 1
ATOM 6014 O O . ARG B 1 311 ? 20.547 10.742 -17.484 1 89 311 ARG B O 1
ATOM 6021 N N . LEU B 1 312 ? 18.578 11.664 -17.438 1 89.69 312 LEU B N 1
ATOM 6022 C CA . LEU B 1 312 ? 18.891 12.672 -18.453 1 89.69 312 LEU B CA 1
ATOM 6023 C C . LEU B 1 312 ? 19.859 13.703 -17.906 1 89.69 312 LEU B C 1
ATOM 6025 O O . LEU B 1 312 ? 20.734 14.18 -18.641 1 89.69 312 LEU B O 1
ATOM 6029 N N . LEU B 1 313 ? 19.828 13.945 -16.672 1 88.12 313 LEU B N 1
ATOM 6030 C CA . LEU B 1 313 ? 20.609 15.008 -16.062 1 88.12 313 LEU B CA 1
ATOM 6031 C C . LEU B 1 313 ? 21.984 14.492 -15.633 1 88.12 313 LEU B C 1
ATOM 6033 O O . LEU B 1 313 ? 22.984 15.188 -15.781 1 88.12 313 LEU B O 1
ATOM 6037 N N . VAL B 1 314 ? 22.016 13.188 -15.086 1 84.56 314 VAL B N 1
ATOM 6038 C CA . VAL B 1 314 ? 23.25 12.766 -14.453 1 84.56 314 VAL B CA 1
ATOM 6039 C C . VAL B 1 314 ? 23.781 11.5 -15.125 1 84.56 314 VAL B C 1
ATOM 6041 O O . VAL B 1 314 ? 24.938 11.125 -14.938 1 84.56 314 VAL B O 1
ATOM 6044 N N . GLY B 1 315 ? 22.969 10.789 -15.828 1 82 315 GLY B N 1
ATOM 6045 C CA . GLY B 1 315 ? 23.469 9.711 -16.672 1 82 315 GLY B CA 1
ATOM 6046 C C . GLY B 1 315 ? 23.328 8.344 -16.031 1 82 315 GLY B C 1
ATOM 6047 O O . GLY B 1 315 ? 23.578 7.32 -16.688 1 82 315 GLY B O 1
ATOM 6048 N N . HIS B 1 316 ? 23.062 8.297 -14.727 1 83.75 316 HIS B N 1
ATOM 6049 C CA . HIS B 1 316 ? 22.906 6.992 -14.102 1 83.75 316 HIS B CA 1
ATOM 6050 C C . HIS B 1 316 ? 21.531 6.836 -13.461 1 83.75 316 HIS B C 1
ATOM 6052 O O . HIS B 1 316 ? 20.875 7.828 -13.164 1 83.75 316 HIS B O 1
ATOM 6058 N N . TRP B 1 317 ? 21.188 5.555 -13.266 1 86.38 317 TRP B N 1
ATOM 6059 C CA . TRP B 1 317 ? 19.953 5.223 -12.562 1 86.38 317 TRP B CA 1
ATOM 6060 C C . TRP B 1 317 ? 20.188 5.109 -11.062 1 86.38 317 TRP B C 1
ATOM 6062 O O . TRP B 1 317 ? 20.906 4.211 -10.609 1 86.38 317 TRP B O 1
ATOM 6072 N N . ASN B 1 318 ? 19.609 6.02 -10.312 1 87.81 318 ASN B N 1
ATOM 6073 C CA . ASN B 1 318 ? 19.859 6.027 -8.875 1 87.81 318 ASN B CA 1
ATOM 6074 C C . ASN B 1 318 ? 18.609 5.68 -8.086 1 87.81 318 ASN B C 1
ATOM 6076 O O . ASN B 1 318 ? 17.609 6.398 -8.156 1 87.81 318 ASN B O 1
ATOM 6080 N N . VAL B 1 319 ? 18.766 4.652 -7.285 1 91.56 319 VAL B N 1
ATOM 6081 C CA . VAL B 1 319 ? 17.625 4.113 -6.559 1 91.56 319 VAL B CA 1
ATOM 6082 C C . VAL B 1 319 ? 17.156 5.113 -5.504 1 91.56 319 VAL B C 1
ATOM 6084 O O . VAL B 1 319 ? 15.953 5.277 -5.277 1 91.56 319 VAL B O 1
ATOM 6087 N N . THR B 1 320 ? 18.047 5.773 -4.84 1 92.81 320 THR B N 1
ATOM 6088 C CA . THR B 1 320 ? 17.703 6.727 -3.793 1 92.81 320 THR B CA 1
ATOM 6089 C C . THR B 1 320 ? 16.906 7.898 -4.367 1 92.81 320 THR B C 1
ATOM 6091 O O . THR B 1 320 ? 15.93 8.336 -3.768 1 92.81 320 THR B O 1
ATOM 6094 N N . ASP B 1 321 ? 17.359 8.359 -5.539 1 94.62 321 ASP B N 1
ATOM 6095 C CA . ASP B 1 321 ? 16.641 9.445 -6.195 1 94.62 321 ASP B CA 1
ATOM 6096 C C . ASP B 1 321 ? 15.203 9.031 -6.508 1 94.62 321 ASP B C 1
ATOM 6098 O O . ASP B 1 321 ? 14.266 9.805 -6.289 1 94.62 321 ASP B O 1
ATOM 6102 N N . VAL B 1 322 ? 15.078 7.863 -7.035 1 96.38 322 VAL B N 1
ATOM 6103 C CA . VAL B 1 322 ? 13.758 7.379 -7.422 1 96.38 322 VAL B CA 1
ATOM 6104 C C . VAL B 1 322 ? 12.867 7.242 -6.188 1 96.38 322 VAL B C 1
ATOM 6106 O O . VAL B 1 322 ? 11.695 7.617 -6.211 1 96.38 322 VAL B O 1
ATOM 6109 N N . CYS B 1 323 ? 13.406 6.656 -5.113 1 97.56 323 CYS B N 1
ATOM 6110 C CA . CYS B 1 323 ? 12.664 6.512 -3.865 1 97.56 323 CYS B CA 1
ATOM 6111 C C . CYS B 1 323 ? 12.234 7.871 -3.328 1 97.56 323 CYS B C 1
ATOM 6113 O O . CYS B 1 323 ? 11.086 8.047 -2.926 1 97.56 323 CYS B O 1
ATOM 6115 N N . ASN B 1 324 ? 13.133 8.859 -3.338 1 97.88 324 ASN B N 1
ATOM 6116 C CA . ASN B 1 324 ? 12.789 10.203 -2.879 1 97.88 324 ASN B CA 1
ATOM 6117 C C . ASN B 1 324 ? 11.734 10.844 -3.77 1 97.88 324 ASN B C 1
ATOM 6119 O O . ASN B 1 324 ? 10.844 11.539 -3.279 1 97.88 324 ASN B O 1
ATOM 6123 N N . GLY B 1 325 ? 11.93 10.633 -5.086 1 98.44 325 GLY B N 1
ATOM 6124 C CA . GLY B 1 325 ? 10.906 11.125 -5.996 1 98.44 325 GLY B CA 1
ATOM 6125 C C . GLY B 1 325 ? 9.523 10.562 -5.699 1 98.44 325 GLY B C 1
ATOM 6126 O O . GLY B 1 325 ? 8.539 11.297 -5.664 1 98.44 325 GLY B O 1
ATOM 6127 N N . LEU B 1 326 ? 9.477 9.258 -5.527 1 98.69 326 LEU B N 1
ATOM 6128 C CA . LEU B 1 326 ? 8.242 8.57 -5.168 1 98.69 326 LEU B CA 1
ATOM 6129 C C . LEU B 1 326 ? 7.617 9.188 -3.926 1 98.69 326 LEU B C 1
ATOM 6131 O O . LEU B 1 326 ? 6.43 9.523 -3.926 1 98.69 326 LEU B O 1
ATOM 6135 N N . LEU B 1 327 ? 8.391 9.406 -2.9 1 98.75 327 LEU B N 1
ATOM 6136 C CA . LEU B 1 327 ? 7.922 9.977 -1.645 1 98.75 327 LEU B CA 1
ATOM 6137 C C . LEU B 1 327 ? 7.465 11.422 -1.841 1 98.75 327 LEU B C 1
ATOM 6139 O O . LEU B 1 327 ? 6.5 11.859 -1.209 1 98.75 327 LEU B O 1
ATOM 6143 N N . GLY B 1 328 ? 8.188 12.141 -2.713 1 98.88 328 GLY B N 1
ATOM 6144 C CA . GLY B 1 328 ? 7.746 13.484 -3.047 1 98.88 328 GLY B CA 1
ATOM 6145 C C . GLY B 1 328 ? 6.359 13.516 -3.664 1 98.88 328 GLY B C 1
ATOM 6146 O O . GLY B 1 328 ? 5.574 14.43 -3.395 1 98.88 328 GLY B O 1
ATOM 6147 N N . GLY B 1 329 ? 6.086 12.555 -4.527 1 98.94 329 GLY B N 1
ATOM 6148 C CA . GLY B 1 329 ? 4.754 12.438 -5.098 1 98.94 329 GLY B CA 1
ATOM 6149 C C . GLY B 1 329 ? 3.676 12.203 -4.059 1 98.94 329 GLY B C 1
ATOM 6150 O O . GLY B 1 329 ? 2.588 12.773 -4.141 1 98.94 329 GLY B O 1
ATOM 6151 N N . PHE B 1 330 ? 3.959 11.344 -3.062 1 98.88 330 PHE B N 1
ATOM 6152 C CA . PHE B 1 330 ? 3.025 11.07 -1.976 1 98.88 330 PHE B CA 1
ATOM 6153 C C . PHE B 1 330 ? 2.768 12.336 -1.159 1 98.88 330 PHE B C 1
ATOM 6155 O O . PHE B 1 330 ? 1.617 12.656 -0.855 1 98.88 330 PHE B O 1
ATOM 6162 N N . ALA B 1 331 ? 3.855 13.055 -0.815 1 98.88 331 ALA B N 1
ATOM 6163 C CA . ALA B 1 331 ? 3.719 14.273 -0.028 1 98.88 331 ALA B CA 1
ATOM 6164 C C . ALA B 1 331 ? 2.877 15.312 -0.765 1 98.88 331 ALA B C 1
ATOM 6166 O O . ALA B 1 331 ? 2.061 16 -0.155 1 98.88 331 ALA B O 1
ATOM 6167 N N . ALA B 1 332 ? 3.012 15.352 -2.033 1 98.94 332 ALA B N 1
ATOM 6168 C CA . ALA B 1 332 ? 2.328 16.359 -2.842 1 98.94 332 ALA B CA 1
ATOM 6169 C C . ALA B 1 332 ? 0.836 16.062 -2.943 1 98.94 332 ALA B C 1
ATOM 6171 O O . ALA B 1 332 ? 0.002 16.938 -2.721 1 98.94 332 ALA B O 1
ATOM 6172 N N . ILE B 1 333 ? 0.464 14.859 -3.221 1 98.94 333 ILE B N 1
ATOM 6173 C CA . ILE B 1 333 ? -0.926 14.531 -3.518 1 98.94 333 ILE B CA 1
ATOM 6174 C C . ILE B 1 333 ? -1.746 14.547 -2.229 1 98.94 333 ILE B C 1
ATOM 6176 O O . ILE B 1 333 ? -2.979 14.562 -2.27 1 98.94 333 ILE B O 1
ATOM 6180 N N . THR B 1 334 ? -1.109 14.578 -1.096 1 98.88 334 THR B N 1
ATOM 6181 C CA . THR B 1 334 ? -1.704 14.383 0.221 1 98.88 334 THR B CA 1
ATOM 6182 C C . THR B 1 334 ? -2.764 15.445 0.5 1 98.88 334 THR B C 1
ATOM 6184 O O . THR B 1 334 ? -3.795 15.156 1.109 1 98.88 334 THR B O 1
ATOM 6187 N N . SER B 1 335 ? -2.613 16.641 -0.02 1 98.88 335 SER B N 1
ATOM 6188 C CA . SER B 1 335 ? -3.578 17.719 0.181 1 98.88 335 SER B CA 1
ATOM 6189 C C . SER B 1 335 ? -4.836 17.5 -0.649 1 98.88 335 SER B C 1
ATOM 6191 O O . SER B 1 335 ? -5.953 17.703 -0.162 1 98.88 335 SER B O 1
ATOM 6193 N N . GLY B 1 336 ? -4.676 17.094 -1.853 1 98.88 336 GLY B N 1
ATOM 6194 C CA . GLY B 1 336 ? -5.793 17.031 -2.781 1 98.88 336 GLY B CA 1
ATOM 6195 C C . GLY B 1 336 ? -6.242 15.617 -3.082 1 98.88 336 GLY B C 1
ATOM 6196 O O . GLY B 1 336 ? -7.125 15.406 -3.914 1 98.88 336 GLY B O 1
ATOM 6197 N N . CYS B 1 337 ? -5.75 14.609 -2.398 1 98.88 337 CYS B N 1
ATOM 6198 C CA . CYS B 1 337 ? -5.918 13.203 -2.75 1 98.88 337 CYS B CA 1
ATOM 6199 C C . CYS B 1 337 ? -7.395 12.82 -2.785 1 98.88 337 CYS B C 1
ATOM 6201 O O . CYS B 1 337 ? -7.793 11.945 -3.553 1 98.88 337 CYS B O 1
ATOM 6203 N N . ALA B 1 338 ? -8.266 13.508 -2.006 1 98.81 338 ALA B N 1
ATOM 6204 C CA . ALA B 1 338 ? -9.664 13.125 -1.875 1 98.81 338 ALA B CA 1
ATOM 6205 C C . ALA B 1 338 ? -10.547 13.945 -2.811 1 98.81 338 ALA B C 1
ATOM 6207 O O . ALA B 1 338 ? -11.734 13.648 -2.973 1 98.81 338 ALA B O 1
ATOM 6208 N N . VAL B 1 339 ? -9.969 14.977 -3.486 1 98.81 339 VAL B N 1
ATOM 6209 C CA . VAL B 1 339 ? -10.867 15.891 -4.188 1 98.81 339 VAL B CA 1
ATOM 6210 C C . VAL B 1 339 ? -10.43 16.031 -5.641 1 98.81 339 VAL B C 1
ATOM 6212 O O . VAL B 1 339 ? -10.766 17.016 -6.305 1 98.81 339 VAL B O 1
ATOM 6215 N N . VAL B 1 340 ? -9.633 15.109 -6.137 1 98.69 340 VAL B N 1
ATOM 6216 C CA . VAL B 1 340 ? -9.211 15.172 -7.531 1 98.69 340 VAL B CA 1
ATOM 6217 C C . VAL B 1 340 ? -9.461 13.836 -8.219 1 98.69 340 VAL B C 1
ATOM 6219 O O . VAL B 1 340 ? -9.625 12.812 -7.547 1 98.69 340 VAL B O 1
ATOM 6222 N N . ASP B 1 341 ? -9.461 13.852 -9.5 1 98.12 341 ASP B N 1
ATOM 6223 C CA . ASP B 1 341 ? -9.578 12.641 -10.312 1 98.12 341 ASP B CA 1
ATOM 6224 C C . ASP B 1 341 ? -8.242 11.898 -10.383 1 98.12 341 ASP B C 1
ATOM 6226 O O . ASP B 1 341 ? -7.184 12.5 -10.203 1 98.12 341 ASP B O 1
ATOM 6230 N N . PRO B 1 342 ? -8.297 10.625 -10.695 1 98.19 342 PRO B N 1
ATOM 6231 C CA . PRO B 1 342 ? -7.059 9.852 -10.844 1 98.19 342 PRO B CA 1
ATOM 6232 C C . PRO B 1 342 ? -6.117 10.438 -11.891 1 98.19 342 PRO B C 1
ATOM 6234 O O . PRO B 1 342 ? -4.902 10.469 -11.688 1 98.19 342 PRO B O 1
ATOM 6237 N N . TRP B 1 343 ? -6.613 10.93 -13.008 1 98 343 TRP B N 1
ATOM 6238 C CA . TRP B 1 343 ? -5.742 11.484 -14.031 1 98 343 TRP B CA 1
ATOM 6239 C C . TRP B 1 343 ? -5 12.711 -13.508 1 98 343 TRP B C 1
ATOM 6241 O O . TRP B 1 343 ? -3.852 12.961 -13.883 1 98 343 TRP B O 1
ATOM 6251 N N . ALA B 1 344 ? -5.641 13.516 -12.688 1 98.69 344 ALA B N 1
ATOM 6252 C CA . ALA B 1 344 ? -5.012 14.703 -12.117 1 98.69 344 ALA B CA 1
ATOM 6253 C C . ALA B 1 344 ? -3.871 14.32 -11.172 1 98.69 344 ALA B C 1
ATOM 6255 O O . ALA B 1 344 ? -2.883 15.055 -11.062 1 98.69 344 ALA B O 1
ATOM 6256 N N . ALA B 1 345 ? -4.035 13.188 -10.508 1 98.81 345 ALA B N 1
ATOM 6257 C CA . ALA B 1 345 ? -2.98 12.711 -9.617 1 98.81 345 ALA B CA 1
ATOM 6258 C C . ALA B 1 345 ? -1.692 12.445 -10.391 1 98.81 345 ALA B C 1
ATOM 6260 O O . ALA B 1 345 ? -0.594 12.625 -9.859 1 98.81 345 ALA B O 1
ATOM 6261 N N . ILE B 1 346 ? -1.811 11.984 -11.625 1 98.75 346 ILE B N 1
ATOM 6262 C CA . ILE B 1 346 ? -0.654 11.773 -12.492 1 98.75 346 ILE B CA 1
ATOM 6263 C C . ILE B 1 346 ? 0.048 13.109 -12.742 1 98.75 346 ILE B C 1
ATOM 6265 O O . ILE B 1 346 ? 1.275 13.195 -12.656 1 98.75 346 ILE B O 1
ATOM 6269 N N . VAL B 1 347 ? -0.682 14.141 -12.945 1 98.81 347 VAL B N 1
ATOM 6270 C CA . VAL B 1 347 ? -0.143 15.477 -13.156 1 98.81 347 VAL B CA 1
ATOM 6271 C C . VAL B 1 347 ? 0.568 15.953 -11.891 1 98.81 347 VAL B C 1
ATOM 6273 O O . VAL B 1 347 ? 1.66 16.516 -11.961 1 98.81 347 VAL B O 1
ATOM 6276 N N . CYS B 1 348 ? -0.047 15.695 -10.797 1 98.88 348 CYS B N 1
ATOM 6277 C CA . CYS B 1 348 ? 0.536 16.078 -9.516 1 98.88 348 CYS B CA 1
ATOM 6278 C C . CYS B 1 348 ? 1.912 15.453 -9.336 1 98.88 348 CYS B C 1
ATOM 6280 O O . CYS B 1 348 ? 2.877 16.141 -9 1 98.88 348 CYS B O 1
ATOM 6282 N N . GLY B 1 349 ? 1.947 14.102 -9.57 1 98.88 349 GLY B N 1
ATOM 6283 C CA . GLY B 1 349 ? 3.205 13.391 -9.406 1 98.88 349 GLY B CA 1
ATOM 6284 C C . GLY B 1 349 ? 4.281 13.852 -10.375 1 98.88 349 GLY B C 1
ATOM 6285 O O . GLY B 1 349 ? 5.449 13.961 -10 1 98.88 349 GLY B O 1
ATOM 6286 N N . PHE B 1 350 ? 3.873 14.156 -11.586 1 98.88 350 PHE B N 1
ATOM 6287 C CA . PHE B 1 350 ? 4.816 14.594 -12.602 1 98.88 350 PHE B CA 1
ATOM 6288 C C . PHE B 1 350 ? 5.527 15.867 -12.172 1 98.88 350 PHE B C 1
ATOM 6290 O O . PHE B 1 350 ? 6.758 15.945 -12.211 1 98.88 350 PHE B O 1
ATOM 6297 N N . PHE B 1 351 ? 4.828 16.828 -11.68 1 98.88 351 PHE B N 1
ATOM 6298 C CA . PHE B 1 351 ? 5.43 18.109 -11.328 1 98.88 351 PHE B CA 1
ATOM 6299 C C . PHE B 1 351 ? 6.109 18.031 -9.969 1 98.88 351 PHE B C 1
ATOM 6301 O O . PHE B 1 351 ? 7.094 18.734 -9.719 1 98.88 351 PHE B O 1
ATOM 6308 N N . ALA B 1 352 ? 5.609 17.156 -9.086 1 98.88 352 ALA B N 1
ATOM 6309 C CA . ALA B 1 352 ? 6.285 16.969 -7.805 1 98.88 352 ALA B CA 1
ATOM 6310 C C . ALA B 1 352 ? 7.738 16.547 -8.008 1 98.88 352 ALA B C 1
ATOM 6312 O O . ALA B 1 352 ? 8.633 17.016 -7.293 1 98.88 352 ALA B O 1
ATOM 6313 N N . ALA B 1 353 ? 7.945 15.672 -9.008 1 98.75 353 ALA B N 1
ATOM 6314 C CA . ALA B 1 353 ? 9.305 15.219 -9.305 1 98.75 353 ALA B CA 1
ATOM 6315 C C . ALA B 1 353 ? 10.195 16.391 -9.695 1 98.75 353 ALA B C 1
ATOM 6317 O O . ALA B 1 353 ? 11.32 16.516 -9.203 1 98.75 353 ALA B O 1
ATOM 6318 N N . TRP B 1 354 ? 9.719 17.281 -10.461 1 98.62 354 TRP B N 1
ATOM 6319 C CA . TRP B 1 354 ? 10.516 18.422 -10.922 1 98.62 354 TRP B CA 1
ATOM 6320 C C . TRP B 1 354 ? 10.719 19.438 -9.797 1 98.62 354 TRP B C 1
ATOM 6322 O O . TRP B 1 354 ? 11.758 20.094 -9.727 1 98.62 354 TRP B O 1
ATOM 6332 N N . VAL B 1 355 ? 9.758 19.578 -8.938 1 98.81 355 VAL B N 1
ATOM 6333 C CA . VAL B 1 355 ? 9.914 20.438 -7.77 1 98.81 355 VAL B CA 1
ATOM 6334 C C . VAL B 1 355 ? 11.062 19.922 -6.902 1 98.81 355 VAL B C 1
ATOM 6336 O O . VAL B 1 355 ? 11.93 20.703 -6.488 1 98.81 355 VAL B O 1
ATOM 6339 N N . LEU B 1 356 ? 11.062 18.625 -6.652 1 98.62 356 LEU B N 1
ATOM 6340 C CA . LEU B 1 356 ? 12.125 18.047 -5.832 1 98.62 356 LEU B CA 1
ATOM 6341 C C . LEU B 1 356 ? 13.477 18.188 -6.508 1 98.62 356 LEU B C 1
ATOM 6343 O O . LEU B 1 356 ? 14.453 18.609 -5.875 1 98.62 356 LEU B O 1
ATOM 6347 N N . ILE B 1 357 ? 13.555 17.906 -7.824 1 97.69 357 ILE B N 1
ATOM 6348 C CA . ILE B 1 357 ? 14.797 18.016 -8.578 1 97.69 357 ILE B CA 1
ATOM 6349 C C . ILE B 1 357 ? 15.281 19.469 -8.555 1 97.69 357 ILE B C 1
ATOM 6351 O O . ILE B 1 357 ? 16.469 19.734 -8.336 1 97.69 357 ILE B O 1
ATOM 6355 N N . GLY B 1 358 ? 14.344 20.406 -8.742 1 98.12 358 GLY B N 1
ATOM 6356 C CA . GLY B 1 358 ? 14.68 21.812 -8.734 1 98.12 358 GLY B CA 1
ATOM 6357 C C . GLY B 1 358 ? 15.195 22.297 -7.391 1 98.12 358 GLY B C 1
ATOM 6358 O O . GLY B 1 358 ? 16.203 23.016 -7.32 1 98.12 358 GLY B O 1
ATOM 6359 N N . PHE B 1 359 ? 14.562 21.938 -6.312 1 98.5 359 PHE B N 1
ATOM 6360 C CA . PHE B 1 359 ? 14.969 22.391 -4.988 1 98.5 359 PHE B CA 1
ATOM 6361 C C . PHE B 1 359 ? 16.266 21.719 -4.566 1 98.5 359 PHE B C 1
ATOM 6363 O O . PHE B 1 359 ? 17.047 22.297 -3.807 1 98.5 359 PHE B O 1
ATOM 6370 N N . ASN B 1 360 ? 16.5 20.484 -4.996 1 96.88 360 ASN B N 1
ATOM 6371 C CA . ASN B 1 360 ? 17.797 19.875 -4.742 1 96.88 360 ASN B CA 1
ATOM 6372 C C . ASN B 1 360 ? 18.938 20.625 -5.426 1 96.88 360 ASN B C 1
ATOM 6374 O O . ASN B 1 360 ? 20 20.828 -4.844 1 96.88 360 ASN B O 1
ATOM 6378 N N . LYS B 1 361 ? 18.703 21.031 -6.676 1 95.94 361 LYS B N 1
ATOM 6379 C CA . LYS B 1 361 ? 19.688 21.844 -7.391 1 95.94 361 LYS B CA 1
ATOM 6380 C C . LYS B 1 361 ? 19.922 23.172 -6.688 1 95.94 361 LYS B C 1
ATOM 6382 O O . LYS B 1 361 ? 21.062 23.641 -6.57 1 95.94 361 LYS B O 1
ATOM 6387 N N . LEU B 1 362 ? 18.859 23.781 -6.242 1 97.62 362 LEU B N 1
ATOM 6388 C CA . LEU B 1 362 ? 18.953 25.047 -5.527 1 97.62 362 LEU B CA 1
ATOM 6389 C C . LEU B 1 362 ? 19.719 24.875 -4.223 1 97.62 362 LEU B C 1
ATOM 6391 O O . LEU B 1 362 ? 20.531 25.734 -3.857 1 97.62 362 LEU B O 1
ATOM 6395 N N . ALA B 1 363 ? 19.438 23.828 -3.508 1 97.19 363 ALA B N 1
ATOM 6396 C CA . ALA B 1 363 ? 20.141 23.547 -2.262 1 97.19 363 ALA B CA 1
ATOM 6397 C C . ALA B 1 363 ? 21.656 23.438 -2.496 1 97.19 363 ALA B C 1
ATOM 6399 O O . ALA B 1 363 ? 22.438 23.953 -1.708 1 97.19 363 ALA B O 1
ATOM 6400 N N . GLU B 1 364 ? 21.984 22.781 -3.557 1 94.81 364 GLU B N 1
ATOM 6401 C CA . GLU B 1 364 ? 23.406 22.656 -3.902 1 94.81 364 GLU B CA 1
ATOM 6402 C C . GLU B 1 364 ? 24.016 24.016 -4.199 1 94.81 364 GLU B C 1
ATOM 6404 O O . GLU B 1 364 ? 25.125 24.312 -3.744 1 94.81 364 GLU B O 1
ATOM 6409 N N . LYS B 1 365 ? 23.359 24.781 -4.926 1 95.69 365 LYS B N 1
ATOM 6410 C CA . LYS B 1 365 ? 23.844 26.109 -5.305 1 95.69 365 LYS B CA 1
ATOM 6411 C C . LYS B 1 365 ? 24.031 27 -4.078 1 95.69 365 LYS B C 1
ATOM 6413 O O . LYS B 1 365 ? 24.969 27.797 -4.012 1 95.69 365 LYS B O 1
ATOM 6418 N N . LEU B 1 366 ? 23.125 26.812 -3.092 1 96.81 366 LEU B N 1
ATOM 6419 C CA . LEU B 1 366 ? 23.141 27.656 -1.905 1 96.81 366 LEU B CA 1
ATOM 6420 C C . LEU B 1 366 ? 23.969 27.031 -0.794 1 96.81 366 LEU B C 1
ATOM 6422 O O . LEU B 1 366 ? 24.031 27.562 0.316 1 96.81 366 LEU B O 1
ATOM 6426 N N . LYS B 1 367 ? 24.516 25.891 -1.045 1 96.44 367 LYS B N 1
ATOM 6427 C CA . LYS B 1 367 ? 25.344 25.141 -0.104 1 96.44 367 LYS B CA 1
ATOM 6428 C C . LYS B 1 367 ? 24.547 24.766 1.146 1 96.44 367 LYS B C 1
ATOM 6430 O O . LYS B 1 367 ? 25.047 24.922 2.268 1 96.44 367 LYS B O 1
ATOM 6435 N N . TYR B 1 368 ? 23.297 24.438 0.931 1 97.31 368 TYR B N 1
ATOM 6436 C CA . TYR B 1 368 ? 22.391 23.922 1.947 1 97.31 368 TYR B CA 1
ATOM 6437 C C . TYR B 1 368 ? 22.5 22.406 2.047 1 97.31 368 TYR B C 1
ATOM 6439 O O . TYR B 1 368 ? 22.391 21.703 1.038 1 97.31 368 TYR B O 1
ATOM 6447 N N . ASP B 1 369 ? 22.766 21.891 3.262 1 97.31 369 ASP B N 1
ATOM 6448 C CA . ASP B 1 369 ? 22.969 20.469 3.447 1 97.31 369 ASP B CA 1
ATOM 6449 C C . ASP B 1 369 ? 21.844 19.844 4.262 1 97.31 369 ASP B C 1
ATOM 6451 O O . ASP B 1 369 ? 21.75 20.062 5.473 1 97.31 369 ASP B O 1
ATOM 6455 N N . ASP B 1 370 ? 21.047 19.094 3.604 1 97.12 370 ASP B N 1
ATOM 6456 C CA . ASP B 1 370 ? 19.969 18.281 4.164 1 97.12 370 ASP B CA 1
ATOM 6457 C C . ASP B 1 370 ? 20.125 16.812 3.781 1 97.12 370 ASP B C 1
ATOM 6459 O O . ASP B 1 370 ? 19.734 16.406 2.688 1 97.12 370 ASP B O 1
ATOM 6463 N N . PRO B 1 371 ? 20.672 16.031 4.703 1 95.12 371 PRO B N 1
ATOM 6464 C CA . PRO B 1 371 ? 21.062 14.656 4.375 1 95.12 371 PRO B CA 1
ATOM 6465 C C . PRO B 1 371 ? 19.922 13.844 3.76 1 95.12 371 PRO B C 1
ATOM 6467 O O . PRO B 1 371 ? 20.172 12.984 2.91 1 95.12 371 PRO B O 1
ATOM 6470 N N . LEU B 1 372 ? 18.688 14.07 4.125 1 96.19 372 LEU B N 1
ATOM 6471 C CA . LEU B 1 372 ? 17.562 13.289 3.609 1 96.19 372 LEU B CA 1
ATOM 6472 C C . LEU B 1 372 ? 16.703 14.125 2.674 1 96.19 372 LEU B C 1
ATOM 6474 O O . LEU B 1 372 ? 15.594 13.719 2.324 1 96.19 372 LEU B O 1
ATOM 6478 N N . GLU B 1 373 ? 17.141 15.312 2.326 1 97.12 373 GLU B N 1
ATOM 6479 C CA . GLU B 1 373 ? 16.406 16.219 1.45 1 97.12 373 GLU B CA 1
ATOM 6480 C C . GLU B 1 373 ? 14.992 16.469 1.975 1 97.12 373 GLU B C 1
ATOM 6482 O O . GLU B 1 373 ? 14.031 16.531 1.198 1 97.12 373 GLU B O 1
ATOM 6487 N N . ALA B 1 374 ? 14.836 16.516 3.246 1 97.5 374 ALA B N 1
ATOM 6488 C CA . ALA B 1 374 ? 13.516 16.594 3.861 1 97.5 374 ALA B CA 1
ATOM 6489 C C . ALA B 1 374 ? 12.859 17.938 3.562 1 97.5 374 ALA B C 1
ATOM 6491 O O . ALA B 1 374 ? 11.672 18 3.238 1 97.5 374 ALA B O 1
ATOM 6492 N N . ALA B 1 375 ? 13.609 19.031 3.688 1 98.5 375 ALA B N 1
ATOM 6493 C CA . ALA B 1 375 ? 13.055 20.344 3.385 1 98.5 375 ALA B CA 1
ATOM 6494 C C . ALA B 1 375 ? 12.625 20.438 1.924 1 98.5 375 ALA B C 1
ATOM 6496 O O . ALA B 1 375 ? 11.562 20.984 1.616 1 98.5 375 ALA B O 1
ATOM 6497 N N . GLN B 1 376 ? 13.484 19.984 1.015 1 98.69 376 GLN B N 1
ATOM 6498 C CA . GLN B 1 376 ? 13.203 20.031 -0.416 1 98.69 376 GLN B CA 1
ATOM 6499 C C . GLN B 1 376 ? 11.984 19.172 -0.758 1 98.69 376 GLN B C 1
ATOM 6501 O O . GLN B 1 376 ? 11.109 19.594 -1.512 1 98.69 376 GLN B O 1
ATOM 6506 N N . LEU B 1 377 ? 11.938 17.984 -0.175 1 98.75 377 LEU B N 1
ATOM 6507 C CA . LEU B 1 377 ? 10.891 17.016 -0.49 1 98.75 377 LEU B CA 1
ATOM 6508 C C . LEU B 1 377 ? 9.578 17.406 0.188 1 98.75 377 LEU B C 1
ATOM 6510 O O . LEU B 1 377 ? 8.578 17.656 -0.486 1 98.75 377 LEU B O 1
ATOM 6514 N N . HIS B 1 378 ? 9.586 17.516 1.513 1 98.81 378 HIS B N 1
ATOM 6515 C CA . HIS B 1 378 ? 8.359 17.734 2.268 1 98.81 378 HIS B CA 1
ATOM 6516 C C . HIS B 1 378 ? 7.953 19.203 2.25 1 98.81 378 HIS B C 1
ATOM 6518 O O . HIS B 1 378 ? 6.766 19.531 2.184 1 98.81 378 HIS B O 1
ATOM 6524 N N . GLY B 1 379 ? 8.922 20.109 2.369 1 98.81 379 GLY B N 1
ATOM 6525 C CA . GLY B 1 379 ? 8.609 21.531 2.227 1 98.81 379 GLY B CA 1
ATOM 6526 C C . GLY B 1 379 ? 8.234 21.906 0.809 1 98.81 379 GLY B C 1
ATOM 6527 O O . GLY B 1 379 ? 7.207 22.547 0.588 1 98.81 379 GLY B O 1
ATOM 6528 N N . GLY B 1 380 ? 9.086 21.516 -0.154 1 98.88 380 GLY B N 1
ATOM 6529 C CA . GLY B 1 380 ? 8.867 21.859 -1.549 1 98.88 380 GLY B CA 1
ATOM 6530 C C . GLY B 1 380 ? 7.688 21.156 -2.17 1 98.88 380 GLY B C 1
ATOM 6531 O O . GLY B 1 380 ? 6.746 21.781 -2.646 1 98.88 380 GLY B O 1
ATOM 6532 N N . CYS B 1 381 ? 7.699 19.828 -2.189 1 98.94 381 CYS B N 1
ATOM 6533 C CA . CYS B 1 381 ? 6.609 19.062 -2.781 1 98.94 381 CYS B CA 1
ATOM 6534 C C . CYS B 1 381 ? 5.316 19.25 -1.998 1 98.94 381 CYS B C 1
ATOM 6536 O O . CYS B 1 381 ? 4.227 19.234 -2.574 1 98.94 381 CYS B O 1
ATOM 6538 N N . GLY B 1 382 ? 5.426 19.438 -0.644 1 98.88 382 GLY B N 1
ATOM 6539 C CA . GLY B 1 382 ? 4.246 19.797 0.13 1 98.88 382 GLY B CA 1
ATOM 6540 C C . GLY B 1 382 ? 3.578 21.062 -0.345 1 98.88 382 GLY B C 1
ATOM 6541 O O . GLY B 1 382 ? 2.359 21.109 -0.522 1 98.88 382 GLY B O 1
ATOM 6542 N N . ALA B 1 383 ? 4.379 22.062 -0.564 1 98.94 383 ALA B N 1
ATOM 6543 C CA . ALA B 1 383 ? 3.857 23.328 -1.067 1 98.94 383 ALA B CA 1
ATOM 6544 C C . ALA B 1 383 ? 3.236 23.156 -2.451 1 98.94 383 ALA B C 1
ATOM 6546 O O . ALA B 1 383 ? 2.164 23.688 -2.729 1 98.94 383 ALA B O 1
ATOM 6547 N N . TRP B 1 384 ? 3.889 22.406 -3.277 1 98.94 384 TRP B N 1
ATOM 6548 C CA . TRP B 1 384 ? 3.314 22.109 -4.586 1 98.94 384 TRP B CA 1
ATOM 6549 C C . TRP B 1 384 ? 1.961 21.422 -4.438 1 98.94 384 TRP B C 1
ATOM 6551 O O . TRP B 1 384 ? 1.018 21.734 -5.172 1 98.94 384 TRP B O 1
ATOM 6561 N N . GLY B 1 385 ? 1.892 20.469 -3.537 1 98.94 385 GLY B N 1
ATOM 6562 C CA . GLY B 1 385 ? 0.632 19.781 -3.299 1 98.94 385 GLY B CA 1
ATOM 6563 C C . GLY B 1 385 ? -0.502 20.734 -2.936 1 98.94 385 GLY B C 1
ATOM 6564 O O . GLY B 1 385 ? -1.628 20.562 -3.41 1 98.94 385 GLY B O 1
ATOM 6565 N N . ILE B 1 386 ? -0.177 21.719 -2.117 1 98.88 386 ILE B N 1
ATOM 6566 C CA . ILE B 1 386 ? -1.165 22.703 -1.7 1 98.88 386 ILE B CA 1
ATOM 6567 C C . ILE B 1 386 ? -1.61 23.531 -2.906 1 98.88 386 ILE B C 1
ATOM 6569 O O . ILE B 1 386 ? -2.809 23.734 -3.121 1 98.88 386 ILE B O 1
ATOM 6573 N N . LEU B 1 387 ? -0.688 24 -3.697 1 98.94 387 LEU B N 1
ATOM 6574 C CA . LEU B 1 387 ? -1.019 24.75 -4.906 1 98.94 387 LEU B CA 1
ATOM 6575 C C . LEU B 1 387 ? -1.817 23.891 -5.875 1 98.94 387 LEU B C 1
ATOM 6577 O O . LEU B 1 387 ? -2.807 24.344 -6.453 1 98.94 387 LEU B O 1
ATOM 6581 N N . PHE B 1 388 ? -1.407 22.672 -6.023 1 98.94 388 PHE B N 1
ATOM 6582 C CA . PHE B 1 388 ? -2.051 21.719 -6.926 1 98.94 388 PHE B CA 1
ATOM 6583 C C . PHE B 1 388 ? -3.521 21.547 -6.57 1 98.94 388 PHE B C 1
ATOM 6585 O O . PHE B 1 388 ? -4.383 21.547 -7.453 1 98.94 388 PHE B O 1
ATOM 6592 N N . THR B 1 389 ? -3.822 21.422 -5.297 1 98.88 389 THR B N 1
ATOM 6593 C CA . THR B 1 389 ? -5.199 21.25 -4.848 1 98.88 389 THR B CA 1
ATOM 6594 C C . THR B 1 389 ? -6.043 22.469 -5.227 1 98.88 389 THR B C 1
ATOM 6596 O O . THR B 1 389 ? -7.176 22.312 -5.691 1 98.88 389 THR B O 1
ATOM 6599 N N . GLY B 1 390 ? -5.465 23.656 -5.07 1 98.81 390 GLY B N 1
ATOM 6600 C CA . GLY B 1 390 ? -6.16 24.875 -5.441 1 98.81 390 GLY B CA 1
ATOM 6601 C C . GLY B 1 390 ? -6.414 24.984 -6.934 1 98.81 390 GLY B C 1
ATOM 6602 O O . GLY B 1 390 ? -7.324 25.703 -7.363 1 98.81 390 GLY B O 1
ATOM 6603 N N . LEU B 1 391 ? -5.715 24.234 -7.715 1 98.88 391 LEU B N 1
ATOM 6604 C CA . LEU B 1 391 ? -5.816 24.297 -9.164 1 98.88 391 LEU B CA 1
ATOM 6605 C C . LEU B 1 391 ? -6.754 23.219 -9.695 1 98.88 391 LEU B C 1
ATOM 6607 O O . LEU B 1 391 ? -7.465 23.438 -10.68 1 98.88 391 LEU B O 1
ATOM 6611 N N . PHE B 1 392 ? -6.883 21.984 -8.984 1 98.88 392 PHE B N 1
ATOM 6612 C CA . PHE B 1 392 ? -7.461 20.859 -9.703 1 98.88 392 PHE B CA 1
ATOM 6613 C C . PHE B 1 392 ? -8.602 20.234 -8.898 1 98.88 392 PHE B C 1
ATOM 6615 O O . PHE B 1 392 ? -9.25 19.297 -9.352 1 98.88 392 PHE B O 1
ATOM 6622 N N . ALA B 1 393 ? -8.922 20.734 -7.723 1 98.81 393 ALA B N 1
ATOM 6623 C CA . ALA B 1 393 ? -10.016 20.172 -6.938 1 98.81 393 ALA B CA 1
ATOM 6624 C C . ALA B 1 393 ? -11.32 20.203 -7.73 1 98.81 393 ALA B C 1
ATOM 6626 O O . ALA B 1 393 ? -11.688 21.219 -8.32 1 98.81 393 ALA B O 1
ATOM 6627 N N . LYS B 1 394 ? -12 19.094 -7.738 1 98.44 394 LYS B N 1
ATOM 6628 C CA . LYS B 1 394 ? -13.25 18.953 -8.469 1 98.44 394 LYS B CA 1
ATOM 6629 C C . LYS B 1 394 ? -14.445 19.328 -7.594 1 98.44 394 LYS B C 1
ATOM 6631 O O . LYS B 1 394 ? -14.523 18.906 -6.438 1 98.44 394 LYS B O 1
ATOM 6636 N N . GLN B 1 395 ? -15.367 20.047 -8.188 1 97.94 395 GLN B N 1
ATOM 6637 C CA . GLN B 1 395 ? -16.516 20.562 -7.445 1 97.94 395 GLN B CA 1
ATOM 6638 C C . GLN B 1 395 ? -17.281 19.422 -6.773 1 97.94 395 GLN B C 1
ATOM 6640 O O . GLN B 1 395 ? -17.609 19.516 -5.59 1 97.94 395 GLN B O 1
ATOM 6645 N N . ALA B 1 396 ? -17.547 18.406 -7.473 1 96.12 396 ALA B N 1
ATOM 6646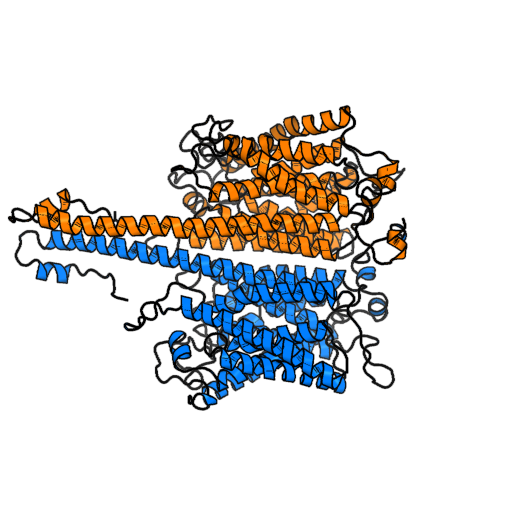 C CA . ALA B 1 396 ? -18.328 17.281 -6.965 1 96.12 396 ALA B CA 1
ATOM 6647 C C . ALA B 1 396 ? -17.672 16.656 -5.738 1 96.12 396 ALA B C 1
ATOM 6649 O O . ALA B 1 396 ? -18.344 16.328 -4.762 1 96.12 396 ALA B O 1
ATOM 6650 N N . TYR B 1 397 ? -16.391 16.5 -5.809 1 97.81 397 TYR B N 1
ATOM 6651 C CA . TYR B 1 397 ? -15.672 15.852 -4.715 1 97.81 397 TYR B CA 1
ATOM 6652 C C . TYR B 1 397 ? -15.555 16.766 -3.508 1 97.81 397 TYR B C 1
ATOM 6654 O O . TYR B 1 397 ? -15.633 16.312 -2.363 1 97.81 397 TYR B O 1
ATOM 6662 N N . VAL B 1 398 ? -15.344 18.047 -3.713 1 98.06 398 VAL B N 1
ATOM 6663 C CA . VAL B 1 398 ? -15.305 19.031 -2.629 1 98.06 398 VAL B CA 1
ATOM 6664 C C . VAL B 1 398 ? -16.625 19 -1.864 1 98.06 398 VAL B C 1
ATOM 6666 O O . VAL B 1 398 ? -16.641 19 -0.631 1 98.06 398 VAL B O 1
ATOM 6669 N N . ASN B 1 399 ? -17.719 18.891 -2.57 1 96.06 399 ASN B N 1
ATOM 6670 C CA . ASN B 1 399 ? -19.047 18.906 -1.951 1 96.06 399 ASN B CA 1
ATOM 6671 C C . 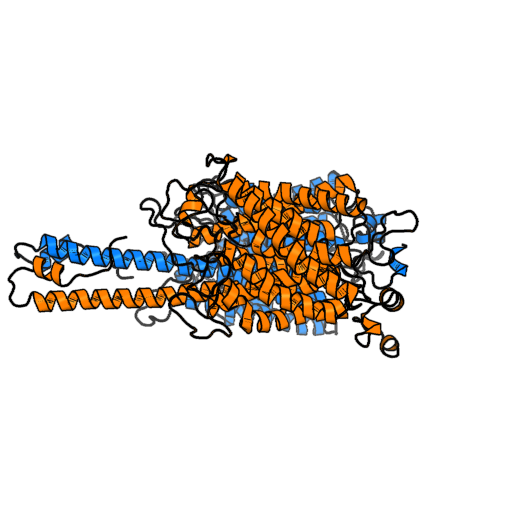ASN B 1 399 ? -19.312 17.594 -1.211 1 96.06 399 ASN B C 1
ATOM 6673 O O . ASN B 1 399 ? -20.109 17.562 -0.27 1 96.06 399 ASN B O 1
ATOM 6677 N N . GLU B 1 400 ? -18.672 16.562 -1.642 1 95 400 GLU B N 1
ATOM 6678 C CA . GLU B 1 400 ? -18.797 15.289 -0.938 1 95 400 GLU B CA 1
ATOM 6679 C C . GLU B 1 400 ? -18.141 15.359 0.442 1 95 400 GLU B C 1
ATOM 6681 O O . GLU B 1 400 ? -18.688 14.828 1.414 1 95 400 GLU B O 1
ATOM 6686 N N . ILE B 1 401 ? -17.078 16.016 0.514 1 95.94 401 ILE B N 1
ATOM 6687 C CA . ILE B 1 401 ? -16.281 16.047 1.736 1 95.94 401 ILE B CA 1
ATOM 6688 C C . ILE B 1 401 ? -16.781 17.172 2.65 1 95.94 401 ILE B C 1
ATOM 6690 O O . ILE B 1 401 ? -16.859 17 3.869 1 95.94 401 ILE B O 1
ATOM 6694 N N . TYR B 1 402 ? -17.062 18.297 2.004 1 95.25 402 TYR B N 1
ATOM 6695 C CA . TYR B 1 402 ? -17.562 19.469 2.717 1 95.25 402 TYR B CA 1
ATOM 6696 C C . TYR B 1 402 ? -18.922 19.891 2.195 1 95.25 402 TYR B C 1
ATOM 6698 O O . TYR B 1 402 ? -19.047 20.891 1.499 1 95.25 402 TYR B O 1
ATOM 6706 N N . PRO B 1 403 ? -19.938 19.203 2.623 1 92.94 403 PRO B N 1
ATOM 6707 C CA . PRO B 1 403 ? -21.281 19.469 2.09 1 92.94 403 PRO B CA 1
ATOM 6708 C C . PRO B 1 403 ? -21.891 20.734 2.668 1 92.94 403 PRO B C 1
ATOM 6710 O O . PRO B 1 403 ? -21.406 21.281 3.658 1 92.94 403 PRO B O 1
ATOM 6713 N N . GLY B 1 404 ? -22.969 21.234 2.014 1 90.81 404 GLY B N 1
ATOM 6714 C CA . GLY B 1 404 ? -23.766 22.297 2.57 1 90.81 404 GLY B CA 1
ATOM 6715 C C . GLY B 1 404 ? -23.562 23.625 1.869 1 90.81 404 GLY B C 1
ATOM 6716 O O .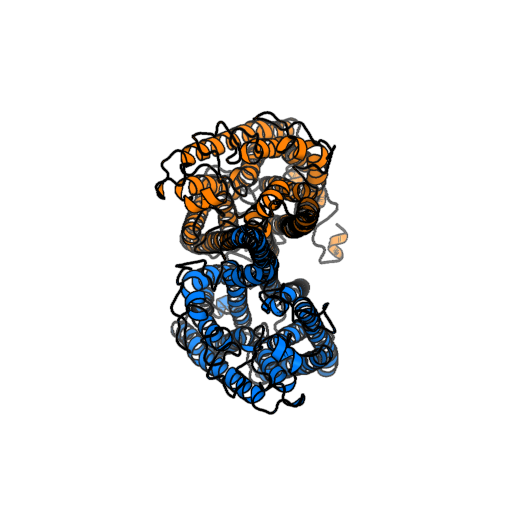 GLY B 1 404 ? -24.297 24.594 2.098 1 90.81 404 GLY B O 1
ATOM 6717 N N . LEU B 1 405 ? -22.547 23.672 1.029 1 92.69 405 LEU B N 1
ATOM 6718 C CA . LEU B 1 405 ? -22.266 24.891 0.272 1 92.69 405 LEU B CA 1
ATOM 6719 C C . LEU B 1 405 ? -22.031 24.562 -1.2 1 92.69 405 LEU B C 1
ATOM 6721 O O . LEU B 1 405 ? -20.891 24.531 -1.659 1 92.69 405 LEU B O 1
ATOM 6725 N N . PRO B 1 406 ? -23.047 24.5 -1.966 1 90 406 PRO B N 1
ATOM 6726 C CA . PRO B 1 406 ? -22.938 24.047 -3.357 1 90 406 PRO B CA 1
ATOM 6727 C C . PRO B 1 406 ? -22.062 24.984 -4.199 1 90 406 PRO B C 1
ATOM 6729 O O . PRO B 1 406 ? -21.453 24.547 -5.176 1 90 406 PRO B O 1
ATOM 6732 N N . GLU B 1 407 ? -21.984 26.234 -3.758 1 91.88 407 GLU B N 1
ATOM 6733 C CA . GLU B 1 407 ? -21.234 27.203 -4.562 1 91.88 407 GLU B CA 1
ATOM 6734 C C . GLU B 1 407 ? -19.844 27.422 -3.99 1 91.88 407 GLU B C 1
ATOM 6736 O O . GLU B 1 407 ? -19.172 28.406 -4.348 1 91.88 407 GLU B O 1
ATOM 6741 N N . ARG B 1 408 ? -19.422 26.547 -3.168 1 95.62 408 ARG B N 1
ATOM 6742 C CA . ARG B 1 408 ? -18.094 26.656 -2.598 1 95.62 408 ARG B CA 1
ATOM 6743 C C . ARG B 1 408 ? -17.031 26.672 -3.691 1 95.62 408 ARG B C 1
ATOM 6745 O O . ARG B 1 408 ? -17.125 25.906 -4.66 1 95.62 408 ARG B O 1
ATOM 6752 N N . PRO B 1 409 ? -16.047 27.531 -3.51 1 97.88 409 PRO B N 1
ATOM 6753 C CA . PRO B 1 409 ? -14.953 27.547 -4.488 1 97.88 409 PRO B CA 1
ATOM 6754 C C . PRO B 1 409 ? -14.242 26.203 -4.59 1 97.88 409 PRO B C 1
ATOM 6756 O O . PRO B 1 409 ? -14.141 25.469 -3.602 1 97.88 409 PRO B O 1
ATOM 6759 N N . TYR B 1 410 ? -13.797 25.859 -5.805 1 98.19 410 TYR B N 1
ATOM 6760 C CA . TYR B 1 410 ? -13.016 24.656 -6.102 1 98.19 410 TYR B CA 1
ATOM 6761 C C . TYR B 1 410 ? -11.859 24.984 -7.039 1 98.19 410 TYR B C 1
ATOM 6763 O O . TYR B 1 410 ? -11.445 26.141 -7.152 1 98.19 410 TYR B O 1
ATOM 6771 N N . GLY B 1 411 ? -11.25 24.031 -7.641 1 98.62 411 GLY B N 1
ATOM 6772 C CA . GLY B 1 411 ? -10.016 24.234 -8.383 1 98.62 411 GLY B CA 1
ATOM 6773 C C . GLY B 1 411 ? -10.156 25.25 -9.508 1 98.62 411 GLY B C 1
ATOM 6774 O O . GLY B 1 411 ? -11.133 25.219 -10.258 1 98.62 411 GLY B O 1
ATOM 6775 N N . MET B 1 412 ? -9.141 26.047 -9.625 1 98.69 412 MET B N 1
ATOM 6776 C CA . MET B 1 412 ? -9.172 27.125 -10.602 1 98.69 412 MET B CA 1
ATOM 6777 C C . MET B 1 412 ? -9.258 26.562 -12.023 1 98.69 412 MET B C 1
ATOM 6779 O O . MET B 1 412 ? -10.078 27.031 -12.82 1 98.69 412 MET B O 1
ATOM 6783 N N . LEU B 1 413 ? -8.516 25.547 -12.352 1 98.56 413 LEU B N 1
ATOM 6784 C CA . LEU B 1 413 ? -8.453 25 -13.695 1 98.56 413 LEU B CA 1
ATOM 6785 C C . LEU B 1 413 ? -9.641 24.078 -13.969 1 98.56 413 LEU B C 1
ATOM 6787 O O . LEU B 1 413 ? -9.82 23.594 -15.086 1 98.56 413 LEU B O 1
ATOM 6791 N N . MET B 1 414 ? -10.422 23.844 -12.906 1 98.12 414 MET B N 1
ATOM 6792 C CA . MET B 1 414 ? -11.625 23.031 -13.039 1 98.12 414 MET B CA 1
ATOM 6793 C C . MET B 1 414 ? -12.875 23.906 -13.125 1 98.12 414 MET B C 1
ATOM 6795 O O . MET B 1 414 ? -13.992 23.391 -13.094 1 98.12 414 MET B O 1
ATOM 6799 N N . GLY B 1 415 ? -12.672 25.234 -13.109 1 97.38 415 GLY B N 1
ATOM 6800 C CA . GLY B 1 415 ? -13.773 26.172 -13.281 1 97.38 415 GLY B CA 1
ATOM 6801 C C . GLY B 1 415 ? -14.219 26.828 -11.984 1 97.38 415 GLY B C 1
ATOM 6802 O O . GLY B 1 415 ? -15.234 27.516 -11.945 1 97.38 415 GLY B O 1
ATOM 6803 N N . GLY B 1 416 ? -13.477 26.625 -10.852 1 96.75 416 GLY B N 1
ATOM 6804 C CA . GLY B 1 416 ? -13.945 27.016 -9.531 1 96.75 416 GLY B CA 1
ATOM 6805 C C . GLY B 1 416 ? -13.523 28.422 -9.148 1 96.75 416 GLY B C 1
ATOM 6806 O O . GLY B 1 416 ? -13.758 28.875 -8.023 1 96.75 416 GLY B O 1
ATOM 6807 N N . GLY B 1 417 ? -12.859 29.094 -10.039 1 94.94 417 GLY B N 1
ATOM 6808 C CA . GLY B 1 417 ? -12.367 30.422 -9.719 1 94.94 417 GLY B CA 1
ATOM 6809 C C . GLY B 1 417 ? -11.07 30.406 -8.938 1 94.94 417 GLY B C 1
ATOM 6810 O O . GLY B 1 417 ? -10.523 29.328 -8.648 1 94.94 417 GLY B O 1
ATOM 6811 N N . GLY B 1 418 ? -10.562 31.5 -8.438 1 97.44 418 GLY B N 1
ATOM 6812 C CA . GLY B 1 418 ? -9.227 31.609 -7.867 1 97.44 418 GLY B CA 1
ATOM 6813 C C . GLY B 1 418 ? -9.234 31.688 -6.352 1 97.44 418 GLY B C 1
ATOM 6814 O O . GLY B 1 418 ? -8.172 31.703 -5.723 1 97.44 418 GLY B O 1
ATOM 6815 N N . TRP B 1 419 ? -10.375 31.5 -5.723 1 98.19 419 TRP B N 1
ATOM 6816 C CA . TRP B 1 419 ? -10.484 31.766 -4.293 1 98.19 419 TRP B CA 1
ATOM 6817 C C . TRP B 1 419 ? -9.906 30.609 -3.477 1 98.19 419 TRP B C 1
ATOM 6819 O O . TRP B 1 419 ? -9.312 30.828 -2.42 1 98.19 419 TRP B O 1
ATOM 6829 N N . LEU B 1 420 ? -10.172 29.375 -3.926 1 98.62 420 LEU B N 1
ATOM 6830 C CA . LEU B 1 420 ? -9.523 28.266 -3.236 1 98.62 420 LEU B CA 1
ATOM 6831 C C . LEU B 1 420 ? -8.008 28.406 -3.312 1 98.62 420 LEU B C 1
ATOM 6833 O O . LEU B 1 420 ? -7.305 28.188 -2.32 1 98.62 420 LEU B O 1
ATOM 6837 N N . LEU B 1 421 ? -7.504 28.703 -4.488 1 98.75 421 LEU B N 1
ATOM 6838 C CA . LEU B 1 421 ? -6.066 28.906 -4.656 1 98.75 421 LEU B CA 1
ATOM 6839 C C . LEU B 1 421 ? -5.551 30 -3.727 1 98.75 421 LEU B C 1
ATOM 6841 O O . LEU B 1 421 ? -4.48 29.859 -3.131 1 98.75 421 LEU B O 1
ATOM 6845 N N . ALA B 1 422 ? -6.277 31.062 -3.592 1 98.75 422 ALA B N 1
ATOM 6846 C CA . ALA B 1 422 ? -5.91 32.156 -2.689 1 98.75 422 ALA B CA 1
ATOM 6847 C C . ALA B 1 422 ? -5.82 31.672 -1.247 1 98.75 422 ALA B C 1
ATOM 6849 O O . ALA B 1 422 ? -4.891 32.031 -0.519 1 98.75 422 ALA B O 1
ATOM 6850 N N . ALA B 1 423 ? -6.824 30.906 -0.843 1 98.75 423 ALA B N 1
ATOM 6851 C CA . ALA B 1 423 ? -6.801 30.344 0.503 1 98.75 423 ALA B CA 1
ATOM 6852 C C . ALA B 1 423 ? -5.559 29.484 0.714 1 98.75 423 ALA B C 1
ATOM 6854 O O . ALA B 1 423 ? -4.941 29.531 1.779 1 98.75 423 ALA B O 1
ATOM 6855 N N . HIS B 1 424 ? -5.25 28.719 -0.274 1 98.88 424 HIS B N 1
ATOM 6856 C CA . HIS B 1 424 ? -4.094 27.844 -0.193 1 98.88 424 HIS B CA 1
ATOM 6857 C C . HIS B 1 424 ? -2.795 28.625 -0.137 1 98.88 424 HIS B C 1
ATOM 6859 O O . HIS B 1 424 ? -1.851 28.234 0.55 1 98.88 424 HIS B O 1
ATOM 6865 N N . LEU B 1 425 ? -2.676 29.719 -0.812 1 98.81 425 LEU B N 1
ATOM 6866 C CA . LEU B 1 425 ? -1.514 30.594 -0.709 1 98.81 425 LEU B CA 1
ATOM 6867 C C . LEU B 1 425 ? -1.367 31.125 0.708 1 98.81 425 LEU B C 1
ATOM 6869 O O . LEU B 1 425 ? -0.257 31.203 1.241 1 98.81 425 LEU B O 1
ATOM 6873 N N . VAL B 1 426 ? -2.488 31.5 1.251 1 98.81 426 VAL B N 1
ATOM 6874 C CA . VAL B 1 426 ? -2.479 31.969 2.629 1 98.81 426 VAL B CA 1
ATOM 6875 C C . VAL B 1 426 ? -1.979 30.875 3.559 1 98.81 426 VAL B C 1
ATOM 6877 O O . VAL B 1 426 ? -1.227 31.141 4.5 1 98.81 426 VAL B O 1
ATOM 6880 N N . GLN B 1 427 ? -2.432 29.641 3.311 1 98.88 427 GLN B N 1
ATOM 6881 C CA . GLN B 1 427 ? -1.961 28.516 4.113 1 98.88 427 GLN B CA 1
ATOM 6882 C C . GLN B 1 427 ? -0.442 28.375 4.039 1 98.88 427 GLN B C 1
ATOM 6884 O O . GLN B 1 427 ? 0.226 28.234 5.066 1 98.88 427 GLN B O 1
ATOM 6889 N N . ILE B 1 428 ? 0.096 28.391 2.818 1 98.94 428 ILE B N 1
ATOM 6890 C CA . ILE B 1 428 ? 1.533 28.234 2.619 1 98.94 428 ILE B CA 1
ATOM 6891 C C . ILE B 1 428 ? 2.277 29.328 3.393 1 98.94 428 ILE B C 1
ATOM 6893 O O . ILE B 1 428 ? 3.201 29.031 4.152 1 98.94 428 ILE B O 1
ATOM 6897 N N . LEU B 1 429 ? 1.861 30.531 3.307 1 98.88 429 LEU B N 1
ATOM 6898 C CA . LEU B 1 429 ? 2.537 31.656 3.936 1 98.88 429 LEU B CA 1
ATOM 6899 C C . LEU B 1 429 ? 2.418 31.594 5.453 1 98.88 429 LEU B C 1
ATOM 6901 O O . LEU B 1 429 ? 3.375 31.891 6.172 1 98.88 429 LEU B O 1
ATOM 6905 N N . SER B 1 430 ? 1.237 31.25 5.926 1 98.88 430 SER B N 1
ATOM 6906 C CA . SER B 1 430 ? 1.034 31.172 7.371 1 98.88 430 SER B CA 1
ATOM 6907 C C . SER B 1 430 ? 1.89 30.078 7.988 1 98.88 430 SER B C 1
ATOM 6909 O O . SER B 1 430 ? 2.457 30.25 9.07 1 98.88 430 SER B O 1
ATOM 6911 N N . ILE B 1 431 ? 1.943 28.906 7.301 1 98.88 431 ILE B N 1
ATOM 6912 C CA . ILE B 1 431 ? 2.748 27.797 7.816 1 98.88 431 ILE B CA 1
ATOM 6913 C C . ILE B 1 431 ? 4.227 28.188 7.789 1 98.88 431 ILE B C 1
ATOM 6915 O O . ILE B 1 431 ? 4.941 28 8.773 1 98.88 431 ILE B O 1
ATOM 6919 N N . VAL B 1 432 ? 4.707 28.719 6.633 1 98.88 432 VAL B N 1
ATOM 6920 C CA . VAL B 1 432 ? 6.098 29.156 6.535 1 98.88 432 VAL B CA 1
ATOM 6921 C C . VAL B 1 432 ? 6.406 30.172 7.637 1 98.88 432 VAL B C 1
ATOM 6923 O O . VAL B 1 432 ? 7.422 30.047 8.328 1 98.88 432 VAL B O 1
ATOM 6926 N N . GLY B 1 433 ? 5.559 31.125 7.812 1 98.88 433 GLY B N 1
ATOM 6927 C CA . GLY B 1 433 ? 5.762 32.156 8.828 1 98.88 433 GLY B CA 1
ATOM 6928 C C . GLY B 1 433 ? 5.785 31.594 10.242 1 98.88 433 GLY B C 1
ATOM 6929 O O . GLY B 1 433 ? 6.734 31.828 10.992 1 98.88 433 GLY B O 1
ATOM 6930 N N . TRP B 1 434 ? 4.762 30.828 10.602 1 98.81 434 TRP B N 1
ATOM 6931 C CA . TRP B 1 434 ? 4.605 30.312 11.953 1 98.81 434 TRP B CA 1
ATOM 6932 C C . TRP B 1 434 ? 5.766 29.391 12.312 1 98.81 434 TRP B C 1
ATOM 6934 O O . TRP B 1 434 ? 6.375 29.531 13.375 1 98.81 434 TRP B O 1
ATOM 6944 N N . VAL B 1 435 ? 6.082 28.422 11.414 1 98.88 435 VAL B N 1
ATOM 6945 C CA . VAL B 1 435 ? 7.121 27.438 11.695 1 98.88 435 VAL B CA 1
ATOM 6946 C C . VAL B 1 435 ? 8.492 28.125 11.703 1 98.88 435 VAL B C 1
ATOM 6948 O O . VAL B 1 435 ? 9.359 27.781 12.516 1 98.88 435 VAL B O 1
ATOM 6951 N N . SER B 1 436 ? 8.688 29.141 10.797 1 98.88 436 SER B N 1
ATOM 6952 C CA . SER B 1 436 ? 9.953 29.875 10.781 1 98.88 436 SER B CA 1
ATOM 6953 C C . SER B 1 436 ? 10.164 30.641 12.094 1 98.88 436 SER B C 1
ATOM 6955 O O . SER B 1 436 ? 11.258 30.609 12.656 1 98.88 436 SER B O 1
ATOM 6957 N N . VAL B 1 437 ? 9.18 31.266 12.57 1 98.75 437 VAL B N 1
ATOM 6958 C CA . VAL B 1 437 ? 9.312 32.062 13.789 1 98.75 437 VAL B CA 1
ATOM 6959 C C . VAL B 1 437 ? 9.492 31.141 14.992 1 98.75 437 VAL B C 1
ATOM 6961 O O . VAL B 1 437 ? 10.352 31.375 15.844 1 98.75 437 VAL B O 1
ATOM 6964 N N . THR B 1 438 ? 8.734 30.078 15.055 1 98.75 438 THR B N 1
ATOM 6965 C CA . THR B 1 438 ? 8.742 29.234 16.234 1 98.75 438 THR B CA 1
ATOM 6966 C C . THR B 1 438 ? 9.938 28.281 16.219 1 98.75 438 THR B C 1
ATOM 6968 O O . THR B 1 438 ? 10.828 28.359 17.062 1 98.75 438 THR B O 1
ATOM 6971 N N . MET B 1 439 ? 10.031 27.438 15.148 1 98.75 439 MET B N 1
ATOM 6972 C CA . MET B 1 439 ? 11.109 26.453 15.102 1 98.75 439 MET B CA 1
ATOM 6973 C C . MET B 1 439 ? 12.445 27.125 14.773 1 98.75 439 MET B C 1
ATOM 6975 O O . MET B 1 439 ? 13.5 26.641 15.203 1 98.75 439 MET B O 1
ATOM 6979 N N . GLY B 1 440 ? 12.383 28.25 14.016 1 98.62 440 GLY B N 1
ATOM 6980 C CA . GLY B 1 440 ? 13.594 29.031 13.859 1 98.62 440 GLY B CA 1
ATOM 6981 C C . GLY B 1 440 ? 14.188 29.5 15.18 1 98.62 440 GLY B C 1
ATOM 6982 O O . GLY B 1 440 ? 15.398 29.406 15.391 1 98.62 440 GLY B O 1
ATOM 6983 N N . VAL B 1 441 ? 13.367 29.953 16.016 1 98.69 441 VAL B N 1
ATOM 6984 C CA . VAL B 1 441 ? 13.797 30.422 17.328 1 98.69 441 VAL B CA 1
ATOM 6985 C C . VAL B 1 441 ? 14.312 29.25 18.156 1 98.69 441 VAL B C 1
ATOM 6987 O O . VAL B 1 441 ? 15.344 29.344 18.828 1 98.69 441 VAL B O 1
ATOM 6990 N N . VAL B 1 442 ? 13.609 28.094 18.125 1 98.62 442 VAL B N 1
ATOM 6991 C CA . VAL B 1 442 ? 14.023 26.922 18.875 1 98.62 442 VAL B CA 1
ATOM 6992 C C . VAL B 1 442 ? 15.43 26.5 18.453 1 98.62 442 VAL B C 1
ATOM 6994 O O . VAL B 1 442 ? 16.312 26.312 19.297 1 98.62 442 VAL B O 1
ATOM 6997 N N . PHE B 1 443 ? 15.648 26.359 17.172 1 98.69 443 PHE B N 1
ATOM 6998 C CA . PHE B 1 443 ? 16.953 25.906 16.688 1 98.69 443 PHE B CA 1
ATOM 6999 C C . PHE B 1 443 ? 18.016 26.984 16.922 1 98.69 443 PHE B C 1
ATOM 7001 O O . PHE B 1 443 ? 19.172 26.672 17.188 1 98.69 443 PHE B O 1
ATOM 7008 N N . TRP B 1 444 ? 17.625 28.281 16.828 1 98.56 444 TRP B N 1
ATOM 7009 C CA . TRP B 1 444 ? 18.547 29.359 17.141 1 98.56 444 TRP B CA 1
ATOM 7010 C C . TRP B 1 444 ? 19 29.312 18.594 1 98.56 444 TRP B C 1
ATOM 7012 O O . TRP B 1 444 ? 20.172 29.484 18.891 1 98.56 444 TRP B O 1
ATOM 7022 N N . LEU B 1 445 ? 18.109 29.109 19.484 1 98.5 445 LEU B N 1
ATOM 7023 C CA . LEU B 1 445 ? 18.438 28.984 20.906 1 98.5 445 LEU B CA 1
ATOM 7024 C C . LEU B 1 445 ? 19.328 27.781 21.156 1 98.5 445 LEU B C 1
ATOM 7026 O O . LEU B 1 445 ? 20.281 27.875 21.922 1 98.5 445 LEU B O 1
ATOM 7030 N N . LEU B 1 446 ? 18.969 26.656 20.531 1 98.38 446 LEU B N 1
ATOM 7031 C CA . LEU B 1 446 ? 19.812 25.469 20.672 1 98.38 446 LEU B CA 1
ATOM 7032 C C . LEU B 1 446 ? 21.219 25.734 20.172 1 98.38 446 LEU B C 1
ATOM 7034 O O . LEU B 1 446 ? 22.188 25.266 20.781 1 98.38 446 LEU B O 1
ATOM 7038 N N . HIS B 1 447 ? 21.328 26.469 19.094 1 98.19 447 HIS B N 1
ATOM 7039 C CA . HIS B 1 447 ? 22.625 26.828 18.547 1 98.19 447 HIS B CA 1
ATOM 7040 C C . HIS B 1 447 ? 23.375 27.781 19.5 1 98.19 447 HIS B C 1
ATOM 7042 O O . HIS B 1 447 ? 24.562 27.594 19.766 1 98.19 447 HIS B O 1
ATOM 7048 N N . LYS B 1 448 ? 22.703 28.766 20.031 1 98.06 448 LYS B N 1
ATOM 7049 C CA . LYS B 1 448 ? 23.297 29.766 20.922 1 98.06 448 LYS B CA 1
ATOM 7050 C C . LYS B 1 448 ? 23.781 29.125 22.219 1 98.06 448 LYS B C 1
ATOM 7052 O O . LYS B 1 448 ? 24.812 29.516 22.766 1 98.06 448 LYS B O 1
ATOM 7057 N N . PHE B 1 449 ? 23.094 28.141 22.672 1 98 449 PHE B N 1
ATOM 7058 C CA . PHE B 1 449 ? 23.453 27.469 23.922 1 98 449 PHE B CA 1
ATOM 7059 C C . PHE B 1 449 ? 24.391 26.297 23.656 1 98 449 PHE B C 1
ATOM 7061 O O . PHE B 1 449 ? 24.688 25.516 24.578 1 98 449 PHE B O 1
ATOM 7068 N N . GLU B 1 450 ? 24.766 26.109 22.484 1 97.38 450 GLU B N 1
ATOM 7069 C CA . GLU B 1 450 ? 25.719 25.062 22.078 1 97.38 450 GLU B CA 1
ATOM 7070 C C . GLU B 1 450 ? 25.156 23.672 22.344 1 97.38 450 GLU B C 1
ATOM 7072 O O . GLU B 1 450 ? 25.875 22.797 22.812 1 97.38 450 GLU B O 1
ATOM 7077 N N . LEU B 1 451 ? 23.875 23.547 22.031 1 97.25 451 LEU B N 1
ATOM 7078 C CA . LEU B 1 451 ? 23.188 22.281 22.25 1 97.25 451 LEU B CA 1
ATOM 7079 C C . LEU B 1 451 ? 22.766 21.656 20.922 1 97.25 451 LEU B C 1
ATOM 7081 O O . LEU B 1 451 ? 22.188 20.562 20.906 1 97.25 451 LEU B O 1
ATOM 7085 N N . LEU B 1 452 ? 23.078 22.266 19.844 1 97.75 452 LEU B N 1
ATOM 7086 C CA . LEU B 1 452 ? 22.578 21.828 18.547 1 97.75 452 LEU B CA 1
ATOM 7087 C C . LEU B 1 452 ? 23.578 20.906 17.859 1 97.75 452 LEU B C 1
ATOM 7089 O O . LEU B 1 452 ? 23.344 19.703 17.766 1 97.75 452 LEU B O 1
ATOM 7093 N N . ARG B 1 453 ? 24.781 21.406 17.578 1 97.56 453 ARG B N 1
ATOM 7094 C CA . ARG B 1 453 ? 25.75 20.672 16.781 1 97.56 453 ARG B CA 1
ATOM 7095 C C . ARG B 1 453 ? 26.797 20 17.656 1 97.56 453 ARG B C 1
ATOM 7097 O O . ARG B 1 453 ? 27.219 20.562 18.672 1 97.56 453 ARG B O 1
ATOM 7104 N N . ILE B 1 454 ? 27.188 18.891 17.297 1 96.44 454 ILE B N 1
ATOM 7105 C CA . ILE B 1 454 ? 28.266 18.172 17.984 1 96.44 454 ILE B CA 1
ATOM 7106 C C . ILE B 1 454 ? 29.609 18.781 17.594 1 96.44 454 ILE B C 1
ATOM 7108 O O . ILE B 1 454 ? 29.688 19.594 16.688 1 96.44 454 ILE B O 1
ATOM 7112 N N . THR B 1 455 ? 30.703 18.312 18.297 1 96.06 455 THR B N 1
ATOM 7113 C CA . THR B 1 455 ? 32.031 18.812 17.984 1 96.06 455 THR B CA 1
ATOM 7114 C C . THR B 1 455 ? 32.531 18.234 16.672 1 96.06 455 THR B C 1
ATOM 7116 O O . THR B 1 455 ? 32.062 17.188 16.219 1 96.06 455 THR B O 1
ATOM 7119 N N . ALA B 1 456 ? 33.469 18.922 16.062 1 95.38 456 ALA B N 1
ATOM 7120 C CA . ALA B 1 456 ? 34.062 18.469 14.812 1 95.38 456 ALA B CA 1
ATOM 7121 C C . ALA B 1 456 ? 34.688 17.078 14.977 1 95.38 456 ALA B C 1
ATOM 7123 O O . ALA B 1 456 ? 34.594 16.25 14.07 1 95.38 456 ALA B O 1
ATOM 7124 N N . GLU B 1 457 ? 35.25 16.859 16.125 1 94.5 457 GLU B N 1
ATOM 7125 C CA . GLU B 1 457 ? 35.875 15.578 16.391 1 94.5 457 GLU B CA 1
ATOM 7126 C C . GLU B 1 457 ? 34.844 14.453 16.453 1 94.5 457 GLU B C 1
ATOM 7128 O O . GLU B 1 457 ? 35.062 13.383 15.875 1 94.5 457 GLU B O 1
ATOM 7133 N N . GLU B 1 458 ? 33.812 14.734 17.078 1 93.56 458 GLU B N 1
ATOM 7134 C CA . GLU B 1 458 ? 32.719 13.75 17.172 1 93.56 458 GLU B CA 1
ATOM 7135 C C . GLU B 1 458 ? 32.094 13.492 15.797 1 93.56 458 GLU B C 1
ATOM 7137 O O . GLU B 1 458 ? 31.766 12.344 15.477 1 93.56 458 GLU B O 1
ATOM 7142 N N . GLU B 1 459 ? 31.969 14.508 15.039 1 94.25 459 GLU B N 1
ATOM 7143 C CA . GLU B 1 459 ? 31.359 14.383 13.719 1 94.25 459 GLU B CA 1
ATOM 7144 C C . GLU B 1 459 ? 32.25 13.539 12.789 1 94.25 459 GLU B C 1
ATOM 7146 O O . GLU B 1 459 ? 31.719 12.727 12.016 1 94.25 459 GLU B O 1
ATOM 7151 N N . MET B 1 460 ? 33.531 13.688 12.891 1 92.31 460 MET B N 1
ATOM 7152 C CA . MET B 1 460 ? 34.469 12.938 12.047 1 92.31 460 MET B CA 1
ATOM 7153 C C . MET B 1 460 ? 34.531 11.477 12.477 1 92.31 460 MET B C 1
ATOM 7155 O O . MET B 1 460 ? 34.625 10.578 11.633 1 92.31 460 MET B O 1
ATOM 7159 N N . ALA B 1 461 ? 34.438 11.297 13.758 1 91.12 461 ALA B N 1
ATOM 7160 C CA . ALA B 1 461 ? 34.531 9.938 14.289 1 91.12 461 ALA B CA 1
ATOM 7161 C C . ALA B 1 461 ? 33.219 9.18 14.062 1 91.12 461 ALA B C 1
ATOM 7163 O O . ALA B 1 461 ? 33.219 7.965 13.836 1 91.12 461 ALA B O 1
ATOM 7164 N N . GLY B 1 462 ? 32.125 9.898 14.164 1 91.31 462 GLY B N 1
ATOM 7165 C CA . GLY B 1 462 ? 30.797 9.297 14.133 1 91.31 462 GLY B CA 1
ATOM 7166 C C . GLY B 1 462 ? 30.156 9.203 15.5 1 91.31 462 GLY B C 1
ATOM 7167 O O . GLY B 1 462 ? 30.812 8.859 16.484 1 91.31 462 GLY B O 1
ATOM 7168 N N . MET B 1 463 ? 28.969 9.375 15.555 1 91.56 463 MET B N 1
ATOM 7169 C CA . MET B 1 463 ? 28.266 9.492 16.828 1 91.56 463 MET B CA 1
ATOM 7170 C C . MET B 1 463 ? 28.047 8.117 17.453 1 91.56 463 MET B C 1
ATOM 7172 O O . MET B 1 463 ? 27.859 8 18.672 1 91.56 463 MET B O 1
ATOM 7176 N N . ASP B 1 464 ? 27.984 7.051 16.641 1 91 464 ASP B N 1
ATOM 7177 C CA . ASP B 1 464 ? 27.781 5.711 17.188 1 91 464 ASP B CA 1
ATOM 7178 C C . ASP B 1 464 ? 28.859 5.359 18.203 1 91 464 ASP B C 1
ATOM 7180 O O . ASP B 1 464 ? 28.562 4.852 19.281 1 91 464 ASP B O 1
ATOM 7184 N N . LEU B 1 465 ? 30.031 5.734 17.875 1 87.12 465 LEU B N 1
ATOM 7185 C CA . LEU B 1 465 ? 31.172 5.43 18.75 1 87.12 465 LEU B CA 1
ATOM 7186 C C . LEU B 1 465 ? 31.219 6.387 19.938 1 87.12 465 LEU B C 1
ATOM 7188 O O . LEU B 1 465 ? 31.5 5.969 21.062 1 87.12 465 LEU B O 1
ATOM 7192 N N . THR B 1 466 ? 30.906 7.598 19.703 1 87.06 466 THR B N 1
ATOM 7193 C CA . THR B 1 466 ? 31.188 8.617 20.703 1 87.06 466 THR B CA 1
ATOM 7194 C C . THR B 1 466 ? 30.031 8.727 21.703 1 87.06 466 THR B C 1
ATOM 7196 O O . THR B 1 466 ? 30.234 9.078 22.859 1 87.06 466 THR B O 1
ATOM 7199 N N . SER B 1 467 ? 28.891 8.383 21.203 1 87.38 467 SER B N 1
ATOM 7200 C CA . SER B 1 467 ? 27.734 8.68 22.047 1 87.38 467 SER B CA 1
ATOM 7201 C C . SER B 1 467 ? 26.938 7.422 22.359 1 87.38 467 SER B C 1
ATOM 7203 O O . SER B 1 467 ? 26.156 7.402 23.312 1 87.38 467 SER B O 1
ATOM 7205 N N . HIS B 1 468 ? 27.141 6.344 21.594 1 88.81 468 HIS B N 1
ATOM 7206 C CA . HIS B 1 468 ? 26.203 5.238 21.75 1 88.81 468 HIS B CA 1
ATOM 7207 C C . HIS B 1 468 ? 26.938 3.936 22.062 1 88.81 468 HIS B C 1
ATOM 7209 O O . HIS B 1 468 ? 26.344 2.855 21.969 1 88.81 468 HIS B O 1
ATOM 7215 N N . GLY B 1 469 ? 28.141 3.963 22.359 1 84.38 469 GLY B N 1
ATOM 7216 C CA . GLY B 1 469 ? 28.875 2.85 22.938 1 84.38 469 GLY B CA 1
ATOM 7217 C C . GLY B 1 469 ? 29.391 1.864 21.906 1 84.38 469 GLY B C 1
ATOM 7218 O O . GLY B 1 469 ? 29.844 0.77 22.25 1 84.38 469 GLY B O 1
ATOM 7219 N N . GLY B 1 470 ? 29.219 2.141 20.609 1 83.94 470 GLY B N 1
ATOM 7220 C CA . GLY B 1 470 ? 29.75 1.256 19.578 1 83.94 470 GLY B CA 1
ATOM 7221 C C . GLY B 1 470 ? 29.016 1.375 18.266 1 83.94 470 GLY B C 1
ATOM 7222 O O . GLY B 1 470 ? 28.016 2.107 18.156 1 83.94 470 GLY B O 1
ATOM 7223 N N . LEU B 1 471 ? 29.562 0.588 17.297 1 84.69 471 LEU B N 1
ATOM 7224 C CA . LEU B 1 471 ? 29.016 0.657 15.953 1 84.69 471 LEU B CA 1
ATOM 7225 C C . LEU B 1 471 ? 27.719 -0.12 15.859 1 84.69 471 LEU B C 1
ATOM 7227 O O . LEU B 1 471 ? 27.484 -1.051 16.625 1 84.69 471 LEU B O 1
ATOM 7231 N N . ALA B 1 472 ? 26.969 0.271 14.93 1 87.19 472 ALA B N 1
ATOM 7232 C CA . ALA B 1 472 ? 25.672 -0.358 14.719 1 87.19 472 ALA B CA 1
ATOM 7233 C C . ALA B 1 472 ? 25.828 -1.789 14.211 1 87.19 472 ALA B C 1
ATOM 7235 O O . ALA B 1 472 ? 24.969 -2.641 14.469 1 87.19 472 ALA B O 1
ATOM 7236 N N . TYR B 1 473 ? 26.875 -2.076 13.469 1 85.88 473 TYR B N 1
ATOM 7237 C CA . TYR B 1 473 ? 27.141 -3.381 12.867 1 85.88 473 TYR B CA 1
ATOM 7238 C C . TYR B 1 473 ? 28.406 -3.994 13.438 1 85.88 473 TYR B C 1
ATOM 7240 O O . TYR B 1 473 ? 29.469 -3.365 13.422 1 85.88 473 TYR B O 1
ATOM 7248 N N . VAL B 1 474 ? 28.312 -5.129 14.023 1 80.88 474 VAL B N 1
ATOM 7249 C CA . VAL B 1 474 ? 29.453 -5.879 14.531 1 80.88 474 VAL B CA 1
ATOM 7250 C C . VAL B 1 474 ? 29.578 -7.199 13.766 1 80.88 474 VAL B C 1
ATOM 7252 O O . VAL B 1 474 ? 28.859 -8.156 14.055 1 80.88 474 VAL B O 1
ATOM 7255 N N . TYR B 1 475 ? 30.438 -7.203 12.781 1 75.81 475 TYR B N 1
ATOM 7256 C CA . TYR B 1 475 ? 30.5 -8.352 11.883 1 75.81 475 TYR B CA 1
ATOM 7257 C C . TYR B 1 475 ? 31.609 -9.312 12.312 1 75.81 475 TYR B C 1
ATOM 7259 O O . TYR B 1 475 ? 31.547 -10.508 12.008 1 75.81 475 TYR B O 1
ATOM 7267 N N . ASN B 1 476 ? 32.594 -8.719 12.961 1 75.94 476 ASN B N 1
ATOM 7268 C CA . ASN B 1 476 ? 33.688 -9.562 13.422 1 75.94 476 ASN B CA 1
ATOM 7269 C C . ASN B 1 476 ? 33.969 -9.352 14.906 1 75.94 476 ASN B C 1
ATOM 7271 O O . ASN B 1 476 ? 33.75 -8.273 15.445 1 75.94 476 ASN B O 1
ATOM 7275 N N . ASP B 1 477 ? 34.156 -10.445 15.602 1 69.75 477 ASP B N 1
ATOM 7276 C CA . ASP B 1 477 ? 34.438 -10.422 17.031 1 69.75 477 ASP B CA 1
ATOM 7277 C C . ASP B 1 477 ? 35.5 -9.375 17.359 1 69.75 477 ASP B C 1
ATOM 7279 O O . ASP B 1 477 ? 35.469 -8.758 18.422 1 69.75 477 ASP B O 1
ATOM 7283 N N . GLU B 1 478 ? 36.312 -9.203 16.516 1 59.34 478 GLU B N 1
ATOM 7284 C CA . GLU B 1 478 ? 37.406 -8.258 16.797 1 59.34 478 GLU B CA 1
ATOM 7285 C C . GLU B 1 478 ? 36.875 -6.824 16.844 1 59.34 478 GLU B C 1
ATOM 7287 O O . GLU B 1 478 ? 37.438 -5.973 17.531 1 59.34 478 GLU B O 1
ATOM 7292 N N . GLU B 1 479 ? 35.906 -6.547 16.281 1 55.66 479 GLU B N 1
ATOM 7293 C CA . GLU B 1 479 ? 35.312 -5.199 16.25 1 55.66 479 GLU B CA 1
ATOM 7294 C C . GLU B 1 479 ? 34.719 -4.828 17.594 1 55.66 479 GLU B C 1
ATOM 7296 O O . GLU B 1 479 ? 34.469 -3.648 17.875 1 55.66 479 GLU B O 1
ATOM 7301 N N . GLU B 1 480 ? 34.312 -5.703 18.391 1 50.09 480 GLU B N 1
ATOM 7302 C CA . GLU B 1 480 ? 33.75 -5.449 19.734 1 50.09 480 GLU B CA 1
ATOM 7303 C C . GLU B 1 480 ? 34.812 -4.887 20.656 1 50.09 480 GLU B C 1
ATOM 7305 O O . GLU B 1 480 ? 34.5 -4.23 21.656 1 50.09 480 GLU B O 1
ATOM 7310 N N . LYS B 1 481 ? 36.156 -5.125 20.438 1 48.53 481 LYS B N 1
ATOM 7311 C CA . LYS B 1 481 ? 37.188 -4.699 21.391 1 48.53 481 LYS B CA 1
ATOM 7312 C C . LYS B 1 481 ? 37.5 -3.215 21.234 1 48.53 481 LYS B C 1
ATOM 7314 O O . LYS B 1 481 ? 38.281 -2.662 21.984 1 48.53 481 LYS B O 1
ATOM 7319 N N . LEU B 1 482 ? 36.906 -2.635 20.312 1 42.53 482 LEU B N 1
ATOM 7320 C CA . LEU B 1 482 ? 37.156 -1.2 20.203 1 42.53 482 LEU B CA 1
ATOM 7321 C C . LEU B 1 482 ? 36.094 -0.412 20.969 1 42.53 482 LEU B C 1
ATOM 7323 O O . LEU B 1 482 ? 34.906 -0.734 20.891 1 42.53 482 LEU B O 1
#

Radius of gyration: 29.61 Å; Cα contacts (8 Å, |Δi|>4): 2070; chains: 2; bounding box: 99×71×61 Å

Secondary structure (DSSP, 8-state):
-------HHHHHHHHTT-TTHHHHHHHHHHHHHHHHHHHHHHHHHHHHHHHHHHHHHHHHHHHHHHHHHHHHS-GGGHHHHHHHHHHHHHHHHHHIIIIIHHHHH-SS--SS---S-GGGTT-S-SS--HHHHHHHHHHHHHHHHHHHHHTTTSB-HHHHHHHHHHIIIIIHHHHHHHHHSTT-TTBTT-SSS-GGGT-B--SS-IIIIIIHHHHHHHHHHHHH-PPTTSB-TT--B-----S-HHHHHHHHHHHHHHHHHHTGGGG-----B---TT-TT-BHHHHHHHHHHHHHHHHHHHHHHHHHHHHHHHSS--HHHHHHHHHHHHHHHTTTTTSS-HHHHHHHHHHHHHHHHHHHHHHHHTT---TT-HIIIIIIIHHHHHHHHHHH--HHHHHHHSTT-TT----GGGTT-SHHHHHHHHHHHHHHHHHHHHHHHHHHHHHHTT-SBPPHHHHHH-HHHHHSSS-SB--SGGGGG-/-------HHHHHHHHTT-TTHHHHHHHHHHHHHHHHHHHHHHHHHHHHHHHHHHHHHHHHHHHHHHHHHHHHS-GGGHHHHHHHHHHHHHHHHHHIIIIIHHHHH-SS--SS---S-GGGTT-S-SS--HHHHHHHHHHHHHHHHHHHHHTTTSB-HHHHHHHHHHIIIIIHHHHHHHHHSTT-TTBTT-SS--GGGT-B--SS-IIIIIIHHHHHHHHHHHHH-PPTTSB-TT--B-----SBHHHHHHHHHHHHHHHHHHTGGGG-----B---TT-TT-BHHHHHHHHHHHHHHHHHHHHHHHHHHHHHHHSS--HHHHHHHHHHHHHHHTTTTTSS-HHHHHHHHHHHHHHHHHHHHHHHHTT---TT-HIIIIIIIHHHHHHHHHHH--HHHHHHHSTT-TT----GGGTT-SHHHHHHHHHHHHHHHHHHHHHHHHHHHHHHTT-SBPPHHHHHH-HHHHHSSS-S---SGGGGG-

Sequence (964 aa):
MAEMACSTADLHHLLGGSANATAVAEYICSRFESVSTKFVDTTYAVDNTYLLFSAYLVFAMQLGFAMLCAGSVRAKNTMNIMLTNVLDAATGGIFYYVFGFALAFGTPSNSFIGHHYFGLSQFPSSSFDYGFFLFQWAFAIAAAGITSGSIAERTQFVAYLIYSSVLTGLVYPIVSHWFWSSDGWGSAARSDNLLFGSGVIDFAGSGVVHMVGGIAGLWGALIEGPRIGRFDHAGRSVALRGHSGTLVVLGTFLLWFGWYGFNPGSFLNILKAYGHPAAPYYGQWSAIGRTAVTTTLAGCTAALTTLFGKRLLVGHWNVTDVCNGLLGGFAAITSGCAVVDPWAAIVCGFFAAWVLIGFNKLAEKLKYDDPLEAAQLHGGCGAWGILFTGLFAKQAYVNEIYPGLPERPYGMLMGGGGWLLAAHLVQILSIVGWVSVTMGVVFWLLHKFELLRITAEEEMAGMDLTSHGGLAYVYNDEEEKLMAEMACSTADLHHLLGGSANATAVAEYICSRFESVSTKFVDTTYAVDNTYLLFSAYLVFAMQLGFAMLCAGSVRAKNTMNIMLTNVLDAATGGIFYYVFGFALAFGTPSNSFIGHHYFGLSQFPSSSFDYGFFLFQWAFAIAAAGITSGSIAERTQFVAYLIYSSVLTGLVYPIVSHWFWSSDGWGSAARSDNLLFGSGVIDFAGSGVVHMVGGIAGLWGALIEGPRIGRFDHAGRSVALRGHSGTLVVLGTFLLWFGWYGFNPGSFLNILKAYGHPAAPYYGQWSAIGRTAVTTTLAGCTAALTTLFGKRLLVGHWNVTDVCNGLLGGFAAITSGCAVVDPWAAIVCGFFAAWVLIGFNKLAEKLKYDDPLEAAQLHGGCGAWGILFTGLFAKQAYVNEIYPGLPERPYGMLMGGGGWLLAAHLVQILSIVGWVSVTMGVVFWLLHKFELLRITAEEEMAGMDLTSHGGLAYVYNDEEEKL

Foldseek 3Di:
DPPLQQDLVVQLVVCPPDPCSSVVSCVVRVVSVVVVVVVVVVQVVQLLVLLLVLLVLLLLLLVLLLLQLLQLAAQLANVVSNVLSVLLLVLLVVLCLQAQVQQQAQPPDAQQTGHDCGNHPPPDDPVDHPSVSSSVSSLLSLLLSLLCQQQGLWWFSVLSSVLSSCSSNPQLSRLNNQAPYLNHQQHQNDPDNHQLQGGAQQQQPLQSRLQLSLLLNQLLQVLQAAAPPQADPVRAGDDRGGDHLPSSVVSLVSNLSSLLSRQLSSLSGQPAFPPDPVCRVDGSVVLSVQLNLLLQLLLVLQLVLQQVVVCVVPVDGDSNSSSLSSLLSNSQQSRQSSFAGSVLSNVLSNVSNVQLVVVVVVCSVVNGGRSSSSNSRSNRSSLNSSLSFQAGGELVRSCNSNNDDSLGAGHCVNPRNRSNNVSSVVSSVVSSVSSCVVSSVSSNVCVVVVNTTDDSVCSVSGVCVVPVVHGPDDDDPVRNVD/DPPLQQDLVVQLVVQPPDPCSSVVSCVVRVVSVVVVVVVVVVQVVQLLVLLLVLLVLLLLLLVLLLLQLLQLAAQLANVVSNVLSVVLLVLLVVLCLQAQVQQQAQPPDAQQTGHHCRNHPPPPDPVDHPSVSSSVSSLLSLLLSLLCLQQGLWWFSVLSSVLSSCSSNPQLSRLNNQAPYLNHQQHQNDPDNHQLQGGAQQQQPLQSRLQLSLLLNQLLQVLQAAFPPQADPVRAGDDRGGDHLVSSVVSLVSNLSSLLSRQLSSLSGQPAFPPDPVCRVDGSVVLSVQLNLLLQLQLVLQLVLQQVVVCVVPVDGDSLSSSLSSLLSNSQQSRQSSFAGSVLSNVLSNVSNVQLVVVVVVCSVVNGGRSSSSNSRSNRSSLNSSLSFQAGGELVRSCNSNNDCSLGAGHCVNPRNRSNNVSSVVSSVVSSVSSCVRSSVSSVVCVVVVNTTDDSVCSVSGVCVVPVPAGPDDPDPVRNVD

pLDDT: mean 94.46, std 7.91, range [35.94, 98.94]

InterPro domains:
  IPR001905 Ammonium transporter [TIGR00836] (47-473)
  IPR018047 Ammonium transporter, conserved site [PS01219] (202-227)
  IPR024041 Ammonium transporter AmtB-like domain [PF00909] (50-473)
  IPR029020 Ammonium/urea transporter [G3DSA:1.10.3430.10] (26-482)

Organism: Cucumis melo var. makuwa (NCBI:txid1194695)

Solvent-accessible surface area (backbone atoms only — not comparable to full-atom values): 44455 Å² total; per-residue (Å²): 125,82,67,62,71,54,56,42,70,61,44,22,63,72,56,43,91,48,94,37,22,63,61,44,21,46,54,55,25,52,35,33,48,31,51,44,50,51,52,53,46,47,45,52,25,54,17,46,52,53,28,42,56,16,24,54,27,30,43,40,26,57,50,9,48,34,31,27,51,35,13,44,34,46,60,48,32,29,43,50,51,39,38,49,44,56,45,38,50,24,44,23,48,53,30,20,43,48,36,7,51,9,26,21,62,10,68,81,51,54,41,65,43,26,73,26,41,51,60,54,47,82,63,65,48,96,84,45,45,38,38,56,52,51,33,52,47,34,48,38,29,50,22,42,52,37,23,52,33,10,41,55,80,45,50,27,71,67,38,54,56,50,53,31,36,45,36,21,27,45,56,41,17,29,49,37,7,22,44,69,19,54,51,12,53,35,6,40,67,27,90,63,82,36,36,72,62,33,11,28,71,54,63,50,19,4,46,58,30,28,23,47,12,6,46,35,8,43,41,40,14,61,76,65,45,56,60,91,66,38,48,44,96,86,64,49,82,40,90,79,65,41,65,30,70,68,34,31,53,52,9,45,52,33,33,55,59,8,41,55,16,41,47,30,31,53,63,55,56,44,88,44,76,66,75,38,85,93,42,76,87,46,27,43,55,49,51,34,51,48,14,44,48,16,38,51,39,4,18,52,32,0,21,53,40,26,43,54,51,41,29,72,73,72,68,53,87,52,69,66,56,22,48,51,17,19,50,15,4,40,34,12,37,27,10,26,28,70,23,45,56,57,72,55,22,36,54,48,2,44,51,17,18,51,42,30,53,49,39,50,52,48,28,58,75,68,64,54,43,40,70,60,40,21,27,32,27,24,25,41,7,2,49,47,10,36,53,46,24,16,34,49,21,34,60,71,39,44,41,68,76,46,64,95,47,91,80,45,47,21,2,34,80,65,71,31,43,62,40,21,32,50,29,31,50,51,50,54,53,49,51,53,50,51,36,45,58,52,44,34,47,52,43,48,50,29,49,74,68,65,41,27,57,54,55,70,67,46,48,74,68,17,46,5,57,74,46,35,79,35,68,29,64,41,81,47,80,75,58,72,80,108,127,70,62,57,72,55,53,41,68,60,44,21,62,42,55,41,89,49,91,56,20,61,60,52,22,45,53,54,26,50,51,38,50,51,52,49,50,52,51,53,54,49,47,53,53,55,18,49,52,54,27,42,54,15,25,54,28,30,42,40,25,57,58,8,49,32,29,28,52,35,13,43,31,47,45,48,32,29,45,50,50,41,51,50,47,55,44,39,49,53,44,21,50,52,29,18,42,48,36,7,50,7,26,20,62,9,67,82,51,53,42,66,40,26,73,26,40,51,61,51,47,78,63,67,50,100,85,46,47,72,54,55,52,52,34,52,46,35,47,37,29,49,20,42,52,39,22,51,34,8,40,57,78,45,51,29,70,67,37,54,56,49,53,31,34,46,37,20,27,45,56,43,17,30,50,39,7,21,44,70,20,55,50,12,54,36,5,41,68,27,90,63,81,38,35,72,61,31,11,28,70,52,63,50,18,3,47,56,29,28,25,46,11,5,46,34,9,40,41,40,14,62,74,66,45,56,60,91,66,41,50,44,96,86,62,48,83,38,89,78,64,38,17,24,49,64,32,31,53,51,8,46,45,34,32,56,59,7,43,55,15,41,48,31,30,53,63,55,55,37,74,44,75,66,75,39,86,92,38,76,80,48,27,42,44,41,48,34,21,41,15,44,49,16,40,49,36,4,18,21,32,0,19,54,41,26,44,56,52,40,30,74,73,72,67,40,51,45,53,68,57,21,48,50,17,20,50,13,4,40,32,12,36,25,9,25,27,70,21,43,54,56,73,54,22,36,55,49,2,43,52,18,16,51,41,31,55,50,40,50,54,49,27,58,75,70,63,54,44,39,72,59,41,20,27,32,27,24,25,42,8,1,49,48,11,36,53,46,25,17,33,50,21,33,60,72,39,45,40,68,76,47,63,94,46,92,82,45,44,21,2,35,80,65,71,31,43,61,38,20,32,51,28,30,51,50,49,54,50,50,49,53,50,52,35,46,58,52,45,34,47,52,44,49,50,31,49,74,69,64,41,27,57,52,53,72,66,46,47,73,68,16,45,6,57,74,73,63,80,32,66,69,73,77,90,46,80,73,61,69,77,99

Nearest PDB structures (foldseek):
  8qj4-assembly1_A  TM=9.150E-01  e=4.993E-25  Shewanella denitrificans OS217
  5aex-assembly3_I  TM=8.860E-01  e=4.437E-19  Saccharomyces cerevisiae
  5aex-assembly2_D  TM=8.727E-01  e=6.892E-19  Saccharomyces cerevisiae
  5aex-assembly3_J  TM=8.822E-01  e=3.675E-18  Saccharomyces cerevisiae
  5aex-assembly3_H  TM=8.461E-01  e=1.025E-18  Saccharomyces cerevisiae